Protein AF-A0A812IMT8-F1 (afdb_monomer)

Nearest PDB structures (foldseek):
  3b9n-assembly2_B  TM=9.627E-01  e=2.020E-33  Geobacillus thermodenitrificans
  6lr1-assembly1_B  TM=9.497E-01  e=1.538E-29  Nocardioides sp. PD653
  7cza-assembly1_B  TM=9.706E-01  e=2.622E-26  Nocardioides sp. PD653
  1egd-assembly1_C  TM=9.693E-01  e=4.358E-24  Homo sapiens
  3mdd-assembly1_A  TM=9.703E-01  e=4.937E-24  Sus scrofa

Structure (mmCIF, N/CA/C/O backbone):
data_AF-A0A812IMT8-F1
#
_entry.id   AF-A0A812IMT8-F1
#
loop_
_atom_site.group_PDB
_atom_site.id
_atom_site.type_symbol
_atom_site.label_atom_id
_atom_site.label_alt_id
_atom_site.label_comp_id
_atom_site.label_asym_id
_atom_site.label_entity_id
_atom_site.label_seq_id
_atom_site.pdbx_PDB_ins_code
_atom_site.Cartn_x
_atom_site.Cartn_y
_atom_site.Cartn_z
_atom_site.occupancy
_atom_site.B_iso_or_equiv
_atom_site.auth_seq_id
_atom_site.auth_comp_id
_atom_site.auth_asym_id
_atom_site.auth_atom_id
_atom_site.pdbx_PDB_model_num
ATOM 1 N N . MET A 1 1 ? -41.456 -22.047 -30.782 1.00 36.44 1 MET A N 1
ATOM 2 C CA . MET A 1 1 ? -41.572 -21.438 -32.128 1.00 36.44 1 MET A CA 1
ATOM 3 C C . MET A 1 1 ? -41.020 -20.029 -31.990 1.00 36.44 1 MET A C 1
ATOM 5 O O . MET A 1 1 ? -41.555 -19.305 -31.171 1.00 36.44 1 MET A O 1
ATOM 9 N N . TYR A 1 2 ? -39.900 -19.634 -32.585 1.00 27.95 2 TYR A N 1
ATOM 10 C CA . TYR A 1 2 ? -39.520 -19.795 -33.986 1.00 27.95 2 TYR A CA 1
ATOM 11 C C . TYR A 1 2 ? -38.011 -20.045 -34.152 1.00 27.95 2 TYR A C 1
ATOM 13 O O . TYR A 1 2 ? -37.196 -19.285 -33.645 1.00 27.95 2 TYR A O 1
ATOM 21 N N . ASN A 1 3 ? -37.685 -21.092 -34.913 1.00 33.97 3 ASN A N 1
ATOM 22 C CA . ASN A 1 3 ? -36.455 -21.201 -35.699 1.00 33.97 3 ASN A CA 1
ATOM 23 C C . ASN A 1 3 ? -36.583 -20.284 -36.917 1.00 33.97 3 ASN A C 1
ATOM 25 O O . ASN A 1 3 ? -37.639 -20.329 -37.546 1.00 33.97 3 ASN A O 1
ATOM 29 N N . LEU A 1 4 ? -35.506 -19.611 -37.329 1.00 29.36 4 LEU A N 1
ATOM 30 C CA . LEU A 1 4 ? -35.169 -19.466 -38.750 1.00 29.36 4 LEU A CA 1
ATOM 31 C C . LEU A 1 4 ? -33.634 -19.455 -38.946 1.00 29.36 4 LEU A C 1
ATOM 33 O O . LEU A 1 4 ? -32.921 -18.999 -38.052 1.00 29.36 4 LEU A O 1
ATOM 37 N N . PRO A 1 5 ? -33.132 -20.002 -40.073 1.00 39.78 5 PRO A N 1
ATOM 38 C CA . PRO A 1 5 ? -31.752 -20.443 -40.256 1.00 39.78 5 PRO A CA 1
ATOM 39 C C . PRO A 1 5 ? -30.909 -19.447 -41.067 1.00 39.78 5 PRO A C 1
ATOM 41 O O . PRO A 1 5 ? -31.418 -18.746 -41.941 1.00 39.78 5 PRO A O 1
ATOM 44 N N . CYS A 1 6 ? -29.599 -19.437 -40.823 1.00 27.34 6 CYS A N 1
ATOM 45 C CA . CYS A 1 6 ? -28.633 -18.700 -41.632 1.00 27.34 6 CYS A CA 1
ATOM 46 C C . CYS A 1 6 ? -28.093 -19.619 -42.740 1.00 27.34 6 CYS A C 1
ATOM 48 O O . CYS A 1 6 ? -27.526 -20.672 -42.445 1.00 27.34 6 CYS A O 1
ATOM 50 N N . SER A 1 7 ? -28.268 -19.235 -44.006 1.00 35.12 7 SER A N 1
ATOM 51 C CA . SER A 1 7 ? -27.632 -19.893 -45.149 1.00 35.12 7 SER A CA 1
ATOM 52 C C . SER A 1 7 ? -26.864 -18.888 -46.007 1.00 35.12 7 SER A C 1
ATOM 54 O O . SER A 1 7 ? -27.456 -17.982 -46.588 1.00 35.12 7 SER A O 1
ATOM 56 N N . SER A 1 8 ? -25.560 -19.156 -46.108 1.00 36.28 8 SER A N 1
ATOM 57 C CA . SER A 1 8 ? -24.659 -18.957 -47.252 1.00 36.28 8 SER A CA 1
ATOM 58 C C . SER A 1 8 ? -24.499 -17.556 -47.854 1.00 36.28 8 SER A C 1
ATOM 60 O O . SER A 1 8 ? -25.255 -17.167 -48.741 1.00 36.28 8 SER A O 1
ATOM 62 N N . LEU A 1 9 ? -23.367 -16.920 -47.541 1.00 32.78 9 LEU A N 1
ATOM 63 C CA . LEU A 1 9 ? -22.594 -16.143 -48.512 1.00 32.78 9 LEU A CA 1
ATOM 64 C C . LEU A 1 9 ? -21.116 -16.541 -48.392 1.00 32.78 9 LEU A C 1
ATOM 66 O O . LEU A 1 9 ? -20.481 -16.329 -47.364 1.00 32.78 9 LEU A O 1
ATOM 70 N N . ASN A 1 10 ? -20.604 -17.168 -49.452 1.00 37.94 10 ASN A N 1
ATOM 71 C CA . ASN A 1 10 ? -19.188 -17.463 -49.649 1.00 37.94 10 ASN A CA 1
ATOM 72 C C . ASN A 1 10 ? -18.393 -16.155 -49.754 1.00 37.94 10 ASN A C 1
ATOM 74 O O . ASN A 1 10 ? -18.642 -15.366 -50.666 1.00 37.94 10 ASN A O 1
ATOM 78 N N . ALA A 1 11 ? -17.384 -15.990 -48.902 1.00 35.28 11 ALA A N 1
ATOM 79 C CA . ALA A 1 11 ? -16.314 -15.017 -49.079 1.00 35.28 11 ALA A CA 1
ATOM 80 C C . ALA A 1 11 ? -14.973 -15.766 -49.087 1.00 35.28 11 ALA A C 1
ATOM 82 O O . ALA A 1 11 ? -14.474 -16.184 -48.049 1.00 35.28 11 ALA A O 1
ATOM 83 N N . ASN A 1 12 ? -14.406 -15.956 -50.280 1.00 37.44 12 ASN A N 1
ATOM 84 C CA . ASN A 1 12 ? -13.018 -16.380 -50.454 1.00 37.44 12 ASN A CA 1
ATOM 85 C C . ASN A 1 12 ? -12.154 -15.135 -50.682 1.00 37.44 12 ASN A C 1
ATOM 87 O O . ASN A 1 12 ? -12.100 -14.628 -51.801 1.00 37.44 12 ASN A O 1
ATOM 91 N N . SER A 1 13 ? -11.515 -14.661 -49.610 1.00 35.38 13 SER A N 1
ATOM 92 C CA . SER A 1 13 ? -10.218 -13.958 -49.580 1.00 35.38 13 SER A CA 1
ATOM 93 C C . SER A 1 13 ? -9.947 -13.502 -48.134 1.00 35.38 13 SER A C 1
ATOM 95 O O . SER A 1 13 ? -10.482 -12.462 -47.744 1.00 35.38 13 SER A O 1
ATOM 97 N N . PRO A 1 14 ? -9.156 -14.224 -47.317 1.00 41.25 14 PRO A N 1
ATOM 98 C CA . PRO A 1 14 ? -8.933 -13.836 -45.932 1.00 41.25 14 PRO A CA 1
ATOM 99 C C . PRO A 1 14 ? -7.810 -12.795 -45.854 1.00 41.25 14 PRO A C 1
ATOM 101 O O . PRO A 1 14 ? -6.632 -13.103 -46.020 1.00 41.25 14 PRO A O 1
ATOM 104 N N . LEU A 1 15 ? -8.181 -11.544 -45.598 1.00 37.66 15 LEU A N 1
ATOM 105 C CA . LEU A 1 15 ? -7.376 -10.707 -44.718 1.00 37.66 15 LEU A CA 1
ATOM 106 C C . LEU A 1 15 ? -7.751 -11.182 -43.313 1.00 37.66 15 LEU A C 1
ATOM 108 O O . LEU A 1 15 ? -8.879 -10.946 -42.890 1.00 37.66 15 LEU A O 1
ATOM 112 N N . GLU A 1 16 ? -6.880 -11.947 -42.655 1.00 42.19 16 GLU A N 1
ATOM 113 C CA . GLU A 1 16 ? -7.112 -12.405 -41.282 1.00 42.19 16 GLU A CA 1
ATOM 114 C C . GLU A 1 16 ? -7.235 -11.180 -40.366 1.00 42.19 16 GLU A C 1
ATOM 116 O O . GLU A 1 16 ? -6.250 -10.525 -40.023 1.00 42.19 16 GLU A O 1
ATOM 121 N N . GLU A 1 17 ? -8.473 -10.838 -40.010 1.00 43.91 17 GLU A N 1
ATOM 122 C CA . GLU A 1 17 ? -8.781 -10.011 -38.852 1.00 43.91 17 GLU A CA 1
ATOM 123 C C . GLU A 1 17 ? -8.170 -10.708 -37.635 1.00 43.91 17 GLU A C 1
ATOM 125 O O . GLU A 1 17 ? -8.665 -11.744 -37.197 1.00 43.91 17 GLU A O 1
ATOM 130 N N . THR A 1 18 ? -7.078 -10.175 -37.085 1.00 49.84 18 THR A N 1
ATOM 131 C CA . THR A 1 18 ? -6.546 -10.652 -35.805 1.00 49.84 18 THR A CA 1
ATOM 132 C C . THR A 1 18 ? -7.494 -10.212 -34.692 1.00 49.84 18 THR A C 1
ATOM 134 O O . THR A 1 18 ? -7.266 -9.200 -34.024 1.00 49.84 18 THR A O 1
ATOM 137 N N . SER A 1 19 ? -8.601 -10.933 -34.526 1.00 64.31 19 SER A N 1
ATOM 138 C CA . SER A 1 19 ? -9.409 -10.883 -33.313 1.00 64.31 19 SER A CA 1
ATOM 139 C C . SER A 1 19 ? -8.547 -11.329 -32.136 1.00 64.31 19 SER A C 1
ATOM 141 O O . SER A 1 19 ? -7.771 -12.274 -32.267 1.00 64.31 19 SER A O 1
ATOM 143 N N . MET A 1 20 ? -8.669 -10.663 -30.985 1.00 74.06 20 MET A N 1
ATOM 144 C CA . MET A 1 20 ? -8.061 -11.189 -29.764 1.00 74.06 20 MET A CA 1
ATOM 145 C C . MET A 1 20 ? -8.705 -12.531 -29.431 1.00 74.06 20 MET A C 1
ATOM 147 O O . MET A 1 20 ? -9.910 -12.587 -29.184 1.00 74.06 20 MET A O 1
ATOM 151 N N . ASP A 1 21 ? -7.885 -13.574 -29.430 1.00 81.00 21 ASP A N 1
ATOM 152 C CA . ASP A 1 21 ? -8.270 -14.928 -29.073 1.00 81.00 21 ASP A CA 1
ATOM 153 C C . ASP A 1 21 ? -7.652 -15.284 -27.716 1.00 81.00 21 ASP A C 1
ATOM 155 O O . ASP A 1 21 ? -6.443 -15.157 -27.513 1.00 81.00 21 ASP A O 1
ATOM 159 N N . PHE A 1 22 ? -8.510 -15.650 -26.768 1.00 83.94 22 PHE A N 1
ATOM 160 C CA . PHE A 1 22 ? -8.118 -16.059 -25.419 1.00 83.94 22 PHE A CA 1
ATOM 161 C C . PHE A 1 22 ? -8.092 -17.583 -25.272 1.00 83.94 22 PHE A C 1
ATOM 163 O O . PHE A 1 22 ? -7.782 -18.082 -24.188 1.00 83.94 22 PHE A O 1
ATOM 170 N N . GLU A 1 23 ? -8.450 -18.322 -26.324 1.00 87.75 23 GLU A N 1
ATOM 171 C CA . GLU A 1 23 ? -8.393 -19.773 -26.320 1.00 87.75 23 GLU A CA 1
ATOM 172 C C . GLU A 1 23 ? -6.939 -20.257 -26.329 1.00 87.75 23 GLU A C 1
ATOM 174 O O . GLU A 1 23 ? -6.032 -19.647 -26.900 1.00 87.75 23 GLU A O 1
ATOM 179 N N . LEU A 1 24 ? -6.706 -21.375 -25.642 1.00 90.69 24 LEU A N 1
ATOM 180 C CA . LEU A 1 24 ? -5.425 -22.062 -25.713 1.00 90.69 24 LEU A CA 1
ATOM 181 C C . LEU A 1 24 ? -5.267 -22.670 -27.106 1.00 90.69 24 LEU A C 1
ATOM 183 O O . LEU A 1 24 ? -6.208 -23.242 -27.653 1.00 90.69 24 LEU A O 1
ATOM 187 N N . THR A 1 25 ? -4.052 -22.613 -27.642 1.00 93.50 25 THR A N 1
ATOM 188 C CA . THR A 1 25 ? -3.737 -23.280 -28.912 1.00 93.50 25 THR A CA 1
ATOM 189 C C . THR A 1 25 ? -3.931 -24.798 -28.806 1.00 93.50 25 THR A C 1
ATOM 191 O O . THR A 1 25 ? -3.808 -25.370 -27.720 1.00 93.50 25 THR A O 1
ATOM 194 N N . ASP A 1 26 ? -4.138 -25.484 -29.935 1.00 93.81 26 ASP A N 1
ATOM 195 C CA . ASP A 1 26 ? -4.253 -26.954 -29.975 1.00 93.81 26 ASP A CA 1
ATOM 196 C C . ASP A 1 26 ? -3.082 -27.659 -29.271 1.00 93.81 26 ASP A C 1
ATOM 198 O O . ASP A 1 26 ? -3.262 -28.660 -28.574 1.00 93.81 26 ASP A O 1
ATOM 202 N N . GLN A 1 27 ? -1.871 -27.111 -29.407 1.00 93.56 27 GLN A N 1
ATOM 203 C CA . GLN A 1 27 ? -0.679 -27.627 -28.741 1.00 93.56 27 GLN A CA 1
ATOM 204 C C . GLN A 1 27 ? -0.751 -27.446 -27.219 1.00 93.56 27 GLN A C 1
ATOM 206 O O . GLN A 1 27 ? -0.468 -28.380 -26.470 1.00 93.56 27 GLN A O 1
ATOM 211 N N . GLN A 1 28 ? -1.150 -26.265 -26.748 1.00 95.38 28 GLN A N 1
ATOM 212 C CA . GLN A 1 28 ? -1.303 -25.975 -25.320 1.00 95.38 28 GLN A CA 1
ATOM 213 C C . GLN A 1 28 ? -2.419 -26.816 -24.685 1.00 95.38 28 GLN A C 1
ATOM 215 O O . GLN A 1 28 ? -2.239 -27.350 -23.588 1.00 95.38 28 GLN A O 1
ATOM 220 N N . LEU A 1 29 ? -3.532 -27.015 -25.397 1.00 95.44 29 LEU A N 1
ATOM 221 C CA . LEU A 1 29 ? -4.599 -27.935 -24.997 1.00 95.44 29 LEU A CA 1
ATOM 222 C C . LEU A 1 29 ? -4.087 -29.375 -24.895 1.00 95.44 29 LEU A C 1
ATOM 224 O O . LEU A 1 29 ? -4.380 -30.065 -23.918 1.00 95.44 29 LEU A O 1
ATOM 228 N N . LEU A 1 30 ? -3.287 -29.832 -25.863 1.00 96.12 30 LEU A N 1
ATOM 229 C CA . LEU A 1 30 ? -2.696 -31.169 -25.835 1.00 96.12 30 LEU A CA 1
ATOM 230 C C . LEU A 1 30 ? -1.732 -31.352 -24.651 1.00 96.12 30 LEU A C 1
ATOM 232 O O . LEU A 1 30 ? -1.744 -32.415 -24.022 1.00 96.12 30 LEU A O 1
ATOM 236 N N . ILE A 1 31 ? -0.935 -30.330 -24.316 1.00 95.69 31 ILE A N 1
ATOM 237 C CA . ILE A 1 31 ? -0.069 -30.326 -23.125 1.00 95.69 31 ILE A CA 1
ATOM 238 C C . ILE A 1 31 ? -0.924 -30.486 -21.865 1.00 95.69 31 ILE A C 1
ATOM 240 O O . ILE A 1 31 ? -0.700 -31.420 -21.093 1.00 95.69 31 ILE A O 1
ATOM 244 N N . GLN A 1 32 ? -1.949 -29.646 -21.691 1.00 96.12 32 GLN A N 1
ATOM 245 C CA . GLN A 1 32 ? -2.848 -29.709 -20.536 1.00 96.12 32 GLN A CA 1
ATOM 246 C C . GLN A 1 32 ? -3.518 -31.086 -20.410 1.00 96.12 32 GLN A C 1
ATOM 248 O O . GLN A 1 32 ? -3.533 -31.681 -19.333 1.00 96.12 32 GLN A O 1
ATOM 253 N N . GLN A 1 33 ? -4.034 -31.639 -21.510 1.00 96.94 33 GLN A N 1
ATOM 254 C CA . GLN A 1 33 ? -4.675 -32.957 -21.520 1.00 96.94 33 GLN A CA 1
ATOM 255 C C . GLN A 1 33 ? -3.699 -34.091 -21.183 1.00 96.94 33 GLN A C 1
ATOM 257 O O . GLN A 1 33 ? -4.064 -35.027 -20.469 1.00 96.94 33 GLN A O 1
ATOM 262 N N . SER A 1 34 ? -2.465 -34.019 -21.686 1.00 96.69 34 SER A N 1
ATOM 263 C CA . SER A 1 34 ? -1.443 -35.045 -21.456 1.00 96.69 34 SER A CA 1
ATOM 264 C C . SER A 1 34 ? -0.973 -35.047 -20.003 1.00 96.69 34 SER A C 1
ATOM 266 O O . SER A 1 34 ? -0.940 -36.105 -19.376 1.00 96.69 34 SER A O 1
ATOM 268 N N . VAL A 1 35 ? -0.702 -33.865 -19.440 1.00 97.56 35 VAL A N 1
ATOM 269 C CA . VAL A 1 35 ? -0.356 -33.708 -18.019 1.00 97.56 35 VAL A CA 1
ATOM 270 C C . VAL A 1 35 ? -1.527 -34.131 -17.135 1.00 97.56 35 VAL A C 1
ATOM 272 O O . VAL A 1 35 ? -1.337 -34.900 -16.199 1.00 97.56 35 VAL A O 1
ATOM 275 N N . SER A 1 36 ? -2.758 -33.722 -17.463 1.00 96.94 36 SER A N 1
ATOM 276 C CA . SER A 1 36 ? -3.945 -34.114 -16.695 1.00 96.94 36 SER A CA 1
ATOM 277 C C . SER A 1 36 ? -4.169 -35.626 -16.680 1.00 96.94 36 SER A C 1
ATOM 279 O O . SER A 1 36 ? -4.628 -36.145 -15.664 1.00 96.94 36 SER A O 1
ATOM 281 N N . ARG A 1 37 ? -3.875 -36.334 -17.780 1.00 96.81 37 ARG A N 1
ATOM 282 C CA . ARG A 1 37 ? -3.986 -37.798 -17.839 1.00 96.81 37 ARG A CA 1
ATOM 283 C C . ARG A 1 37 ? -2.967 -38.474 -16.929 1.00 96.81 37 ARG A C 1
ATOM 285 O O . ARG A 1 37 ? -3.332 -39.419 -16.249 1.00 96.81 37 ARG A O 1
ATOM 292 N N . LEU A 1 38 ? -1.734 -37.971 -16.896 1.00 96.81 38 LEU A N 1
ATOM 293 C CA . LEU A 1 38 ? -0.689 -38.480 -16.008 1.00 96.81 38 LEU A CA 1
ATOM 294 C C . LEU A 1 38 ? -1.036 -38.201 -14.538 1.00 96.81 38 LEU A C 1
ATOM 296 O O . LEU A 1 38 ? -0.975 -39.099 -13.707 1.00 96.81 38 LEU A O 1
ATOM 300 N N . CYS A 1 39 ? -1.488 -36.986 -14.212 1.00 97.62 39 CYS A N 1
ATOM 301 C CA . CYS A 1 39 ? -1.902 -36.641 -12.849 1.00 97.62 39 CYS A CA 1
ATOM 302 C C . CYS A 1 39 ? -3.093 -37.472 -12.339 1.00 97.62 39 CYS A C 1
ATOM 304 O O . CYS A 1 39 ? -3.252 -37.597 -11.128 1.00 97.62 39 CYS A O 1
ATOM 306 N N . ALA A 1 40 ? -3.924 -38.039 -13.221 1.00 96.25 40 ALA A N 1
ATOM 307 C CA . ALA A 1 40 ? -5.077 -38.849 -12.825 1.00 96.25 40 ALA A CA 1
ATOM 308 C C . ALA A 1 40 ? -4.692 -40.140 -12.076 1.00 96.25 40 ALA A C 1
ATOM 310 O O . ALA A 1 40 ? -5.502 -40.642 -11.298 1.00 96.25 40 ALA A O 1
ATOM 311 N N . ASP A 1 41 ? -3.464 -40.637 -12.261 1.00 96.81 41 ASP A N 1
ATOM 312 C CA . ASP A 1 41 ? -2.941 -41.809 -11.547 1.00 96.81 41 ASP A CA 1
ATOM 313 C C . ASP A 1 41 ? -2.550 -41.492 -10.086 1.00 96.81 41 ASP A C 1
ATOM 315 O O . ASP A 1 41 ? -2.316 -42.403 -9.291 1.00 96.81 41 ASP A O 1
ATOM 319 N N . TYR A 1 42 ? -2.529 -40.207 -9.704 1.00 97.75 42 TYR A N 1
ATOM 320 C CA . TYR A 1 42 ? -2.095 -39.715 -8.391 1.00 97.75 42 TYR A CA 1
ATOM 321 C C . TYR A 1 42 ? -3.209 -38.882 -7.730 1.00 97.75 42 TYR A C 1
ATOM 323 O O . TYR A 1 42 ? -3.187 -37.646 -7.795 1.00 97.75 42 TYR A O 1
ATOM 331 N N . PRO A 1 43 ? -4.210 -39.530 -7.106 1.00 95.81 43 PRO A N 1
ATOM 332 C CA . PRO A 1 43 ? -5.366 -38.850 -6.525 1.00 95.81 43 PRO A CA 1
ATOM 333 C C . PRO A 1 43 ? -5.014 -38.093 -5.232 1.00 95.81 43 PRO A C 1
ATOM 335 O O . PRO A 1 43 ? -3.906 -38.184 -4.704 1.00 95.81 43 PRO A O 1
ATOM 338 N N . ASP A 1 44 ? -5.960 -37.331 -4.682 1.00 93.81 44 ASP A N 1
ATOM 339 C CA . ASP A 1 44 ? -5.730 -36.531 -3.471 1.00 93.81 44 ASP A CA 1
ATOM 340 C C . ASP A 1 44 ? -5.282 -37.352 -2.254 1.00 93.81 44 ASP A C 1
ATOM 342 O O . ASP A 1 44 ? -4.497 -36.853 -1.448 1.00 93.81 44 ASP A O 1
ATOM 346 N N . GLU A 1 45 ? -5.720 -38.606 -2.128 1.00 95.38 45 GLU A N 1
ATOM 347 C CA . GLU A 1 45 ? -5.300 -39.512 -1.059 1.00 95.38 45 GLU A CA 1
ATOM 348 C C . GLU A 1 45 ? -3.799 -39.809 -1.134 1.00 95.38 45 GLU A C 1
ATOM 350 O O . GLU A 1 45 ? -3.123 -39.812 -0.104 1.00 95.38 45 GLU A O 1
ATOM 355 N N . TYR A 1 46 ? -3.262 -39.984 -2.346 1.00 97.69 46 TYR A N 1
ATOM 356 C CA . TYR A 1 46 ? -1.825 -40.143 -2.564 1.00 97.69 46 TYR A CA 1
ATOM 357 C C . TYR A 1 46 ? -1.071 -38.908 -2.057 1.00 97.69 46 TYR A C 1
ATOM 359 O O . TYR A 1 46 ? -0.150 -39.019 -1.246 1.00 97.69 46 TYR A O 1
ATOM 367 N N . TRP A 1 47 ? -1.513 -37.713 -2.453 1.00 97.12 47 TRP A N 1
ATOM 368 C CA . TRP A 1 47 ? -0.869 -36.463 -2.048 1.00 97.12 47 TRP A CA 1
ATOM 369 C C . TRP A 1 47 ? -1.003 -36.171 -0.559 1.00 97.12 47 TRP A C 1
ATOM 371 O O . TRP A 1 47 ? -0.063 -35.676 0.058 1.00 97.12 47 TRP A O 1
ATOM 381 N N . SER A 1 48 ? -2.151 -36.495 0.034 1.00 95.31 48 SER A N 1
ATOM 382 C CA . SER A 1 48 ? -2.371 -36.376 1.472 1.00 95.31 48 SER A CA 1
ATOM 383 C C . SER A 1 48 ? -1.457 -37.312 2.258 1.00 95.31 48 SER A C 1
ATOM 385 O O . SER A 1 48 ? -0.983 -36.930 3.327 1.00 95.31 48 SER A O 1
ATOM 387 N N . GLN A 1 49 ? -1.198 -38.518 1.744 1.00 96.50 49 GLN A N 1
ATOM 388 C CA . GLN A 1 49 ? -0.274 -39.460 2.367 1.00 96.50 49 GLN A CA 1
ATOM 389 C C . GLN A 1 49 ? 1.171 -38.955 2.270 1.00 96.50 49 GLN A C 1
ATOM 391 O O . GLN A 1 49 ? 1.853 -38.894 3.289 1.00 96.50 49 GLN A O 1
ATOM 396 N N . LYS A 1 50 ? 1.612 -38.494 1.089 1.00 97.44 50 LYS A N 1
ATOM 397 C CA . LYS A 1 50 ? 2.951 -37.902 0.908 1.00 97.44 50 LYS A CA 1
ATOM 398 C C . LYS A 1 50 ? 3.170 -36.655 1.775 1.00 97.44 50 LYS A C 1
ATOM 400 O O . LYS A 1 50 ? 4.241 -36.508 2.359 1.00 97.44 50 LYS A O 1
ATOM 405 N N . ASP A 1 51 ? 2.156 -35.789 1.912 1.00 94.81 51 ASP A N 1
ATOM 406 C CA . ASP A 1 51 ? 2.191 -34.624 2.816 1.00 94.81 51 ASP A CA 1
ATOM 407 C C . ASP A 1 51 ? 2.376 -35.058 4.273 1.00 94.81 51 ASP A C 1
ATOM 409 O O . ASP A 1 51 ? 3.224 -34.519 4.974 1.00 94.81 51 ASP A O 1
ATOM 413 N N . LYS A 1 52 ? 1.604 -36.052 4.724 1.00 95.12 52 LYS A N 1
ATOM 414 C CA . LYS A 1 52 ? 1.628 -36.544 6.105 1.00 95.12 52 LYS A CA 1
ATOM 415 C C . LYS A 1 52 ? 2.935 -37.249 6.462 1.00 95.12 52 LYS A C 1
ATOM 417 O O . LYS A 1 52 ? 3.439 -37.061 7.566 1.00 95.12 52 LYS A O 1
ATOM 422 N N . ASP A 1 53 ? 3.467 -38.047 5.545 1.00 96.62 53 ASP A N 1
ATOM 423 C CA . ASP A 1 53 ? 4.668 -38.854 5.779 1.00 96.62 53 ASP A CA 1
ATOM 424 C C . ASP A 1 53 ? 5.964 -38.085 5.496 1.00 96.62 53 ASP A C 1
ATOM 426 O O . ASP A 1 53 ? 7.055 -38.609 5.715 1.00 96.62 53 ASP A O 1
ATOM 430 N N . HIS A 1 54 ? 5.851 -36.838 5.024 1.00 95.75 54 HIS A N 1
ATOM 431 C CA . HIS A 1 54 ? 6.973 -35.989 4.625 1.00 95.75 54 HIS A CA 1
ATOM 432 C C . HIS A 1 54 ? 7.851 -36.665 3.553 1.00 95.75 54 HIS A C 1
ATOM 434 O O . HIS A 1 54 ? 9.081 -36.562 3.561 1.00 95.75 54 HIS A O 1
ATOM 440 N N . GLU A 1 55 ? 7.212 -37.394 2.635 1.00 96.62 55 GLU A N 1
ATOM 441 C CA . GLU A 1 55 ? 7.891 -38.249 1.666 1.00 96.62 55 GLU A CA 1
ATOM 442 C C . GLU A 1 55 ? 7.909 -37.609 0.273 1.00 96.62 55 GLU A C 1
ATOM 444 O O . GLU A 1 55 ? 6.874 -37.195 -0.254 1.00 96.62 55 GLU A O 1
ATOM 449 N N . PHE A 1 56 ? 9.091 -37.584 -0.352 1.00 96.81 56 PHE A N 1
ATOM 450 C CA . PHE A 1 56 ? 9.242 -37.093 -1.719 1.00 96.81 56 PHE A CA 1
ATOM 451 C C . PHE A 1 56 ? 8.502 -38.007 -2.716 1.00 96.81 56 PHE A C 1
ATOM 453 O O . PHE A 1 56 ? 8.671 -39.229 -2.658 1.00 96.81 56 PHE A O 1
ATOM 460 N N . PRO A 1 57 ? 7.704 -37.453 -3.647 1.00 97.06 57 PRO A N 1
ATOM 461 C CA . PRO A 1 57 ? 6.856 -38.234 -4.547 1.00 97.06 57 PRO A CA 1
ATOM 462 C C . PRO A 1 57 ? 7.648 -38.750 -5.763 1.00 97.06 57 PRO A C 1
ATOM 464 O O . PRO A 1 57 ? 7.463 -38.277 -6.883 1.00 97.06 57 PRO A O 1
ATOM 467 N N . TRP A 1 58 ? 8.579 -39.684 -5.540 1.00 96.44 58 TRP A N 1
ATOM 468 C CA . TRP A 1 58 ? 9.469 -40.224 -6.582 1.00 96.44 58 TRP A CA 1
ATOM 469 C C . TRP A 1 58 ? 8.721 -40.844 -7.756 1.00 96.44 58 TRP A C 1
ATOM 471 O O . TRP A 1 58 ? 9.034 -40.570 -8.902 1.00 96.44 58 TRP A O 1
ATOM 481 N N . ASP A 1 59 ? 7.676 -41.607 -7.474 1.00 97.31 59 ASP A N 1
ATOM 482 C CA . ASP A 1 59 ? 6.832 -42.242 -8.476 1.00 97.31 59 ASP A CA 1
ATOM 483 C C . ASP A 1 59 ? 6.142 -41.231 -9.403 1.00 97.31 59 ASP A C 1
ATOM 485 O O . ASP A 1 59 ? 6.072 -41.463 -10.608 1.00 97.31 59 ASP A O 1
ATOM 489 N N . PHE A 1 60 ? 5.679 -40.093 -8.878 1.00 97.69 60 PHE A N 1
ATOM 490 C CA . PHE A 1 60 ? 5.166 -38.999 -9.709 1.00 97.69 60 PHE A CA 1
ATOM 491 C C . PHE A 1 60 ? 6.291 -38.277 -10.460 1.00 97.69 60 PHE A C 1
ATOM 493 O O . PHE A 1 60 ? 6.155 -37.970 -11.644 1.00 97.69 60 PHE A O 1
ATOM 500 N N . TYR A 1 61 ? 7.407 -37.998 -9.780 1.00 96.44 61 TYR A N 1
ATOM 501 C CA . TYR A 1 61 ? 8.549 -37.305 -10.370 1.00 96.44 61 TYR A CA 1
ATOM 502 C C . TYR A 1 61 ? 9.123 -38.072 -11.569 1.00 96.44 61 TYR A C 1
ATOM 504 O O . TYR A 1 61 ? 9.279 -37.489 -12.640 1.00 96.44 61 TYR A O 1
ATOM 512 N N . ASP A 1 62 ? 9.353 -39.375 -11.413 1.00 96.25 62 ASP A N 1
ATOM 513 C CA . ASP A 1 62 ? 9.902 -40.259 -12.441 1.00 96.25 62 ASP A CA 1
ATOM 514 C C . ASP A 1 62 ? 8.950 -40.380 -13.636 1.00 96.25 62 ASP A C 1
ATOM 516 O O . ASP A 1 62 ? 9.389 -40.358 -14.786 1.00 96.25 62 ASP A O 1
ATOM 520 N N . ALA A 1 63 ? 7.634 -40.435 -13.394 1.00 97.00 63 ALA A N 1
ATOM 521 C CA . ALA A 1 63 ? 6.637 -40.425 -14.462 1.00 97.00 63 ALA A CA 1
ATOM 522 C C . ALA A 1 63 ? 6.671 -39.110 -15.261 1.00 97.00 63 ALA A C 1
ATOM 524 O O . ALA A 1 63 ? 6.646 -39.123 -16.494 1.00 97.00 63 ALA A O 1
ATOM 525 N N . MET A 1 64 ? 6.776 -37.970 -14.572 1.00 96.50 64 MET A N 1
ATOM 526 C CA . MET A 1 64 ? 6.884 -36.655 -15.211 1.00 96.50 64 MET A CA 1
ATOM 527 C C . MET A 1 64 ? 8.203 -36.483 -15.977 1.00 96.50 64 MET A C 1
ATOM 529 O O . MET A 1 64 ? 8.207 -35.892 -17.059 1.00 96.50 64 MET A O 1
ATOM 533 N N . ALA A 1 65 ? 9.302 -37.018 -15.441 1.00 94.50 65 ALA A N 1
ATOM 534 C CA . ALA A 1 65 ? 10.616 -37.043 -16.077 1.00 94.50 65 ALA A CA 1
ATOM 535 C C . ALA A 1 65 ? 10.611 -37.899 -17.351 1.00 94.50 65 ALA A C 1
ATOM 537 O O . ALA A 1 65 ? 10.996 -37.420 -18.415 1.00 94.50 65 ALA A O 1
ATOM 538 N N . ALA A 1 66 ? 10.086 -39.127 -17.274 1.00 94.88 66 ALA A N 1
ATOM 539 C CA . ALA A 1 66 ? 9.973 -40.042 -18.409 1.00 94.88 66 ALA A CA 1
ATOM 540 C C . ALA A 1 66 ? 9.085 -39.485 -19.534 1.00 94.88 66 ALA A C 1
ATOM 542 O O . ALA A 1 66 ? 9.320 -39.763 -20.710 1.00 94.88 66 ALA A O 1
ATOM 543 N N . ALA A 1 67 ? 8.083 -38.674 -19.183 1.00 94.31 67 ALA A N 1
ATOM 544 C CA . ALA A 1 67 ? 7.238 -37.963 -20.136 1.00 94.31 67 ALA A CA 1
ATOM 545 C C . ALA A 1 67 ? 7.862 -36.654 -20.675 1.00 94.31 67 ALA A C 1
ATOM 547 O O . ALA A 1 67 ? 7.266 -36.011 -21.536 1.00 94.31 67 ALA A O 1
ATOM 548 N N . GLY A 1 68 ? 9.050 -36.262 -20.200 1.00 92.56 68 GLY A N 1
ATOM 549 C CA . GLY A 1 68 ? 9.816 -35.111 -20.694 1.00 92.56 68 GLY A CA 1
ATOM 550 C C . GLY A 1 68 ? 9.411 -33.750 -20.117 1.00 92.56 68 GLY A C 1
ATOM 551 O O . GLY A 1 68 ? 9.925 -32.720 -20.553 1.00 92.56 68 GLY A O 1
ATOM 552 N N . TRP A 1 69 ? 8.523 -33.702 -19.120 1.00 94.88 69 TRP A N 1
ATOM 553 C CA . TRP A 1 69 ? 7.963 -32.439 -18.619 1.00 94.88 69 TRP A CA 1
ATOM 554 C C . TRP A 1 69 ? 8.947 -31.596 -17.798 1.00 94.88 69 TRP A C 1
ATOM 556 O O . TRP A 1 69 ? 8.769 -30.384 -17.685 1.00 94.88 69 TRP A O 1
ATOM 566 N N . LEU A 1 70 ? 10.009 -32.201 -17.255 1.00 92.62 70 LEU A N 1
ATOM 567 C CA . LEU A 1 70 ? 11.063 -31.479 -16.526 1.00 92.62 70 LEU A CA 1
ATOM 568 C C . LEU A 1 70 ? 11.876 -30.547 -17.434 1.00 92.62 70 LEU A C 1
ATOM 570 O O . LEU A 1 70 ? 12.328 -29.490 -16.997 1.00 92.62 70 LEU A O 1
ATOM 574 N N . GLY A 1 71 ? 12.039 -30.932 -18.702 1.00 91.94 71 GLY A N 1
ATOM 575 C CA . GLY A 1 71 ? 12.781 -30.191 -19.717 1.00 91.94 71 GLY A CA 1
ATOM 576 C C . GLY A 1 71 ? 11.933 -29.228 -20.548 1.00 91.94 71 GLY A C 1
ATOM 577 O O . GLY A 1 71 ? 12.421 -28.754 -21.572 1.00 91.94 71 GLY A O 1
ATOM 578 N N . ILE A 1 72 ? 10.689 -28.927 -20.144 1.00 94.25 72 ILE A N 1
ATOM 579 C CA . ILE A 1 72 ? 9.710 -28.211 -20.986 1.00 94.25 72 ILE A CA 1
ATOM 580 C C . ILE A 1 72 ? 10.235 -26.866 -21.533 1.00 94.25 72 ILE A C 1
ATOM 582 O O . ILE A 1 72 ? 10.052 -26.544 -22.709 1.00 94.25 72 ILE A O 1
ATOM 586 N N . ALA A 1 73 ? 10.952 -26.112 -20.691 1.00 92.31 73 ALA A N 1
ATOM 587 C CA . ALA A 1 73 ? 11.537 -24.808 -21.018 1.00 92.31 73 ALA A CA 1
ATOM 588 C C . ALA A 1 73 ? 13.055 -24.865 -21.293 1.00 92.31 73 ALA A C 1
ATOM 590 O O . ALA A 1 73 ? 13.685 -23.829 -21.513 1.00 92.31 73 ALA A O 1
ATOM 591 N N . ILE A 1 74 ? 13.665 -26.055 -21.253 1.00 93.88 74 ILE A N 1
ATOM 592 C CA . ILE A 1 74 ? 15.077 -26.241 -21.606 1.00 93.88 74 ILE A CA 1
ATOM 593 C C . ILE A 1 74 ? 15.175 -26.350 -23.138 1.00 93.88 74 ILE A C 1
ATOM 595 O O . ILE A 1 74 ? 14.357 -27.043 -23.745 1.00 93.88 74 ILE A O 1
ATOM 599 N N . PRO A 1 75 ? 16.150 -25.690 -23.795 1.00 94.31 75 PRO A N 1
ATOM 600 C CA . PRO A 1 75 ? 16.300 -25.783 -25.245 1.00 94.31 75 PRO A CA 1
ATOM 601 C C . PRO A 1 75 ? 16.533 -27.220 -25.733 1.00 94.31 75 PRO A C 1
ATOM 603 O O . PRO A 1 75 ? 17.236 -27.997 -25.085 1.00 94.31 75 PRO A O 1
ATOM 606 N N . GLU A 1 76 ? 16.027 -27.540 -26.927 1.00 95.12 76 GLU A N 1
ATOM 607 C CA . GLU A 1 76 ? 16.169 -28.870 -27.547 1.00 95.12 76 GLU A CA 1
ATOM 608 C C . GLU A 1 76 ? 17.630 -29.312 -27.701 1.00 95.12 76 GLU A C 1
ATOM 610 O O . GLU A 1 76 ? 17.957 -30.479 -27.497 1.00 95.12 76 GLU A O 1
ATOM 615 N N . ALA A 1 77 ? 18.535 -28.364 -27.971 1.00 94.69 77 ALA A N 1
ATOM 616 C CA . ALA A 1 77 ? 19.974 -28.616 -28.078 1.00 94.69 77 ALA A CA 1
ATOM 617 C C . ALA A 1 77 ? 20.596 -29.224 -26.805 1.00 94.69 77 ALA A C 1
ATOM 619 O O . ALA A 1 77 ? 21.686 -29.790 -26.872 1.00 94.69 77 ALA A O 1
ATOM 620 N N . TYR A 1 78 ? 19.911 -29.115 -25.664 1.00 94.88 78 TYR A N 1
ATOM 621 C CA . TYR A 1 78 ? 20.323 -29.693 -24.388 1.00 94.88 78 TYR A CA 1
ATOM 622 C C . TYR A 1 78 ? 19.309 -30.720 -23.858 1.00 94.88 78 TYR A C 1
ATOM 624 O O . TYR A 1 78 ? 19.263 -30.958 -22.657 1.00 94.88 78 TYR A O 1
ATOM 632 N N . GLY A 1 79 ? 18.493 -31.325 -24.729 1.00 91.00 79 GLY A N 1
ATOM 633 C CA . GLY A 1 79 ? 17.596 -32.433 -24.378 1.00 91.00 79 GLY A CA 1
ATOM 634 C C . GLY A 1 79 ? 16.238 -32.041 -23.786 1.00 91.00 79 GLY A C 1
ATOM 635 O O . GLY A 1 79 ? 15.528 -32.919 -23.305 1.00 91.00 79 GLY A O 1
ATOM 636 N N . GLY A 1 80 ? 15.870 -30.755 -23.803 1.00 92.88 80 GLY A N 1
ATOM 637 C CA . GLY A 1 80 ? 14.513 -30.306 -23.467 1.00 92.88 80 GLY A CA 1
ATOM 638 C C . GLY A 1 80 ? 13.588 -30.224 -24.687 1.00 92.88 80 GLY A C 1
ATOM 639 O O . GLY A 1 80 ? 13.945 -30.670 -25.774 1.00 92.88 80 GLY A O 1
ATOM 640 N N . SER A 1 81 ? 12.403 -29.629 -24.525 1.00 91.44 81 SER A N 1
ATOM 641 C CA . SER A 1 81 ? 11.432 -29.441 -25.623 1.00 91.44 81 SER A CA 1
ATOM 642 C C . SER A 1 81 ? 11.367 -28.014 -26.172 1.00 91.44 81 SER A C 1
ATOM 644 O O . SER A 1 81 ? 10.530 -27.735 -27.027 1.00 91.44 81 SER A O 1
ATOM 646 N N . GLY A 1 82 ? 12.179 -27.095 -25.636 1.00 90.25 82 GLY A N 1
ATOM 647 C CA . GLY A 1 82 ? 12.359 -25.742 -26.166 1.00 90.25 82 GLY A CA 1
ATOM 648 C C . GLY A 1 82 ? 11.094 -24.890 -26.282 1.00 90.25 82 GLY A C 1
ATOM 649 O O . GLY A 1 82 ? 11.050 -24.046 -27.169 1.00 90.25 82 GLY A O 1
ATOM 650 N N . GLN A 1 83 ? 10.082 -25.114 -25.433 1.00 89.56 83 GLN A N 1
ATOM 651 C CA . GLN A 1 83 ? 8.837 -24.340 -25.462 1.00 89.56 83 GLN A CA 1
ATOM 652 C C . GLN A 1 83 ? 9.069 -22.972 -24.796 1.00 89.56 83 GLN A C 1
ATOM 654 O O . GLN A 1 83 ? 9.748 -22.107 -25.346 1.00 89.56 83 GLN A O 1
ATOM 659 N N . GLY A 1 84 ? 8.598 -22.791 -23.566 1.00 92.12 84 GLY A N 1
ATOM 660 C CA . GLY A 1 84 ? 8.754 -21.551 -22.822 1.00 92.12 84 GLY A CA 1
ATOM 661 C C . GLY A 1 84 ? 8.133 -21.633 -21.435 1.00 92.12 84 GLY A C 1
ATOM 662 O O . GLY A 1 84 ? 7.708 -22.694 -20.966 1.00 92.12 84 GLY A O 1
ATOM 663 N N . ILE A 1 85 ? 8.089 -20.490 -20.762 1.00 94.62 85 ILE A N 1
ATOM 664 C CA . ILE A 1 85 ? 7.435 -20.302 -19.470 1.00 94.62 85 ILE A CA 1
ATOM 665 C C . ILE A 1 85 ? 5.910 -20.343 -19.615 1.00 94.62 85 ILE A C 1
ATOM 667 O O . ILE A 1 85 ? 5.239 -20.746 -18.669 1.00 94.62 85 ILE A O 1
ATOM 671 N N . THR A 1 86 ? 5.344 -20.000 -20.774 1.00 95.69 86 THR A N 1
ATOM 672 C CA . THR A 1 86 ? 3.904 -20.122 -21.053 1.00 95.69 86 THR A CA 1
ATOM 673 C C . THR A 1 86 ? 3.454 -21.572 -20.954 1.00 95.69 86 THR A C 1
ATOM 675 O O . THR A 1 86 ? 2.611 -21.888 -20.113 1.00 95.69 86 THR A O 1
ATOM 678 N N . GLU A 1 87 ? 4.070 -22.480 -21.704 1.00 96.44 87 GLU A N 1
ATOM 679 C CA . GLU A 1 87 ? 3.755 -23.909 -21.644 1.00 96.44 87 GLU A CA 1
ATOM 680 C C . GLU A 1 87 ? 4.117 -24.500 -20.277 1.00 96.44 87 GLU A C 1
ATOM 682 O O . GLU A 1 87 ? 3.338 -25.271 -19.718 1.00 96.44 87 GLU A O 1
ATOM 687 N N . ALA A 1 88 ? 5.242 -24.089 -19.679 1.00 96.31 88 ALA A N 1
ATOM 688 C CA . ALA A 1 88 ? 5.598 -24.512 -18.325 1.00 96.31 88 ALA A CA 1
ATOM 689 C C . ALA A 1 88 ? 4.554 -24.083 -17.277 1.00 96.31 88 ALA A C 1
ATOM 691 O O . ALA A 1 88 ? 4.251 -24.848 -16.359 1.00 96.31 88 ALA A O 1
ATOM 692 N N . SER A 1 89 ? 3.972 -22.886 -17.417 1.00 97.25 89 SER A N 1
ATOM 693 C CA . SER A 1 89 ? 2.920 -22.396 -16.522 1.00 97.25 89 SER A CA 1
ATOM 694 C C . SER A 1 89 ? 1.661 -23.254 -16.623 1.00 97.25 89 SER A C 1
ATOM 696 O O . SER A 1 89 ? 1.083 -23.592 -15.595 1.00 97.25 89 SER A O 1
ATOM 698 N N . LEU A 1 90 ? 1.293 -23.699 -17.831 1.00 97.69 90 LEU A N 1
ATOM 699 C CA . LEU A 1 90 ? 0.161 -24.602 -18.050 1.00 97.69 90 LEU A CA 1
ATOM 700 C C . LEU A 1 90 ? 0.409 -25.979 -17.434 1.00 97.69 90 LEU A C 1
ATOM 702 O O . LEU A 1 90 ? -0.497 -26.539 -16.816 1.00 97.69 90 LEU A O 1
ATOM 706 N N . VAL A 1 91 ? 1.627 -26.518 -17.554 1.00 97.94 91 VAL A N 1
ATOM 707 C CA . VAL A 1 91 ? 2.011 -27.784 -16.909 1.00 97.94 91 VAL A CA 1
ATOM 708 C C . VAL A 1 91 ? 1.820 -27.681 -15.393 1.00 97.94 91 VAL A C 1
ATOM 710 O O . VAL A 1 91 ? 1.108 -28.496 -14.808 1.00 97.94 91 VAL A O 1
ATOM 713 N N . LEU A 1 92 ? 2.398 -26.660 -14.753 1.00 98.00 92 LEU A N 1
ATOM 714 C CA . LEU A 1 92 ? 2.350 -26.510 -13.295 1.00 98.00 92 LEU A CA 1
ATOM 715 C C . LEU A 1 92 ? 0.952 -26.155 -12.776 1.00 98.00 92 LEU A C 1
ATOM 717 O O . LEU A 1 92 ? 0.530 -26.691 -11.751 1.00 98.00 92 LEU A O 1
ATOM 721 N N . GLU A 1 93 ? 0.198 -25.333 -13.506 1.00 98.19 93 GLU A N 1
ATOM 722 C CA . GLU A 1 93 ? -1.215 -25.074 -13.222 1.00 98.19 93 GLU A CA 1
ATOM 723 C C . GLU A 1 93 ? -2.033 -26.364 -13.256 1.00 98.19 93 GLU A C 1
ATOM 725 O O . GLU A 1 93 ? -2.824 -26.613 -12.349 1.00 98.19 93 GLU A O 1
ATOM 730 N N . THR A 1 94 ? -1.823 -27.205 -14.271 1.00 98.44 94 THR A N 1
ATOM 731 C CA . THR A 1 94 ? -2.557 -28.467 -14.440 1.00 98.44 94 THR A CA 1
ATOM 732 C C . THR A 1 94 ? -2.237 -29.448 -13.320 1.00 98.44 94 THR A C 1
ATOM 734 O O . THR A 1 94 ? -3.151 -30.046 -12.747 1.00 98.44 94 THR A O 1
ATOM 737 N N . ILE A 1 95 ? -0.957 -29.573 -12.954 1.00 98.38 95 ILE A N 1
ATOM 738 C CA . ILE A 1 95 ? -0.529 -30.392 -11.815 1.00 98.38 95 ILE A CA 1
ATOM 739 C C . ILE A 1 95 ? -1.201 -29.889 -10.542 1.00 98.38 95 ILE A C 1
ATOM 741 O O . ILE A 1 95 ? -1.856 -30.664 -9.848 1.00 98.38 95 ILE A O 1
ATOM 745 N N . ALA A 1 96 ? -1.114 -28.591 -10.252 1.00 98.06 96 ALA A N 1
ATOM 746 C CA . ALA A 1 96 ? -1.724 -28.023 -9.060 1.00 98.06 96 ALA A CA 1
ATOM 747 C C . ALA A 1 96 ? -3.254 -28.222 -9.045 1.00 98.06 96 ALA A C 1
ATOM 749 O O . ALA A 1 96 ? -3.815 -28.652 -8.033 1.00 98.06 96 ALA A O 1
ATOM 750 N N . ALA A 1 97 ? -3.918 -27.997 -10.183 1.00 98.00 97 ALA A N 1
ATOM 751 C CA . ALA A 1 97 ? -5.362 -28.132 -10.359 1.00 98.00 97 ALA A CA 1
ATOM 752 C C . ALA A 1 97 ? -5.875 -29.574 -10.280 1.00 98.00 97 ALA A C 1
ATOM 754 O O . ALA A 1 97 ? -7.069 -29.761 -10.019 1.00 98.00 97 ALA A O 1
ATOM 755 N N . SER A 1 98 ? -5.018 -30.582 -10.475 1.00 97.38 98 SER A N 1
ATOM 756 C CA . SER A 1 98 ? -5.384 -32.003 -10.355 1.00 97.38 98 SER A CA 1
ATOM 757 C C . SER A 1 98 ? -5.795 -32.402 -8.933 1.00 97.38 98 SER A C 1
ATOM 759 O O . SER A 1 98 ? -6.529 -33.367 -8.751 1.00 97.38 98 SER A O 1
ATOM 761 N N . GLY A 1 99 ? -5.378 -31.616 -7.938 1.00 94.69 99 GLY A N 1
ATOM 762 C CA . GLY A 1 99 ? -5.424 -31.968 -6.521 1.00 94.69 99 GLY A CA 1
ATOM 763 C C . GLY A 1 99 ? -4.020 -32.119 -5.941 1.00 94.69 99 GLY A C 1
ATOM 764 O O . GLY A 1 99 ? -3.837 -31.970 -4.741 1.00 94.69 99 GLY A O 1
ATOM 765 N N . ALA A 1 100 ? -2.985 -32.291 -6.765 1.00 96.88 100 ALA A N 1
ATOM 766 C CA . ALA A 1 100 ? -1.611 -32.367 -6.272 1.00 96.88 100 ALA A CA 1
ATOM 767 C C . ALA A 1 100 ? -1.151 -31.109 -5.524 1.00 96.88 100 ALA A C 1
ATOM 769 O O . ALA A 1 100 ? -0.370 -31.214 -4.573 1.00 96.88 100 ALA A O 1
ATOM 770 N N . ALA A 1 101 ? -1.674 -29.940 -5.917 1.00 96.44 101 ALA A N 1
ATOM 771 C CA . ALA A 1 101 ? -1.289 -28.641 -5.377 1.00 96.44 101 ALA A CA 1
ATOM 772 C C . ALA A 1 101 ? 0.250 -28.462 -5.407 1.00 96.44 101 ALA A C 1
ATOM 774 O O . ALA A 1 101 ? 0.919 -28.910 -6.344 1.00 96.44 101 ALA A O 1
ATOM 775 N N . MET A 1 102 ? 0.837 -27.819 -4.402 1.00 94.31 102 MET A N 1
ATOM 776 C CA . MET A 1 102 ? 2.283 -27.645 -4.288 1.00 94.31 102 MET A CA 1
ATOM 777 C C . MET A 1 102 ? 3.046 -28.933 -4.058 1.00 94.31 102 MET A C 1
ATOM 779 O O . MET A 1 102 ? 4.213 -28.991 -4.448 1.00 94.31 102 MET A O 1
ATOM 783 N N . ASN A 1 103 ? 2.438 -29.949 -3.447 1.00 95.25 103 ASN A N 1
ATOM 784 C CA . ASN A 1 103 ? 3.111 -31.233 -3.264 1.00 95.25 103 ASN A CA 1
ATOM 785 C C . ASN A 1 103 ? 3.480 -31.890 -4.603 1.00 95.25 103 ASN A C 1
ATOM 787 O O . ASN A 1 103 ? 4.536 -32.511 -4.681 1.00 95.25 103 ASN A O 1
ATOM 791 N N . GLY A 1 104 ? 2.683 -31.687 -5.660 1.00 95.75 104 GLY A N 1
ATOM 792 C CA . GLY A 1 104 ? 3.025 -32.140 -7.015 1.00 95.75 104 GLY A CA 1
ATOM 793 C C . GLY A 1 104 ? 3.789 -31.124 -7.859 1.00 95.75 104 GLY A C 1
ATOM 794 O O . GLY A 1 104 ? 4.654 -31.514 -8.638 1.00 95.75 104 GLY A O 1
ATOM 795 N N . ALA A 1 105 ? 3.522 -29.824 -7.712 1.00 95.62 105 ALA A N 1
ATOM 796 C CA . ALA A 1 105 ? 4.205 -28.812 -8.523 1.00 95.62 105 ALA A CA 1
ATOM 797 C C . ALA A 1 105 ? 5.671 -28.598 -8.096 1.00 95.62 105 ALA A C 1
ATOM 799 O O . ALA A 1 105 ? 6.574 -28.505 -8.932 1.00 95.62 105 ALA A O 1
ATOM 800 N N . THR A 1 106 ? 5.934 -28.607 -6.784 1.00 93.38 106 THR A N 1
ATOM 801 C CA . THR A 1 106 ? 7.262 -28.322 -6.217 1.00 93.38 106 THR A CA 1
ATOM 802 C C . THR A 1 106 ? 8.376 -29.273 -6.678 1.00 93.38 106 THR A C 1
ATOM 804 O O . THR A 1 106 ? 9.477 -28.799 -6.975 1.00 93.38 106 THR A O 1
ATOM 807 N N . PRO A 1 107 ? 8.161 -30.603 -6.742 1.00 93.38 107 PRO A N 1
ATOM 808 C CA . PRO A 1 107 ? 9.153 -31.533 -7.275 1.00 93.38 107 PRO A CA 1
ATOM 809 C C . PRO A 1 107 ? 9.686 -31.136 -8.658 1.00 93.38 107 PRO A C 1
ATOM 811 O O . PRO A 1 107 ? 10.861 -31.386 -8.937 1.00 93.38 107 PRO A O 1
ATOM 814 N N . ILE A 1 108 ? 8.846 -30.500 -9.482 1.00 92.88 108 ILE A N 1
ATOM 815 C CA . ILE A 1 108 ? 9.083 -30.213 -10.900 1.00 92.88 108 ILE A CA 1
ATOM 816 C C . ILE A 1 108 ? 9.628 -28.794 -11.117 1.00 92.88 108 ILE A C 1
ATOM 818 O O . ILE A 1 108 ? 10.623 -28.608 -11.816 1.00 92.88 108 ILE A O 1
ATOM 822 N N . HIS A 1 109 ? 9.018 -27.782 -10.494 1.00 91.56 109 HIS A N 1
ATOM 823 C CA . HIS A 1 109 ? 9.188 -26.383 -10.900 1.00 91.56 109 HIS A CA 1
ATOM 824 C C . HIS A 1 109 ? 10.611 -25.807 -10.748 1.00 91.56 109 HIS A C 1
ATOM 826 O O . HIS A 1 109 ? 11.009 -24.921 -11.505 1.00 91.56 109 HIS A O 1
ATOM 832 N N . LEU A 1 110 ? 11.419 -26.349 -9.829 1.00 85.56 110 LEU A N 1
ATOM 833 C CA . LEU A 1 110 ? 12.775 -25.875 -9.538 1.00 85.56 110 LEU A CA 1
ATOM 834 C C . LEU A 1 110 ? 13.741 -26.210 -10.674 1.00 85.56 110 LEU A C 1
ATOM 836 O O . LEU A 1 110 ? 14.639 -25.423 -10.963 1.00 85.56 110 LEU A O 1
ATOM 840 N N . SER A 1 111 ? 13.518 -27.336 -11.359 1.00 80.94 111 SER A N 1
ATOM 841 C CA . SER A 1 111 ? 14.259 -27.693 -12.572 1.00 80.94 111 SER A CA 1
ATOM 842 C C . SER A 1 111 ? 13.968 -26.723 -13.725 1.00 80.94 111 SER A C 1
ATOM 844 O O . SER A 1 111 ? 14.791 -26.583 -14.624 1.00 80.94 111 SER A O 1
ATOM 846 N N . ILE A 1 112 ? 12.835 -26.012 -13.668 1.00 86.44 112 ILE A N 1
ATOM 847 C CA . ILE A 1 112 ? 12.391 -25.061 -14.689 1.00 86.44 112 ILE A CA 1
ATOM 848 C C . ILE A 1 112 ? 12.922 -23.654 -14.373 1.00 86.44 112 ILE A C 1
ATOM 850 O O . ILE A 1 112 ? 13.824 -23.167 -15.057 1.00 86.44 112 ILE A O 1
ATOM 854 N N . PHE A 1 113 ? 12.417 -22.984 -13.326 1.00 84.75 113 PHE A N 1
ATOM 855 C CA . PHE A 1 113 ? 12.822 -21.596 -13.045 1.00 84.75 113 PHE A CA 1
ATOM 856 C C . PHE A 1 113 ? 14.206 -21.498 -12.395 1.00 84.75 113 PHE A C 1
ATOM 858 O O . PHE A 1 113 ? 14.940 -20.546 -12.663 1.00 84.75 113 PHE A O 1
ATOM 865 N N . GLY A 1 114 ? 14.592 -22.484 -11.578 1.00 84.19 114 GLY A N 1
ATOM 866 C CA . GLY A 1 114 ? 15.883 -22.492 -10.886 1.00 84.19 114 GLY A CA 1
ATOM 867 C C . GLY A 1 114 ? 17.061 -22.599 -11.854 1.00 84.19 114 GLY A C 1
ATOM 868 O O . GLY A 1 114 ? 18.124 -22.048 -11.589 1.00 84.19 114 GLY A O 1
ATOM 869 N N . MET A 1 115 ? 16.860 -23.223 -13.017 1.00 90.69 115 MET A N 1
ATOM 870 C CA . MET A 1 115 ? 17.875 -23.316 -14.071 1.00 90.69 115 MET A CA 1
ATOM 871 C C . MET A 1 115 ? 17.738 -22.247 -15.154 1.00 90.69 115 MET A C 1
ATOM 873 O O . MET A 1 115 ? 18.619 -22.129 -16.006 1.00 90.69 115 MET A O 1
ATOM 877 N N . HIS A 1 116 ? 16.703 -21.407 -15.108 1.00 89.56 116 HIS A N 1
ATOM 878 C CA . HIS A 1 116 ? 16.493 -20.360 -16.106 1.00 89.56 116 HIS A CA 1
ATOM 879 C C . HIS A 1 116 ? 17.676 -19.368 -16.214 1.00 89.56 116 HIS A C 1
ATOM 881 O O . HIS A 1 116 ? 18.086 -19.060 -17.339 1.00 89.56 116 HIS A O 1
ATOM 887 N N . PRO A 1 117 ? 18.329 -18.932 -15.111 1.00 92.69 117 PRO A N 1
ATOM 888 C CA . PRO A 1 117 ? 19.558 -18.142 -15.206 1.00 92.69 117 PRO A CA 1
ATOM 889 C C . PRO A 1 117 ? 20.716 -18.885 -15.887 1.00 92.69 117 PRO A C 1
ATOM 891 O O . PRO A 1 117 ? 21.499 -18.259 -16.592 1.00 92.69 117 PRO A O 1
ATOM 894 N N . VAL A 1 118 ? 20.821 -20.209 -15.729 1.00 94.38 118 VAL A N 1
ATOM 895 C CA . VAL A 1 118 ? 21.854 -21.026 -16.395 1.00 94.38 118 VAL A CA 1
ATOM 896 C C . VAL A 1 118 ? 21.561 -21.159 -17.890 1.00 94.38 118 VAL A C 1
ATOM 898 O O . VAL A 1 118 ? 22.468 -21.007 -18.705 1.00 94.38 118 VAL A O 1
ATOM 901 N N . VAL A 1 119 ? 20.296 -21.360 -18.269 1.00 92.38 119 VAL A N 1
ATOM 902 C CA . VAL A 1 119 ? 19.868 -21.388 -19.678 1.00 92.38 119 VAL A CA 1
ATOM 903 C C . VAL A 1 119 ? 20.223 -20.074 -20.384 1.00 92.38 119 VAL A C 1
ATOM 905 O O . VAL A 1 119 ? 20.748 -20.099 -21.498 1.00 92.38 119 VAL A O 1
ATOM 908 N N . LYS A 1 120 ? 19.993 -18.928 -19.730 1.00 90.88 120 LYS A N 1
ATOM 909 C CA . LYS A 1 120 ? 20.263 -17.600 -20.307 1.00 90.88 120 LYS A CA 1
ATOM 910 C C . LYS A 1 120 ? 21.730 -17.168 -20.235 1.00 90.88 120 LYS A C 1
ATOM 912 O O . LYS A 1 120 ? 22.232 -16.595 -21.199 1.00 90.88 120 LYS A O 1
ATOM 917 N N . TYR A 1 121 ? 22.406 -17.416 -19.114 1.00 95.06 121 TYR A N 1
ATOM 918 C CA . TYR A 1 121 ? 23.689 -16.779 -18.776 1.00 95.06 121 TYR A CA 1
ATOM 919 C C . TYR A 1 121 ? 24.817 -17.754 -18.426 1.00 95.06 121 TYR A C 1
ATOM 921 O O . TYR A 1 121 ? 25.939 -17.317 -18.164 1.00 95.06 121 TYR A O 1
ATOM 929 N N . GLY A 1 122 ? 24.548 -19.061 -18.399 1.00 95.06 122 GLY A N 1
ATOM 930 C CA . GLY A 1 122 ? 25.594 -20.071 -18.271 1.00 95.06 122 GLY A CA 1
ATOM 931 C C . GLY A 1 122 ? 26.527 -20.057 -19.483 1.00 95.06 122 GLY A C 1
ATOM 932 O O . GLY A 1 122 ? 26.120 -19.688 -20.588 1.00 95.06 122 GLY A O 1
ATOM 933 N N . THR A 1 123 ? 27.781 -20.467 -19.295 1.00 95.88 123 THR A N 1
ATOM 934 C CA . THR A 1 123 ? 28.678 -20.707 -20.434 1.00 95.88 123 THR A CA 1
ATOM 935 C C . THR A 1 123 ? 28.207 -21.923 -21.228 1.00 95.88 123 THR A C 1
ATOM 937 O O . THR A 1 123 ? 27.456 -22.759 -20.718 1.00 95.88 123 THR A O 1
ATOM 940 N N . GLU A 1 124 ? 28.651 -22.061 -22.476 1.00 96.06 124 GLU A N 1
ATOM 941 C CA . GLU A 1 124 ? 28.300 -23.241 -23.270 1.00 96.06 124 GLU A CA 1
ATOM 942 C C . GLU A 1 124 ? 28.810 -24.540 -22.633 1.00 96.06 124 GLU A C 1
ATOM 944 O O . GLU A 1 124 ? 28.086 -25.535 -22.647 1.00 96.06 124 GLU A O 1
ATOM 949 N N . GLU A 1 125 ? 29.982 -24.537 -21.978 1.00 95.06 125 GLU A N 1
ATOM 950 C CA . GLU A 1 125 ? 30.437 -25.720 -21.236 1.00 95.06 125 GLU A CA 1
ATOM 951 C C . GLU A 1 125 ? 29.494 -26.060 -20.073 1.00 95.06 125 GLU A C 1
ATOM 953 O O . GLU A 1 125 ? 29.151 -27.225 -19.878 1.00 95.06 125 GLU A O 1
ATOM 958 N N . MET A 1 126 ? 29.035 -25.053 -19.320 1.00 95.06 126 MET A N 1
ATOM 959 C CA . MET A 1 126 ? 28.085 -25.235 -18.220 1.00 95.06 126 MET A CA 1
ATOM 960 C C . MET A 1 126 ? 26.745 -25.790 -18.721 1.00 95.06 126 MET A C 1
ATOM 962 O O . MET A 1 126 ? 26.203 -26.725 -18.127 1.00 95.06 126 MET A O 1
ATOM 966 N N . LYS A 1 127 ? 26.216 -25.246 -19.823 1.00 96.38 127 LYS A N 1
ATOM 967 C CA . LYS A 1 127 ? 24.943 -25.692 -20.405 1.00 96.38 127 LYS A CA 1
ATOM 968 C C . LYS A 1 127 ? 25.014 -27.141 -20.877 1.00 96.38 127 LYS A C 1
ATOM 970 O O . LYS A 1 127 ? 24.163 -27.933 -20.486 1.00 96.38 127 LYS A O 1
ATOM 975 N N . GLN A 1 128 ? 26.054 -27.497 -21.635 1.00 96.06 128 GLN A N 1
ATOM 976 C CA . GLN A 1 128 ? 26.280 -28.868 -22.110 1.00 96.06 128 GLN A CA 1
ATOM 977 C C . GLN A 1 128 ? 26.472 -29.856 -20.955 1.00 96.06 128 GLN A C 1
ATOM 979 O O . GLN A 1 128 ? 26.030 -31.000 -21.033 1.00 96.06 128 GLN A O 1
ATOM 984 N N . LYS A 1 129 ? 27.112 -29.414 -19.868 1.00 95.19 129 LYS A N 1
ATOM 985 C CA . LYS A 1 129 ? 27.381 -30.259 -18.705 1.00 95.19 129 LYS A CA 1
ATOM 986 C C . LYS A 1 129 ? 26.135 -30.545 -17.864 1.00 95.19 129 LYS A C 1
ATOM 988 O O . LYS A 1 129 ? 25.981 -31.675 -17.413 1.00 95.19 129 LYS A O 1
ATOM 993 N N . TYR A 1 130 ? 25.284 -29.547 -17.607 1.00 95.75 130 TYR A N 1
ATOM 994 C CA . TYR A 1 130 ? 24.218 -29.679 -16.602 1.00 95.75 130 TYR A CA 1
ATOM 995 C C . TYR A 1 130 ? 22.804 -29.776 -17.178 1.00 95.75 130 TYR A C 1
ATOM 997 O O . TYR A 1 130 ? 22.005 -30.547 -16.652 1.00 95.75 130 TYR A O 1
ATOM 1005 N N . LEU A 1 131 ? 22.466 -29.028 -18.234 1.00 95.69 131 LEU A N 1
ATOM 1006 C CA . LEU A 1 131 ? 21.078 -28.953 -18.711 1.00 95.69 131 LEU A CA 1
ATOM 1007 C C . LEU A 1 131 ? 20.507 -30.302 -19.196 1.00 95.69 131 LEU A C 1
ATOM 1009 O O . LEU A 1 131 ? 19.362 -30.575 -18.837 1.00 95.69 131 LEU A O 1
ATOM 1013 N N . PRO A 1 132 ? 21.261 -31.183 -19.890 1.00 96.38 132 PRO A N 1
ATOM 1014 C CA . PRO A 1 132 ? 20.746 -32.501 -20.279 1.00 96.38 132 PRO A CA 1
ATOM 1015 C C . PRO A 1 132 ? 20.352 -33.388 -19.095 1.00 96.38 132 PRO A C 1
ATOM 1017 O O . PRO A 1 132 ? 19.325 -34.067 -19.133 1.00 96.38 132 PRO A O 1
ATOM 1020 N N . ALA A 1 133 ? 21.135 -33.352 -18.014 1.00 95.81 133 ALA A N 1
ATOM 1021 C CA . ALA A 1 133 ? 20.838 -34.109 -16.801 1.00 95.81 133 ALA A CA 1
ATOM 1022 C C . ALA A 1 133 ? 19.641 -33.516 -16.037 1.00 95.81 133 ALA A C 1
ATOM 1024 O O . ALA A 1 133 ? 18.866 -34.246 -15.432 1.00 95.81 133 ALA A O 1
ATOM 1025 N N . VAL A 1 134 ? 19.438 -32.194 -16.090 1.00 94.94 134 VAL A N 1
ATOM 1026 C CA . VAL A 1 134 ? 18.233 -31.570 -15.516 1.00 94.94 134 VAL A CA 1
ATOM 1027 C C . VAL A 1 134 ? 16.987 -31.923 -16.332 1.00 94.94 134 VAL A C 1
ATOM 1029 O O . VAL A 1 134 ? 15.950 -32.231 -15.7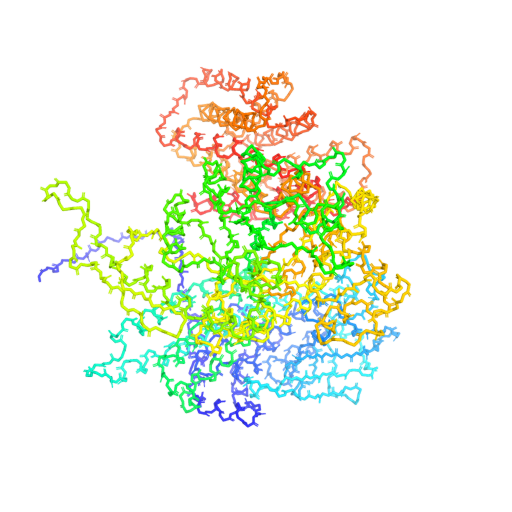48 1.00 94.94 134 VAL A O 1
ATOM 1032 N N . ALA A 1 135 ? 17.078 -31.896 -17.666 1.00 94.00 135 ALA A N 1
ATOM 1033 C CA . ALA A 1 135 ? 15.954 -32.179 -18.561 1.00 94.00 135 ALA A CA 1
ATOM 1034 C C . ALA A 1 135 ? 15.454 -33.629 -18.449 1.00 94.00 135 ALA A C 1
ATOM 1036 O O . ALA A 1 135 ? 14.249 -33.864 -18.501 1.00 94.00 135 ALA A O 1
ATOM 1037 N N . SER A 1 136 ? 16.373 -34.580 -18.258 1.00 93.75 136 SER A N 1
ATOM 1038 C CA . SER A 1 136 ? 16.070 -36.005 -18.046 1.00 93.75 136 SER A CA 1
ATOM 1039 C C . SER A 1 136 ? 15.622 -36.344 -16.620 1.00 93.75 136 SER A C 1
ATOM 1041 O O . SER A 1 136 ? 15.044 -37.405 -16.413 1.00 93.75 136 SER A O 1
ATOM 1043 N N . GLY A 1 137 ? 15.857 -35.453 -15.650 1.00 92.81 137 GLY A N 1
ATOM 1044 C CA . GLY A 1 137 ? 15.570 -35.686 -14.231 1.00 92.81 137 GLY A CA 1
ATOM 1045 C C . GLY A 1 137 ? 16.717 -36.312 -13.432 1.00 92.81 137 GLY A C 1
ATOM 1046 O O . GLY A 1 137 ? 16.601 -36.437 -12.219 1.00 92.81 137 GLY A O 1
ATOM 1047 N N . ASP A 1 138 ? 17.851 -36.626 -14.063 1.00 93.88 138 ASP A N 1
ATOM 1048 C CA . ASP A 1 138 ? 19.027 -37.210 -13.401 1.00 93.88 138 ASP A CA 1
ATOM 1049 C C . ASP A 1 138 ? 19.751 -36.227 -12.457 1.00 93.88 138 ASP A C 1
ATOM 1051 O O . ASP A 1 138 ? 20.473 -36.641 -11.547 1.00 93.88 138 ASP A O 1
ATOM 1055 N N . LEU A 1 139 ? 19.584 -34.913 -12.665 1.00 93.88 139 LEU A N 1
ATOM 1056 C CA . LEU A 1 139 ? 20.183 -33.862 -11.839 1.00 93.88 139 LEU A CA 1
ATOM 1057 C C . LEU A 1 139 ? 19.120 -32.964 -11.200 1.00 93.88 139 LEU A C 1
ATOM 1059 O O . LEU A 1 139 ? 18.421 -32.201 -11.867 1.00 93.88 139 LEU A O 1
ATOM 1063 N N . HIS A 1 140 ? 19.073 -32.987 -9.871 1.00 93.38 140 HIS A N 1
ATOM 1064 C CA . HIS A 1 140 ? 18.190 -32.158 -9.065 1.00 93.38 140 HIS A CA 1
ATOM 1065 C C . HIS A 1 140 ? 18.927 -30.912 -8.572 1.00 93.38 140 HIS A C 1
ATOM 1067 O O . HIS A 1 140 ? 20.066 -30.976 -8.091 1.00 93.38 140 HIS A O 1
ATOM 1073 N N . VAL A 1 141 ? 18.242 -29.772 -8.656 1.00 92.81 141 VAL A N 1
ATOM 1074 C CA . VAL A 1 141 ? 18.801 -28.469 -8.299 1.00 92.81 141 VAL A CA 1
ATOM 1075 C C . VAL A 1 141 ? 17.906 -27.757 -7.288 1.00 92.81 141 VAL A C 1
ATOM 1077 O O . VAL A 1 141 ? 16.686 -27.699 -7.448 1.00 92.81 141 VAL A O 1
ATOM 1080 N N . ALA A 1 142 ? 18.534 -27.198 -6.255 1.00 94.06 142 ALA A N 1
ATOM 1081 C CA . ALA A 1 142 ? 17.908 -26.318 -5.279 1.00 94.06 142 ALA A CA 1
ATOM 1082 C C . ALA A 1 142 ? 18.196 -24.843 -5.600 1.00 94.06 142 ALA A C 1
ATOM 1084 O O . ALA A 1 142 ? 19.117 -24.517 -6.351 1.00 94.06 142 ALA A O 1
ATOM 1085 N N . PHE A 1 143 ? 17.447 -23.934 -4.979 1.00 92.38 143 PHE A N 1
ATOM 1086 C CA . PHE A 1 143 ? 17.634 -22.494 -5.148 1.00 92.38 143 PHE A CA 1
ATOM 1087 C C . PHE A 1 143 ? 17.907 -21.823 -3.798 1.00 92.38 143 PHE A C 1
ATOM 1089 O O . PHE A 1 143 ? 17.077 -21.880 -2.891 1.00 92.38 143 PHE A O 1
ATOM 1096 N N . GLY A 1 144 ? 19.100 -21.242 -3.645 1.00 94.12 144 GLY A N 1
ATOM 1097 C CA . GLY A 1 144 ? 19.619 -20.741 -2.371 1.00 94.12 144 GLY A CA 1
ATOM 1098 C C . GLY A 1 144 ? 19.791 -19.226 -2.375 1.00 94.12 144 GLY A C 1
ATOM 1099 O O . GLY A 1 144 ? 20.856 -18.721 -2.732 1.00 94.12 144 GLY A O 1
ATOM 1100 N N . VAL A 1 145 ? 18.763 -18.489 -1.948 1.00 93.44 145 VAL A N 1
ATOM 1101 C CA . VAL A 1 145 ? 18.759 -17.012 -1.967 1.00 93.44 145 VAL A CA 1
ATOM 1102 C C . VAL A 1 145 ? 18.582 -16.432 -0.569 1.00 93.44 145 VAL A C 1
ATOM 1104 O O . VAL A 1 145 ? 19.467 -15.726 -0.083 1.00 93.44 145 VAL A O 1
ATOM 1107 N N . THR A 1 146 ? 17.468 -16.768 0.077 1.00 90.81 146 THR A N 1
ATOM 1108 C CA . THR A 1 146 ? 17.023 -16.214 1.360 1.00 90.81 146 THR A CA 1
ATOM 1109 C C . THR A 1 146 ? 17.915 -16.619 2.534 1.00 90.81 146 THR A C 1
ATOM 1111 O O . THR A 1 146 ? 18.383 -17.754 2.617 1.00 90.81 146 THR A O 1
ATOM 1114 N N . GLU A 1 147 ? 18.120 -15.691 3.467 1.00 94.38 147 GLU A N 1
ATOM 1115 C CA . GLU A 1 147 ? 18.837 -15.882 4.735 1.00 94.38 147 GLU A CA 1
ATOM 1116 C C . GLU A 1 147 ? 17.924 -15.545 5.923 1.00 94.38 147 GLU A C 1
ATOM 1118 O O . GLU A 1 147 ? 16.940 -14.829 5.725 1.00 94.38 147 GLU A O 1
ATOM 1123 N N . PRO A 1 148 ? 18.231 -16.020 7.147 1.00 81.06 148 PRO A N 1
ATOM 1124 C CA . PRO A 1 148 ? 17.427 -15.720 8.337 1.00 81.06 148 PRO A CA 1
ATOM 1125 C C . PRO A 1 148 ? 17.152 -14.223 8.534 1.00 81.06 148 PRO A C 1
ATOM 1127 O O . PRO A 1 148 ? 16.031 -13.844 8.857 1.00 81.06 148 PRO A O 1
ATOM 1130 N N . ASP A 1 149 ? 18.153 -13.389 8.242 1.00 79.44 149 ASP A N 1
ATOM 1131 C CA . ASP A 1 149 ? 18.102 -11.934 8.423 1.00 79.44 149 ASP A CA 1
ATOM 1132 C C . ASP A 1 149 ? 17.891 -11.170 7.096 1.00 79.44 149 ASP A C 1
ATOM 1134 O O . ASP A 1 149 ? 17.883 -9.940 7.074 1.00 79.44 149 ASP A O 1
ATOM 1138 N N . ALA A 1 150 ? 17.738 -11.877 5.965 1.00 78.38 150 ALA A N 1
ATOM 1139 C CA . ALA A 1 150 ? 17.602 -11.274 4.636 1.00 78.38 150 ALA A CA 1
ATOM 1140 C C . ALA A 1 150 ? 16.699 -12.109 3.706 1.00 78.38 150 ALA A C 1
ATOM 1142 O O . ALA A 1 150 ? 17.155 -12.999 2.981 1.00 78.38 150 ALA A O 1
ATOM 1143 N N . GLY A 1 151 ? 15.399 -11.790 3.714 1.00 75.31 151 GLY A N 1
ATOM 1144 C CA . GLY A 1 151 ? 14.389 -12.314 2.784 1.00 75.31 151 GLY A CA 1
ATOM 1145 C C . GLY A 1 151 ? 13.989 -11.284 1.731 1.00 75.31 151 GLY A C 1
ATOM 1146 O O . GLY A 1 151 ? 14.564 -11.252 0.642 1.00 75.31 151 GLY A O 1
ATOM 1147 N N . THR A 1 152 ? 13.025 -10.423 2.073 1.00 70.12 152 THR A N 1
ATOM 1148 C CA . THR A 1 152 ? 12.542 -9.335 1.205 1.00 70.12 152 THR A CA 1
ATOM 1149 C C . THR A 1 152 ? 13.671 -8.382 0.805 1.00 70.12 152 THR A C 1
ATOM 1151 O O . THR A 1 152 ? 13.785 -8.020 -0.363 1.00 70.12 152 THR A O 1
ATOM 1154 N N . ASP A 1 153 ? 14.572 -8.048 1.737 1.00 79.38 153 ASP A N 1
ATOM 1155 C CA . ASP A 1 153 ? 15.812 -7.330 1.424 1.00 79.38 153 ASP A CA 1
ATOM 1156 C C . ASP A 1 153 ? 16.926 -8.299 1.001 1.00 79.38 153 ASP A C 1
ATOM 1158 O O . ASP A 1 153 ? 17.948 -8.472 1.668 1.00 79.38 153 ASP A O 1
ATOM 1162 N N . THR A 1 154 ? 16.737 -8.938 -0.154 1.00 82.06 154 THR A N 1
ATOM 1163 C CA . THR A 1 154 ? 17.727 -9.854 -0.745 1.00 82.06 154 THR A CA 1
ATOM 1164 C C . THR A 1 154 ? 19.088 -9.177 -0.973 1.00 82.06 154 THR A C 1
ATOM 1166 O O . THR A 1 154 ? 20.122 -9.838 -1.030 1.00 82.06 154 THR A O 1
ATOM 1169 N N . THR A 1 155 ? 19.137 -7.845 -1.072 1.00 87.38 155 THR A N 1
ATOM 1170 C CA . THR A 1 155 ? 20.403 -7.119 -1.254 1.00 87.38 155 THR A CA 1
ATOM 1171 C C . THR A 1 155 ? 21.266 -7.077 0.004 1.00 87.38 155 THR A C 1
ATOM 1173 O O . THR A 1 155 ? 22.437 -6.708 -0.079 1.00 87.38 155 THR A O 1
ATOM 1176 N N . SER A 1 156 ? 20.727 -7.485 1.155 1.00 88.25 156 SER A N 1
ATOM 1177 C CA . SER A 1 156 ? 21.416 -7.520 2.448 1.00 88.25 156 SER A CA 1
ATOM 1178 C C . SER A 1 156 ? 21.985 -8.882 2.824 1.00 88.25 156 SER A C 1
ATOM 1180 O O . SER A 1 156 ? 22.517 -9.014 3.921 1.00 88.25 156 SER A O 1
ATOM 1182 N N . ILE A 1 157 ? 21.951 -9.870 1.923 1.00 94.62 157 ILE A N 1
ATOM 1183 C CA . ILE A 1 157 ? 22.531 -11.183 2.216 1.00 94.62 157 ILE A CA 1
ATOM 1184 C C . ILE A 1 157 ? 24.010 -11.084 2.627 1.00 94.62 157 ILE A C 1
ATOM 1186 O O . ILE A 1 157 ? 24.774 -10.247 2.119 1.00 94.62 157 ILE A O 1
ATOM 1190 N N . SER A 1 158 ? 24.387 -11.964 3.546 1.00 95.06 158 SER A N 1
ATOM 1191 C CA . SER A 1 158 ? 25.675 -12.024 4.230 1.00 95.06 158 SER A CA 1
ATOM 1192 C C . SER A 1 158 ? 26.525 -13.228 3.822 1.00 95.06 158 SER A C 1
ATOM 1194 O O . SER A 1 158 ? 27.739 -13.184 4.012 1.00 95.06 158 SER A O 1
ATOM 1196 N N . THR A 1 159 ? 25.932 -14.271 3.219 1.00 97.81 159 THR A N 1
ATOM 1197 C CA . THR A 1 159 ? 26.690 -15.414 2.683 1.00 97.81 159 THR A CA 1
ATOM 1198 C C . THR A 1 159 ? 27.737 -14.908 1.704 1.00 97.81 159 THR A C 1
ATOM 1200 O O . THR A 1 159 ? 27.398 -14.278 0.701 1.00 97.81 159 THR A O 1
ATOM 1203 N N . PHE A 1 160 ? 29.005 -15.184 1.995 1.00 97.94 160 PHE A N 1
ATOM 1204 C CA . PHE A 1 160 ? 30.140 -14.579 1.315 1.00 97.94 160 PHE A CA 1
ATOM 1205 C C . PHE A 1 160 ? 30.975 -15.633 0.590 1.00 97.94 160 PHE A C 1
ATOM 1207 O O . PHE A 1 160 ? 31.179 -16.734 1.098 1.00 97.94 160 PHE A O 1
ATOM 1214 N N . ALA A 1 161 ? 31.480 -15.284 -0.588 1.00 98.25 161 ALA A N 1
ATOM 1215 C CA . ALA A 1 161 ? 32.372 -16.105 -1.387 1.00 98.25 161 ALA A CA 1
ATOM 1216 C C . ALA A 1 161 ? 33.670 -15.340 -1.655 1.00 98.25 161 ALA A C 1
ATOM 1218 O O . ALA A 1 161 ? 33.673 -14.325 -2.351 1.00 98.25 161 ALA A O 1
ATOM 1219 N N . ARG A 1 162 ? 34.783 -15.836 -1.109 1.00 97.31 162 ARG A N 1
ATOM 1220 C CA . ARG A 1 162 ? 36.122 -15.286 -1.360 1.00 97.31 162 ARG A CA 1
ATOM 1221 C C . ARG A 1 162 ? 36.766 -16.040 -2.517 1.00 97.31 162 ARG A C 1
ATOM 1223 O O . ARG A 1 162 ? 36.869 -17.260 -2.443 1.00 97.31 162 ARG A O 1
ATOM 1230 N N . LEU A 1 163 ? 37.218 -15.332 -3.547 1.00 96.56 163 LEU A N 1
ATOM 1231 C CA . LEU A 1 163 ? 37.974 -15.933 -4.647 1.00 96.56 163 LEU A CA 1
ATOM 1232 C C . LEU A 1 163 ? 39.431 -16.197 -4.230 1.00 96.56 163 LEU A C 1
ATOM 1234 O O . LEU A 1 163 ? 40.083 -15.318 -3.664 1.00 96.56 163 LEU A O 1
ATOM 1238 N N . ASP A 1 164 ? 39.931 -17.396 -4.522 1.00 92.88 164 ASP A N 1
ATOM 1239 C CA . ASP A 1 164 ? 41.314 -17.824 -4.313 1.00 92.88 164 ASP A CA 1
ATOM 1240 C C . ASP A 1 164 ? 41.776 -18.648 -5.529 1.00 92.88 164 ASP A C 1
ATOM 1242 O O . ASP A 1 164 ? 41.348 -19.784 -5.733 1.00 92.88 164 ASP A O 1
ATOM 1246 N N . GLY A 1 165 ? 42.584 -18.041 -6.403 1.00 93.94 165 GLY A N 1
ATOM 1247 C CA . GLY A 1 165 ? 42.947 -18.643 -7.688 1.00 93.94 165 GLY A CA 1
ATOM 1248 C C . GLY A 1 165 ? 41.732 -18.846 -8.602 1.00 93.94 165 GLY A C 1
ATOM 1249 O O . GLY A 1 165 ? 41.111 -17.880 -9.040 1.00 93.94 165 GLY A O 1
ATOM 1250 N N . ASP A 1 166 ? 41.413 -20.103 -8.906 1.00 95.12 166 ASP A N 1
ATOM 1251 C CA . ASP A 1 166 ? 40.290 -20.534 -9.750 1.00 95.12 166 ASP A CA 1
ATOM 1252 C C . ASP A 1 166 ? 39.085 -21.060 -8.945 1.00 95.12 166 ASP A C 1
ATOM 1254 O O . ASP A 1 166 ? 38.142 -21.614 -9.519 1.00 95.12 166 ASP A O 1
ATOM 1258 N N . THR A 1 167 ? 39.102 -20.877 -7.620 1.00 97.25 167 THR A N 1
ATOM 1259 C CA . THR A 1 167 ? 38.122 -21.452 -6.697 1.00 97.25 167 THR A CA 1
ATOM 1260 C C . THR A 1 167 ? 37.574 -20.394 -5.733 1.00 97.25 167 THR A C 1
ATOM 1262 O O . THR A 1 167 ? 38.313 -19.665 -5.076 1.00 97.25 167 THR A O 1
ATOM 1265 N N . TYR A 1 168 ? 36.254 -20.317 -5.603 1.00 98.12 168 TYR A N 1
ATOM 1266 C CA . TYR A 1 168 ? 35.566 -19.580 -4.549 1.00 98.12 168 TYR A CA 1
ATOM 1267 C C . TYR A 1 168 ? 35.486 -20.422 -3.274 1.00 98.12 168 TYR A C 1
ATOM 1269 O O . TYR A 1 168 ? 35.122 -21.589 -3.322 1.00 98.12 168 TYR A O 1
ATOM 1277 N N . THR A 1 169 ? 35.756 -19.818 -2.121 1.00 98.06 169 THR A N 1
ATOM 1278 C CA . THR A 1 169 ? 35.465 -20.396 -0.802 1.00 98.06 169 THR A CA 1
ATOM 1279 C C . THR A 1 169 ? 34.212 -19.734 -0.238 1.00 98.06 169 THR A C 1
ATOM 1281 O O . THR A 1 169 ? 34.244 -18.545 0.094 1.00 98.06 169 THR A O 1
ATOM 1284 N N . VAL A 1 170 ? 33.110 -20.479 -0.151 1.00 98.44 170 VAL A N 1
ATOM 1285 C CA . VAL A 1 170 ? 31.802 -19.977 0.289 1.00 98.44 170 VAL A CA 1
ATOM 1286 C C . VAL A 1 170 ? 31.587 -20.242 1.776 1.00 98.44 170 VAL A C 1
ATOM 1288 O O . VAL A 1 170 ? 31.726 -21.372 2.239 1.00 98.44 170 VAL A O 1
ATOM 1291 N N . LYS A 1 171 ? 31.189 -19.209 2.523 1.00 98.25 171 LYS A N 1
ATOM 1292 C CA . LYS A 1 171 ? 30.812 -19.310 3.934 1.00 98.25 171 LYS A CA 1
ATOM 1293 C C . LYS A 1 171 ? 29.536 -18.525 4.217 1.00 98.25 171 LYS A C 1
ATOM 1295 O O . LYS A 1 171 ? 29.433 -17.349 3.869 1.00 98.25 171 LYS A O 1
ATOM 1300 N N . GLY A 1 172 ? 28.572 -19.159 4.874 1.00 97.00 172 GLY A N 1
ATOM 1301 C CA . GLY A 1 172 ? 27.311 -18.526 5.251 1.00 97.00 172 GLY A CA 1
ATOM 1302 C C . GLY A 1 172 ? 26.191 -19.536 5.432 1.00 97.00 172 GLY A C 1
ATOM 1303 O O . GLY A 1 172 ? 26.436 -20.723 5.639 1.00 97.00 172 GLY A O 1
ATOM 1304 N N . ARG A 1 173 ? 24.949 -19.069 5.354 1.00 96.44 173 ARG A N 1
ATOM 1305 C CA . ARG A 1 173 ? 23.771 -19.927 5.482 1.00 96.44 173 ARG A CA 1
ATOM 1306 C C . ARG A 1 173 ? 22.613 -19.394 4.666 1.00 96.44 173 ARG A C 1
ATOM 1308 O O . ARG A 1 173 ? 22.437 -18.186 4.547 1.00 96.44 173 ARG A O 1
ATOM 1315 N N . LYS A 1 174 ? 21.808 -20.313 4.152 1.00 97.31 174 LYS A N 1
ATOM 1316 C CA . LYS A 1 174 ? 20.523 -20.054 3.515 1.00 97.31 174 LYS A CA 1
ATOM 1317 C C . LYS A 1 174 ? 19.421 -20.715 4.321 1.00 97.31 174 LYS A C 1
ATOM 1319 O O . LYS A 1 174 ? 19.632 -21.737 4.966 1.00 97.31 174 LYS A O 1
ATOM 1324 N N . VAL A 1 175 ? 18.234 -20.139 4.260 1.00 94.44 175 VAL A N 1
ATOM 1325 C CA . VAL A 1 175 ? 17.026 -20.683 4.880 1.00 94.44 175 VAL A CA 1
ATOM 1326 C C . VAL A 1 175 ? 15.929 -20.751 3.829 1.00 94.44 175 VAL A C 1
ATOM 1328 O O . VAL A 1 175 ? 15.992 -20.073 2.805 1.00 94.44 175 VAL A O 1
ATOM 1331 N N . TRP A 1 176 ? 14.946 -21.613 4.055 1.00 93.44 176 TRP A N 1
ATOM 1332 C CA . TRP A 1 176 ? 13.863 -21.874 3.109 1.00 93.44 176 TRP A CA 1
ATOM 1333 C C . TRP A 1 176 ? 14.324 -22.474 1.766 1.00 93.44 176 TRP A C 1
ATOM 1335 O O . TRP A 1 176 ? 13.627 -22.366 0.756 1.00 93.44 176 TRP A O 1
ATOM 1345 N N . THR A 1 177 ? 15.472 -23.164 1.749 1.00 94.56 177 THR A N 1
ATOM 1346 C CA . THR A 1 177 ? 16.008 -23.809 0.540 1.00 94.56 177 THR A CA 1
ATOM 1347 C C . THR A 1 177 ? 15.208 -25.076 0.248 1.00 94.56 177 THR A C 1
ATOM 1349 O O . THR A 1 177 ? 15.353 -26.104 0.911 1.00 94.56 177 THR A O 1
ATOM 1352 N N . THR A 1 178 ? 14.304 -24.985 -0.722 1.00 93.88 178 THR A N 1
ATOM 1353 C CA . THR A 1 178 ? 13.411 -26.084 -1.110 1.00 93.88 178 THR A CA 1
ATOM 1354 C C . THR A 1 178 ? 14.195 -27.211 -1.789 1.00 93.88 178 THR A C 1
ATOM 1356 O O . THR A 1 178 ? 15.106 -26.935 -2.567 1.00 93.88 178 THR A O 1
ATOM 1359 N N . LYS A 1 179 ? 13.804 -28.474 -1.542 1.00 93.25 179 LYS A N 1
ATOM 1360 C CA . LYS A 1 179 ? 14.334 -29.678 -2.216 1.00 93.25 179 LYS A CA 1
ATOM 1361 C C . LYS A 1 179 ? 15.834 -29.903 -1.965 1.00 93.25 179 LYS A C 1
ATOM 1363 O O . LYS A 1 179 ? 16.483 -30.659 -2.683 1.00 93.25 179 LYS A O 1
ATOM 1368 N N . ALA A 1 180 ? 16.405 -29.276 -0.933 1.00 95.12 180 ALA A N 1
ATOM 1369 C CA . ALA A 1 180 ? 17.841 -29.345 -0.657 1.00 95.12 180 ALA A CA 1
ATOM 1370 C C . ALA A 1 180 ? 18.317 -30.786 -0.388 1.00 95.12 180 ALA A C 1
ATOM 1372 O O . ALA A 1 180 ? 19.362 -31.185 -0.887 1.00 95.12 180 ALA A O 1
ATOM 1373 N N . LEU A 1 181 ? 17.519 -31.598 0.318 1.00 94.12 181 LEU A N 1
ATOM 1374 C CA . LEU A 1 181 ? 17.855 -33.000 0.609 1.00 94.12 181 LEU A CA 1
ATOM 1375 C C . LEU A 1 181 ? 18.022 -33.859 -0.654 1.00 94.12 181 LEU A C 1
ATOM 1377 O O . LEU A 1 181 ? 18.862 -34.750 -0.675 1.00 94.12 181 LEU A O 1
ATOM 1381 N N . GLN A 1 182 ? 17.230 -33.598 -1.696 1.00 93.56 182 GLN A N 1
ATOM 1382 C CA . GLN A 1 182 ? 17.254 -34.367 -2.945 1.00 93.56 182 GLN A CA 1
ATOM 1383 C C . GLN A 1 182 ? 18.185 -33.765 -4.003 1.00 93.56 182 GLN A C 1
ATOM 1385 O O . GLN A 1 182 ? 18.400 -34.392 -5.035 1.00 93.56 182 GLN A O 1
ATOM 1390 N N . SER A 1 183 ? 18.693 -32.549 -3.798 1.00 95.06 183 SER A N 1
ATOM 1391 C CA . SER A 1 183 ? 19.430 -31.819 -4.832 1.00 95.06 183 SER A CA 1
ATOM 1392 C C . SER A 1 183 ? 20.925 -32.088 -4.754 1.00 95.06 183 SER A C 1
ATOM 1394 O O . SER A 1 183 ? 21.529 -31.980 -3.688 1.00 95.06 183 SER A O 1
ATOM 1396 N N . GLN A 1 184 ? 21.552 -32.405 -5.886 1.00 95.56 184 GLN A N 1
ATOM 1397 C CA . GLN A 1 184 ? 23.009 -32.540 -5.962 1.00 95.56 184 GLN A CA 1
ATOM 1398 C C . GLN A 1 184 ? 23.688 -31.171 -6.040 1.00 95.56 184 GLN A C 1
ATOM 1400 O O . GLN A 1 184 ? 24.826 -31.015 -5.589 1.00 95.56 184 GLN A O 1
ATOM 1405 N N . ARG A 1 185 ? 22.993 -30.171 -6.595 1.00 95.19 185 ARG A N 1
ATOM 1406 C CA . ARG A 1 185 ? 23.501 -28.806 -6.761 1.00 95.19 185 ARG A CA 1
ATOM 1407 C C . ARG A 1 185 ? 22.510 -27.755 -6.285 1.00 95.19 185 ARG A C 1
ATOM 1409 O O . ARG A 1 185 ? 21.314 -28.005 -6.167 1.00 95.19 185 ARG A O 1
ATOM 1416 N N . VAL A 1 186 ? 23.018 -26.559 -6.024 1.00 96.00 186 VAL A N 1
ATOM 1417 C CA . VAL A 1 186 ? 22.231 -25.385 -5.655 1.00 96.00 186 VAL A CA 1
ATOM 1418 C C . VAL A 1 186 ? 22.660 -24.202 -6.508 1.00 96.00 186 VAL A C 1
ATOM 1420 O O . VAL A 1 186 ? 23.849 -23.905 -6.613 1.00 96.00 186 VAL A O 1
ATOM 1423 N N . LEU A 1 187 ? 21.700 -23.504 -7.111 1.00 96.44 187 LEU A N 1
ATOM 1424 C CA . LEU A 1 187 ? 21.962 -22.178 -7.652 1.00 96.44 187 LEU A CA 1
ATOM 1425 C C . LEU A 1 187 ? 21.943 -21.188 -6.480 1.00 96.44 187 LEU A C 1
ATOM 1427 O O . LEU A 1 187 ? 20.892 -20.862 -5.925 1.00 96.44 187 LEU A O 1
ATOM 1431 N N . LEU A 1 188 ? 23.138 -20.783 -6.061 1.00 97.25 188 LEU A N 1
ATOM 1432 C CA . LEU A 1 188 ? 23.415 -20.072 -4.823 1.00 97.25 188 LEU A CA 1
ATOM 1433 C C . LEU A 1 188 ? 23.759 -18.609 -5.103 1.00 97.25 188 LEU A C 1
ATOM 1435 O O . LEU A 1 188 ? 24.707 -18.312 -5.833 1.00 97.25 188 LEU A O 1
ATOM 1439 N N . LEU A 1 189 ? 23.019 -17.692 -4.477 1.00 97.56 189 LEU A N 1
ATOM 1440 C CA . LEU A 1 189 ? 23.354 -16.272 -4.472 1.00 97.56 189 LEU A CA 1
ATOM 1441 C C . LEU A 1 189 ? 24.251 -15.953 -3.274 1.00 97.56 189 LEU A C 1
ATOM 1443 O O . LEU A 1 189 ? 23.855 -16.124 -2.116 1.00 97.56 189 LEU A O 1
ATOM 1447 N N . VAL A 1 190 ? 25.442 -15.441 -3.563 1.00 98.25 190 VAL A N 1
ATOM 1448 C CA . VAL A 1 190 ? 26.456 -15.063 -2.573 1.00 98.25 190 VAL A CA 1
ATOM 1449 C C . VAL A 1 190 ? 26.911 -13.629 -2.790 1.00 98.25 190 VAL A C 1
ATOM 1451 O O . VAL A 1 190 ? 26.725 -13.053 -3.860 1.00 98.25 190 VAL A O 1
ATOM 1454 N N . ARG A 1 191 ? 27.563 -13.058 -1.787 1.00 97.62 191 ARG A N 1
ATOM 1455 C CA . ARG A 1 191 ? 28.300 -11.807 -1.890 1.00 97.62 191 ARG A CA 1
ATOM 1456 C C . ARG A 1 191 ? 29.772 -12.094 -2.176 1.00 97.62 191 ARG A C 1
ATOM 1458 O O . ARG A 1 191 ? 30.385 -12.882 -1.471 1.00 97.62 191 ARG A O 1
ATOM 1465 N N . THR A 1 192 ? 30.346 -11.446 -3.179 1.00 97.88 192 THR A N 1
ATOM 1466 C CA . THR A 1 192 ? 31.794 -11.464 -3.465 1.00 97.88 192 THR A CA 1
ATOM 1467 C C . THR A 1 192 ? 32.461 -10.131 -3.130 1.00 97.88 192 THR A C 1
ATOM 1469 O O . THR A 1 192 ? 33.674 -10.075 -2.952 1.00 97.88 192 THR A O 1
ATOM 1472 N N . THR A 1 193 ? 31.677 -9.059 -2.971 1.00 96.44 193 THR A N 1
ATOM 1473 C CA . THR A 1 193 ? 32.156 -7.746 -2.514 1.00 96.44 193 THR A CA 1
ATOM 1474 C C . THR A 1 193 ? 31.317 -7.262 -1.330 1.00 96.44 193 THR A C 1
ATOM 1476 O O . THR A 1 193 ? 30.088 -7.230 -1.459 1.00 96.44 193 THR A O 1
ATOM 1479 N N . PRO A 1 194 ? 31.926 -6.899 -0.183 1.00 92.56 194 PRO A N 1
ATOM 1480 C CA . PRO A 1 194 ? 31.206 -6.405 0.992 1.00 92.56 194 PRO A CA 1
ATOM 1481 C C . PRO A 1 194 ? 30.222 -5.272 0.667 1.00 92.56 194 PRO A C 1
ATOM 1483 O O . PRO A 1 194 ? 30.470 -4.450 -0.214 1.00 92.56 194 PRO A O 1
ATOM 1486 N N . LYS A 1 195 ? 29.074 -5.248 1.357 1.00 87.62 195 LYS A N 1
ATOM 1487 C CA . LYS A 1 195 ? 27.954 -4.335 1.051 1.00 87.62 195 LYS A CA 1
ATOM 1488 C C . LYS A 1 195 ? 28.333 -2.855 1.209 1.00 87.62 195 LYS A C 1
ATOM 1490 O O . LYS A 1 195 ? 27.813 -2.012 0.492 1.00 87.62 195 LYS A O 1
ATOM 1495 N N . ASP A 1 196 ? 29.222 -2.553 2.142 1.00 88.69 196 ASP A N 1
ATOM 1496 C CA . ASP A 1 196 ? 29.785 -1.229 2.420 1.00 88.69 196 ASP A CA 1
ATOM 1497 C C . ASP A 1 196 ? 30.840 -0.782 1.393 1.00 88.69 196 ASP A C 1
ATOM 1499 O O . ASP A 1 196 ? 31.227 0.382 1.374 1.00 88.69 196 ASP A O 1
ATOM 1503 N N . GLN A 1 197 ? 31.282 -1.688 0.515 1.00 91.19 197 GLN A N 1
ATOM 1504 C CA . GLN A 1 197 ? 32.300 -1.437 -0.510 1.00 91.19 197 GLN A CA 1
ATOM 1505 C C . GLN A 1 197 ? 31.722 -1.372 -1.931 1.00 91.19 197 GLN A C 1
ATOM 1507 O O . GLN A 1 197 ? 32.473 -1.269 -2.901 1.00 91.19 197 GLN A O 1
ATOM 1512 N N . VAL A 1 198 ? 30.396 -1.444 -2.076 1.00 87.31 198 VAL A N 1
ATOM 1513 C CA . VAL A 1 198 ? 29.712 -1.356 -3.371 1.00 87.31 198 VAL A CA 1
ATOM 1514 C C . VAL A 1 198 ? 28.916 -0.063 -3.487 1.00 87.31 198 VAL A C 1
ATOM 1516 O O . VAL A 1 198 ? 28.280 0.388 -2.540 1.00 87.31 198 VAL A O 1
ATOM 1519 N N . GLU A 1 199 ? 28.915 0.525 -4.682 1.00 78.81 199 GLU A N 1
ATOM 1520 C CA . GLU A 1 199 ? 28.200 1.778 -4.961 1.00 78.81 199 GLU A CA 1
ATOM 1521 C C . GLU A 1 199 ? 26.673 1.590 -4.947 1.00 78.81 199 GLU A C 1
ATOM 1523 O O . GLU A 1 199 ? 25.925 2.448 -4.477 1.00 78.81 199 GLU A O 1
ATOM 1528 N N . ARG A 1 200 ? 26.188 0.443 -5.441 1.00 71.12 200 ARG A N 1
ATOM 1529 C CA . ARG A 1 200 ? 24.769 0.064 -5.402 1.00 71.12 200 ARG A CA 1
ATOM 1530 C C . ARG A 1 200 ? 24.619 -1.234 -4.633 1.00 71.12 200 ARG A C 1
ATOM 1532 O O . ARG A 1 200 ? 25.368 -2.177 -4.856 1.00 71.12 200 ARG A O 1
ATOM 1539 N N . ARG A 1 201 ? 23.579 -1.326 -3.799 1.00 84.12 201 ARG A N 1
ATOM 1540 C CA . ARG A 1 201 ? 23.302 -2.509 -2.957 1.00 84.12 201 ARG A CA 1
ATOM 1541 C C . ARG A 1 201 ? 23.148 -3.818 -3.750 1.00 84.12 201 ARG A C 1
ATOM 1543 O O . ARG A 1 201 ? 23.329 -4.893 -3.191 1.00 84.12 201 ARG A O 1
ATOM 1550 N N . THR A 1 202 ? 22.807 -3.726 -5.036 1.00 84.88 202 THR A N 1
ATOM 1551 C CA . THR A 1 202 ? 22.650 -4.863 -5.956 1.00 84.88 202 THR A CA 1
ATOM 1552 C C . THR A 1 202 ? 23.956 -5.320 -6.614 1.00 84.88 202 THR A C 1
ATOM 1554 O O . THR A 1 202 ? 23.982 -6.399 -7.205 1.00 84.88 202 THR A O 1
ATOM 1557 N N . ASP A 1 203 ? 25.027 -4.525 -6.535 1.00 89.00 203 ASP A N 1
ATOM 1558 C CA . ASP A 1 203 ? 26.362 -4.916 -6.990 1.00 89.00 203 ASP A CA 1
ATOM 1559 C C . ASP A 1 203 ? 27.065 -5.788 -5.925 1.00 89.00 203 ASP A C 1
ATOM 1561 O O . ASP A 1 203 ? 26.648 -5.867 -4.767 1.00 89.00 203 ASP A O 1
ATOM 1565 N N . GLY A 1 204 ? 28.134 -6.482 -6.324 1.00 94.19 204 GLY A N 1
ATOM 1566 C CA . GLY A 1 204 ? 28.925 -7.331 -5.421 1.00 94.19 204 GLY A CA 1
ATOM 1567 C C . GLY A 1 204 ? 28.268 -8.664 -5.060 1.00 94.19 204 GLY A C 1
ATOM 1568 O O . GLY A 1 204 ? 28.784 -9.385 -4.210 1.00 94.19 204 GLY A O 1
ATOM 1569 N N . LEU A 1 205 ? 27.143 -8.995 -5.696 1.00 97.69 205 LEU A N 1
ATOM 1570 C CA . LEU A 1 205 ? 26.450 -10.276 -5.581 1.00 97.69 205 LEU A CA 1
ATOM 1571 C C . LEU A 1 205 ? 26.814 -11.173 -6.770 1.00 97.69 205 LEU A C 1
ATOM 1573 O O . LEU A 1 205 ? 26.910 -10.682 -7.887 1.00 97.69 205 LEU A O 1
ATOM 1577 N N . THR A 1 206 ? 26.976 -12.475 -6.566 1.00 98.12 206 THR A N 1
ATOM 1578 C CA . THR A 1 206 ? 27.409 -13.446 -7.586 1.00 98.12 206 THR A CA 1
ATOM 1579 C C . THR A 1 206 ? 26.552 -14.706 -7.507 1.00 98.12 206 THR A C 1
ATOM 1581 O O . THR A 1 206 ? 26.174 -15.127 -6.415 1.00 98.12 206 THR A O 1
ATOM 1584 N N . LEU A 1 207 ? 26.227 -15.293 -8.662 1.00 97.38 207 LEU A N 1
ATOM 1585 C CA . LEU A 1 207 ? 25.528 -16.576 -8.749 1.00 97.38 207 LEU A CA 1
ATOM 1586 C C . LEU A 1 207 ? 26.521 -17.711 -8.984 1.00 97.38 207 LEU A C 1
ATOM 1588 O O . LEU A 1 207 ? 27.317 -17.657 -9.922 1.00 97.38 207 LEU A O 1
ATOM 1592 N N . LEU A 1 208 ? 26.427 -18.751 -8.163 1.00 97.81 208 LEU A N 1
ATOM 1593 C CA . LEU A 1 208 ? 27.249 -19.953 -8.247 1.00 97.81 208 LEU A CA 1
ATOM 1594 C C . LEU A 1 208 ? 26.348 -21.185 -8.337 1.00 97.81 208 LEU A C 1
ATOM 1596 O O . LEU A 1 208 ? 25.428 -21.322 -7.536 1.00 97.81 208 LEU A O 1
ATOM 1600 N N . LEU A 1 209 ? 26.616 -22.099 -9.268 1.00 96.88 209 LEU A N 1
ATOM 1601 C CA . LEU A 1 209 ? 25.964 -23.409 -9.310 1.00 96.88 209 LEU A CA 1
ATOM 1602 C C . LEU A 1 209 ? 26.775 -24.404 -8.466 1.00 96.88 209 LEU A C 1
ATOM 1604 O O . LEU A 1 209 ? 27.516 -25.235 -8.990 1.00 96.88 209 LEU A O 1
ATOM 1608 N N . ALA A 1 210 ? 26.670 -24.268 -7.146 1.00 96.69 210 ALA A N 1
ATOM 1609 C CA . ALA A 1 210 ? 27.509 -24.957 -6.174 1.00 96.69 210 ALA A CA 1
ATOM 1610 C C . ALA A 1 210 ? 27.056 -26.404 -5.910 1.00 96.69 210 ALA A C 1
ATOM 1612 O O . ALA A 1 210 ? 25.879 -26.742 -6.052 1.00 96.69 210 ALA A O 1
ATOM 1613 N N . GLU A 1 211 ? 27.992 -27.262 -5.500 1.00 95.62 211 GLU A N 1
ATOM 1614 C CA . GLU A 1 211 ? 27.693 -28.632 -5.071 1.00 95.62 211 GLU A CA 1
ATOM 1615 C C . GLU A 1 211 ? 27.101 -28.643 -3.665 1.00 95.62 211 GLU A C 1
ATOM 1617 O O . GLU A 1 211 ? 27.615 -27.993 -2.757 1.00 95.62 211 GLU A O 1
ATOM 1622 N N . LEU A 1 212 ? 26.011 -29.387 -3.493 1.00 94.25 212 LEU A N 1
ATOM 1623 C CA . LEU A 1 212 ? 25.248 -29.409 -2.249 1.00 94.25 212 LEU A CA 1
ATOM 1624 C C . LEU A 1 212 ? 25.531 -30.670 -1.414 1.00 94.25 212 LEU A C 1
ATOM 1626 O O . LEU A 1 212 ? 25.481 -30.624 -0.190 1.00 94.25 212 LEU A O 1
ATOM 1630 N N . GLN A 1 213 ? 25.883 -31.784 -2.064 1.00 92.50 213 GLN A N 1
ATOM 1631 C CA . GLN A 1 213 ? 26.157 -33.077 -1.418 1.00 92.50 213 GLN A CA 1
ATOM 1632 C C . GLN A 1 213 ? 27.645 -33.202 -1.065 1.00 92.50 213 GLN A C 1
ATOM 1634 O O . GLN A 1 213 ? 28.393 -33.983 -1.656 1.00 92.50 213 GLN A O 1
ATOM 1639 N N . ARG A 1 214 ? 28.085 -32.355 -0.133 1.00 94.31 214 ARG A N 1
ATOM 1640 C CA . ARG A 1 214 ? 29.488 -32.137 0.232 1.00 94.31 214 ARG A CA 1
ATOM 1641 C C . ARG A 1 214 ? 29.655 -32.116 1.757 1.00 94.31 214 ARG A C 1
ATOM 1643 O O . ARG A 1 214 ? 28.765 -31.605 2.430 1.00 94.31 214 ARG A O 1
ATOM 1650 N N . PRO A 1 215 ? 30.779 -32.603 2.321 1.00 95.81 215 PRO A N 1
ATOM 1651 C CA . PRO A 1 215 ? 31.038 -32.519 3.765 1.00 95.81 215 PRO A CA 1
ATOM 1652 C C . PRO A 1 215 ? 31.010 -31.089 4.329 1.00 95.81 215 PRO A C 1
ATOM 1654 O O . PRO A 1 215 ? 30.716 -30.900 5.504 1.00 95.81 215 PRO A O 1
ATOM 1657 N N . GLU A 1 216 ? 31.308 -30.090 3.494 1.00 97.62 216 GLU A N 1
ATOM 1658 C CA . GLU A 1 216 ? 31.308 -28.660 3.831 1.00 97.62 216 GLU A CA 1
ATOM 1659 C C . GLU A 1 216 ? 29.893 -28.044 3.911 1.00 97.62 216 GLU A C 1
ATOM 1661 O O . GLU A 1 216 ? 29.745 -26.859 4.226 1.00 97.62 216 GLU A O 1
ATOM 1666 N N . VAL A 1 217 ? 28.848 -28.825 3.611 1.00 98.12 217 VAL A N 1
ATOM 1667 C CA . VAL A 1 217 ? 27.449 -28.388 3.594 1.00 98.12 217 VAL A CA 1
ATOM 1668 C C . VAL A 1 217 ? 26.643 -29.182 4.615 1.00 98.12 217 VAL A C 1
ATOM 1670 O O . VAL A 1 217 ? 26.608 -30.409 4.592 1.00 98.12 217 VAL A O 1
ATOM 1673 N N . SER A 1 218 ? 25.944 -28.476 5.500 1.00 97.94 218 SER A N 1
ATOM 1674 C CA . SER A 1 218 ? 24.982 -29.072 6.433 1.00 97.94 218 SER A CA 1
ATOM 1675 C C . SER A 1 218 ? 23.564 -28.693 6.026 1.00 97.94 218 SER A C 1
ATOM 1677 O O . SER A 1 218 ? 23.272 -27.510 5.855 1.00 97.94 218 SER A O 1
ATOM 1679 N N . ILE A 1 219 ? 22.685 -29.685 5.877 1.00 97.88 219 ILE A N 1
ATOM 1680 C CA . ILE A 1 219 ? 21.294 -29.502 5.444 1.00 97.88 219 ILE A CA 1
ATOM 1681 C C . ILE A 1 219 ? 20.365 -29.996 6.550 1.00 97.88 219 ILE A C 1
ATOM 1683 O O . ILE A 1 219 ? 20.407 -31.170 6.914 1.00 97.88 219 ILE A O 1
ATOM 1687 N N . SER A 1 220 ? 19.494 -29.115 7.034 1.00 96.56 220 SER A N 1
ATOM 1688 C CA . SER A 1 220 ? 18.540 -29.411 8.106 1.00 96.56 220 SER A CA 1
ATOM 1689 C C . SER A 1 220 ? 17.114 -29.141 7.622 1.00 96.56 220 SER A C 1
ATOM 1691 O O . SER A 1 220 ? 16.813 -27.999 7.267 1.00 96.56 220 SER A O 1
ATOM 1693 N N . PRO A 1 221 ? 16.217 -30.144 7.557 1.00 96.06 221 PRO A N 1
ATOM 1694 C CA . PRO A 1 221 ? 14.826 -29.920 7.173 1.00 96.06 221 PRO A CA 1
ATOM 1695 C C . PRO A 1 221 ? 14.076 -29.083 8.217 1.00 96.06 221 PRO A C 1
ATOM 1697 O O . PRO A 1 221 ? 14.347 -29.166 9.411 1.00 96.06 221 PRO A O 1
ATOM 1700 N N . ILE A 1 222 ? 13.120 -28.287 7.741 1.00 93.94 222 ILE A N 1
ATOM 1701 C CA . ILE A 1 222 ? 12.240 -27.446 8.552 1.00 93.94 222 ILE A CA 1
ATOM 1702 C C . ILE A 1 222 ? 10.831 -28.048 8.533 1.00 93.94 222 ILE A C 1
ATOM 1704 O O . ILE A 1 222 ? 10.267 -28.295 7.455 1.00 93.94 222 ILE A O 1
ATOM 1708 N N . ASP A 1 223 ? 10.258 -28.226 9.724 1.00 92.44 223 ASP A N 1
ATOM 1709 C CA . ASP A 1 223 ? 8.858 -28.606 9.907 1.00 92.44 223 ASP A CA 1
ATOM 1710 C C . ASP A 1 223 ? 7.937 -27.443 9.523 1.00 92.44 223 ASP A C 1
ATOM 1712 O O . ASP A 1 223 ? 8.141 -26.296 9.929 1.00 92.44 223 ASP A O 1
ATOM 1716 N N . LYS A 1 224 ? 6.930 -27.726 8.689 1.00 92.62 224 LYS A N 1
ATOM 1717 C CA . LYS A 1 224 ? 6.060 -26.708 8.084 1.00 92.62 224 LYS A CA 1
ATOM 1718 C C . LYS A 1 224 ? 4.595 -27.077 8.230 1.00 92.62 224 LYS A C 1
ATOM 1720 O O . LYS A 1 224 ? 4.230 -28.245 8.325 1.00 92.62 224 LYS A O 1
ATOM 1725 N N . LEU A 1 225 ? 3.752 -26.050 8.145 1.00 90.44 225 LEU A N 1
ATOM 1726 C CA . LEU A 1 225 ? 2.297 -26.188 8.153 1.00 90.44 225 LEU A CA 1
ATOM 1727 C C . LEU A 1 225 ? 1.780 -27.084 7.010 1.00 90.44 225 LEU A C 1
ATOM 1729 O O . LEU A 1 225 ? 0.871 -27.879 7.215 1.00 90.44 225 LEU A O 1
ATOM 1733 N N . GLY A 1 226 ? 2.332 -26.966 5.804 1.00 91.31 226 GLY A N 1
ATOM 1734 C CA . GLY A 1 226 ? 1.931 -27.767 4.647 1.00 91.31 226 GLY A CA 1
ATOM 1735 C C . GLY A 1 226 ? 2.975 -27.734 3.544 1.00 91.31 226 GLY A C 1
ATOM 1736 O O . GLY A 1 226 ? 4.044 -27.142 3.737 1.00 91.31 226 GLY A O 1
ATOM 1737 N N . ARG A 1 227 ? 2.660 -28.364 2.403 1.00 91.94 227 ARG A N 1
ATOM 1738 C CA . ARG A 1 227 ? 3.636 -28.665 1.343 1.00 91.94 227 ARG A CA 1
ATOM 1739 C C . ARG A 1 227 ? 4.779 -29.513 1.920 1.00 91.94 227 ARG A C 1
ATOM 1741 O O . ARG A 1 227 ? 5.951 -29.141 1.873 1.00 91.94 227 ARG A O 1
ATOM 1748 N N . ASN A 1 228 ? 4.422 -30.604 2.586 1.00 94.50 228 ASN A N 1
ATOM 1749 C CA . ASN A 1 228 ? 5.361 -31.421 3.346 1.00 94.50 228 ASN A CA 1
ATOM 1750 C C . ASN A 1 228 ? 5.930 -32.596 2.547 1.00 94.50 228 ASN A C 1
ATOM 1752 O O . ASN A 1 228 ? 6.981 -33.101 2.929 1.00 94.50 228 ASN A O 1
ATOM 1756 N N . ALA A 1 229 ? 5.352 -32.943 1.390 1.00 95.06 229 ALA A N 1
ATOM 1757 C CA . ALA A 1 229 ? 5.937 -33.945 0.493 1.00 95.06 229 ALA A CA 1
ATOM 1758 C C . ALA A 1 229 ? 7.317 -33.514 -0.043 1.00 95.06 229 ALA A C 1
ATOM 1760 O O . ALA A 1 229 ? 8.151 -34.344 -0.387 1.00 95.06 229 ALA A O 1
ATOM 1761 N N . VAL A 1 230 ? 7.600 -32.206 -0.097 1.00 94.75 230 VAL A N 1
ATOM 1762 C CA . VAL A 1 230 ? 8.937 -31.698 -0.427 1.00 94.75 230 VAL A CA 1
ATOM 1763 C C . VAL A 1 230 ? 9.525 -30.953 0.760 1.00 94.75 230 VAL A C 1
ATOM 1765 O O . VAL A 1 230 ? 9.013 -29.923 1.204 1.00 94.75 230 VAL A O 1
ATOM 1768 N N . ALA A 1 231 ? 10.650 -31.460 1.258 1.00 93.94 231 ALA A N 1
ATOM 1769 C CA . ALA A 1 231 ? 11.375 -30.823 2.342 1.00 93.94 231 ALA A CA 1
ATOM 1770 C C . ALA A 1 231 ? 11.894 -29.436 1.932 1.00 93.94 231 ALA A C 1
ATOM 1772 O O . ALA A 1 231 ? 12.388 -29.216 0.822 1.00 93.94 231 ALA A O 1
ATOM 1773 N N . THR A 1 232 ? 11.836 -28.513 2.884 1.00 94.44 232 THR A N 1
ATOM 1774 C CA . THR A 1 232 ? 12.465 -27.198 2.791 1.00 94.44 232 THR A CA 1
ATOM 1775 C C . THR A 1 232 ? 13.441 -27.085 3.942 1.00 94.44 232 THR A C 1
ATOM 1777 O O . THR A 1 232 ? 13.084 -27.438 5.063 1.00 94.44 232 THR A O 1
ATOM 1780 N N . CYS A 1 233 ? 14.651 -26.612 3.673 1.00 96.38 233 CYS A N 1
ATOM 1781 C CA . CYS A 1 233 ? 15.763 -26.757 4.600 1.00 96.38 233 CYS A CA 1
ATOM 1782 C C . CYS A 1 233 ? 16.424 -25.422 4.951 1.00 96.38 233 CYS A C 1
ATOM 1784 O O . CYS A 1 233 ? 16.433 -24.476 4.156 1.00 96.38 233 CYS A O 1
ATOM 1786 N N . GLU A 1 234 ? 17.030 -25.381 6.133 1.00 97.00 234 GLU A N 1
ATOM 1787 C CA . GLU A 1 234 ? 18.196 -24.541 6.384 1.00 97.00 234 GLU A CA 1
ATOM 1788 C C . GLU A 1 234 ? 19.428 -25.242 5.799 1.00 97.00 234 GLU A C 1
ATOM 1790 O O . GLU A 1 234 ? 19.563 -26.465 5.887 1.00 97.00 234 GLU A O 1
ATOM 1795 N N . VAL A 1 235 ? 20.305 -24.471 5.162 1.00 98.00 235 VAL A N 1
ATOM 1796 C CA . VAL A 1 235 ? 21.543 -24.964 4.561 1.00 98.00 235 VAL A CA 1
ATOM 1797 C C . VAL A 1 235 ? 22.692 -24.083 5.019 1.00 98.00 235 VAL A C 1
ATOM 1799 O O . VAL A 1 235 ? 22.707 -22.885 4.736 1.00 98.00 235 VAL A O 1
ATOM 1802 N N . VAL A 1 236 ? 23.666 -24.671 5.702 1.00 98.12 236 VAL A N 1
ATOM 1803 C CA . VAL A 1 236 ? 24.875 -23.988 6.172 1.00 98.12 236 VAL A CA 1
ATOM 1804 C C . VAL A 1 236 ? 26.053 -24.408 5.304 1.00 98.12 236 VAL A C 1
ATOM 1806 O O . VAL A 1 236 ? 26.256 -25.596 5.067 1.00 98.12 236 VAL A O 1
ATOM 1809 N N . TYR A 1 237 ? 26.829 -23.425 4.854 1.00 98.19 237 TYR A N 1
ATOM 1810 C CA . TYR A 1 237 ? 28.037 -23.597 4.053 1.00 98.19 237 TYR A CA 1
ATOM 1811 C C . TYR A 1 237 ? 29.242 -23.192 4.903 1.00 98.19 237 TYR A C 1
ATOM 1813 O O . TYR A 1 237 ? 29.352 -22.024 5.292 1.00 98.19 237 TYR A O 1
ATOM 1821 N N . ASP A 1 238 ? 30.150 -24.127 5.175 1.00 97.69 238 ASP A N 1
ATOM 1822 C CA . ASP A 1 238 ? 31.387 -23.853 5.909 1.00 97.69 238 ASP A CA 1
ATOM 1823 C C . ASP A 1 238 ? 32.613 -24.066 5.021 1.00 97.69 238 ASP A C 1
ATOM 1825 O O . ASP A 1 238 ? 33.155 -25.160 4.904 1.00 97.69 238 ASP A O 1
ATOM 1829 N N . ASN A 1 239 ? 33.055 -22.975 4.393 1.00 97.38 239 ASN A N 1
ATOM 1830 C CA . ASN A 1 239 ? 34.206 -22.933 3.489 1.00 97.38 239 ASN A CA 1
ATOM 1831 C C . ASN A 1 239 ? 34.082 -23.901 2.301 1.00 97.38 239 ASN A C 1
ATOM 1833 O O . ASN A 1 239 ? 35.067 -24.511 1.889 1.00 97.38 239 ASN A O 1
ATOM 1837 N N . LEU A 1 240 ? 32.880 -24.009 1.728 1.00 98.06 240 LEU A N 1
ATOM 1838 C CA . LEU A 1 240 ? 32.611 -24.831 0.549 1.00 98.06 240 LEU A CA 1
ATOM 1839 C C . LEU A 1 240 ? 33.435 -24.325 -0.654 1.00 98.06 240 LEU A C 1
ATOM 1841 O O . LEU A 1 240 ? 33.243 -23.172 -1.059 1.00 98.06 240 LEU A O 1
ATOM 1845 N N . PRO A 1 241 ? 34.313 -25.152 -1.255 1.00 97.69 241 PRO A N 1
ATOM 1846 C CA . PRO A 1 241 ? 34.998 -24.798 -2.494 1.00 97.69 241 PRO A CA 1
ATOM 1847 C C . PRO A 1 241 ? 34.053 -24.892 -3.703 1.00 97.69 241 PRO A C 1
ATOM 1849 O O . PRO A 1 241 ? 33.374 -25.899 -3.894 1.00 97.69 241 PRO A O 1
ATOM 1852 N N . VAL A 1 242 ? 34.036 -23.862 -4.552 1.00 97.69 242 VAL A N 1
ATOM 1853 C CA . VAL A 1 242 ? 33.252 -23.814 -5.799 1.00 97.69 242 VAL A CA 1
ATOM 1854 C C . VAL A 1 242 ? 34.118 -23.268 -6.931 1.00 97.69 242 VAL A C 1
ATOM 1856 O O . VAL A 1 242 ? 34.666 -22.178 -6.815 1.00 97.69 242 VAL A O 1
ATOM 1859 N N . LEU A 1 243 ? 34.243 -23.995 -8.041 1.00 97.00 243 LEU A N 1
ATOM 1860 C CA . LEU A 1 243 ? 35.084 -23.575 -9.168 1.00 97.00 243 LEU A CA 1
ATOM 1861 C C . LEU A 1 243 ? 34.521 -22.332 -9.872 1.00 97.00 243 LEU A C 1
ATOM 1863 O O . LEU A 1 243 ? 33.308 -22.177 -10.011 1.00 97.00 243 LEU A O 1
ATOM 1867 N N . VAL A 1 244 ? 35.398 -21.478 -10.408 1.00 96.50 244 VAL A N 1
ATOM 1868 C CA . VAL A 1 244 ? 34.996 -20.310 -11.219 1.00 96.50 244 VAL A CA 1
ATOM 1869 C C . VAL A 1 244 ? 34.216 -20.722 -12.473 1.00 96.50 244 VAL A C 1
ATOM 1871 O O . VAL A 1 244 ? 33.342 -19.981 -12.918 1.00 96.50 244 VAL A O 1
ATOM 1874 N N . THR A 1 245 ? 34.468 -21.918 -13.012 1.00 95.81 245 THR A N 1
ATOM 1875 C CA . THR A 1 245 ? 33.712 -22.494 -14.140 1.00 95.81 245 THR A CA 1
ATOM 1876 C C . THR A 1 245 ? 32.250 -22.797 -13.804 1.00 95.81 245 THR A C 1
ATOM 1878 O O . THR A 1 245 ? 31.438 -22.917 -14.716 1.00 95.81 245 THR A O 1
ATOM 1881 N N . ASP A 1 246 ? 31.898 -22.865 -12.516 1.00 95.94 246 ASP A N 1
ATOM 1882 C CA . ASP A 1 246 ? 30.526 -23.035 -12.034 1.00 95.94 246 ASP A CA 1
ATOM 1883 C C . ASP A 1 246 ? 29.848 -21.689 -11.678 1.00 95.94 246 ASP A C 1
ATOM 1885 O O . ASP A 1 246 ? 28.744 -21.664 -11.126 1.00 95.94 246 ASP A O 1
ATOM 1889 N N . ARG A 1 247 ? 30.464 -20.546 -12.021 1.00 97.31 247 ARG A N 1
ATOM 1890 C CA . ARG A 1 247 ? 29.855 -19.212 -11.892 1.00 97.31 247 ARG A CA 1
ATOM 1891 C C . ARG A 1 247 ? 28.903 -18.921 -13.050 1.00 97.31 247 ARG A C 1
ATOM 1893 O O . ARG A 1 247 ? 29.271 -19.039 -14.216 1.00 97.31 247 ARG A O 1
ATOM 1900 N N . VAL A 1 248 ? 27.697 -18.459 -12.728 1.00 96.94 248 VAL A N 1
ATOM 1901 C CA . VAL A 1 248 ? 26.704 -18.042 -13.727 1.00 96.94 248 VAL A CA 1
ATOM 1902 C C . VAL A 1 248 ? 26.880 -16.552 -14.020 1.00 96.94 248 VAL A C 1
ATOM 1904 O O . VAL A 1 248 ? 26.631 -15.706 -13.158 1.00 96.94 248 VAL A O 1
ATOM 1907 N N . GLY A 1 249 ? 27.312 -16.242 -15.243 1.00 95.56 249 GLY A N 1
ATOM 1908 C CA . GLY A 1 249 ? 27.597 -14.883 -15.697 1.00 95.56 249 GLY A CA 1
ATOM 1909 C C . GLY A 1 249 ? 28.823 -14.230 -15.036 1.00 95.56 249 GLY A C 1
ATOM 1910 O O . GLY A 1 249 ? 29.770 -14.887 -14.594 1.00 95.56 249 GLY A O 1
ATOM 1911 N N . GLU A 1 250 ? 28.835 -12.900 -15.017 1.00 96.00 250 GLU A N 1
ATOM 1912 C CA . GLU A 1 250 ? 29.895 -12.069 -14.445 1.00 96.00 250 GLU A CA 1
ATOM 1913 C C . GLU A 1 250 ? 29.841 -11.998 -12.905 1.00 96.00 250 GLU A C 1
ATOM 1915 O O . GLU A 1 250 ? 28.775 -11.919 -12.287 1.00 96.00 250 GLU A O 1
ATOM 1920 N N . GLU A 1 251 ? 31.019 -11.956 -12.274 1.00 96.44 251 GLU A N 1
ATOM 1921 C CA . GLU A 1 251 ? 31.144 -11.720 -10.830 1.00 96.44 251 GLU A CA 1
ATOM 1922 C C . GLU A 1 251 ? 30.604 -10.340 -10.440 1.00 96.44 251 GLU A C 1
ATOM 1924 O O . GLU A 1 251 ? 30.771 -9.352 -11.158 1.00 96.44 251 GLU A O 1
ATOM 1929 N N . GLY A 1 252 ? 29.932 -10.263 -9.292 1.00 95.69 252 GLY A N 1
ATOM 1930 C CA . GLY A 1 252 ? 29.355 -9.028 -8.771 1.00 95.69 252 GLY A CA 1
ATOM 1931 C C . GLY A 1 252 ? 28.085 -8.570 -9.500 1.00 95.69 252 GLY A C 1
ATOM 1932 O O . GLY A 1 252 ? 27.536 -7.526 -9.141 1.00 95.69 252 GLY A O 1
ATOM 1933 N N . LYS A 1 253 ? 27.610 -9.328 -10.503 1.00 95.38 253 LYS A N 1
ATOM 1934 C CA . LYS A 1 253 ? 26.383 -9.064 -11.280 1.00 95.38 253 LYS A CA 1
ATOM 1935 C C . LYS A 1 253 ? 25.292 -10.125 -11.100 1.00 95.38 253 LYS A C 1
ATOM 1937 O O . LYS A 1 253 ? 24.267 -10.070 -11.774 1.00 95.38 253 LYS A O 1
ATOM 1942 N N . GLY A 1 254 ? 25.444 -11.026 -10.134 1.00 93.88 254 GLY A N 1
ATOM 1943 C CA . GLY A 1 254 ? 24.507 -12.103 -9.808 1.00 93.88 254 GLY A CA 1
ATOM 1944 C C . GLY A 1 254 ? 23.069 -11.641 -9.566 1.00 93.88 254 GLY A C 1
ATOM 1945 O O . GLY A 1 254 ? 22.141 -12.297 -10.032 1.00 93.88 254 GLY A O 1
ATOM 1946 N N . PHE A 1 255 ? 22.857 -10.478 -8.934 1.00 91.19 255 PHE A N 1
ATOM 1947 C CA . PHE A 1 255 ? 21.503 -9.936 -8.744 1.00 91.19 255 PHE A CA 1
ATOM 1948 C C . PHE A 1 255 ? 20.808 -9.600 -10.068 1.00 91.19 255 PHE A C 1
ATOM 1950 O O . PHE A 1 255 ? 19.596 -9.714 -10.177 1.00 91.19 255 PHE A O 1
ATOM 1957 N N . ARG A 1 256 ? 21.552 -9.206 -11.106 1.00 90.25 256 ARG A N 1
ATOM 1958 C CA . ARG A 1 256 ? 20.962 -8.952 -12.423 1.00 90.25 256 ARG A CA 1
ATOM 1959 C C . ARG A 1 256 ? 20.456 -10.248 -13.050 1.00 90.25 256 ARG A C 1
ATOM 1961 O O . ARG A 1 256 ? 19.341 -10.269 -13.553 1.00 90.25 256 ARG A O 1
ATOM 1968 N N . TYR A 1 257 ? 21.265 -11.302 -13.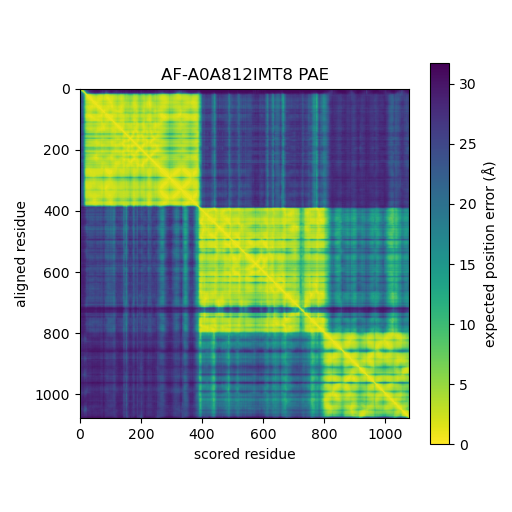022 1.00 92.25 257 TYR A N 1
ATOM 1969 C CA . TYR A 1 257 ? 20.921 -12.573 -13.664 1.00 92.25 257 TYR A CA 1
ATOM 1970 C C . TYR A 1 257 ? 19.827 -13.326 -12.926 1.00 92.25 257 TYR A C 1
ATOM 1972 O O . TYR A 1 257 ? 18.992 -13.974 -13.552 1.00 92.25 257 TYR A O 1
ATOM 1980 N N . ILE A 1 258 ? 19.810 -13.230 -11.593 1.00 91.31 258 ILE A N 1
ATOM 1981 C CA . ILE A 1 258 ? 18.811 -13.935 -10.796 1.00 91.31 258 ILE A CA 1
ATOM 1982 C C . ILE A 1 258 ? 17.401 -13.390 -11.047 1.00 91.31 258 ILE A C 1
ATOM 1984 O O . ILE A 1 258 ? 16.448 -14.148 -10.927 1.00 91.31 258 ILE A O 1
ATOM 1988 N N . LEU A 1 259 ? 17.248 -12.123 -11.458 1.00 86.50 259 LEU A N 1
ATOM 1989 C CA . LEU A 1 259 ? 15.937 -11.529 -11.750 1.00 86.50 259 LEU A CA 1
ATOM 1990 C C . LEU A 1 259 ? 15.179 -12.255 -12.866 1.00 86.50 259 LEU A C 1
ATOM 1992 O O . LEU A 1 259 ? 13.958 -12.344 -12.785 1.00 86.50 259 LEU A O 1
ATOM 1996 N N . ASP A 1 260 ? 15.867 -12.800 -13.872 1.00 83.38 260 ASP A N 1
ATOM 1997 C CA . ASP A 1 260 ? 15.215 -13.634 -14.888 1.00 83.38 260 ASP A CA 1
ATOM 1998 C C . ASP A 1 260 ? 14.639 -14.913 -14.275 1.00 83.38 260 ASP A C 1
ATOM 2000 O O . ASP A 1 260 ? 13.515 -15.297 -14.594 1.00 83.38 260 ASP A O 1
ATOM 2004 N N . GLY A 1 261 ? 15.382 -15.534 -13.354 1.00 85.94 261 GLY A N 1
ATOM 2005 C CA . GLY A 1 261 ? 14.904 -16.676 -12.575 1.00 85.94 261 GLY A CA 1
ATOM 2006 C C . GLY A 1 261 ? 13.727 -16.305 -11.671 1.00 85.94 261 GLY A C 1
ATOM 2007 O O . GLY A 1 261 ? 12.717 -16.997 -11.683 1.00 85.94 261 GLY A O 1
ATOM 2008 N N . LEU A 1 262 ? 13.808 -15.177 -10.957 1.00 89.00 262 LEU A N 1
ATOM 2009 C CA . LEU A 1 262 ? 12.754 -14.706 -10.049 1.00 89.00 262 LEU A CA 1
ATOM 2010 C C . LEU A 1 262 ? 11.468 -14.300 -10.786 1.00 89.00 262 LEU A C 1
ATOM 2012 O O . LEU A 1 262 ? 10.372 -14.479 -10.262 1.00 89.00 262 LEU A O 1
ATOM 2016 N N . ASN A 1 263 ? 11.562 -13.735 -11.993 1.00 89.62 263 ASN A N 1
ATOM 2017 C CA . ASN A 1 263 ? 10.377 -13.412 -12.791 1.00 89.62 263 ASN A CA 1
ATOM 2018 C C . ASN A 1 263 ? 9.690 -14.682 -13.302 1.00 89.62 263 ASN A C 1
ATOM 2020 O O . ASN A 1 263 ? 8.470 -14.786 -13.187 1.00 89.62 263 ASN A O 1
ATOM 2024 N N . ALA A 1 264 ? 10.462 -15.657 -13.795 1.00 91.50 264 ALA A N 1
ATOM 2025 C CA . ALA A 1 264 ? 9.930 -16.968 -14.154 1.00 91.50 264 ALA A CA 1
ATOM 2026 C C . ALA A 1 264 ? 9.292 -17.658 -12.936 1.00 91.50 264 ALA A C 1
ATOM 2028 O O . ALA A 1 264 ? 8.150 -18.098 -13.018 1.00 91.50 264 ALA A O 1
ATOM 2029 N N . GLU A 1 265 ? 9.973 -17.664 -11.785 1.00 92.56 265 GLU A N 1
ATOM 2030 C CA . GLU A 1 265 ? 9.457 -18.192 -10.516 1.00 92.56 265 GLU A CA 1
ATOM 2031 C C . GLU A 1 265 ? 8.091 -17.587 -10.171 1.00 92.56 265 GLU A C 1
ATOM 2033 O O . GLU A 1 265 ? 7.136 -18.320 -9.936 1.00 92.56 265 GLU A O 1
ATOM 2038 N N . ARG A 1 266 ? 7.960 -16.254 -10.191 1.00 93.44 266 ARG A N 1
ATOM 2039 C CA . ARG A 1 266 ? 6.696 -15.566 -9.877 1.00 93.44 266 ARG A CA 1
ATOM 2040 C C . ARG A 1 266 ? 5.550 -16.000 -10.785 1.00 93.44 266 ARG A C 1
ATOM 2042 O O . ARG A 1 266 ? 4.449 -16.205 -10.285 1.00 93.44 266 ARG A O 1
ATOM 2049 N N . ILE A 1 267 ? 5.800 -16.135 -12.087 1.00 95.75 267 ILE A N 1
ATOM 2050 C CA . ILE A 1 267 ? 4.787 -16.545 -13.070 1.00 95.75 267 ILE A CA 1
ATOM 2051 C C . ILE A 1 267 ? 4.363 -17.996 -12.828 1.00 95.75 267 ILE A C 1
ATOM 2053 O O . ILE A 1 267 ? 3.170 -18.290 -12.784 1.00 95.75 267 ILE A O 1
ATOM 2057 N N . LEU A 1 268 ? 5.328 -18.894 -12.630 1.00 95.88 268 LEU A N 1
ATOM 2058 C CA . LEU A 1 268 ? 5.056 -20.314 -12.412 1.00 95.88 268 LEU A CA 1
ATOM 2059 C C . LEU A 1 268 ? 4.335 -20.555 -11.079 1.00 95.88 268 LEU A C 1
ATOM 2061 O O . LEU A 1 268 ? 3.318 -21.242 -11.052 1.00 95.88 268 LEU A O 1
ATOM 2065 N N . ILE A 1 269 ? 4.768 -19.903 -9.999 1.00 95.06 269 ILE A N 1
ATOM 2066 C CA . ILE A 1 269 ? 4.087 -19.965 -8.697 1.00 95.06 269 ILE A CA 1
ATOM 2067 C C . ILE A 1 269 ? 2.680 -19.347 -8.774 1.00 95.06 269 ILE A C 1
ATOM 2069 O O . ILE A 1 269 ? 1.754 -19.831 -8.121 1.00 95.06 269 ILE A O 1
ATOM 2073 N N . ALA A 1 270 ? 2.472 -18.298 -9.578 1.00 97.25 270 ALA A N 1
ATOM 2074 C CA . ALA A 1 270 ? 1.136 -17.755 -9.820 1.00 97.25 270 ALA A CA 1
ATOM 2075 C C . ALA A 1 270 ? 0.221 -18.785 -10.506 1.00 97.25 270 ALA A C 1
ATOM 2077 O O . ALA A 1 270 ? -0.933 -18.941 -10.109 1.00 97.25 270 ALA A O 1
ATOM 2078 N N . ALA A 1 271 ? 0.743 -19.523 -11.487 1.00 98.12 271 ALA A N 1
ATOM 2079 C CA . ALA A 1 271 ? 0.022 -20.592 -12.174 1.00 98.12 271 ALA A CA 1
ATOM 2080 C C . ALA A 1 271 ? -0.323 -21.760 -11.228 1.00 98.12 271 ALA A C 1
ATOM 2082 O O . ALA A 1 271 ? -1.447 -22.260 -11.229 1.00 98.12 271 ALA A O 1
ATOM 2083 N N . GLU A 1 272 ? 0.598 -22.131 -10.336 1.00 97.88 272 GLU A N 1
ATOM 2084 C CA . GLU A 1 272 ? 0.346 -23.108 -9.268 1.00 97.88 272 GLU A CA 1
ATOM 2085 C C . GLU A 1 272 ? -0.760 -22.629 -8.319 1.00 97.88 272 GLU A C 1
ATOM 2087 O O . GLU A 1 272 ? -1.688 -23.379 -8.013 1.00 97.88 272 GLU A O 1
AT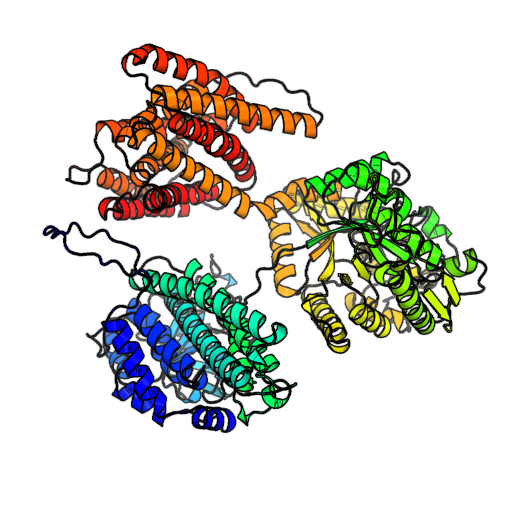OM 2092 N N . ALA A 1 273 ? -0.716 -21.363 -7.890 1.00 97.94 273 ALA A N 1
ATOM 2093 C CA . ALA A 1 273 ? -1.748 -20.773 -7.043 1.00 97.94 273 ALA A CA 1
ATOM 2094 C C . ALA A 1 273 ? -3.123 -20.787 -7.734 1.00 97.94 273 ALA A C 1
ATOM 2096 O O . ALA A 1 273 ? -4.111 -21.197 -7.117 1.00 97.94 273 ALA A O 1
ATOM 2097 N N . LEU A 1 274 ? -3.188 -20.411 -9.016 1.00 98.62 274 LEU A N 1
ATOM 2098 C CA . LEU A 1 274 ? -4.401 -20.510 -9.830 1.00 98.62 274 LEU A CA 1
ATOM 2099 C C . LEU A 1 274 ? -4.951 -21.946 -9.827 1.00 98.62 274 LEU A C 1
ATOM 2101 O O . LEU A 1 274 ? -6.137 -22.147 -9.548 1.00 98.62 274 LEU A O 1
ATOM 2105 N N . GLY A 1 275 ? -4.086 -22.940 -10.047 1.00 98.50 275 GLY A N 1
ATOM 2106 C CA . GLY A 1 275 ? -4.454 -24.354 -10.015 1.00 98.50 275 GLY A CA 1
ATOM 2107 C C . GLY A 1 275 ? -5.008 -24.804 -8.658 1.00 98.50 275 GLY A C 1
ATOM 2108 O O . GLY A 1 275 ? -6.077 -25.413 -8.605 1.00 98.50 275 GLY A O 1
ATOM 2109 N N . ILE A 1 276 ? -4.360 -24.430 -7.549 1.00 98.44 276 ILE A N 1
ATOM 2110 C CA . ILE A 1 276 ? -4.845 -24.720 -6.184 1.00 98.44 276 ILE A CA 1
ATOM 2111 C C . ILE A 1 276 ? -6.234 -24.116 -5.958 1.00 98.44 276 ILE A C 1
ATOM 2113 O O . ILE A 1 276 ? -7.139 -24.795 -5.468 1.00 98.44 276 ILE A O 1
ATOM 2117 N N . GLY A 1 277 ? -6.434 -22.861 -6.368 1.00 98.50 277 GLY A N 1
ATOM 2118 C CA . GLY A 1 277 ? -7.725 -22.187 -6.255 1.00 98.50 277 GLY A CA 1
ATOM 2119 C C . GLY A 1 277 ? -8.815 -22.890 -7.065 1.00 98.50 277 GLY A C 1
ATOM 2120 O O . GLY A 1 277 ? -9.928 -23.078 -6.572 1.00 98.50 277 GLY A O 1
ATOM 2121 N N . ARG A 1 278 ? -8.492 -23.357 -8.280 1.00 98.50 278 ARG A N 1
ATOM 2122 C CA . ARG A 1 278 ? -9.405 -24.146 -9.125 1.00 98.50 278 ARG A CA 1
ATOM 2123 C C . ARG A 1 278 ? -9.739 -25.505 -8.499 1.00 98.50 278 ARG A C 1
ATOM 2125 O O . ARG A 1 278 ? -10.903 -25.906 -8.541 1.00 98.50 278 ARG A O 1
ATOM 2132 N N . ALA A 1 279 ? -8.768 -26.194 -7.895 1.00 98.19 279 ALA A N 1
ATOM 2133 C CA . ALA A 1 279 ? -8.992 -27.460 -7.193 1.00 98.19 279 ALA A CA 1
ATOM 2134 C C . ALA A 1 279 ? -9.907 -27.280 -5.971 1.00 98.19 279 ALA A C 1
ATOM 2136 O O . ALA A 1 279 ? -10.894 -28.008 -5.818 1.00 98.19 279 ALA A O 1
ATOM 2137 N N . ALA A 1 280 ? -9.641 -26.260 -5.152 1.00 98.38 280 ALA A N 1
ATOM 2138 C CA . ALA A 1 280 ? -10.450 -25.943 -3.982 1.00 98.38 280 ALA A CA 1
ATOM 2139 C C . ALA A 1 280 ? -11.880 -25.537 -4.357 1.00 98.38 280 ALA A C 1
ATOM 2141 O O . ALA A 1 280 ? -12.841 -26.073 -3.800 1.00 98.38 280 ALA A O 1
ATOM 2142 N N . LEU A 1 281 ? -12.032 -24.657 -5.353 1.00 98.50 281 LEU A N 1
ATOM 2143 C CA . LEU A 1 281 ? -13.337 -24.242 -5.864 1.00 98.50 281 LEU A CA 1
ATOM 2144 C C . LEU A 1 281 ? -14.130 -25.437 -6.407 1.00 98.50 281 LEU A C 1
ATOM 2146 O O . LEU A 1 281 ? -15.310 -25.576 -6.094 1.00 98.50 281 LEU A O 1
ATOM 2150 N N . ARG A 1 282 ? -13.490 -26.331 -7.173 1.00 98.12 282 ARG A N 1
ATOM 2151 C CA . ARG A 1 282 ? -14.134 -27.540 -7.704 1.00 98.12 282 ARG A CA 1
ATOM 2152 C C . ARG A 1 282 ? -14.664 -28.434 -6.581 1.00 98.12 282 ARG A C 1
ATOM 2154 O O . ARG A 1 282 ? -15.818 -28.852 -6.647 1.00 98.12 282 ARG A O 1
ATOM 2161 N N . ARG A 1 283 ? -13.872 -28.684 -5.529 1.00 96.69 283 ARG A N 1
ATOM 2162 C CA . ARG A 1 283 ? -14.336 -29.462 -4.363 1.00 96.69 283 ARG A CA 1
ATOM 2163 C C . ARG A 1 283 ? -15.484 -28.769 -3.633 1.00 96.69 283 ARG A C 1
ATOM 2165 O O . ARG A 1 283 ? -16.482 -29.416 -3.332 1.00 96.69 283 ARG A O 1
ATOM 2172 N N . ALA A 1 284 ? -15.384 -27.459 -3.409 1.00 98.00 284 ALA A N 1
ATOM 2173 C CA . ALA A 1 284 ? -16.437 -26.678 -2.763 1.00 98.00 284 ALA A CA 1
ATOM 2174 C C . ALA A 1 284 ? -17.760 -26.723 -3.535 1.00 98.00 284 ALA A C 1
ATOM 2176 O O . ALA A 1 284 ? -18.809 -26.946 -2.938 1.00 98.00 284 ALA A O 1
ATOM 2177 N N . VAL A 1 285 ? -17.715 -26.559 -4.860 1.00 98.31 285 VAL A N 1
ATOM 2178 C CA . VAL A 1 285 ? -18.899 -26.614 -5.726 1.00 98.31 285 VAL A CA 1
ATOM 2179 C C . VAL A 1 285 ? -19.520 -28.011 -5.727 1.00 98.31 285 VAL A C 1
ATOM 2181 O O . VAL A 1 285 ? -20.737 -28.124 -5.583 1.00 98.31 285 VAL A O 1
ATOM 2184 N N . ASN A 1 286 ? -18.712 -29.070 -5.834 1.00 97.69 286 ASN A N 1
ATOM 2185 C CA . ASN A 1 286 ? -19.210 -30.448 -5.776 1.00 97.69 286 ASN A CA 1
ATOM 2186 C C . ASN A 1 286 ? -19.907 -30.721 -4.437 1.00 97.69 286 ASN A C 1
ATOM 2188 O O . ASN A 1 286 ? -21.078 -31.101 -4.417 1.00 97.69 286 ASN A O 1
ATOM 2192 N N . TYR A 1 287 ? -19.242 -30.404 -3.323 1.00 97.62 287 TYR A N 1
ATOM 2193 C CA . TYR A 1 287 ? -19.824 -30.556 -1.992 1.00 97.62 287 TYR A CA 1
ATOM 2194 C C . TYR A 1 287 ? -21.094 -29.717 -1.821 1.00 97.62 287 TYR A C 1
ATOM 2196 O O . TYR A 1 287 ? -22.084 -30.192 -1.270 1.00 97.62 287 TYR A O 1
ATOM 2204 N N . ALA A 1 288 ? -21.118 -28.487 -2.340 1.00 97.31 288 ALA A N 1
ATOM 2205 C CA . ALA A 1 288 ? -22.287 -27.622 -2.256 1.00 97.31 288 ALA A CA 1
ATOM 2206 C C . ALA A 1 288 ? -23.500 -28.161 -3.035 1.00 97.31 288 ALA A C 1
ATOM 2208 O O . ALA A 1 288 ? -24.646 -27.945 -2.624 1.00 97.31 288 ALA A O 1
ATOM 2209 N N . ASN A 1 289 ? -23.263 -28.865 -4.143 1.00 97.62 289 ASN A N 1
ATOM 2210 C CA . ASN A 1 289 ? -24.308 -29.490 -4.952 1.00 97.62 289 ASN A CA 1
ATOM 2211 C C . ASN A 1 289 ? -24.837 -30.795 -4.340 1.00 97.62 289 ASN A C 1
ATOM 2213 O O . ASN A 1 289 ? -26.012 -31.117 -4.520 1.00 97.62 289 ASN A O 1
ATOM 2217 N N . GLU A 1 290 ? -24.001 -31.527 -3.606 1.00 96.81 290 GLU A N 1
ATOM 2218 C CA . GLU A 1 290 ? -24.360 -32.813 -3.000 1.00 96.81 290 GLU A CA 1
ATOM 2219 C C . GLU A 1 290 ? -24.924 -32.666 -1.582 1.00 96.81 290 GLU A C 1
ATOM 2221 O O . GLU A 1 290 ? -25.872 -33.356 -1.197 1.00 96.81 290 GLU A O 1
ATOM 2226 N N . ARG A 1 291 ? -24.374 -31.747 -0.781 1.00 95.88 291 ARG A N 1
ATOM 2227 C CA . ARG A 1 291 ? -24.753 -31.579 0.621 1.00 95.88 291 ARG A CA 1
ATOM 2228 C C . ARG A 1 291 ? -26.138 -30.955 0.732 1.00 95.88 291 ARG A C 1
ATOM 2230 O O . ARG A 1 291 ? -26.345 -29.799 0.371 1.00 95.88 291 ARG A O 1
ATOM 2237 N N . VAL A 1 292 ? -27.072 -31.694 1.327 1.00 94.12 292 VAL A N 1
ATOM 2238 C CA . VAL A 1 292 ? -28.443 -31.233 1.579 1.00 94.12 292 VAL A CA 1
ATOM 2239 C C . VAL A 1 292 ? -28.615 -30.831 3.040 1.00 94.12 292 VAL A C 1
ATOM 2241 O O . VAL A 1 292 ? -28.442 -31.643 3.948 1.00 94.12 292 VAL A O 1
ATOM 2244 N N . VAL A 1 293 ? -29.001 -29.576 3.267 1.00 88.25 293 VAL A N 1
ATOM 2245 C CA . VAL A 1 293 ? -29.422 -29.057 4.577 1.00 88.25 293 VAL A CA 1
ATOM 2246 C C . VAL A 1 293 ? -30.699 -28.250 4.362 1.00 88.25 293 VAL A C 1
ATOM 2248 O O . VAL A 1 293 ? -30.841 -27.572 3.346 1.00 88.25 293 VAL A O 1
ATOM 2251 N N . PHE A 1 294 ? -31.662 -28.360 5.280 1.00 87.12 294 PHE A N 1
ATOM 2252 C CA . PHE A 1 294 ? -32.986 -27.733 5.141 1.00 87.12 294 PHE A CA 1
ATOM 2253 C C . PHE A 1 294 ? -33.723 -28.129 3.842 1.00 87.12 294 PHE A C 1
ATOM 2255 O O . PHE A 1 294 ? -34.433 -27.328 3.240 1.00 87.12 294 PHE A O 1
ATOM 2262 N N . GLY A 1 295 ? -33.549 -29.379 3.394 1.00 91.62 295 GLY A N 1
ATOM 2263 C CA . GLY A 1 295 ? -34.316 -29.966 2.287 1.00 91.62 295 GLY A CA 1
ATOM 2264 C C . GLY A 1 295 ? -33.860 -29.601 0.868 1.00 91.62 295 GLY A C 1
ATOM 2265 O O . GLY A 1 295 ? -34.538 -29.976 -0.085 1.00 91.62 295 GLY A O 1
ATOM 2266 N N . ARG A 1 296 ? -32.728 -28.905 0.684 1.00 93.81 296 ARG A N 1
ATOM 2267 C CA . ARG A 1 296 ? -32.135 -28.652 -0.646 1.00 93.81 296 ARG A CA 1
ATOM 2268 C C . ARG A 1 296 ? -30.598 -28.620 -0.617 1.00 93.81 296 ARG A C 1
ATOM 2270 O O . ARG A 1 296 ? -30.037 -28.415 0.460 1.00 93.81 296 ARG A O 1
ATOM 2277 N N . PRO A 1 297 ? -29.918 -28.781 -1.769 1.00 97.50 297 PRO A N 1
ATOM 2278 C CA . PRO A 1 297 ? -28.475 -28.574 -1.865 1.00 97.50 297 PRO A CA 1
ATOM 2279 C C . PRO A 1 297 ? -28.052 -27.201 -1.338 1.00 97.50 297 PRO A C 1
ATOM 2281 O O . PRO A 1 297 ? -28.683 -26.191 -1.677 1.00 97.50 297 PRO A O 1
ATOM 2284 N N . ILE A 1 298 ? -26.987 -27.146 -0.535 1.00 96.56 298 ILE A N 1
ATOM 2285 C CA . ILE A 1 298 ? -26.516 -25.894 0.078 1.00 96.56 298 ILE A CA 1
ATOM 2286 C C . ILE A 1 298 ? -26.021 -24.881 -0.961 1.00 96.56 298 ILE A C 1
ATOM 2288 O O . ILE A 1 298 ? -26.096 -23.682 -0.710 1.00 96.56 298 ILE A O 1
ATOM 2292 N N . GLY A 1 299 ? -25.622 -25.333 -2.154 1.00 94.12 299 GLY A N 1
ATOM 2293 C CA . GLY A 1 299 ? -25.262 -24.481 -3.290 1.00 94.12 299 GLY A CA 1
ATOM 2294 C C . GLY A 1 299 ? -26.413 -23.616 -3.813 1.00 94.12 299 GLY A C 1
ATOM 2295 O O . GLY A 1 299 ? -26.175 -22.648 -4.524 1.00 94.12 299 GLY A O 1
ATOM 2296 N N . LYS A 1 300 ? -27.668 -23.896 -3.427 1.00 92.75 300 LYS A N 1
ATOM 2297 C CA . LYS A 1 300 ? -28.816 -23.011 -3.705 1.00 92.75 300 LYS A CA 1
ATOM 2298 C C . LYS A 1 300 ? -28.935 -21.840 -2.724 1.00 92.75 300 LYS A C 1
ATOM 2300 O O . LYS A 1 300 ? -29.803 -20.987 -2.904 1.00 92.75 300 LYS A O 1
ATOM 2305 N N . ASN A 1 301 ? -28.121 -21.803 -1.669 1.00 88.38 301 ASN A N 1
ATOM 2306 C CA . ASN A 1 301 ? -28.110 -20.714 -0.698 1.00 88.38 301 ASN A CA 1
ATOM 2307 C C . ASN A 1 301 ? -27.095 -19.652 -1.135 1.00 88.38 301 ASN A C 1
ATOM 2309 O O . ASN A 1 301 ? -25.927 -19.961 -1.356 1.00 88.38 301 ASN A O 1
ATOM 2313 N N . GLN A 1 302 ? -27.522 -18.391 -1.215 1.00 86.56 302 GLN A N 1
ATOM 2314 C CA . GLN A 1 302 ? -26.677 -17.285 -1.688 1.00 86.56 302 GLN A CA 1
ATOM 2315 C C . GLN A 1 302 ? -25.416 -17.087 -0.836 1.00 86.56 302 GLN A C 1
ATOM 2317 O O . GLN A 1 302 ? -24.360 -16.801 -1.389 1.00 86.56 302 GLN A O 1
ATOM 2322 N N . GLY A 1 303 ? -25.491 -17.351 0.475 1.00 80.56 303 GLY A N 1
ATOM 2323 C CA . GLY A 1 303 ? -24.329 -17.320 1.374 1.00 80.56 303 GLY A CA 1
ATOM 2324 C C . GLY A 1 303 ? -23.235 -18.351 1.053 1.00 80.56 303 GLY A C 1
ATOM 2325 O O . GLY A 1 303 ? -22.132 -18.231 1.569 1.00 80.56 303 GLY A O 1
ATOM 2326 N N . ILE A 1 304 ? -23.520 -19.338 0.195 1.00 91.25 304 ILE A N 1
ATOM 2327 C CA . ILE A 1 304 ? -22.532 -20.274 -0.366 1.00 91.25 304 ILE A CA 1
ATOM 2328 C C . ILE A 1 304 ? -22.259 -19.936 -1.836 1.00 91.25 304 ILE A C 1
ATOM 2330 O O . ILE A 1 304 ? -21.109 -19.830 -2.248 1.00 91.25 304 ILE A O 1
ATOM 2334 N N . ALA A 1 305 ? -23.308 -19.722 -2.634 1.00 87.31 305 ALA A N 1
ATOM 2335 C CA . ALA A 1 305 ? -23.179 -19.512 -4.074 1.00 87.31 305 ALA A CA 1
ATOM 2336 C C . ALA A 1 305 ? -22.405 -18.234 -4.442 1.00 87.31 305 ALA A C 1
ATOM 2338 O O . ALA A 1 305 ? -21.566 -18.276 -5.339 1.00 87.31 305 ALA A O 1
ATOM 2339 N N . PHE A 1 306 ? -22.665 -17.107 -3.767 1.00 92.75 306 PHE A N 1
ATOM 2340 C CA . PHE A 1 306 ? -22.032 -15.828 -4.109 1.00 92.75 306 PHE A CA 1
ATOM 2341 C C . PHE A 1 306 ? -20.531 -15.818 -3.805 1.00 92.75 306 PHE A C 1
ATOM 2343 O O . PHE A 1 306 ? -19.773 -15.483 -4.713 1.00 92.75 306 PHE A O 1
ATOM 2350 N N . PRO A 1 307 ? -20.059 -16.267 -2.624 1.00 76.94 307 PRO A N 1
ATOM 2351 C CA . PRO A 1 307 ? -18.621 -16.338 -2.381 1.00 76.94 307 PRO A CA 1
ATOM 2352 C C . PRO A 1 307 ? -17.880 -17.296 -3.328 1.00 76.94 307 PRO A C 1
ATOM 2354 O O . PRO A 1 307 ? -16.748 -17.019 -3.715 1.00 76.94 307 PRO A O 1
ATOM 2357 N N . LEU A 1 308 ? -18.502 -18.407 -3.749 1.00 93.81 308 LEU A N 1
ATOM 2358 C CA . LEU A 1 308 ? -17.899 -19.311 -4.741 1.00 93.81 308 LEU A CA 1
ATOM 2359 C C . LEU A 1 308 ? -17.865 -18.692 -6.150 1.00 93.81 308 LEU A C 1
ATOM 2361 O O . LEU A 1 308 ? -16.895 -18.888 -6.883 1.00 93.81 308 LEU A O 1
ATOM 2365 N N . ALA A 1 309 ? -18.883 -17.912 -6.526 1.00 92.94 309 ALA A N 1
ATOM 2366 C CA . ALA A 1 309 ? -18.877 -17.145 -7.772 1.00 92.94 309 ALA A CA 1
ATOM 2367 C C . ALA A 1 309 ? -17.808 -16.038 -7.753 1.00 92.94 309 ALA A C 1
ATOM 2369 O O . ALA A 1 309 ? -17.100 -15.847 -8.739 1.00 92.94 309 ALA A O 1
ATOM 2370 N N . GLU A 1 310 ? -17.632 -15.355 -6.622 1.00 92.81 310 GLU A N 1
ATOM 2371 C CA . GLU A 1 310 ? -16.555 -14.383 -6.434 1.00 92.81 310 GLU A CA 1
ATOM 2372 C C . GLU A 1 310 ? -15.176 -15.035 -6.557 1.00 92.81 310 GLU A C 1
ATOM 2374 O O . GLU A 1 310 ? -14.320 -14.533 -7.286 1.00 92.81 310 GLU A O 1
ATOM 2379 N N . ALA A 1 311 ? -14.981 -16.196 -5.925 1.00 91.25 311 ALA A N 1
ATOM 2380 C CA . ALA A 1 311 ? -13.747 -16.963 -6.055 1.00 91.25 311 ALA A CA 1
ATOM 2381 C C . ALA A 1 311 ? -13.451 -17.293 -7.525 1.00 91.25 311 ALA A C 1
ATOM 2383 O O . ALA A 1 311 ? -12.319 -17.128 -7.978 1.00 91.25 311 ALA A O 1
ATOM 2384 N N . ARG A 1 312 ? -14.473 -17.688 -8.297 1.00 97.94 312 ARG A N 1
ATOM 2385 C CA . ARG A 1 312 ? -14.334 -17.929 -9.737 1.00 97.94 312 ARG A CA 1
ATOM 2386 C C . ARG A 1 312 ? -13.884 -16.678 -10.493 1.00 97.94 312 ARG A C 1
ATOM 2388 O O . ARG A 1 312 ? -12.924 -16.764 -11.253 1.00 97.94 312 ARG A O 1
ATOM 2395 N N . MET A 1 313 ? -14.544 -15.539 -10.278 1.00 96.94 313 MET A N 1
ATOM 2396 C CA . MET A 1 313 ? -14.205 -14.281 -10.959 1.00 96.94 313 MET A CA 1
ATOM 2397 C C . MET A 1 313 ? -12.772 -13.832 -10.653 1.00 96.94 313 MET A C 1
ATOM 2399 O O . MET A 1 313 ? -12.040 -13.445 -11.561 1.00 96.94 313 MET A O 1
ATOM 2403 N N . ARG A 1 314 ? -12.346 -13.932 -9.386 1.00 96.69 314 ARG A N 1
ATOM 2404 C CA . ARG A 1 314 ? -10.978 -13.587 -8.970 1.00 96.69 314 ARG A CA 1
ATOM 2405 C C . ARG A 1 314 ? -9.931 -14.486 -9.638 1.00 96.69 314 ARG A C 1
ATOM 2407 O O . ARG A 1 314 ? -8.906 -13.984 -10.092 1.00 96.69 314 ARG A O 1
ATOM 2414 N N . LEU A 1 315 ? -10.190 -15.794 -9.724 1.00 98.06 315 LEU A N 1
ATOM 2415 C CA . LEU A 1 315 ? -9.288 -16.747 -10.385 1.00 98.06 315 LEU A CA 1
ATOM 2416 C C . LEU A 1 315 ? -9.179 -16.479 -11.892 1.00 98.06 315 LEU A C 1
ATOM 2418 O O . LEU A 1 315 ? -8.073 -16.474 -12.421 1.00 98.06 315 LEU A O 1
ATOM 2422 N N . ASP A 1 316 ? -10.295 -16.196 -12.566 1.00 97.56 316 ASP A N 1
ATOM 2423 C CA . ASP A 1 316 ? -10.299 -15.886 -14.003 1.00 97.56 316 ASP A CA 1
ATOM 2424 C C . ASP A 1 316 ? -9.539 -14.578 -14.298 1.00 97.56 316 ASP A C 1
ATOM 2426 O O . ASP A 1 316 ? -8.774 -14.500 -15.257 1.00 97.56 316 ASP A O 1
ATOM 2430 N N . ALA A 1 317 ? -9.667 -13.564 -13.434 1.00 92.00 317 ALA A N 1
ATOM 2431 C CA . ALA A 1 317 ? -8.888 -12.331 -13.550 1.00 92.00 317 ALA A CA 1
ATOM 2432 C C . ALA A 1 317 ? -7.378 -12.565 -13.350 1.00 92.00 317 ALA A C 1
ATOM 2434 O O . ALA A 1 317 ? -6.556 -11.994 -14.071 1.00 92.00 317 ALA A O 1
ATOM 2435 N N . ALA A 1 318 ? -7.004 -13.417 -12.389 1.00 95.44 318 ALA A N 1
ATOM 2436 C CA . ALA A 1 318 ? -5.611 -13.785 -12.160 1.00 95.44 318 ALA A CA 1
ATOM 2437 C C . ALA A 1 318 ? -5.014 -14.543 -13.356 1.00 95.44 318 ALA A C 1
ATOM 2439 O O . ALA A 1 318 ? -3.878 -14.266 -13.743 1.00 95.44 318 ALA A O 1
ATOM 2440 N N . GLU A 1 319 ? -5.784 -15.443 -13.973 1.00 98.00 319 GLU A N 1
ATOM 2441 C CA . GLU A 1 319 ? -5.366 -16.198 -15.156 1.00 98.00 319 GLU A CA 1
ATOM 2442 C C . GLU A 1 319 ? -4.949 -15.279 -16.306 1.00 98.00 319 GLU A C 1
ATOM 2444 O O . GLU A 1 319 ? -3.856 -15.440 -16.846 1.00 98.00 319 GLU A O 1
ATOM 2449 N N . LEU A 1 320 ? -5.749 -14.256 -16.622 1.00 96.69 320 LEU A N 1
ATOM 2450 C CA . LEU A 1 320 ? -5.418 -13.300 -17.685 1.00 96.69 320 LEU A CA 1
ATOM 2451 C C . LEU A 1 320 ? -4.054 -12.633 -17.459 1.00 96.69 320 LEU A C 1
ATOM 2453 O O . LEU A 1 320 ? -3.264 -12.480 -18.393 1.00 96.69 320 LEU A O 1
ATOM 2457 N N . MET A 1 321 ? -3.751 -12.263 -16.211 1.00 96.81 321 MET A N 1
ATOM 2458 C CA . MET A 1 321 ? -2.469 -11.644 -15.876 1.00 96.81 321 MET A CA 1
ATOM 2459 C C . MET A 1 321 ? -1.309 -12.645 -15.941 1.00 96.81 321 MET A C 1
ATOM 2461 O O . MET A 1 321 ? -0.225 -12.280 -16.393 1.00 96.81 321 MET A O 1
ATOM 2465 N N . ILE A 1 322 ? -1.532 -13.905 -15.547 1.00 97.50 322 ILE A N 1
ATOM 2466 C CA . ILE A 1 322 ? -0.544 -14.986 -15.685 1.00 97.50 322 ILE A CA 1
ATOM 2467 C C . ILE A 1 322 ? -0.197 -15.198 -17.159 1.00 97.50 322 ILE A C 1
ATOM 2469 O O . ILE A 1 322 ? 0.984 -15.165 -17.497 1.00 97.50 322 ILE A O 1
ATOM 2473 N N . ARG A 1 323 ? -1.201 -15.343 -18.037 1.00 96.44 323 ARG A N 1
ATOM 2474 C CA . ARG A 1 323 ? -0.985 -15.541 -19.483 1.00 96.44 323 ARG A CA 1
ATOM 2475 C C . ARG A 1 323 ? -0.253 -14.365 -20.114 1.00 96.44 323 ARG A C 1
ATOM 2477 O O . ARG A 1 323 ? 0.669 -14.561 -20.900 1.00 96.44 323 ARG A O 1
ATOM 2484 N N . LYS A 1 324 ? -0.609 -13.134 -19.728 1.00 94.62 324 LYS A N 1
ATOM 2485 C CA . LYS A 1 324 ? 0.113 -11.936 -20.173 1.00 94.62 324 LYS A CA 1
ATOM 2486 C C . LYS A 1 324 ? 1.581 -11.986 -19.740 1.00 94.62 324 LYS A C 1
ATOM 2488 O O . LYS A 1 324 ? 2.466 -11.771 -20.563 1.00 94.62 324 LYS A O 1
ATOM 2493 N N . ALA A 1 325 ? 1.846 -12.258 -18.463 1.00 93.50 325 ALA A N 1
ATOM 2494 C CA . ALA A 1 325 ? 3.202 -12.275 -17.925 1.00 93.50 325 ALA A CA 1
ATOM 2495 C C . ALA A 1 325 ? 4.058 -13.391 -18.549 1.00 93.50 325 ALA A C 1
ATOM 2497 O O . ALA A 1 325 ? 5.212 -13.138 -18.904 1.00 93.50 325 ALA A O 1
ATOM 2498 N N . SER A 1 326 ? 3.491 -14.591 -18.724 1.00 95.75 326 SER A N 1
ATOM 2499 C CA . SER A 1 326 ? 4.167 -15.738 -19.341 1.00 95.75 326 SER A CA 1
ATOM 2500 C C . SER A 1 326 ? 4.475 -15.492 -20.820 1.00 95.75 326 SER A C 1
ATOM 2502 O O . SER A 1 326 ? 5.594 -15.727 -21.269 1.00 95.75 326 SER A O 1
ATOM 2504 N N . TRP A 1 327 ? 3.529 -14.912 -21.562 1.00 94.88 327 TRP A N 1
ATOM 2505 C CA . TRP A 1 327 ? 3.764 -14.531 -22.949 1.00 94.88 327 TRP A CA 1
ATOM 2506 C C . TRP A 1 327 ? 4.889 -13.495 -23.050 1.00 94.88 327 TRP A C 1
ATOM 2508 O O . TRP A 1 327 ? 5.816 -13.656 -23.840 1.00 94.88 327 TRP A O 1
ATOM 2518 N N . MET A 1 328 ? 4.871 -12.458 -22.204 1.00 93.31 328 MET A N 1
ATOM 2519 C CA . MET A 1 328 ? 5.899 -11.413 -22.226 1.00 93.31 328 MET A CA 1
ATOM 2520 C C . MET A 1 328 ? 7.305 -11.960 -21.954 1.00 93.31 328 MET A C 1
ATOM 2522 O O . MET A 1 328 ? 8.243 -11.558 -22.644 1.00 93.31 328 MET A O 1
ATOM 2526 N N . ILE A 1 329 ? 7.470 -12.860 -20.977 1.00 91.00 329 ILE A N 1
ATOM 2527 C CA . ILE A 1 329 ? 8.794 -13.425 -20.672 1.00 91.00 329 ILE A CA 1
ATOM 2528 C C . ILE A 1 329 ? 9.328 -14.289 -21.822 1.00 91.00 329 ILE A C 1
ATOM 2530 O O . ILE A 1 329 ? 10.519 -14.195 -22.126 1.00 91.00 329 ILE A O 1
ATOM 2534 N N . ASP A 1 330 ? 8.467 -15.045 -22.509 1.00 92.44 330 ASP A N 1
ATOM 2535 C CA . ASP A 1 330 ? 8.858 -15.881 -23.653 1.00 92.44 330 ASP A CA 1
ATOM 2536 C C . ASP A 1 330 ? 9.212 -15.050 -24.887 1.00 92.44 330 ASP A C 1
ATOM 2538 O O . ASP A 1 330 ? 10.129 -15.391 -25.631 1.00 92.44 330 ASP A O 1
ATOM 2542 N N . GLN A 1 331 ? 8.562 -13.896 -25.061 1.00 91.50 331 GLN A N 1
ATOM 2543 C CA . GLN A 1 331 ? 8.929 -12.918 -26.089 1.00 91.50 331 GLN A CA 1
ATOM 2544 C C . GLN A 1 331 ? 10.184 -12.098 -25.731 1.00 91.50 331 GLN A C 1
ATOM 2546 O O . GLN A 1 331 ? 10.572 -11.195 -26.475 1.00 91.50 331 GLN A O 1
ATOM 2551 N N . GLY A 1 332 ? 10.820 -12.361 -24.583 1.00 86.50 332 GLY A N 1
ATOM 2552 C CA . GLY A 1 332 ? 11.980 -11.603 -24.109 1.00 86.50 332 GLY A CA 1
ATOM 2553 C C . GLY A 1 332 ? 11.659 -10.150 -23.733 1.00 86.50 332 GLY A C 1
ATOM 2554 O O . GLY A 1 332 ? 12.561 -9.311 -23.683 1.00 86.50 332 GLY A O 1
ATOM 2555 N N . LEU A 1 333 ? 10.387 -9.834 -23.479 1.00 86.50 333 LEU A N 1
ATOM 2556 C CA . LEU A 1 333 ? 9.937 -8.508 -23.068 1.00 86.50 333 LEU A CA 1
ATOM 2557 C C . LEU A 1 333 ? 10.124 -8.313 -21.551 1.00 86.50 333 LEU A C 1
ATOM 2559 O O . LEU A 1 333 ? 10.027 -9.273 -20.779 1.00 86.50 333 LEU A O 1
ATOM 2563 N N . PRO A 1 334 ? 10.353 -7.072 -21.075 1.00 77.94 334 PRO A N 1
ATOM 2564 C CA . PRO A 1 334 ? 10.366 -6.785 -19.644 1.00 77.94 334 PRO A CA 1
ATOM 2565 C C . PRO A 1 334 ? 9.011 -7.123 -19.014 1.00 77.94 334 PRO A C 1
ATOM 2567 O O . PRO A 1 334 ? 8.018 -6.481 -19.325 1.00 77.94 334 PRO A O 1
ATOM 2570 N N . CYS A 1 335 ? 8.979 -8.104 -18.116 1.00 83.25 335 CYS A N 1
ATOM 2571 C CA . CYS A 1 335 ? 7.748 -8.619 -17.501 1.00 83.25 335 CYS A CA 1
ATOM 2572 C C . CYS A 1 335 ? 7.733 -8.480 -15.973 1.00 83.25 335 CYS A C 1
ATOM 2574 O O . CYS A 1 335 ? 6.907 -9.087 -15.302 1.00 83.25 335 CYS A O 1
ATOM 2576 N N . GLY A 1 336 ? 8.672 -7.725 -15.392 1.00 80.94 336 GLY A N 1
ATOM 2577 C CA . GLY A 1 336 ? 8.826 -7.647 -13.938 1.00 80.94 336 GLY A CA 1
ATOM 2578 C C . GLY A 1 336 ? 7.555 -7.167 -13.233 1.00 80.94 336 GLY A C 1
ATOM 2579 O O . GLY A 1 336 ? 7.157 -7.758 -12.234 1.00 80.94 336 GLY A O 1
ATOM 2580 N N . ALA A 1 337 ? 6.888 -6.133 -13.752 1.00 77.50 337 ALA A N 1
ATOM 2581 C CA . ALA A 1 337 ? 5.643 -5.633 -13.170 1.00 77.50 337 ALA A CA 1
ATOM 2582 C C . ALA A 1 337 ? 4.507 -6.658 -13.317 1.00 77.50 337 ALA A C 1
ATOM 2584 O O . ALA A 1 337 ? 3.834 -6.979 -12.340 1.00 77.50 337 ALA A O 1
ATOM 2585 N N . GLU A 1 338 ? 4.338 -7.226 -14.510 1.00 88.50 338 GLU A N 1
ATOM 2586 C CA . GLU A 1 338 ? 3.311 -8.219 -14.824 1.00 88.50 338 GLU A CA 1
ATOM 2587 C C . GLU A 1 338 ? 3.471 -9.506 -14.022 1.00 88.50 338 GLU A C 1
ATOM 2589 O O . GLU A 1 338 ? 2.491 -9.998 -13.475 1.00 88.50 338 GLU A O 1
ATOM 2594 N N . ALA A 1 339 ? 4.694 -10.015 -13.874 1.00 85.25 339 ALA A N 1
ATOM 2595 C CA . ALA A 1 339 ? 4.986 -11.183 -13.051 1.00 85.25 339 ALA A CA 1
ATOM 2596 C C . ALA A 1 339 ? 4.621 -10.937 -11.577 1.00 85.25 339 ALA A C 1
ATOM 2598 O O . ALA A 1 339 ? 4.052 -11.810 -10.924 1.00 85.25 339 ALA A O 1
ATOM 2599 N N . ASN A 1 340 ? 4.894 -9.735 -11.052 1.00 83.94 340 ASN A N 1
ATOM 2600 C CA . ASN A 1 340 ? 4.495 -9.354 -9.695 1.00 83.94 340 ASN A CA 1
ATOM 2601 C C . ASN A 1 340 ? 2.971 -9.223 -9.551 1.00 83.94 340 ASN A C 1
ATOM 2603 O O . ASN A 1 340 ? 2.414 -9.749 -8.587 1.00 83.94 340 ASN A O 1
ATOM 2607 N N . MET A 1 341 ? 2.291 -8.581 -10.508 1.00 84.06 341 MET A N 1
ATOM 2608 C CA . MET A 1 341 ? 0.826 -8.472 -10.521 1.00 84.06 341 MET A CA 1
ATOM 2609 C C . MET A 1 341 ? 0.162 -9.849 -10.610 1.00 84.06 341 MET A C 1
ATOM 2611 O O . MET A 1 341 ? -0.726 -10.142 -9.814 1.00 84.06 341 MET A O 1
ATOM 2615 N N . ALA A 1 342 ? 0.623 -10.709 -11.525 1.00 92.12 342 ALA A N 1
ATOM 2616 C CA . ALA A 1 342 ? 0.142 -12.079 -11.685 1.00 92.12 342 ALA A CA 1
ATOM 2617 C C . ALA A 1 342 ? 0.271 -12.854 -10.371 1.00 92.12 342 ALA A C 1
ATOM 2619 O O . ALA A 1 342 ? -0.704 -13.417 -9.877 1.00 92.12 342 ALA A O 1
ATOM 2620 N N . LYS A 1 343 ? 1.458 -12.811 -9.757 1.00 93.00 343 LYS A N 1
ATOM 2621 C CA . LYS A 1 343 ? 1.736 -13.488 -8.490 1.00 93.00 343 LYS A CA 1
ATOM 2622 C C . LYS A 1 343 ? 0.887 -12.960 -7.337 1.00 93.00 343 LYS A C 1
ATOM 2624 O O . LYS A 1 343 ? 0.429 -13.750 -6.513 1.00 93.00 343 LYS A O 1
ATOM 2629 N N . TRP A 1 344 ? 0.671 -11.648 -7.263 1.00 87.69 344 TRP A N 1
ATOM 2630 C CA . TRP A 1 344 ? -0.170 -11.027 -6.238 1.00 87.69 344 TRP A CA 1
ATOM 2631 C C . TRP A 1 344 ? -1.635 -11.451 -6.390 1.00 87.69 344 TRP A C 1
ATOM 2633 O O . TRP A 1 344 ? -2.218 -11.981 -5.441 1.00 87.69 344 TRP A O 1
ATOM 2643 N N . LEU A 1 345 ? -2.194 -11.285 -7.595 1.00 88.00 345 LEU A N 1
ATOM 2644 C CA . LEU A 1 345 ? -3.593 -11.588 -7.910 1.00 88.00 345 LEU A CA 1
ATOM 2645 C C . LEU A 1 345 ? -3.896 -13.072 -7.718 1.00 88.00 345 LEU A C 1
ATOM 2647 O O . LEU A 1 345 ? -4.874 -13.420 -7.062 1.00 88.00 345 LEU A O 1
ATOM 2651 N N . ALA A 1 346 ? -3.037 -13.949 -8.241 1.00 96.88 346 ALA A N 1
ATOM 2652 C CA . ALA A 1 346 ? -3.235 -15.389 -8.153 1.00 96.88 346 ALA A CA 1
ATOM 2653 C C . ALA A 1 346 ? -3.133 -15.902 -6.715 1.00 96.88 346 ALA A C 1
ATOM 2655 O O . ALA A 1 346 ? -3.957 -16.714 -6.300 1.00 96.88 346 ALA A O 1
ATOM 2656 N N . ALA A 1 347 ? -2.172 -15.406 -5.927 1.00 94.25 347 ALA A N 1
ATOM 2657 C CA . ALA A 1 347 ? -2.051 -15.783 -4.522 1.00 94.25 347 ALA A CA 1
ATOM 2658 C C . ALA A 1 347 ? -3.268 -15.340 -3.694 1.00 94.25 347 ALA A C 1
ATOM 2660 O O . ALA A 1 347 ? -3.726 -16.094 -2.835 1.00 94.25 347 ALA A O 1
ATOM 2661 N N . ASP A 1 348 ? -3.799 -14.137 -3.941 1.00 92.25 348 ASP A N 1
ATOM 2662 C CA . ASP A 1 348 ? -5.010 -13.655 -3.270 1.00 92.25 348 ASP A CA 1
ATOM 2663 C C . ASP A 1 348 ? -6.252 -14.457 -3.671 1.00 92.25 348 ASP A C 1
ATOM 2665 O O . ASP A 1 348 ? -6.951 -14.988 -2.808 1.00 92.25 348 ASP A O 1
ATOM 2669 N N . ALA A 1 349 ? -6.472 -14.622 -4.977 1.00 95.88 349 ALA A N 1
ATOM 2670 C CA . ALA A 1 349 ? -7.599 -15.372 -5.519 1.00 95.88 349 ALA A CA 1
ATOM 2671 C C . ALA A 1 349 ? -7.597 -16.837 -5.057 1.00 95.88 349 ALA A C 1
ATOM 2673 O O . ALA A 1 349 ? -8.639 -17.368 -4.674 1.00 95.88 349 ALA A O 1
ATOM 2674 N N . SER A 1 350 ? -6.426 -17.479 -5.059 1.00 97.94 350 SER A N 1
ATOM 2675 C CA . SER A 1 350 ? -6.243 -18.862 -4.615 1.00 97.94 350 SER A CA 1
ATOM 2676 C C . SER A 1 350 ? -6.580 -19.042 -3.142 1.00 97.94 350 SER A C 1
ATOM 2678 O O . SER A 1 350 ? -7.371 -19.919 -2.791 1.00 97.94 350 SER A O 1
ATOM 2680 N N . PHE A 1 351 ? -6.035 -18.179 -2.278 1.00 96.50 351 PHE A N 1
ATOM 2681 C CA . PHE A 1 351 ? -6.300 -18.254 -0.846 1.00 96.50 351 PHE A CA 1
ATOM 2682 C C . PHE A 1 351 ? -7.770 -17.967 -0.535 1.00 96.50 351 PHE A C 1
ATOM 2684 O O . PHE A 1 351 ? -8.377 -18.713 0.227 1.00 96.50 351 PHE A O 1
ATOM 2691 N N . PHE A 1 352 ? -8.369 -16.961 -1.181 1.00 95.94 352 PHE A N 1
ATOM 2692 C CA . PHE A 1 352 ? -9.800 -16.694 -1.060 1.00 95.94 352 PHE A CA 1
ATOM 2693 C C . PHE A 1 352 ? -10.630 -17.918 -1.471 1.00 95.94 352 PHE A C 1
ATOM 2695 O O . PHE A 1 352 ? -11.500 -18.349 -0.720 1.00 95.94 352 PHE A O 1
ATOM 2702 N N . ALA A 1 353 ? -10.337 -18.537 -2.618 1.00 97.75 353 ALA A N 1
ATOM 2703 C CA . ALA A 1 353 ? -11.041 -19.732 -3.079 1.00 97.75 353 ALA A CA 1
ATOM 2704 C C . ALA A 1 353 ? -10.900 -20.913 -2.103 1.00 97.75 353 ALA A C 1
ATOM 2706 O O . ALA A 1 353 ? -11.892 -21.577 -1.798 1.00 97.75 353 ALA A O 1
ATOM 2707 N N . ALA A 1 354 ? -9.694 -21.153 -1.582 1.00 97.69 354 ALA A N 1
ATOM 2708 C CA . ALA A 1 354 ? -9.440 -22.204 -0.602 1.00 97.69 354 ALA A CA 1
ATOM 2709 C C . ALA A 1 354 ? -10.157 -21.943 0.730 1.00 97.69 354 ALA A C 1
ATOM 2711 O O . ALA A 1 354 ? -10.756 -22.850 1.302 1.00 97.69 354 ALA A O 1
ATOM 2712 N N . ASP A 1 355 ? -10.179 -20.697 1.193 1.00 96.38 355 ASP A N 1
ATOM 2713 C CA . ASP A 1 355 ? -10.882 -20.295 2.408 1.00 96.38 355 ASP A CA 1
ATOM 2714 C C . ASP A 1 355 ? -12.408 -20.402 2.263 1.00 96.38 355 ASP A C 1
ATOM 2716 O O . ASP A 1 355 ? -13.098 -20.952 3.124 1.00 96.38 355 ASP A O 1
ATOM 2720 N N . ARG A 1 356 ? -12.960 -19.997 1.113 1.00 97.12 356 ARG A N 1
ATOM 2721 C CA . ARG A 1 356 ? -14.375 -20.241 0.799 1.00 97.12 356 ARG A CA 1
ATOM 2722 C C . ARG A 1 356 ? -14.688 -21.733 0.679 1.00 97.12 356 ARG A C 1
ATOM 2724 O O . ARG A 1 356 ? -15.789 -22.144 1.053 1.00 97.12 356 ARG A O 1
ATOM 2731 N N . ALA A 1 357 ? -13.745 -22.556 0.219 1.00 97.06 357 ALA A N 1
ATOM 2732 C CA . ALA A 1 357 ? -13.902 -24.007 0.209 1.00 97.06 357 ALA A CA 1
ATOM 2733 C C . ALA A 1 357 ? -13.971 -24.583 1.629 1.00 97.06 357 ALA A C 1
ATOM 2735 O O . ALA A 1 357 ? -14.884 -25.367 1.902 1.00 97.06 357 ALA A O 1
ATOM 2736 N N . MET A 1 358 ? -13.096 -24.140 2.540 1.00 96.75 358 MET A N 1
ATOM 2737 C CA . MET A 1 358 ? -13.160 -24.482 3.968 1.00 96.75 358 MET A CA 1
ATOM 2738 C C . MET A 1 358 ? -14.532 -24.133 4.551 1.00 96.75 358 MET A C 1
ATOM 2740 O O . MET A 1 358 ? -15.225 -25.001 5.085 1.00 96.75 358 MET A O 1
ATOM 2744 N N . GLN A 1 359 ? -14.973 -22.886 4.361 1.00 95.81 359 GLN A N 1
ATOM 2745 C CA . GLN A 1 359 ? -16.246 -22.398 4.892 1.00 95.81 359 GLN A CA 1
ATOM 2746 C C . GLN A 1 359 ? -17.455 -23.152 4.314 1.00 95.81 359 GLN A C 1
ATOM 2748 O O . GLN A 1 359 ? -18.408 -23.444 5.036 1.00 95.81 359 GLN A O 1
ATOM 2753 N N . THR A 1 360 ? -17.411 -23.516 3.029 1.00 94.88 360 THR A N 1
ATOM 2754 C CA . THR A 1 360 ? -18.480 -24.272 2.352 1.00 94.88 360 THR A CA 1
ATOM 2755 C C . THR A 1 360 ? -18.641 -25.683 2.919 1.00 94.88 360 THR A C 1
ATOM 2757 O O . THR A 1 360 ? -19.763 -26.178 3.037 1.00 94.88 360 THR A O 1
ATOM 2760 N N . HIS A 1 361 ? -17.539 -26.325 3.316 1.00 97.00 361 HIS A N 1
ATOM 2761 C CA . HIS A 1 361 ? -17.574 -27.639 3.961 1.00 97.00 361 HIS A CA 1
ATOM 2762 C C . HIS A 1 361 ? -17.956 -27.560 5.452 1.00 97.00 361 HIS A C 1
ATOM 2764 O O . HIS A 1 361 ? -18.320 -28.573 6.057 1.00 97.00 361 HIS A O 1
ATOM 2770 N N . GLY A 1 362 ? -17.935 -26.364 6.051 1.00 92.06 362 GLY A N 1
ATOM 2771 C CA . GLY A 1 362 ? -18.232 -26.152 7.466 1.00 92.06 362 GLY A CA 1
ATOM 2772 C C . GLY A 1 362 ? -17.256 -26.926 8.352 1.00 92.06 362 GLY A C 1
ATOM 2773 O O . GLY A 1 362 ? -16.055 -26.929 8.102 1.00 92.06 362 GLY A O 1
ATOM 2774 N N . GLY A 1 363 ? -17.764 -27.641 9.361 1.00 88.38 363 GLY A N 1
ATOM 2775 C CA . GLY A 1 363 ? -16.919 -28.464 10.239 1.00 88.38 363 GLY A CA 1
ATOM 2776 C C . GLY A 1 363 ? -16.089 -29.519 9.494 1.00 88.38 363 GLY A C 1
ATOM 2777 O O . GLY A 1 363 ? -14.957 -29.786 9.885 1.00 88.38 363 GLY A O 1
ATOM 2778 N N . PHE A 1 364 ? -16.599 -30.059 8.381 1.00 93.31 364 PHE A N 1
ATOM 2779 C CA . PHE A 1 364 ? -15.864 -31.018 7.549 1.00 93.31 364 PHE A CA 1
ATOM 2780 C C . PHE A 1 364 ? -14.719 -30.383 6.762 1.00 93.31 364 PHE A C 1
ATOM 2782 O O . PHE A 1 364 ? -13.794 -31.086 6.376 1.00 93.31 364 PHE A O 1
ATOM 2789 N N . GLY A 1 365 ? -14.729 -29.059 6.583 1.00 93.75 365 GLY A N 1
ATOM 2790 C CA . GLY A 1 365 ? -13.596 -28.351 5.995 1.00 93.75 365 GLY A CA 1
ATOM 2791 C C . GLY A 1 365 ? -12.334 -28.507 6.837 1.00 93.75 365 GLY A C 1
ATOM 2792 O O . GLY A 1 365 ? -11.244 -28.543 6.292 1.00 93.75 365 GLY A O 1
ATOM 2793 N N . TYR A 1 366 ? -12.479 -28.678 8.154 1.00 90.56 366 TYR A N 1
ATOM 2794 C CA . TYR A 1 366 ? -11.362 -28.878 9.078 1.00 90.56 366 TYR A CA 1
ATOM 2795 C C . TYR A 1 366 ? -10.895 -30.341 9.181 1.00 90.56 366 TYR A C 1
ATOM 2797 O O . TYR A 1 366 ? -9.893 -30.629 9.833 1.00 90.56 366 TYR A O 1
ATOM 2805 N N . ALA A 1 367 ? -11.619 -31.279 8.564 1.00 91.00 367 ALA A N 1
ATOM 2806 C CA . ALA A 1 367 ? -11.247 -32.686 8.539 1.00 91.00 367 ALA A CA 1
ATOM 2807 C C . ALA A 1 367 ? -10.336 -32.977 7.336 1.00 91.00 367 ALA A C 1
ATOM 2809 O O . ALA A 1 367 ? -10.628 -32.599 6.201 1.00 91.00 367 ALA A O 1
ATOM 2810 N N . THR A 1 368 ? -9.244 -33.703 7.577 1.00 90.88 368 THR A N 1
ATOM 2811 C CA . THR A 1 368 ? -8.229 -34.005 6.554 1.00 90.88 368 THR A CA 1
ATOM 2812 C C . THR A 1 368 ? -8.748 -34.899 5.423 1.00 90.88 368 THR A C 1
ATOM 2814 O O . THR A 1 368 ? -8.223 -34.837 4.315 1.00 90.88 368 THR A O 1
ATOM 2817 N N . GLU A 1 369 ? -9.818 -35.670 5.657 1.00 90.81 369 GLU A N 1
ATOM 2818 C CA . GLU A 1 369 ? -10.445 -36.554 4.658 1.00 90.81 369 GLU A CA 1
ATOM 2819 C C . GLU A 1 369 ? -11.077 -35.804 3.468 1.00 90.81 369 GLU A C 1
ATOM 2821 O O . GLU A 1 369 ? -11.267 -36.385 2.406 1.00 90.81 369 GLU A O 1
ATOM 2826 N N . TYR A 1 370 ? -11.390 -34.509 3.615 1.00 92.38 370 TYR A N 1
ATOM 2827 C CA . TYR A 1 370 ? -11.964 -33.697 2.531 1.00 92.38 370 TYR A CA 1
ATOM 2828 C C . TYR A 1 370 ? -10.903 -32.958 1.707 1.00 92.38 370 TYR A C 1
ATOM 2830 O O . TYR A 1 370 ? -11.239 -32.338 0.694 1.00 92.38 370 TYR A O 1
ATOM 2838 N N . HIS A 1 371 ? -9.634 -33.005 2.132 1.00 94.69 371 HIS A N 1
ATOM 2839 C CA . HIS A 1 371 ? -8.450 -32.410 1.494 1.00 94.69 371 HIS A CA 1
ATOM 2840 C C . HIS A 1 371 ? -8.456 -30.883 1.294 1.00 94.69 371 HIS A C 1
ATOM 2842 O O . HIS A 1 371 ? -7.407 -30.302 1.024 1.00 94.69 371 HIS A O 1
ATOM 2848 N N . VAL A 1 372 ? -9.589 -30.197 1.467 1.00 95.62 372 VAL A N 1
ATOM 2849 C CA . VAL A 1 372 ? -9.687 -28.734 1.325 1.00 95.62 372 VAL A CA 1
ATOM 2850 C C . VAL A 1 372 ? -8.799 -27.983 2.317 1.00 95.62 372 VAL A C 1
ATOM 2852 O O . VAL A 1 372 ? -8.251 -26.939 1.968 1.00 95.62 372 VAL A O 1
ATOM 2855 N N . GLU A 1 373 ? -8.571 -28.552 3.504 1.00 95.88 373 GLU A N 1
ATOM 2856 C CA . GLU A 1 373 ? -7.634 -28.010 4.493 1.00 95.88 373 GLU A CA 1
ATOM 2857 C C . GLU A 1 373 ? -6.197 -27.972 3.966 1.00 95.88 373 GLU A C 1
ATOM 2859 O O . GLU A 1 373 ? -5.488 -26.987 4.168 1.00 95.88 373 GLU A O 1
ATOM 2864 N N . ARG A 1 374 ? -5.796 -28.982 3.185 1.00 96.06 374 ARG A N 1
ATOM 2865 C CA . ARG A 1 374 ? -4.478 -29.038 2.556 1.00 96.06 374 ARG A CA 1
ATOM 2866 C C . ARG A 1 374 ? -4.322 -27.933 1.521 1.00 96.06 374 ARG A C 1
ATOM 2868 O O . ARG A 1 374 ? -3.334 -27.204 1.556 1.00 96.06 374 ARG A O 1
ATOM 2875 N N . TYR A 1 375 ? -5.323 -27.734 0.663 1.00 97.56 375 TYR A N 1
ATOM 2876 C CA . TYR A 1 375 ? -5.307 -26.628 -0.300 1.00 97.56 375 TYR A CA 1
ATOM 2877 C C . TYR A 1 375 ? -5.246 -25.268 0.393 1.00 97.56 375 TYR A C 1
ATOM 2879 O O . TYR A 1 375 ? -4.520 -24.390 -0.061 1.00 97.56 375 TYR A O 1
ATOM 2887 N N . TRP A 1 376 ? -5.956 -25.093 1.510 1.00 96.94 376 TRP A N 1
ATOM 2888 C CA . TRP A 1 376 ? -5.903 -23.868 2.305 1.00 96.94 376 TRP A CA 1
ATOM 2889 C C . TRP A 1 376 ? -4.512 -23.627 2.907 1.00 96.94 376 TRP A C 1
ATOM 2891 O O . TRP A 1 376 ? -3.960 -22.532 2.755 1.00 96.94 376 TRP A O 1
ATOM 2901 N N . ARG A 1 377 ? -3.903 -24.655 3.519 1.00 95.38 377 ARG A N 1
ATOM 2902 C CA . ARG A 1 377 ? -2.536 -24.586 4.069 1.00 95.38 377 ARG A CA 1
ATOM 2903 C C . ARG A 1 377 ? -1.515 -24.230 2.989 1.00 95.38 377 ARG A C 1
ATOM 2905 O O . ARG A 1 377 ? -0.663 -23.370 3.206 1.00 95.38 377 ARG A O 1
ATOM 2912 N N . GLU A 1 378 ? -1.614 -24.863 1.824 1.00 95.50 378 GLU A N 1
ATOM 2913 C CA . GLU A 1 378 ? -0.700 -24.644 0.703 1.00 95.50 378 GLU A CA 1
ATOM 2914 C C . GLU A 1 378 ? -0.923 -23.274 0.027 1.00 95.50 378 GLU A C 1
ATOM 2916 O O . GLU A 1 378 ? 0.043 -22.550 -0.223 1.00 95.50 378 GLU A O 1
ATOM 2921 N N . ALA A 1 379 ? -2.173 -22.841 -0.178 1.00 95.00 379 ALA A N 1
ATOM 2922 C CA . ALA A 1 379 ? -2.493 -21.514 -0.716 1.00 95.00 379 ALA A CA 1
ATOM 2923 C C . ALA A 1 379 ? -2.027 -20.379 0.212 1.00 95.00 379 ALA A C 1
ATOM 2925 O O . ALA A 1 379 ? -1.617 -19.313 -0.255 1.00 95.00 379 ALA A O 1
ATOM 2926 N N . ARG A 1 380 ? -2.020 -20.596 1.536 1.00 91.56 380 ARG A N 1
ATOM 2927 C CA . ARG A 1 380 ? -1.563 -19.587 2.503 1.00 91.56 380 ARG A CA 1
ATOM 2928 C C . ARG A 1 380 ? -0.092 -19.216 2.322 1.00 91.56 380 ARG A C 1
ATOM 2930 O O . ARG A 1 380 ? 0.256 -18.043 2.510 1.00 91.56 380 ARG A O 1
ATOM 2937 N N . LEU A 1 381 ? 0.755 -20.180 1.951 1.00 89.75 381 LEU A N 1
ATOM 2938 C CA . LEU A 1 381 ? 2.173 -19.950 1.655 1.00 89.75 381 LEU A CA 1
ATOM 2939 C C . LEU A 1 381 ? 2.348 -18.984 0.476 1.00 89.75 381 LEU A C 1
ATOM 2941 O O . LEU A 1 381 ? 3.245 -18.140 0.500 1.00 89.75 381 LEU A O 1
ATOM 2945 N N . MET A 1 382 ? 1.456 -19.036 -0.517 1.00 89.19 382 MET A N 1
ATOM 2946 C CA . MET A 1 382 ? 1.539 -18.207 -1.726 1.00 89.19 382 MET A CA 1
ATOM 2947 C C . MET A 1 382 ? 1.377 -16.718 -1.455 1.00 89.19 382 MET A C 1
ATOM 2949 O O . MET A 1 382 ? 1.918 -15.885 -2.181 1.00 89.19 382 MET A O 1
ATOM 2953 N N . LYS A 1 383 ? 0.712 -16.349 -0.361 1.00 83.19 383 LYS A N 1
ATOM 2954 C CA . LYS A 1 383 ? 0.632 -14.952 0.092 1.00 83.19 383 LYS A CA 1
ATOM 2955 C C . LYS A 1 383 ? 1.973 -14.420 0.631 1.00 83.19 383 LYS A C 1
ATOM 2957 O O . LYS A 1 383 ? 2.112 -13.209 0.786 1.00 83.19 383 LYS A O 1
ATOM 2962 N N . ILE A 1 384 ? 2.939 -15.302 0.909 1.00 81.62 384 ILE A N 1
ATOM 2963 C CA . ILE A 1 384 ? 4.241 -14.990 1.525 1.00 81.62 384 ILE A CA 1
ATOM 2964 C C . ILE A 1 384 ? 5.388 -15.159 0.518 1.00 81.62 384 ILE A C 1
ATOM 2966 O O . ILE A 1 384 ? 6.203 -14.255 0.360 1.00 81.62 384 ILE A O 1
ATOM 2970 N N . ALA A 1 385 ? 5.457 -16.298 -0.176 1.00 75.06 385 ALA A N 1
ATOM 2971 C CA . ALA A 1 385 ? 6.587 -16.651 -1.040 1.00 75.06 385 ALA A CA 1
ATOM 2972 C C . ALA A 1 385 ? 6.720 -15.724 -2.270 1.00 75.06 385 ALA A C 1
ATOM 2974 O O . ALA A 1 385 ? 5.721 -15.335 -2.868 1.00 75.06 385 ALA A O 1
ATOM 2975 N N . GLY A 1 386 ? 7.941 -15.356 -2.672 1.00 58.72 386 GLY A N 1
ATOM 2976 C CA . GLY A 1 386 ? 8.239 -14.652 -3.935 1.00 58.72 386 GLY A CA 1
ATOM 2977 C C . GLY A 1 386 ? 7.965 -13.135 -3.989 1.00 58.72 386 GLY A C 1
ATOM 2978 O O . GLY A 1 386 ? 8.704 -12.433 -4.676 1.00 58.72 386 GLY A O 1
ATOM 2979 N N . VAL A 1 387 ? 6.946 -12.633 -3.270 1.00 59.47 387 VAL A N 1
ATOM 2980 C CA . VAL A 1 387 ? 6.627 -11.212 -2.964 1.00 59.47 387 VAL A CA 1
ATOM 2981 C C . VAL A 1 387 ? 5.581 -11.175 -1.848 1.00 59.47 387 VAL A C 1
ATOM 2983 O O . VAL A 1 387 ? 4.572 -11.878 -1.938 1.00 59.47 387 VAL A O 1
ATOM 2986 N N . GLN A 1 388 ? 5.760 -10.327 -0.835 1.00 49.81 388 GLN A N 1
ATOM 2987 C CA . GLN A 1 388 ? 4.736 -10.122 0.188 1.00 49.81 388 GLN A CA 1
ATOM 2988 C C . GLN A 1 388 ? 3.546 -9.352 -0.409 1.00 49.81 388 GLN A C 1
ATOM 2990 O O . GLN A 1 388 ? 3.683 -8.235 -0.902 1.00 49.81 388 GLN A O 1
ATOM 2995 N N . VAL A 1 389 ? 2.368 -9.974 -0.405 1.00 43.38 389 VAL A N 1
ATOM 2996 C CA . VAL A 1 389 ? 1.129 -9.440 -0.994 1.00 43.38 389 VAL A CA 1
ATOM 2997 C C . VAL A 1 389 ? 0.521 -8.418 -0.024 1.00 43.38 389 VAL A C 1
ATOM 2999 O O . VAL A 1 389 ? -0.402 -8.750 0.709 1.00 43.38 389 VAL A O 1
ATOM 3002 N N . MET A 1 390 ? 1.085 -7.205 0.038 1.00 44.22 390 MET A N 1
ATOM 3003 C CA . MET A 1 390 ? 0.617 -6.105 0.898 1.00 44.22 390 MET A CA 1
ATOM 3004 C C . MET A 1 390 ? 0.940 -4.732 0.259 1.00 44.22 390 MET A C 1
ATOM 3006 O O . MET A 1 390 ? 1.902 -4.088 0.660 1.00 44.22 390 MET A O 1
ATOM 3010 N N . ALA A 1 391 ? 0.165 -4.263 -0.725 1.00 43.59 391 ALA A N 1
ATOM 3011 C CA . ALA A 1 391 ? 0.085 -2.821 -0.987 1.00 43.59 391 ALA A CA 1
ATOM 3012 C C . ALA A 1 391 ? -1.157 -2.329 -0.242 1.00 43.59 391 ALA A C 1
ATOM 3014 O O . ALA A 1 391 ? -2.277 -2.678 -0.612 1.00 43.59 391 ALA A O 1
ATOM 3015 N N . ARG A 1 392 ? -0.946 -1.641 0.878 1.00 59.03 392 ARG A N 1
ATOM 3016 C CA . ARG A 1 392 ? -2.004 -1.019 1.677 1.00 59.03 392 ARG A CA 1
ATOM 3017 C C . ARG A 1 392 ? -1.909 0.486 1.498 1.00 59.03 392 ARG A C 1
ATOM 3019 O O . ARG A 1 392 ? -0.801 1.013 1.494 1.00 59.03 392 ARG A O 1
ATOM 3026 N N . GLU A 1 393 ? -3.049 1.149 1.373 1.00 70.62 393 GLU A N 1
ATOM 3027 C CA . GLU A 1 393 ? -3.112 2.603 1.517 1.00 70.62 393 GLU A CA 1
ATOM 3028 C 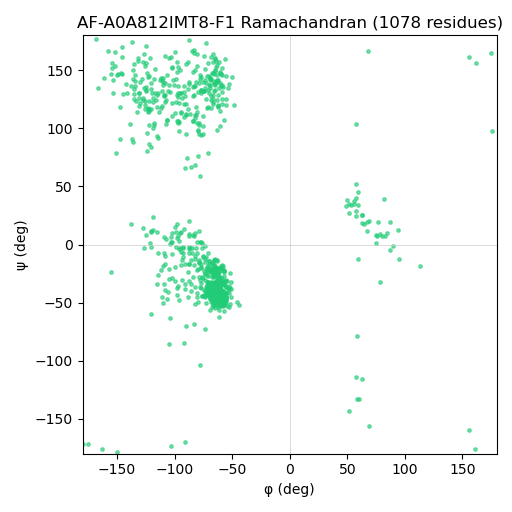C . GLU A 1 393 ? -2.764 2.975 2.966 1.00 70.62 393 GLU A C 1
ATOM 3030 O O . GLU A 1 393 ? -3.157 2.271 3.901 1.00 70.62 393 GLU A O 1
ATOM 3035 N N . MET A 1 394 ? -1.965 4.029 3.135 1.00 85.88 394 MET A N 1
ATOM 3036 C CA . MET A 1 394 ? -1.545 4.541 4.438 1.00 85.88 394 MET A CA 1
ATOM 3037 C C . MET A 1 394 ? -2.540 5.609 4.879 1.00 85.88 394 MET A C 1
ATOM 3039 O O . MET A 1 394 ? -2.563 6.689 4.297 1.00 85.88 394 MET A O 1
ATOM 3043 N N . LEU A 1 395 ? -3.341 5.305 5.900 1.00 93.06 395 LEU A N 1
ATOM 3044 C CA . LEU A 1 395 ? -4.299 6.261 6.449 1.00 93.06 395 LEU A CA 1
ATOM 3045 C C . LEU A 1 395 ? -3.573 7.320 7.297 1.00 93.06 395 LEU A C 1
ATOM 3047 O O . LEU A 1 395 ? -2.661 6.997 8.064 1.00 93.06 395 LEU A O 1
ATOM 3051 N N . LEU A 1 396 ? -3.980 8.581 7.194 1.00 95.31 396 LEU A N 1
ATOM 3052 C CA . LEU A 1 396 ? -3.387 9.711 7.903 1.00 95.31 396 LEU A CA 1
ATOM 3053 C C . LEU A 1 396 ? -4.438 10.439 8.739 1.00 95.31 396 LEU A C 1
ATOM 3055 O O . LEU A 1 396 ? -5.368 11.057 8.219 1.00 95.31 396 LEU A O 1
ATOM 3059 N N . CYS A 1 397 ? -4.240 10.420 10.054 1.00 96.00 397 CYS A N 1
ATOM 3060 C CA . CYS A 1 397 ? -4.986 11.245 10.993 1.00 96.00 397 CYS A CA 1
ATOM 3061 C C . CYS A 1 397 ? -4.086 12.330 11.583 1.00 96.00 397 CYS A C 1
ATOM 3063 O O . CYS A 1 397 ? -2.930 12.067 11.903 1.00 96.00 397 CYS A O 1
ATOM 3065 N N . ALA A 1 398 ? -4.603 13.544 11.752 1.00 96.69 398 ALA A N 1
ATOM 3066 C CA . ALA A 1 398 ? -3.942 14.559 12.570 1.00 96.69 398 ALA A CA 1
ATOM 3067 C C . ALA A 1 398 ? -4.314 14.355 14.039 1.00 96.69 398 ALA A C 1
ATOM 3069 O O . ALA A 1 398 ? -5.487 14.144 14.339 1.00 96.69 398 ALA A O 1
ATOM 3070 N N . PHE A 1 399 ? -3.346 14.434 14.948 1.00 95.56 399 PHE A N 1
ATOM 3071 C CA . PHE A 1 399 ? -3.562 14.225 16.374 1.00 95.56 399 PHE A CA 1
ATOM 3072 C C . PHE A 1 399 ? -3.513 15.547 17.137 1.00 95.56 399 PHE A C 1
ATOM 3074 O O . PHE A 1 399 ? -2.443 16.121 17.352 1.00 95.56 399 PHE A O 1
ATOM 3081 N N . ASP A 1 400 ? -4.679 16.015 17.574 1.00 95.12 400 ASP A N 1
ATOM 3082 C CA . ASP A 1 400 ? -4.844 17.317 18.216 1.00 95.12 400 ASP A CA 1
ATOM 3083 C C . ASP A 1 400 ? -5.764 17.221 19.445 1.00 95.12 400 ASP A C 1
ATOM 3085 O O . ASP A 1 400 ? -6.323 16.167 19.750 1.00 95.12 400 ASP A O 1
ATOM 3089 N N . MET A 1 401 ? -5.900 18.312 20.186 1.00 96.25 401 MET A N 1
ATOM 3090 C CA . MET A 1 401 ? -6.715 18.425 21.387 1.00 96.25 401 MET A CA 1
ATOM 3091 C C . MET A 1 401 ? -7.220 19.858 21.520 1.00 96.25 401 MET A C 1
ATOM 3093 O O . MET A 1 401 ? -6.511 20.801 21.186 1.00 96.25 401 MET A O 1
ATOM 3097 N N . ASN A 1 402 ? -8.433 20.049 22.044 1.00 97.00 402 ASN A N 1
ATOM 3098 C CA . ASN A 1 402 ? -9.018 21.384 22.204 1.00 97.00 402 ASN A CA 1
ATOM 3099 C C . ASN A 1 402 ? -8.440 22.136 23.423 1.00 97.00 402 ASN A C 1
ATOM 3101 O O . ASN A 1 402 ? -9.159 22.490 24.359 1.00 97.00 402 ASN A O 1
ATOM 3105 N N . CYS A 1 403 ? -7.121 22.327 23.420 1.00 96.19 403 CYS A N 1
ATOM 3106 C CA . CYS A 1 403 ? -6.301 22.933 24.466 1.00 96.19 403 CYS A CA 1
ATOM 3107 C C . CYS A 1 403 ? -5.075 23.634 23.849 1.00 96.19 403 CYS A C 1
ATOM 3109 O O . CYS A 1 403 ? -4.896 23.614 22.636 1.00 96.19 403 CYS A O 1
ATOM 3111 N N . VAL A 1 404 ? -4.207 24.212 24.685 1.00 95.25 404 VAL A N 1
ATOM 3112 C CA . VAL A 1 404 ? -2.953 24.846 24.236 1.00 95.25 404 VAL A CA 1
ATOM 3113 C C . VAL A 1 404 ? -1.825 23.812 24.060 1.00 95.25 404 VAL A C 1
ATOM 3115 O O . VAL A 1 404 ? -1.388 23.538 22.945 1.00 95.25 404 VAL A O 1
ATOM 3118 N N . GLY A 1 405 ? -1.338 23.215 25.156 1.00 91.88 405 GLY A N 1
ATOM 3119 C CA . GLY A 1 405 ? -0.254 22.228 25.131 1.00 91.88 405 GLY A CA 1
ATOM 3120 C C . GLY A 1 405 ? -0.770 20.790 25.147 1.00 91.88 405 GLY A C 1
ATOM 3121 O O . GLY A 1 405 ? -1.188 20.305 26.199 1.00 91.88 405 GLY A O 1
ATOM 3122 N N . HIS A 1 406 ? -0.697 20.093 24.008 1.00 93.00 406 HIS A N 1
ATOM 3123 C CA . HIS A 1 406 ? -1.138 18.699 23.880 1.00 93.00 406 HIS A CA 1
ATOM 3124 C C . HIS A 1 406 ? -0.009 17.683 24.146 1.00 93.00 406 HIS A C 1
ATOM 3126 O O . HIS A 1 406 ? 0.105 17.180 25.266 1.00 93.00 406 HIS A O 1
ATOM 3132 N N . GLN A 1 407 ? 0.804 17.364 23.128 1.00 90.62 407 GLN A N 1
ATOM 3133 C CA . GLN A 1 407 ? 1.880 16.359 23.207 1.00 90.62 407 GLN A CA 1
ATOM 3134 C C . GLN A 1 407 ? 3.254 16.982 23.466 1.00 90.62 407 GLN A C 1
ATOM 3136 O O . GLN A 1 407 ? 4.033 16.428 24.233 1.00 90.62 407 GLN A O 1
ATOM 3141 N N . SER A 1 408 ? 3.532 18.147 22.880 1.00 92.12 408 SER A N 1
ATOM 3142 C CA . SER A 1 408 ? 4.805 18.856 23.047 1.00 92.12 408 SER A CA 1
ATOM 3143 C C . SER A 1 408 ? 4.666 19.961 24.098 1.00 92.12 408 SER A C 1
ATOM 3145 O O . SER A 1 408 ? 3.805 20.834 23.982 1.00 92.12 408 SER A O 1
ATOM 3147 N N . GLN A 1 409 ? 5.492 19.923 25.144 1.00 93.69 409 GLN A N 1
ATOM 3148 C CA . GLN A 1 409 ? 5.345 20.786 26.319 1.00 93.69 409 GLN A CA 1
ATOM 3149 C C . GLN A 1 409 ? 6.235 22.027 26.226 1.00 93.69 409 GLN A C 1
ATOM 3151 O O . GLN A 1 409 ? 7.456 21.928 26.137 1.00 93.69 409 GLN A O 1
ATOM 3156 N N . GLY A 1 410 ? 5.614 23.209 26.292 1.00 92.88 410 GLY A N 1
ATOM 3157 C CA . GLY A 1 410 ? 6.290 24.513 26.255 1.00 92.88 410 GLY A CA 1
ATOM 3158 C C . GLY A 1 410 ? 6.381 25.183 24.883 1.00 92.88 410 GLY A C 1
ATOM 3159 O O . GLY A 1 410 ? 6.647 26.385 24.825 1.00 92.88 410 GLY A O 1
ATOM 3160 N N . LEU A 1 411 ? 6.083 24.461 23.797 1.00 94.94 411 LEU A N 1
ATOM 3161 C CA . LEU A 1 411 ? 6.199 24.981 22.428 1.00 94.94 411 LEU A CA 1
ATOM 3162 C C . LEU A 1 411 ? 5.197 26.085 22.076 1.00 94.94 411 LEU A C 1
ATOM 3164 O O . LEU A 1 411 ? 5.467 26.850 21.159 1.00 94.94 411 LEU A O 1
ATOM 3168 N N . TRP A 1 412 ? 4.129 26.277 22.854 1.00 94.75 412 TRP A N 1
ATOM 3169 C CA . TRP A 1 412 ? 3.227 27.430 22.702 1.00 94.75 412 TRP A CA 1
ATOM 3170 C C . TRP A 1 412 ? 3.937 28.790 22.849 1.00 94.75 412 TRP A C 1
ATOM 3172 O O . TRP A 1 412 ? 3.419 29.825 22.441 1.00 94.75 412 TRP A O 1
ATOM 3182 N N . ARG A 1 413 ? 5.139 28.803 23.444 1.00 95.75 413 ARG A N 1
ATOM 3183 C CA . ARG A 1 413 ? 6.007 29.987 23.565 1.00 95.75 413 ARG A CA 1
ATOM 3184 C C . ARG A 1 413 ? 6.779 30.297 22.284 1.00 95.75 413 ARG A C 1
ATOM 3186 O O . ARG A 1 413 ? 7.380 31.369 22.190 1.00 95.75 413 ARG A O 1
ATOM 3193 N N . HIS A 1 414 ? 6.845 29.350 21.355 1.00 97.69 414 HIS A N 1
ATOM 3194 C CA . HIS A 1 414 ? 7.575 29.508 20.112 1.00 97.69 414 HIS A CA 1
ATOM 3195 C C . HIS A 1 414 ? 6.908 30.621 19.269 1.00 97.69 414 HIS A C 1
ATOM 3197 O O . HIS A 1 414 ? 5.693 30.597 19.102 1.00 97.69 414 HIS A O 1
ATOM 3203 N N . PRO A 1 415 ? 7.645 31.591 18.686 1.00 96.31 415 PRO A N 1
ATOM 3204 C CA . PRO A 1 415 ? 7.046 32.749 17.998 1.00 96.31 415 PRO A CA 1
ATOM 3205 C C . PRO A 1 415 ? 6.150 32.433 16.791 1.00 96.31 415 PRO A C 1
ATOM 3207 O O . PRO A 1 415 ? 5.384 33.288 16.355 1.00 96.31 415 PRO A O 1
ATOM 3210 N N . ARG A 1 416 ? 6.308 31.237 16.217 1.00 96.00 416 ARG A N 1
ATOM 3211 C CA . ARG A 1 416 ? 5.503 30.710 15.100 1.00 96.00 416 ARG A CA 1
ATOM 3212 C C . ARG A 1 416 ? 4.297 29.879 15.553 1.00 96.00 416 ARG A C 1
ATOM 3214 O O . ARG A 1 416 ? 3.567 29.387 14.702 1.00 96.00 416 ARG A O 1
ATOM 3221 N N . ASP A 1 417 ? 4.130 29.674 16.858 1.00 97.06 417 ASP A N 1
ATOM 3222 C CA . ASP A 1 417 ? 3.031 28.887 17.403 1.00 97.06 417 ASP A CA 1
ATOM 3223 C C . ASP A 1 417 ? 1.778 29.742 17.631 1.00 97.06 417 ASP A C 1
ATOM 3225 O O . ASP A 1 417 ? 1.842 30.868 18.124 1.00 97.06 417 ASP A O 1
ATOM 3229 N N . HIS A 1 418 ? 0.632 29.169 17.284 1.00 96.19 418 HIS A N 1
ATOM 3230 C CA . HIS A 1 418 ? -0.697 29.755 17.394 1.00 96.19 418 HIS A CA 1
ATOM 3231 C C . HIS A 1 418 ? -1.677 28.839 18.145 1.00 96.19 418 HIS A C 1
ATOM 3233 O O . HIS A 1 418 ? -2.883 29.071 18.114 1.00 96.19 418 HIS A O 1
ATOM 3239 N N . SER A 1 419 ? -1.200 27.807 18.850 1.00 94.88 419 SER A N 1
ATOM 3240 C CA . SER A 1 419 ? -2.058 26.900 19.636 1.00 94.88 419 SER A CA 1
ATOM 3241 C C . SER A 1 419 ? -2.841 27.627 20.739 1.00 94.88 419 SER A C 1
ATOM 3243 O O . SER A 1 419 ? -3.915 27.189 21.143 1.00 94.88 419 SER A O 1
ATOM 3245 N N . ALA A 1 420 ? -2.373 28.796 21.187 1.00 95.38 420 ALA A N 1
ATOM 3246 C CA . ALA A 1 420 ? -3.106 29.654 22.120 1.00 95.38 420 ALA A CA 1
ATOM 3247 C C . ALA A 1 420 ? -4.457 30.160 21.564 1.00 95.38 420 ALA A C 1
ATOM 3249 O O 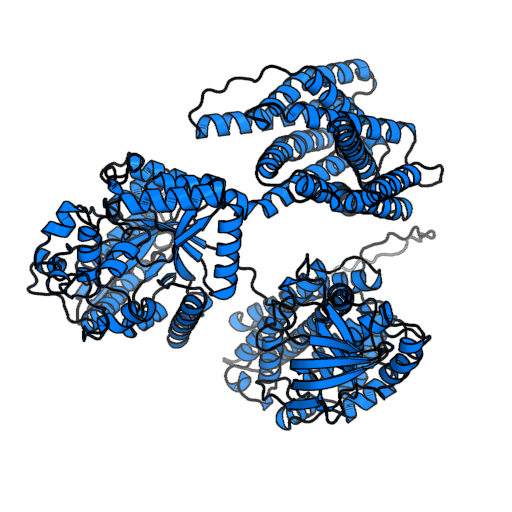. ALA A 1 420 ? -5.340 30.513 22.348 1.00 95.38 420 ALA A O 1
ATOM 3250 N N . ASP A 1 421 ? -4.648 30.140 20.239 1.00 97.00 421 ASP A N 1
ATOM 3251 C CA . ASP A 1 421 ? -5.885 30.545 19.561 1.00 97.00 421 ASP A CA 1
ATOM 3252 C C . ASP A 1 421 ? -6.942 29.417 19.494 1.00 97.00 421 ASP A C 1
ATOM 3254 O O . ASP A 1 421 ? -7.990 29.595 18.858 1.00 97.00 421 ASP A O 1
ATOM 3258 N N . PHE A 1 422 ? -6.715 28.277 20.173 1.00 96.44 422 PHE A N 1
ATOM 3259 C CA . PHE A 1 422 ? -7.625 27.115 20.233 1.00 96.44 422 PHE A CA 1
ATOM 3260 C C . PHE A 1 422 ? -9.068 27.474 20.631 1.00 96.44 422 PHE A C 1
ATOM 3262 O O . PHE A 1 422 ? -10.022 26.772 20.303 1.00 96.44 422 PHE A O 1
ATOM 3269 N N . ASN A 1 423 ? -9.266 28.584 21.340 1.00 96.12 423 ASN A N 1
ATOM 3270 C CA . ASN A 1 423 ? -10.578 29.060 21.770 1.00 96.12 423 ASN A CA 1
ATOM 3271 C C . ASN A 1 423 ? -11.333 29.863 20.689 1.00 96.12 423 ASN A C 1
ATOM 3273 O O . ASN A 1 423 ? -12.397 30.421 20.972 1.00 96.12 423 ASN A O 1
ATOM 3277 N N . THR A 1 424 ? -10.816 29.931 19.459 1.00 97.38 424 THR A N 1
ATOM 3278 C CA . THR A 1 424 ? -11.437 30.645 18.338 1.00 97.38 424 THR A CA 1
ATOM 3279 C C . THR A 1 424 ? -11.938 29.688 17.256 1.00 97.38 424 THR A C 1
ATOM 3281 O O . THR A 1 424 ? -11.299 28.697 16.917 1.00 97.38 424 THR A O 1
ATOM 3284 N N . MET A 1 425 ? -13.079 30.008 16.633 1.00 97.44 425 MET A N 1
ATOM 3285 C CA . MET A 1 425 ? -13.583 29.220 15.495 1.00 97.44 425 MET A CA 1
ATOM 3286 C C . MET A 1 425 ? -12.633 29.264 14.295 1.00 97.44 425 MET A C 1
ATOM 3288 O O . MET A 1 425 ? -12.509 28.280 13.571 1.00 97.44 425 MET A O 1
ATOM 3292 N N . LYS A 1 426 ? -11.978 30.413 14.075 1.00 96.88 426 LYS A N 1
ATOM 3293 C CA . LYS A 1 426 ? -11.091 30.627 12.928 1.00 96.88 426 LYS A CA 1
ATOM 3294 C C . LYS A 1 426 ? -9.918 29.645 12.936 1.00 96.88 426 LYS A C 1
ATOM 3296 O O . LYS A 1 426 ? -9.667 29.051 11.896 1.00 96.88 426 LYS A O 1
ATOM 3301 N N . TYR A 1 427 ? -9.286 29.430 14.092 1.00 97.44 427 TYR A N 1
ATOM 3302 C CA . TYR A 1 427 ? -8.206 28.453 14.258 1.00 97.44 427 TYR A CA 1
ATOM 3303 C C . TYR A 1 427 ? -8.616 27.061 13.748 1.00 97.44 427 TYR A C 1
ATOM 3305 O O . TYR A 1 427 ? -7.994 26.519 12.836 1.00 97.44 427 TYR A O 1
ATOM 3313 N N . TRP A 1 428 ? -9.740 26.530 14.241 1.00 98.12 428 TRP A N 1
ATOM 3314 C CA . TRP A 1 428 ? -10.220 25.199 13.854 1.00 98.12 428 TRP A CA 1
ATOM 3315 C C . TRP A 1 428 ? -10.670 25.117 12.394 1.00 98.12 428 TRP A C 1
ATOM 3317 O O . TRP A 1 428 ? -10.440 24.105 11.738 1.00 98.12 428 TRP A O 1
ATOM 3327 N N . GLN A 1 429 ? -11.293 26.171 11.856 1.00 98.25 429 GLN A N 1
ATOM 3328 C CA . GLN A 1 429 ? -11.662 26.213 10.438 1.00 98.25 429 GLN A CA 1
ATOM 3329 C C . GLN A 1 429 ? -10.438 26.215 9.521 1.00 98.25 429 GLN A C 1
ATOM 3331 O O . GLN A 1 429 ? -10.462 25.576 8.472 1.00 98.25 429 GLN A O 1
ATOM 3336 N N . ASP A 1 430 ? -9.388 26.950 9.879 1.00 97.56 430 ASP A N 1
ATOM 3337 C CA . ASP A 1 430 ? -8.164 27.008 9.083 1.00 97.56 430 ASP A CA 1
ATOM 3338 C C . ASP A 1 430 ? -7.421 25.671 9.132 1.00 97.56 430 ASP A C 1
ATOM 3340 O O . ASP A 1 430 ? -7.078 25.140 8.076 1.00 97.56 430 ASP A O 1
ATOM 3344 N N . LEU A 1 431 ? -7.295 25.068 10.319 1.00 97.75 431 LEU A N 1
ATOM 3345 C CA . LEU A 1 431 ? -6.735 23.725 10.475 1.00 97.75 431 LEU A CA 1
ATOM 3346 C C . LEU A 1 431 ? -7.511 22.691 9.647 1.00 97.75 431 LEU A C 1
ATOM 3348 O O . LEU A 1 431 ? -6.907 21.935 8.889 1.00 97.75 431 LEU A O 1
ATOM 3352 N N . ALA A 1 432 ? -8.846 22.697 9.717 1.00 97.81 432 ALA A N 1
ATOM 3353 C CA . ALA A 1 432 ? -9.691 21.781 8.949 1.00 97.81 432 ALA A CA 1
ATOM 3354 C C . ALA A 1 432 ? -9.454 21.896 7.432 1.00 97.81 432 ALA A C 1
ATOM 3356 O O . ALA A 1 432 ? -9.322 20.882 6.747 1.00 97.81 432 ALA A O 1
ATOM 3357 N N . ARG A 1 433 ? -9.338 23.125 6.905 1.00 97.75 433 ARG A N 1
ATOM 3358 C CA . ARG A 1 433 ? -9.033 23.358 5.483 1.00 97.75 433 ARG A CA 1
ATOM 3359 C C . ARG A 1 433 ? -7.635 22.883 5.107 1.00 97.75 433 ARG A C 1
ATOM 3361 O O . ARG A 1 433 ? -7.457 22.363 4.007 1.00 97.75 433 ARG A O 1
ATOM 3368 N N . THR A 1 434 ? -6.650 23.066 5.984 1.00 97.00 434 THR A N 1
ATOM 3369 C CA . THR A 1 434 ? -5.285 22.581 5.747 1.00 97.00 434 THR A CA 1
ATOM 3370 C C . THR A 1 434 ? -5.249 21.057 5.694 1.00 97.00 434 THR A C 1
ATOM 3372 O O . THR A 1 434 ? -4.676 20.507 4.757 1.00 97.00 434 THR A O 1
ATOM 3375 N N . LEU A 1 435 ? -5.919 20.377 6.627 1.00 97.25 435 LEU A N 1
ATOM 3376 C CA . LEU A 1 435 ? -5.996 18.916 6.653 1.00 97.25 435 LEU A CA 1
ATOM 3377 C C . LEU A 1 435 ? -6.716 18.347 5.429 1.00 97.25 435 LEU A C 1
ATOM 3379 O O . LEU A 1 435 ? -6.206 17.421 4.802 1.00 97.25 435 LEU A O 1
ATOM 3383 N N . GLU A 1 436 ? -7.846 18.933 5.024 1.00 94.50 436 GLU A N 1
ATOM 3384 C CA . GLU A 1 436 ? -8.547 18.479 3.819 1.00 94.50 436 GLU A CA 1
ATOM 3385 C C . GLU A 1 436 ? -7.742 18.742 2.542 1.00 94.50 436 GLU A C 1
ATOM 3387 O O . GLU A 1 436 ? -7.685 17.894 1.654 1.00 94.50 436 GLU A O 1
ATOM 3392 N N . ARG A 1 437 ? -7.035 19.873 2.464 1.00 93.69 437 ARG A N 1
ATOM 3393 C CA . ARG A 1 437 ? -6.085 20.139 1.375 1.00 93.69 437 ARG A CA 1
ATOM 3394 C C . ARG A 1 437 ? -4.944 19.117 1.345 1.00 93.69 437 ARG A C 1
ATOM 3396 O O . ARG A 1 437 ? -4.450 18.802 0.266 1.00 93.69 437 ARG A O 1
ATOM 3403 N N . GLY A 1 438 ? -4.541 18.620 2.511 1.00 90.56 438 GLY A N 1
ATOM 3404 C CA . GLY A 1 438 ? -3.551 17.562 2.684 1.00 90.56 438 GLY A CA 1
ATOM 3405 C C . GLY A 1 438 ? -4.067 16.145 2.480 1.00 90.56 438 GLY A C 1
ATOM 3406 O O . GLY A 1 438 ? -3.285 15.218 2.654 1.00 90.56 438 GLY A O 1
ATOM 3407 N N . LEU A 1 439 ? -5.345 15.973 2.121 1.00 92.31 439 LEU A N 1
ATOM 3408 C CA . LEU A 1 439 ? -6.004 14.671 1.978 1.00 92.31 439 LEU A CA 1
ATOM 3409 C C . LEU A 1 439 ? -5.877 13.783 3.227 1.00 92.31 439 LEU A C 1
ATOM 3411 O O . LEU A 1 439 ? -5.767 12.567 3.111 1.00 92.31 439 LEU A O 1
ATOM 3415 N N . PHE A 1 440 ? -5.878 14.384 4.418 1.00 96.00 440 PHE A N 1
ATOM 3416 C CA . PHE A 1 440 ? -5.970 13.615 5.656 1.00 96.00 440 PHE A CA 1
ATOM 3417 C C . PHE A 1 440 ? -7.330 12.915 5.729 1.00 96.00 440 PHE A C 1
ATOM 3419 O O . PHE A 1 440 ? -8.363 13.537 5.469 1.00 96.00 440 PHE A O 1
ATOM 3426 N N . ASP A 1 441 ? -7.336 11.649 6.145 1.00 95.88 441 ASP A N 1
ATOM 3427 C CA . ASP A 1 441 ? -8.565 10.879 6.357 1.00 95.88 441 ASP A CA 1
ATOM 3428 C C . ASP A 1 441 ? -9.398 11.478 7.491 1.00 95.88 441 ASP A C 1
ATOM 3430 O O . ASP A 1 441 ? -10.628 11.515 7.440 1.00 95.88 441 ASP A O 1
ATOM 3434 N N . GLY A 1 442 ? -8.730 11.999 8.522 1.00 95.69 442 GLY A N 1
ATOM 3435 C CA . GLY A 1 442 ? -9.419 12.663 9.614 1.00 95.69 442 GLY A CA 1
ATOM 3436 C C . GLY A 1 442 ? -8.528 13.435 10.570 1.00 95.69 442 GLY A C 1
ATOM 3437 O O . GLY A 1 442 ? -7.302 13.427 10.491 1.00 95.69 442 GLY A O 1
ATOM 3438 N N . ILE A 1 443 ? -9.178 14.093 11.518 1.00 97.38 443 ILE A N 1
ATOM 3439 C CA . ILE A 1 443 ? -8.559 14.629 12.724 1.00 97.38 443 ILE A CA 1
ATOM 3440 C C . ILE A 1 443 ? -9.044 13.824 13.924 1.00 97.38 443 ILE A C 1
ATOM 3442 O O . ILE A 1 443 ? -10.239 13.574 14.088 1.00 97.38 443 ILE A O 1
ATOM 3446 N N . PHE A 1 444 ? -8.105 13.421 14.765 1.00 96.31 444 PHE A N 1
ATOM 3447 C CA . PHE A 1 444 ? -8.355 12.804 16.048 1.00 96.31 444 PHE A CA 1
ATOM 3448 C C . PHE A 1 444 ? -8.197 13.858 17.145 1.00 96.31 444 PHE A C 1
ATOM 3450 O O . PHE A 1 444 ? -7.095 14.340 17.400 1.00 96.31 444 PHE A O 1
ATOM 3457 N N . LEU A 1 445 ? -9.304 14.186 17.804 1.00 96.94 445 LEU A N 1
ATOM 3458 C CA . LEU A 1 445 ? -9.395 15.135 18.904 1.00 96.94 445 LEU A CA 1
ATOM 3459 C C . LEU A 1 445 ? -9.357 14.380 20.239 1.00 96.94 445 LEU A C 1
ATOM 3461 O O . LEU A 1 445 ? -10.338 13.744 20.650 1.00 96.94 445 LEU A O 1
ATOM 3465 N N . ALA A 1 446 ? -8.209 14.434 20.912 1.00 94.50 446 ALA A N 1
ATOM 3466 C CA . ALA A 1 446 ? -8.054 13.986 22.290 1.00 94.50 446 ALA A CA 1
ATOM 3467 C C . ALA A 1 446 ? -8.879 14.854 23.254 1.00 94.50 446 ALA A C 1
ATOM 3469 O O . ALA A 1 446 ? -9.261 15.979 22.928 1.00 94.50 446 ALA A O 1
ATOM 3470 N N . ASP A 1 447 ? -9.148 14.318 24.446 1.00 94.00 447 ASP A N 1
ATOM 3471 C CA . ASP A 1 447 ? -9.818 15.056 25.515 1.00 94.00 447 ASP A CA 1
ATOM 3472 C C . ASP A 1 447 ? -9.473 14.512 26.902 1.00 94.00 447 ASP A C 1
ATOM 3474 O O . ASP A 1 447 ? -9.229 13.312 27.078 1.00 94.00 447 ASP A O 1
ATOM 3478 N N . VAL A 1 448 ? -9.528 15.398 27.896 1.00 90.50 448 VAL A N 1
ATOM 3479 C CA . VAL A 1 448 ? -9.488 15.065 29.320 1.00 90.50 448 VAL A CA 1
ATOM 3480 C C . VAL A 1 448 ? -10.503 15.920 30.074 1.00 90.50 448 VAL A C 1
ATOM 3482 O O . VAL A 1 448 ? -10.590 17.129 29.903 1.00 90.50 448 VAL A O 1
ATOM 3485 N N . THR A 1 449 ? -11.248 15.295 30.984 1.00 87.12 449 THR A N 1
ATOM 3486 C CA . THR A 1 449 ? -12.231 15.990 31.841 1.00 87.12 449 THR A CA 1
ATOM 3487 C C . THR A 1 449 ? -11.637 16.421 33.193 1.00 87.12 449 THR A C 1
ATOM 3489 O O . THR A 1 449 ? -12.327 16.988 34.033 1.00 87.12 449 THR A O 1
ATOM 3492 N N . GLY A 1 450 ? -10.365 16.100 33.444 1.00 88.75 450 GLY A N 1
ATOM 3493 C CA . GLY A 1 450 ? -9.647 16.414 34.681 1.00 88.75 450 GLY A CA 1
ATOM 3494 C C . GLY A 1 450 ? -8.367 17.190 34.398 1.00 88.75 450 GLY A C 1
ATOM 3495 O O . GLY A 1 450 ? -7.947 17.304 33.254 1.00 88.75 450 GLY A O 1
ATOM 3496 N N . VAL A 1 451 ? -7.734 17.696 35.451 1.00 92.69 451 VAL A N 1
ATOM 3497 C CA . VAL A 1 451 ? -6.439 18.385 35.386 1.00 92.69 451 VAL A CA 1
ATOM 3498 C C . VAL A 1 451 ? -5.311 17.467 35.862 1.00 92.69 451 VAL A C 1
ATOM 3500 O O . VAL A 1 451 ? -5.543 16.577 36.683 1.00 92.69 451 VAL A O 1
ATOM 3503 N N . TYR A 1 452 ? -4.101 17.691 35.348 1.00 93.00 452 TYR A N 1
ATOM 3504 C CA . TYR A 1 452 ? -2.873 17.042 35.806 1.00 93.00 452 TYR A CA 1
ATOM 3505 C C . TYR A 1 452 ? -2.400 17.685 37.116 1.00 93.00 452 TYR A C 1
ATOM 3507 O O . TYR A 1 452 ? -1.712 18.700 37.100 1.00 93.00 452 TYR A O 1
ATOM 3515 N N . ASP A 1 453 ? -2.799 17.101 38.246 1.00 92.88 453 ASP A N 1
ATOM 3516 C CA . ASP A 1 453 ? -2.564 17.606 39.609 1.00 92.88 453 ASP A CA 1
ATOM 3517 C C . ASP A 1 453 ? -1.727 16.661 40.491 1.00 92.88 453 ASP A C 1
ATOM 3519 O O . ASP A 1 453 ? -1.648 16.843 41.704 1.00 92.88 453 ASP A O 1
ATOM 3523 N N . VAL A 1 454 ? -1.098 15.647 39.888 1.00 91.81 454 VAL A N 1
ATOM 3524 C CA . VAL A 1 454 ? -0.263 14.672 40.609 1.00 91.81 454 VAL A CA 1
ATOM 3525 C C . VAL A 1 454 ? 1.100 15.263 40.971 1.00 91.81 454 VAL A C 1
ATOM 3527 O O . VAL A 1 454 ? 1.555 15.087 42.094 1.00 91.81 454 VAL A O 1
ATOM 3530 N N . PHE A 1 455 ? 1.744 15.972 40.039 1.00 92.75 455 PHE A N 1
ATOM 3531 C CA . PHE A 1 455 ? 3.084 16.527 40.243 1.00 92.75 455 PHE A CA 1
ATOM 3532 C C . PHE A 1 455 ? 3.065 17.659 41.278 1.00 92.75 455 PHE A C 1
ATOM 3534 O O . PHE A 1 455 ? 2.410 18.683 41.075 1.00 92.75 455 PHE A O 1
ATOM 3541 N N . GLY A 1 456 ? 3.772 17.470 42.391 1.00 92.56 456 GLY A N 1
ATOM 3542 C CA . GLY A 1 456 ? 3.767 18.385 43.532 1.00 92.56 456 GLY A CA 1
ATOM 3543 C C . GLY A 1 456 ? 2.407 18.488 44.231 1.00 92.56 456 GLY A C 1
ATOM 3544 O O . GLY A 1 456 ? 2.154 19.478 44.921 1.00 92.56 456 GLY A O 1
ATOM 3545 N N . GLY A 1 457 ? 1.507 17.521 44.008 1.00 93.06 457 GLY A N 1
ATOM 3546 C CA . GLY A 1 457 ? 0.148 17.501 44.558 1.00 93.06 457 GLY A CA 1
ATOM 3547 C C . GLY A 1 457 ? -0.720 18.719 44.203 1.00 93.06 457 GLY A C 1
ATOM 3548 O O . GLY A 1 457 ? -1.625 19.064 44.969 1.00 93.06 457 GLY A O 1
ATOM 3549 N N . SER A 1 458 ? -0.427 19.411 43.096 1.00 94.12 458 SER A N 1
ATOM 3550 C CA . SER A 1 458 ? -1.099 20.647 42.679 1.00 94.12 458 SER A CA 1
ATOM 3551 C C . SER A 1 458 ? -1.190 20.751 41.149 1.00 94.12 458 SER A C 1
ATOM 3553 O O . SER A 1 458 ? -0.266 20.333 40.452 1.00 94.12 458 SER A O 1
ATOM 3555 N N . PRO A 1 459 ? -2.248 21.368 40.583 1.00 94.88 459 PRO A N 1
ATOM 3556 C CA . PRO A 1 459 ? -2.326 21.647 39.147 1.00 94.88 459 PRO A CA 1
ATOM 3557 C C . PRO A 1 459 ? -1.408 22.793 38.681 1.00 94.88 459 PRO A C 1
ATOM 3559 O O . PRO A 1 459 ? -1.405 23.121 37.495 1.00 94.88 459 PRO A O 1
ATOM 3562 N N . ASP A 1 460 ? -0.651 23.438 39.576 1.00 96.62 460 ASP A N 1
ATOM 3563 C CA . ASP A 1 460 ? 0.118 24.653 39.268 1.00 96.62 460 ASP A CA 1
ATOM 3564 C C . ASP A 1 460 ? 1.107 24.481 38.109 1.00 96.62 460 ASP A C 1
ATOM 3566 O O . ASP A 1 460 ? 1.223 25.371 37.266 1.00 96.62 460 ASP A O 1
ATOM 3570 N N . ALA A 1 461 ? 1.805 23.343 38.050 1.00 95.12 461 ALA A N 1
ATOM 3571 C CA . ALA A 1 461 ? 2.749 23.039 36.976 1.00 95.12 461 ALA A CA 1
ATOM 3572 C C . ALA A 1 461 ? 2.037 22.945 35.617 1.00 95.12 461 ALA A C 1
ATOM 3574 O O . ALA A 1 461 ? 2.456 23.577 34.645 1.00 95.12 461 ALA A O 1
ATOM 3575 N N . ALA A 1 462 ? 0.907 22.233 35.572 1.00 95.31 462 ALA A N 1
ATOM 3576 C CA . ALA A 1 462 ? 0.090 22.109 34.371 1.00 95.31 462 ALA A CA 1
ATOM 3577 C C . ALA A 1 462 ? -0.492 23.464 33.934 1.00 95.31 462 ALA A C 1
ATOM 3579 O O . ALA A 1 462 ? -0.461 23.791 32.751 1.00 95.31 462 ALA A O 1
ATOM 3580 N N . LEU A 1 463 ? -0.952 24.288 34.884 1.00 96.56 463 LEU A N 1
ATOM 3581 C CA . LEU A 1 463 ? -1.476 25.632 34.619 1.00 96.56 463 LEU A CA 1
ATOM 3582 C C . LEU A 1 463 ? -0.404 26.586 34.078 1.00 96.56 463 LEU A C 1
ATOM 3584 O O . LEU A 1 463 ? -0.674 27.334 33.141 1.00 96.56 463 LEU A O 1
ATOM 3588 N N . ARG A 1 464 ? 0.813 26.568 34.641 1.00 95.69 464 ARG A N 1
ATOM 3589 C CA . ARG A 1 464 ? 1.930 27.407 34.171 1.00 95.69 464 ARG A CA 1
ATOM 3590 C C . ARG A 1 464 ? 2.409 27.010 32.777 1.00 95.69 464 ARG A C 1
ATOM 3592 O O . ARG A 1 464 ? 2.718 27.887 31.971 1.00 95.69 464 ARG A O 1
ATOM 3599 N N . ALA A 1 465 ? 2.486 25.709 32.504 1.00 94.69 465 ALA A N 1
ATOM 3600 C CA . ALA A 1 465 ? 2.980 25.180 31.236 1.00 94.69 465 ALA A CA 1
ATOM 3601 C C . ALA A 1 465 ? 1.896 25.053 30.150 1.00 94.69 465 ALA A C 1
ATOM 3603 O O . ALA A 1 465 ? 2.236 24.793 28.996 1.00 94.69 465 ALA A O 1
ATOM 3604 N N . ALA A 1 466 ? 0.628 25.276 30.508 1.00 95.69 466 ALA A N 1
ATOM 3605 C CA . ALA A 1 466 ? -0.555 25.048 29.681 1.00 95.69 466 ALA A CA 1
ATOM 3606 C C . ALA A 1 466 ? -0.726 23.582 29.217 1.00 95.69 466 ALA A C 1
ATOM 3608 O O . ALA A 1 466 ? -1.205 23.310 28.115 1.00 95.69 466 ALA A O 1
ATOM 3609 N N . THR A 1 467 ? -0.317 22.632 30.063 1.00 94.31 467 THR A N 1
ATOM 3610 C CA . THR A 1 467 ? -0.338 21.185 29.797 1.00 94.31 467 THR A CA 1
ATOM 3611 C C . THR A 1 467 ? -1.761 20.649 29.903 1.00 94.31 467 THR A C 1
ATOM 3613 O O . THR A 1 467 ? -2.241 20.348 30.996 1.00 94.31 467 THR A O 1
ATOM 3616 N N . GLN A 1 468 ? -2.450 20.553 28.763 1.00 94.69 468 GLN A N 1
ATOM 3617 C CA . GLN A 1 468 ? -3.847 20.109 28.648 1.00 94.69 468 GLN A CA 1
ATOM 3618 C C . GLN A 1 468 ? -4.813 20.856 29.590 1.00 94.69 468 GLN A C 1
ATOM 3620 O O . GLN A 1 468 ? -5.850 20.330 30.000 1.00 94.69 468 GLN A O 1
ATOM 3625 N N . VAL A 1 469 ? -4.470 22.096 29.950 1.00 95.25 469 VAL A N 1
ATOM 3626 C CA . VAL A 1 469 ? -5.317 23.036 30.687 1.00 95.25 469 VAL A CA 1
ATOM 3627 C C . VAL A 1 469 ? -4.883 24.468 30.327 1.00 95.25 469 VAL A C 1
ATOM 3629 O O . VAL A 1 469 ? -3.689 24.756 30.386 1.00 95.25 469 VAL A O 1
ATOM 3632 N N . PRO A 1 470 ? -5.795 25.387 29.953 1.00 95.75 470 PRO A N 1
ATOM 3633 C CA . PRO A 1 470 ? -7.237 25.191 29.772 1.00 95.75 470 PRO A CA 1
ATOM 3634 C C . PRO A 1 470 ? -7.571 24.223 28.624 1.00 95.75 470 PRO A C 1
ATOM 3636 O O . PRO A 1 470 ? -6.833 24.141 27.646 1.00 95.75 470 PRO A O 1
ATOM 3639 N N . THR A 1 471 ? -8.704 23.527 28.757 1.00 94.81 471 THR A N 1
ATOM 3640 C CA . THR A 1 471 ? -9.243 22.585 27.761 1.00 94.81 471 THR A CA 1
ATOM 3641 C C . THR A 1 471 ? -10.742 22.822 27.594 1.00 94.81 471 THR A C 1
ATOM 3643 O O . THR A 1 471 ? -11.462 22.967 28.584 1.00 94.81 471 THR A O 1
ATOM 3646 N N . ASN A 1 472 ? -11.200 22.880 26.345 1.00 96.50 472 ASN A N 1
ATOM 3647 C CA . ASN A 1 472 ? -12.601 23.056 25.963 1.00 96.50 472 ASN A CA 1
ATOM 3648 C C . ASN A 1 472 ? -13.203 21.733 25.456 1.00 96.50 472 ASN A C 1
ATOM 3650 O O . ASN A 1 472 ? -12.483 20.849 25.008 1.00 96.50 472 ASN A O 1
ATOM 3654 N N . ASP A 1 473 ? -14.537 21.622 25.442 1.00 94.75 473 ASP A N 1
ATOM 3655 C CA . ASP A 1 473 ? -15.235 20.438 24.911 1.00 94.75 473 ASP A CA 1
ATOM 3656 C C . ASP A 1 473 ? -14.945 20.252 23.402 1.00 94.75 473 ASP A C 1
ATOM 3658 O O . ASP A 1 473 ? -15.293 21.132 22.598 1.00 94.75 473 ASP A O 1
ATOM 3662 N N . PRO A 1 474 ? -14.341 19.127 22.976 1.00 96.12 474 PRO A N 1
ATOM 3663 C CA . PRO A 1 474 ? -13.988 18.891 21.577 1.00 96.12 474 PRO A CA 1
ATOM 3664 C C . PRO A 1 474 ? -15.204 18.636 20.671 1.00 96.12 474 PRO A C 1
ATOM 3666 O O . PRO A 1 474 ? -15.126 18.862 19.465 1.00 96.12 474 PRO A O 1
ATOM 3669 N N . PHE A 1 475 ? -16.364 18.226 21.198 1.00 96.31 475 PHE A N 1
ATOM 3670 C CA . PHE A 1 475 ? -17.557 18.018 20.366 1.00 96.31 475 PHE A CA 1
ATOM 3671 C C . PHE A 1 475 ? -18.100 19.334 19.797 1.00 96.31 475 PHE A C 1
ATOM 3673 O O . PHE A 1 475 ? -18.764 19.339 18.759 1.00 96.31 475 PHE A O 1
ATOM 3680 N N . THR A 1 476 ? -17.812 20.463 20.452 1.00 95.81 476 THR A N 1
ATOM 3681 C CA . THR A 1 476 ? -18.316 21.784 20.047 1.00 95.81 476 THR A CA 1
ATOM 3682 C C . THR A 1 476 ? -17.633 22.341 18.798 1.00 95.81 476 THR A C 1
ATOM 3684 O O . THR A 1 476 ? -18.246 23.119 18.065 1.00 95.81 476 THR A O 1
ATOM 3687 N N . ILE A 1 477 ? -16.396 21.920 18.517 1.00 96.94 477 ILE A N 1
ATOM 3688 C CA . ILE A 1 477 ? -15.625 22.372 17.351 1.00 96.94 477 ILE A CA 1
ATOM 3689 C C . ILE A 1 477 ? -15.892 21.526 16.101 1.00 96.94 477 ILE A C 1
ATOM 3691 O O . ILE A 1 477 ? -15.657 21.996 14.990 1.00 96.94 477 ILE A O 1
ATOM 3695 N N . VAL A 1 478 ? -16.475 20.329 16.239 1.00 98.25 478 VAL A N 1
ATOM 3696 C CA . VAL A 1 478 ? -16.792 19.464 15.091 1.00 98.25 478 VAL A CA 1
ATOM 3697 C C . VAL A 1 478 ? -17.693 20.159 14.067 1.00 98.25 478 VAL A C 1
ATOM 3699 O O . VAL A 1 478 ? -17.302 20.206 12.903 1.00 98.25 478 VAL A O 1
ATOM 3702 N N . PRO A 1 479 ? -18.855 20.754 14.421 1.00 97.88 479 PRO A N 1
ATOM 3703 C CA . PRO A 1 479 ? -19.688 21.431 13.425 1.00 97.88 479 PRO A CA 1
ATOM 3704 C C . PRO A 1 479 ? -18.977 22.622 12.774 1.00 97.88 479 PRO A C 1
ATOM 3706 O O . PRO A 1 479 ? -19.227 22.935 11.612 1.00 97.88 479 PRO A O 1
ATOM 3709 N N . VAL A 1 480 ? -18.072 23.279 13.509 1.00 98.06 480 VAL A N 1
ATOM 3710 C CA . VAL A 1 480 ? -17.274 24.403 13.005 1.00 98.06 480 VAL A CA 1
ATOM 3711 C C . VAL A 1 480 ? -16.321 23.924 11.909 1.00 98.06 480 VAL A C 1
ATOM 3713 O O . VAL A 1 480 ? -16.297 24.518 10.831 1.00 98.06 480 VAL A O 1
ATOM 3716 N N . MET A 1 481 ? -15.596 22.829 12.139 1.00 98.38 481 MET A N 1
ATOM 3717 C CA . MET A 1 481 ? -14.691 22.233 11.152 1.00 98.38 481 MET A CA 1
ATOM 3718 C C . MET A 1 481 ? -15.448 21.586 9.983 1.00 98.38 481 MET A C 1
ATOM 3720 O O . MET A 1 481 ? -15.098 21.787 8.820 1.00 98.38 481 MET A O 1
ATOM 3724 N N . ALA A 1 482 ? -16.535 20.865 10.267 1.00 97.62 482 ALA A N 1
ATOM 3725 C CA . ALA A 1 482 ? -17.379 20.230 9.257 1.00 97.62 482 ALA A CA 1
ATOM 3726 C C . ALA A 1 482 ? -18.029 21.246 8.306 1.00 97.62 482 ALA A C 1
ATOM 3728 O O . ALA A 1 482 ? -18.233 20.942 7.138 1.00 97.62 482 ALA A O 1
ATOM 3729 N N . SER A 1 483 ? -18.307 22.471 8.774 1.00 97.56 483 SER A N 1
ATOM 3730 C CA . SER A 1 483 ? -18.903 23.533 7.946 1.00 97.56 483 SER A CA 1
ATOM 3731 C C . SER A 1 483 ? -18.000 24.041 6.816 1.00 97.56 483 SER A C 1
ATOM 3733 O O . SER A 1 483 ? -18.476 24.723 5.909 1.00 97.56 483 SER A O 1
ATOM 3735 N N . VAL A 1 484 ? -16.700 23.741 6.882 1.00 97.69 484 VAL A N 1
ATOM 3736 C CA . VAL A 1 484 ? -15.693 24.175 5.903 1.00 97.69 484 VAL A CA 1
ATOM 3737 C C . VAL A 1 484 ? -14.981 22.999 5.242 1.00 97.69 484 VAL A C 1
ATOM 3739 O O . VAL A 1 484 ? -13.977 23.227 4.569 1.00 97.69 484 VAL A O 1
ATOM 3742 N N . THR A 1 485 ? -15.491 21.778 5.443 1.00 95.31 485 THR A N 1
ATOM 3743 C CA . THR A 1 485 ? -14.904 20.552 4.903 1.00 95.31 485 THR A CA 1
ATOM 3744 C C . THR A 1 485 ? -15.933 19.595 4.320 1.00 95.31 485 THR A C 1
ATOM 3746 O O . THR A 1 485 ? -17.067 19.535 4.799 1.00 95.31 485 THR A O 1
ATOM 3749 N N . GLU A 1 486 ? -15.537 18.807 3.322 1.00 88.62 486 GLU A N 1
ATOM 3750 C CA . GLU A 1 486 ? -16.412 17.838 2.650 1.00 88.62 486 GLU A CA 1
ATOM 3751 C C . GLU A 1 486 ? -16.093 16.392 3.048 1.00 88.62 486 GLU A C 1
ATOM 3753 O O . GLU A 1 486 ? -17.015 15.621 3.304 1.00 88.62 486 GLU A O 1
ATOM 3758 N N . ASN A 1 487 ? -14.808 16.038 3.157 1.00 88.94 487 ASN A N 1
ATOM 3759 C CA . ASN A 1 487 ? -14.352 14.648 3.291 1.00 88.94 487 ASN A CA 1
ATOM 3760 C C . ASN A 1 487 ? -13.685 14.341 4.636 1.00 88.94 487 ASN A C 1
ATOM 3762 O O . ASN A 1 487 ? -13.722 13.200 5.087 1.00 88.94 487 ASN A O 1
ATOM 3766 N N . LEU A 1 488 ? -13.103 15.349 5.296 1.00 95.75 488 LEU A N 1
ATOM 3767 C CA . LEU A 1 488 ? -12.348 15.160 6.538 1.00 95.75 488 LEU A CA 1
ATOM 3768 C C . LEU A 1 488 ? -13.224 14.525 7.633 1.00 95.75 488 LEU A C 1
ATOM 3770 O O . LEU A 1 488 ? -14.284 15.067 7.955 1.00 95.75 488 LEU A O 1
ATOM 3774 N N . CYS A 1 489 ? -12.783 13.408 8.216 1.00 97.38 489 CYS A N 1
ATOM 3775 C CA . CYS A 1 489 ? -13.473 12.754 9.330 1.00 97.38 489 CYS A CA 1
ATOM 3776 C C . CYS A 1 489 ? -13.030 13.297 10.697 1.00 97.38 489 CYS A C 1
ATOM 3778 O O . CYS A 1 489 ? -11.930 13.826 10.851 1.00 97.38 489 CYS A O 1
ATOM 3780 N N . PHE A 1 490 ? -13.878 13.150 11.715 1.00 98.00 490 PHE A N 1
ATOM 3781 C CA . PHE A 1 490 ? -13.659 13.709 13.053 1.00 98.00 490 PHE A CA 1
ATOM 3782 C C . PHE A 1 490 ? -13.714 12.610 14.113 1.00 98.00 490 PHE A C 1
ATOM 3784 O O . PHE A 1 490 ? -14.792 12.262 14.578 1.00 98.00 490 PHE A O 1
ATOM 3791 N N . GLY A 1 491 ? -12.573 12.060 14.523 1.00 97.06 491 GLY A N 1
ATOM 3792 C CA . GLY A 1 491 ? -12.500 11.135 15.654 1.00 97.06 491 GLY A CA 1
ATOM 3793 C C . GLY A 1 491 ? -12.460 11.909 16.967 1.00 97.06 491 GLY A C 1
ATOM 3794 O O . GLY A 1 491 ? -11.452 12.536 17.265 1.00 97.06 491 GLY A O 1
ATOM 3795 N N . VAL A 1 492 ? -13.530 11.888 17.763 1.00 97.44 492 VAL A N 1
ATOM 3796 C CA . VAL A 1 492 ? -13.633 12.731 18.966 1.00 97.44 492 VAL A CA 1
ATOM 3797 C C . VAL A 1 492 ? -13.652 11.904 20.235 1.00 97.44 492 VAL A C 1
ATOM 3799 O O . VAL A 1 492 ? -14.424 10.956 20.368 1.00 97.44 492 VAL A O 1
ATOM 3802 N N . THR A 1 493 ? -12.815 12.278 21.194 1.00 95.50 493 THR A N 1
ATOM 3803 C CA . THR A 1 493 ? -12.759 11.615 22.495 1.00 95.50 493 THR A CA 1
ATOM 3804 C C . THR A 1 493 ? -13.976 11.958 23.346 1.00 95.50 493 THR A C 1
ATOM 3806 O O . THR A 1 493 ? -14.273 13.122 23.587 1.00 95.50 493 THR A O 1
ATOM 3809 N N . GLY A 1 494 ? -14.678 10.922 23.813 1.00 90.75 494 GLY A N 1
ATOM 3810 C CA . GLY A 1 494 ? -15.811 11.042 24.729 1.00 90.75 494 GLY A CA 1
ATOM 3811 C C . GLY A 1 494 ? -15.646 10.099 25.916 1.00 90.75 494 GLY A C 1
ATOM 3812 O O . GLY A 1 494 ? -15.527 8.884 25.733 1.00 90.75 494 GLY A O 1
ATOM 3813 N N . SER A 1 495 ? -15.632 10.658 27.128 1.00 83.75 495 SER A N 1
ATOM 3814 C CA . SER A 1 495 ? -15.405 9.904 28.365 1.00 83.75 495 SER A CA 1
ATOM 3815 C C . SER A 1 495 ? -16.699 9.317 28.927 1.00 83.75 495 SER A C 1
ATOM 3817 O O . SER A 1 495 ? -17.565 10.039 29.422 1.00 83.75 495 SER A O 1
ATOM 3819 N N . ILE A 1 496 ? -16.803 7.985 28.898 1.00 82.06 496 ILE A N 1
ATOM 3820 C CA . ILE A 1 496 ? -17.998 7.233 29.311 1.00 82.06 496 ILE A CA 1
ATOM 3821 C C . ILE A 1 496 ? -18.466 7.533 30.749 1.00 82.06 496 ILE A C 1
ATOM 3823 O O . ILE A 1 496 ? -19.670 7.700 30.945 1.00 82.06 496 ILE A O 1
ATOM 3827 N N . PRO A 1 497 ? -17.593 7.583 31.779 1.00 75.75 497 PRO A N 1
ATOM 3828 C CA . PRO A 1 497 ? -18.061 7.641 33.167 1.00 75.75 497 PRO A CA 1
ATOM 3829 C C . PRO A 1 497 ? -18.813 8.921 33.548 1.00 75.75 497 PRO A C 1
ATOM 3831 O O . PRO A 1 497 ? -19.419 8.962 34.617 1.00 75.75 497 PRO A O 1
ATOM 3834 N N . TYR A 1 498 ? -18.750 9.967 32.720 1.00 78.56 498 TYR A N 1
ATOM 3835 C CA . TYR A 1 498 ? -19.168 11.318 33.099 1.00 78.56 498 TYR A CA 1
ATOM 3836 C C . TYR A 1 498 ? -20.387 11.835 32.323 1.00 78.56 498 TYR A C 1
ATOM 3838 O O . TYR A 1 498 ? -20.929 12.878 32.681 1.00 78.56 498 TYR A O 1
ATOM 3846 N N . GLU A 1 499 ? -20.869 11.111 31.305 1.00 87.25 499 GLU A N 1
ATOM 3847 C CA . GLU A 1 499 ? -22.028 11.522 30.505 1.00 87.25 499 GLU A CA 1
ATOM 3848 C C . GLU A 1 499 ? -23.057 10.386 30.361 1.00 87.25 499 GLU A C 1
ATOM 3850 O O . GLU A 1 499 ? -22.706 9.307 29.885 1.00 87.25 499 GLU A O 1
ATOM 3855 N N . PRO A 1 500 ? -24.345 10.590 30.708 1.00 92.38 500 PRO A N 1
ATOM 3856 C CA . PRO A 1 500 ? -25.371 9.557 30.557 1.00 92.38 500 PRO A CA 1
ATOM 3857 C C . PRO A 1 500 ? -25.541 9.068 29.102 1.00 92.38 500 PRO A C 1
ATOM 3859 O O . PRO A 1 500 ? -25.649 9.902 28.195 1.00 92.38 500 PRO A O 1
ATOM 3862 N N . PRO A 1 501 ? -25.689 7.745 28.861 1.00 95.31 501 PRO A N 1
ATOM 3863 C CA . PRO A 1 501 ? -25.675 7.160 27.513 1.00 95.31 501 PRO A CA 1
ATOM 3864 C C . PRO A 1 501 ? -26.789 7.669 26.601 1.00 95.31 501 PRO A C 1
ATOM 3866 O O . PRO A 1 501 ? -26.581 7.833 25.405 1.00 95.31 501 PRO A O 1
ATOM 3869 N N . TYR A 1 502 ? -27.964 7.977 27.150 1.00 96.62 502 TYR A N 1
ATOM 3870 C CA . TYR A 1 502 ? -29.082 8.492 26.360 1.00 96.62 502 TYR A CA 1
ATOM 3871 C C . TYR A 1 502 ? -28.810 9.892 25.783 1.00 96.62 502 TYR A C 1
ATOM 3873 O O . TYR A 1 502 ? -29.084 10.155 24.611 1.00 96.62 502 TYR A O 1
ATOM 3881 N N . SER A 1 503 ? -28.233 10.790 26.589 1.00 95.31 503 SER A N 1
ATOM 3882 C CA . SER A 1 503 ? -27.865 12.141 26.147 1.00 95.31 503 SER A CA 1
ATOM 3883 C C . SER A 1 503 ? -26.707 12.102 25.153 1.00 95.31 503 SER A C 1
ATOM 3885 O O . SER A 1 503 ? -26.756 12.795 24.134 1.00 95.31 503 SER A O 1
ATOM 3887 N N . PHE A 1 504 ? -25.717 11.248 25.418 1.00 96.62 504 PHE A N 1
ATOM 3888 C CA . PHE A 1 504 ? -24.573 11.050 24.538 1.00 96.62 504 PHE A CA 1
ATOM 3889 C C . PHE A 1 504 ? -24.987 10.466 23.182 1.00 96.62 504 PHE A C 1
ATOM 3891 O O . PHE A 1 504 ? -24.620 11.009 22.143 1.00 96.62 504 PHE A O 1
ATOM 3898 N N . ALA A 1 505 ? -25.851 9.443 23.169 1.00 97.94 505 ALA A N 1
ATOM 3899 C CA . ALA A 1 505 ? -26.374 8.854 21.937 1.00 97.94 505 ALA A CA 1
ATOM 3900 C C . ALA A 1 505 ? -27.035 9.903 21.035 1.00 97.94 505 ALA A C 1
ATOM 3902 O O . ALA A 1 505 ? -26.808 9.920 19.825 1.00 97.94 505 ALA A O 1
ATOM 3903 N N . ARG A 1 506 ? -27.811 10.825 21.623 1.00 98.19 506 ARG A N 1
ATOM 3904 C CA . ARG A 1 506 ? -28.421 11.946 20.895 1.00 98.19 506 ARG A CA 1
ATOM 3905 C C . ARG A 1 506 ? -27.374 12.924 20.363 1.00 98.19 506 ARG A C 1
ATOM 3907 O O . ARG A 1 506 ? -27.511 13.376 19.227 1.00 98.19 506 ARG A O 1
ATOM 3914 N N . LYS A 1 507 ? -26.353 13.259 21.161 1.00 97.56 507 LYS A N 1
ATOM 3915 C CA . LYS A 1 507 ? -25.255 14.161 20.766 1.00 97.56 507 LYS A CA 1
ATOM 3916 C C . LYS A 1 507 ? -24.540 13.612 19.531 1.00 97.56 507 LYS A C 1
ATOM 3918 O O . LYS A 1 507 ? -24.416 14.320 18.536 1.00 97.56 507 LYS A O 1
ATOM 3923 N N . ILE A 1 508 ? -24.163 12.339 19.572 1.00 98.12 508 ILE A N 1
ATOM 3924 C CA . ILE A 1 508 ? -23.479 11.658 18.474 1.00 98.12 508 ILE A CA 1
ATOM 3925 C C . ILE A 1 508 ? -24.355 11.566 17.225 1.00 98.12 508 ILE A C 1
ATOM 3927 O O . ILE A 1 508 ? -23.906 11.999 16.172 1.00 98.12 508 ILE A O 1
ATOM 3931 N N . SER A 1 509 ? -25.611 11.106 17.316 1.00 98.62 509 SER A N 1
ATOM 3932 C CA . SER A 1 509 ? -26.486 11.051 16.130 1.00 98.62 509 SER A CA 1
ATOM 3933 C C . SER A 1 509 ? -26.703 12.434 15.511 1.00 98.62 509 SER A C 1
ATOM 3935 O O . SER A 1 509 ? -26.769 12.566 14.293 1.00 98.62 509 SER A O 1
ATOM 3937 N N . SER A 1 510 ? -26.775 13.487 16.334 1.00 98.69 510 SER A N 1
ATOM 3938 C CA . SER A 1 510 ? -26.853 14.870 15.838 1.00 98.69 510 SER A CA 1
ATOM 3939 C C . SER A 1 510 ? -25.610 15.257 15.037 1.00 98.69 510 SER A C 1
ATOM 3941 O O . SER A 1 510 ? -25.734 15.833 13.959 1.00 98.69 510 SER A O 1
ATOM 3943 N N . LEU A 1 511 ? -24.419 14.929 15.541 1.00 98.31 511 LEU A N 1
ATOM 3944 C CA . LEU A 1 511 ? -23.165 15.193 14.839 1.00 98.31 511 LEU A CA 1
ATOM 3945 C C . LEU A 1 511 ? -23.015 14.328 13.588 1.00 98.31 511 LEU A C 1
ATOM 3947 O O . LEU A 1 511 ? -22.546 14.826 12.572 1.00 98.31 511 LEU A O 1
ATOM 3951 N N . ASP A 1 512 ? -23.463 13.077 13.613 1.00 98.56 512 ASP A N 1
ATOM 3952 C CA . ASP A 1 512 ? -23.425 12.198 12.445 1.00 98.56 512 ASP A CA 1
ATOM 3953 C C . ASP A 1 512 ? -24.293 12.752 11.304 1.00 98.56 512 ASP A C 1
ATOM 3955 O O . ASP A 1 512 ? -23.842 12.858 10.165 1.00 98.56 512 ASP A O 1
ATOM 3959 N N . HIS A 1 513 ? -25.495 13.247 11.621 1.00 98.25 513 HIS A N 1
ATOM 3960 C CA . HIS A 1 513 ? -26.334 13.976 10.661 1.00 98.25 513 HIS A CA 1
ATOM 3961 C C . HIS A 1 513 ? -25.660 15.259 10.151 1.00 98.25 513 HIS A C 1
ATOM 3963 O O . HIS A 1 513 ? -25.594 15.479 8.944 1.00 98.25 513 HIS A O 1
ATOM 3969 N N . LEU A 1 514 ? -25.146 16.111 11.048 1.00 97.56 514 LEU A N 1
ATOM 3970 C CA . LEU A 1 514 ? -24.558 17.409 10.676 1.00 97.56 514 LEU A CA 1
ATOM 3971 C C . LEU A 1 514 ? -23.266 17.277 9.866 1.00 97.56 514 LEU A C 1
ATOM 3973 O O . LEU A 1 514 ? -22.991 18.109 9.004 1.00 97.56 514 LEU A O 1
ATOM 3977 N N . THR A 1 515 ? -22.478 16.243 10.139 1.00 96.31 515 THR A N 1
ATOM 3978 C CA . THR A 1 515 ? -21.233 15.961 9.419 1.00 96.31 515 THR A CA 1
ATOM 3979 C C . THR A 1 515 ? -21.456 15.112 8.169 1.00 96.31 515 THR A C 1
ATOM 3981 O O . THR A 1 515 ? -20.519 14.931 7.397 1.00 96.31 515 THR A O 1
ATOM 3984 N N . SER A 1 516 ? -22.691 14.659 7.919 1.00 94.94 516 SER A N 1
ATOM 3985 C CA . SER A 1 516 ? -23.051 13.751 6.821 1.00 94.94 516 SER A CA 1
ATOM 3986 C C . SER A 1 516 ? -22.303 12.418 6.876 1.00 94.94 516 SER A C 1
ATOM 3988 O O . SER A 1 516 ? -21.804 11.940 5.863 1.00 94.94 516 SER A O 1
ATOM 3990 N N . GLY A 1 517 ? -22.231 11.809 8.059 1.00 94.94 517 GLY A N 1
ATOM 3991 C CA . GLY A 1 517 ? -21.588 10.512 8.219 1.00 94.94 517 GLY A CA 1
ATOM 3992 C C . GLY A 1 517 ? -20.071 10.589 8.341 1.00 94.94 517 GLY A C 1
ATOM 3993 O O . GLY A 1 517 ? -19.394 9.756 7.745 1.00 94.94 517 GLY A O 1
ATOM 3994 N N . ARG A 1 518 ? -19.518 11.587 9.044 1.00 97.75 518 ARG A N 1
ATOM 3995 C CA . ARG A 1 518 ? -18.057 11.764 9.203 1.00 97.75 518 ARG A CA 1
ATOM 3996 C C . ARG A 1 518 ? -17.590 11.830 10.659 1.00 97.75 518 ARG A C 1
ATOM 3998 O O . ARG A 1 518 ? -16.434 12.163 10.919 1.00 97.75 518 ARG A O 1
ATOM 4005 N N . ILE A 1 519 ? -18.468 11.555 11.622 1.00 98.00 519 ILE A N 1
ATOM 4006 C CA . ILE A 1 519 ? -18.113 11.553 13.044 1.00 98.00 519 ILE A CA 1
ATOM 4007 C C . ILE A 1 519 ? -17.580 10.178 13.457 1.00 98.00 519 ILE A C 1
ATOM 4009 O O . ILE A 1 519 ? -18.100 9.139 13.066 1.00 98.00 519 ILE A O 1
ATOM 4013 N N . GLY A 1 520 ? -16.549 10.182 14.287 1.00 97.69 520 GLY A N 1
ATOM 4014 C CA . GLY A 1 520 ? -16.052 9.029 15.013 1.00 97.69 520 GLY A CA 1
ATOM 4015 C C . GLY A 1 520 ? -16.012 9.329 16.506 1.00 97.69 520 GLY A C 1
ATOM 4016 O O . GLY A 1 520 ? -15.922 10.483 16.930 1.00 97.69 520 GLY A O 1
ATOM 4017 N N . TRP A 1 521 ? -16.061 8.283 17.319 1.00 97.75 521 TRP A N 1
ATOM 4018 C CA . TRP A 1 521 ? -16.003 8.377 18.770 1.00 97.75 521 TRP A CA 1
ATOM 4019 C C . TRP A 1 521 ? -14.834 7.564 19.314 1.00 97.75 521 TRP A C 1
ATOM 4021 O O . TRP A 1 521 ? -14.829 6.340 19.236 1.00 97.75 521 TRP A O 1
ATOM 4031 N N . ASN A 1 522 ? -13.863 8.247 19.918 1.00 96.31 522 ASN A N 1
ATOM 4032 C CA . ASN A 1 522 ? -12.837 7.616 20.734 1.00 96.31 522 ASN A CA 1
ATOM 4033 C C . ASN A 1 522 ? -13.350 7.347 22.149 1.00 96.31 522 ASN A C 1
ATOM 4035 O O . ASN A 1 522 ? -13.588 8.261 22.946 1.00 96.31 522 ASN A O 1
ATOM 4039 N N . ILE A 1 523 ? -13.510 6.059 22.440 1.00 95.06 523 ILE A N 1
ATOM 4040 C CA . ILE A 1 523 ? -14.096 5.547 23.666 1.00 95.06 523 ILE A CA 1
ATOM 4041 C C . ILE A 1 523 ? -13.037 5.527 24.768 1.00 95.06 523 ILE A C 1
ATOM 4043 O O . ILE A 1 523 ? -12.121 4.699 24.751 1.00 95.06 523 ILE A O 1
ATOM 4047 N N . VAL A 1 524 ? -13.197 6.388 25.777 1.00 91.06 524 VAL A N 1
ATOM 4048 C CA . VAL A 1 524 ? -12.287 6.436 26.931 1.00 91.06 524 VAL A CA 1
ATOM 4049 C C . VAL A 1 524 ? -13.017 6.226 28.253 1.00 91.06 524 VAL A C 1
ATOM 4051 O O . VAL A 1 524 ? -14.154 6.648 28.457 1.00 91.06 524 VAL A O 1
ATOM 4054 N N . THR A 1 525 ? -12.335 5.562 29.185 1.00 87.44 525 THR A N 1
ATOM 4055 C CA . THR A 1 525 ? -12.861 5.230 30.519 1.00 87.44 525 THR A CA 1
ATOM 4056 C C . THR A 1 525 ? -12.414 6.212 31.610 1.00 87.44 525 THR A C 1
ATOM 4058 O O . THR A 1 525 ? -12.640 5.952 32.790 1.00 87.44 525 THR A O 1
ATOM 4061 N N . GLY A 1 526 ? -11.722 7.298 31.244 1.00 80.69 526 GLY A N 1
ATOM 4062 C CA . GLY A 1 526 ? -11.076 8.239 32.170 1.00 80.69 526 GLY A CA 1
ATOM 4063 C C . GLY A 1 526 ? -9.882 7.639 32.932 1.00 80.69 526 GLY A C 1
ATOM 4064 O O . GLY A 1 526 ? -9.685 6.425 32.931 1.00 80.69 526 GLY A O 1
ATOM 4065 N N . TYR A 1 527 ? -9.065 8.471 33.591 1.00 79.62 527 TYR A N 1
ATOM 4066 C CA . TYR A 1 527 ? -7.975 8.032 34.497 1.00 79.62 527 TYR A CA 1
ATOM 4067 C C . TYR A 1 527 ? -7.562 9.059 35.567 1.00 79.62 527 TYR A C 1
ATOM 4069 O O 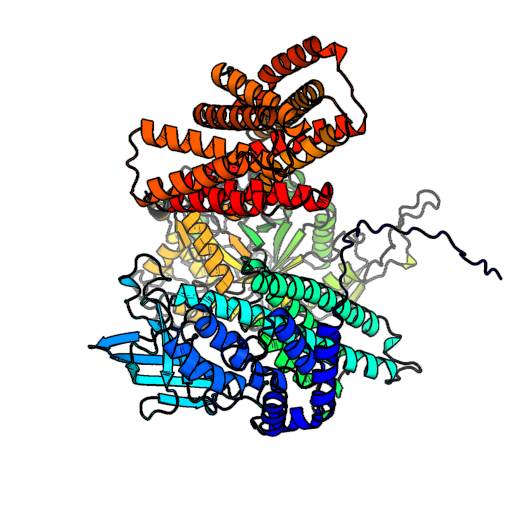. TYR A 1 527 ? -7.070 8.653 36.624 1.00 79.62 527 TYR A O 1
ATOM 4077 N N . LEU A 1 528 ? -7.813 10.351 35.341 1.00 82.38 528 LEU A N 1
ATOM 4078 C CA . LEU A 1 528 ? -7.548 11.421 36.307 1.00 82.38 528 LEU A CA 1
ATOM 4079 C C . LEU A 1 528 ? -8.600 11.447 37.429 1.00 82.38 528 LEU A C 1
ATOM 4081 O O . LEU A 1 528 ? -9.802 11.418 37.160 1.00 82.38 528 LEU A O 1
ATOM 4085 N N . ASP A 1 529 ? -8.149 11.530 38.685 1.00 83.06 529 ASP A N 1
ATOM 4086 C CA . ASP A 1 529 ? -9.023 11.585 39.872 1.00 83.06 529 ASP A CA 1
ATOM 4087 C C . ASP A 1 529 ? -9.812 12.893 39.960 1.00 83.06 529 ASP A C 1
ATOM 4089 O O . ASP A 1 529 ? -10.956 12.906 40.419 1.00 83.06 529 ASP A O 1
ATOM 4093 N N . SER A 1 530 ? -9.208 13.990 39.502 1.00 85.56 530 SER A N 1
ATOM 4094 C CA . SER A 1 530 ? -9.808 15.324 39.489 1.00 85.56 530 SER A CA 1
ATOM 4095 C C . SER A 1 530 ? -11.118 15.373 38.695 1.00 85.56 530 SER A C 1
ATOM 4097 O O . SER A 1 530 ? -12.049 16.059 39.110 1.00 85.56 530 SER A O 1
ATOM 4099 N N . ALA A 1 531 ? -11.245 14.581 37.626 1.00 85.19 531 ALA A N 1
ATOM 4100 C CA . ALA A 1 531 ? -12.477 14.482 36.843 1.00 85.19 531 ALA A CA 1
ATOM 4101 C C . ALA A 1 531 ? -13.646 13.895 37.658 1.00 85.19 531 ALA A C 1
ATOM 4103 O O . ALA A 1 531 ? -14.743 14.449 37.656 1.00 85.19 531 ALA A O 1
ATOM 4104 N N . ALA A 1 532 ? -13.402 12.810 38.405 1.00 84.88 532 ALA A N 1
ATOM 4105 C CA . ALA A 1 532 ? -14.413 12.190 39.264 1.00 84.88 532 ALA A CA 1
ATOM 4106 C C . ALA A 1 532 ? -14.861 13.156 40.376 1.00 84.88 532 ALA A C 1
ATOM 4108 O O . ALA A 1 532 ? -16.057 13.350 40.597 1.00 84.88 532 ALA A O 1
ATOM 4109 N N . LYS A 1 533 ? -13.901 13.845 41.006 1.00 86.56 533 LYS A N 1
ATOM 4110 C CA . LYS A 1 533 ? -14.178 14.884 42.012 1.00 86.56 533 LYS A CA 1
ATOM 4111 C C . LYS A 1 533 ? -14.992 16.042 41.437 1.00 86.56 533 LYS A C 1
ATOM 4113 O O . LYS A 1 533 ? -15.933 16.504 42.079 1.00 86.56 533 LYS A O 1
ATOM 4118 N N . GLY A 1 534 ? -14.680 16.471 40.213 1.00 85.25 534 GLY A N 1
ATOM 4119 C CA . GLY A 1 534 ? -15.372 17.562 39.523 1.00 85.25 534 GLY A CA 1
ATOM 4120 C C . GLY A 1 534 ? -16.864 17.310 39.286 1.00 85.25 534 GLY A C 1
ATOM 4121 O O . GLY A 1 534 ? -17.645 18.259 39.289 1.00 85.25 534 GLY A O 1
ATOM 4122 N N . ILE A 1 535 ? -17.279 16.047 39.150 1.00 83.69 535 ILE A N 1
ATOM 4123 C CA . ILE A 1 535 ? -18.691 15.663 38.983 1.00 83.69 535 ILE A CA 1
ATOM 4124 C C . ILE A 1 535 ? -19.363 15.198 40.288 1.00 83.69 535 ILE A C 1
ATOM 4126 O O . ILE A 1 535 ? -20.476 14.672 40.256 1.00 83.69 535 ILE A O 1
ATOM 4130 N N . GLY A 1 536 ? -18.704 15.387 41.436 1.00 82.44 536 GLY A N 1
ATOM 4131 C CA . GLY A 1 536 ? -19.255 15.082 42.759 1.00 82.44 536 GLY A CA 1
ATOM 4132 C C . GLY A 1 536 ? -19.058 13.642 43.243 1.00 82.44 536 GLY A C 1
ATOM 4133 O O . GLY A 1 536 ? -19.782 13.212 44.138 1.00 82.44 536 GLY A O 1
ATOM 4134 N N . GLN A 1 537 ? -18.109 12.891 42.675 1.00 85.75 537 GLN A N 1
ATOM 4135 C CA . GLN A 1 537 ? -17.685 11.582 43.191 1.00 85.75 537 GLN A CA 1
ATOM 4136 C C . GLN A 1 537 ? -16.441 11.729 44.086 1.00 85.75 537 GLN A C 1
ATOM 4138 O O . GLN A 1 537 ? -15.606 12.594 43.848 1.00 85.75 537 GLN A O 1
ATOM 4143 N N . ASP A 1 538 ? -16.265 10.864 45.089 1.00 80.12 538 ASP A N 1
ATOM 4144 C CA . ASP A 1 538 ? -15.118 10.965 46.014 1.00 80.12 538 ASP A CA 1
ATOM 4145 C C . ASP A 1 538 ? -13.771 10.654 45.335 1.00 80.12 538 ASP A C 1
ATOM 4147 O O . ASP A 1 538 ? -12.745 11.282 45.608 1.00 80.12 538 ASP A O 1
ATOM 4151 N N . LYS A 1 539 ? -13.772 9.649 44.456 1.00 82.62 539 LYS A N 1
ATOM 4152 C CA . LYS A 1 539 ? -12.614 9.180 43.689 1.00 82.62 539 LYS A CA 1
ATOM 4153 C C . LYS A 1 539 ? -13.079 8.440 42.443 1.00 82.62 539 LYS A C 1
ATOM 4155 O O . LYS A 1 539 ? -14.238 8.038 42.356 1.00 82.62 539 LYS A O 1
ATOM 4160 N N . LYS A 1 540 ? -12.159 8.204 41.507 1.00 80.62 540 LYS A N 1
ATOM 4161 C CA . LYS A 1 540 ? -12.448 7.370 40.339 1.00 80.62 540 LYS A CA 1
ATOM 4162 C C . LYS A 1 540 ? -12.739 5.922 40.741 1.00 80.62 540 LYS A C 1
ATOM 4164 O O . LYS A 1 540 ? -12.166 5.388 41.695 1.00 80.62 540 LYS A O 1
ATOM 4169 N N . GLU A 1 541 ? -13.577 5.273 39.945 1.00 85.56 541 GLU A N 1
ATOM 4170 C CA . GLU A 1 541 ? -13.804 3.833 40.035 1.00 85.56 541 GLU A CA 1
ATOM 4171 C C . GLU A 1 541 ? -12.533 3.030 39.722 1.00 85.56 541 GLU A C 1
ATOM 4173 O O . GLU A 1 541 ? -11.649 3.473 38.980 1.00 85.56 541 GLU A O 1
ATOM 4178 N N . ALA A 1 542 ? -12.457 1.813 40.268 1.00 85.12 542 ALA A N 1
ATOM 4179 C CA . ALA A 1 542 ? -11.337 0.907 40.023 1.00 85.12 542 ALA A CA 1
ATOM 4180 C C . ALA A 1 542 ? -11.182 0.595 38.523 1.00 85.12 542 ALA A C 1
ATOM 4182 O O . ALA A 1 542 ? -12.177 0.475 37.806 1.00 85.12 542 ALA A O 1
ATOM 4183 N N . HIS A 1 543 ? -9.934 0.421 38.062 1.00 84.38 543 HIS A N 1
ATOM 4184 C CA . HIS A 1 543 ? -9.587 0.258 36.642 1.00 84.38 543 HIS A CA 1
ATOM 4185 C C . HIS A 1 543 ? -10.532 -0.695 35.896 1.00 84.38 543 HIS A C 1
ATOM 4187 O O . HIS A 1 543 ? -11.111 -0.312 34.878 1.00 84.38 543 HIS A O 1
ATOM 4193 N N . ASP A 1 544 ? -10.725 -1.898 36.436 1.00 85.00 544 ASP A N 1
ATOM 4194 C CA . ASP A 1 544 ? -11.513 -2.949 35.802 1.00 85.00 544 ASP A CA 1
ATOM 4195 C C . ASP A 1 544 ? -13.011 -2.658 35.802 1.00 85.00 544 ASP A C 1
ATOM 4197 O O . ASP A 1 544 ? -13.668 -2.894 34.787 1.00 85.00 544 ASP A O 1
ATOM 4201 N N . THR A 1 545 ? -13.541 -2.100 36.891 1.00 89.50 545 THR A N 1
ATOM 4202 C CA . THR A 1 545 ? -14.955 -1.717 36.998 1.00 89.50 545 THR A CA 1
ATOM 4203 C C . THR A 1 545 ? -15.333 -0.710 35.915 1.00 89.50 545 THR A C 1
ATOM 4205 O O . THR A 1 545 ? -16.429 -0.779 35.365 1.00 89.50 545 THR A O 1
ATOM 4208 N N . ARG A 1 546 ? -14.419 0.194 35.539 1.00 89.88 546 ARG A N 1
ATOM 4209 C CA . ARG A 1 546 ? -14.677 1.181 34.478 1.00 89.88 546 ARG A CA 1
ATOM 4210 C C . ARG A 1 546 ? -14.912 0.536 33.112 1.00 89.88 546 ARG A C 1
ATOM 4212 O O . ARG A 1 546 ? -15.751 1.017 32.359 1.00 89.88 546 ARG A O 1
ATOM 4219 N N . TYR A 1 547 ? -14.225 -0.564 32.802 1.00 92.06 547 TYR A N 1
ATOM 4220 C CA . TYR A 1 547 ? -14.470 -1.319 31.569 1.00 92.06 547 TYR A CA 1
ATOM 4221 C C . TYR A 1 547 ? -15.776 -2.122 31.618 1.00 92.06 547 TYR A C 1
ATOM 4223 O O . TYR A 1 547 ? -16.422 -2.286 30.585 1.00 92.06 547 TYR A O 1
ATOM 4231 N N . ASP A 1 548 ? -16.202 -2.577 32.802 1.00 92.69 548 ASP A N 1
ATOM 4232 C CA . ASP A 1 548 ? -17.512 -3.223 32.966 1.00 92.69 548 ASP A CA 1
ATOM 4233 C C . ASP A 1 548 ? -18.648 -2.215 32.738 1.00 92.69 548 ASP A C 1
ATOM 4235 O O . ASP A 1 548 ? -19.594 -2.504 32.003 1.00 92.69 548 ASP A O 1
ATOM 4239 N N . ILE A 1 549 ? -18.504 -1.002 33.287 1.00 93.38 549 ILE A N 1
ATOM 4240 C CA . ILE A 1 549 ? -19.400 0.131 33.013 1.00 93.38 549 ILE A CA 1
ATOM 4241 C C . ILE A 1 549 ? -19.407 0.441 31.514 1.00 93.38 549 ILE A C 1
ATOM 4243 O O . ILE A 1 549 ? -20.477 0.563 30.923 1.00 93.38 549 ILE A O 1
ATOM 4247 N N . ALA A 1 550 ? -18.233 0.519 30.878 1.00 94.25 550 ALA A N 1
ATOM 4248 C CA . ALA A 1 550 ? -18.127 0.797 29.450 1.00 94.25 550 ALA A CA 1
ATOM 4249 C C . ALA A 1 550 ? -18.822 -0.265 28.591 1.00 94.25 550 ALA A C 1
ATOM 4251 O O . ALA A 1 550 ? -19.501 0.076 27.629 1.00 94.25 550 ALA A O 1
ATOM 4252 N N . HIS A 1 551 ? -18.713 -1.549 28.938 1.00 95.00 551 HIS A N 1
ATOM 4253 C CA . HIS A 1 551 ? -19.417 -2.606 28.215 1.00 95.00 551 HIS A CA 1
ATOM 4254 C C . HIS A 1 551 ? -20.936 -2.451 28.274 1.00 95.00 551 HIS A C 1
ATOM 4256 O O . HIS A 1 551 ? -21.590 -2.603 27.241 1.00 95.00 551 HIS A O 1
ATOM 4262 N N . GLU A 1 552 ? -21.494 -2.141 29.445 1.00 96.38 552 GLU A N 1
ATOM 4263 C CA . GLU A 1 552 ? -22.932 -1.893 29.566 1.00 96.38 552 GLU A CA 1
ATOM 4264 C C . GLU A 1 552 ? -23.339 -0.597 28.849 1.00 96.38 552 GLU A C 1
ATOM 4266 O O . GLU A 1 552 ? -24.367 -0.561 28.179 1.00 96.38 552 GLU A O 1
ATOM 4271 N N . TYR A 1 553 ? -22.495 0.437 28.893 1.00 97.31 553 TYR A N 1
ATOM 4272 C CA . TYR A 1 553 ? -22.711 1.679 28.153 1.00 97.31 553 TYR A CA 1
ATOM 4273 C C . TYR A 1 553 ? -22.847 1.430 26.648 1.00 97.31 553 TYR A C 1
ATOM 4275 O O . TYR A 1 553 ? -23.817 1.886 26.042 1.00 97.31 553 TYR A O 1
ATOM 4283 N N . MET A 1 554 ? -21.926 0.651 26.061 1.00 97.38 554 MET A N 1
ATOM 4284 C CA . MET A 1 554 ? -21.973 0.284 24.641 1.00 97.38 554 MET A CA 1
ATOM 4285 C C . MET A 1 554 ? -23.274 -0.446 24.290 1.00 97.38 554 MET A C 1
ATOM 4287 O O . MET A 1 554 ? -23.895 -0.142 23.278 1.00 97.38 554 MET A O 1
ATOM 4291 N N . GLN A 1 555 ? -23.738 -1.366 25.144 1.00 97.06 555 GLN A N 1
ATOM 4292 C CA . GLN A 1 555 ? -25.008 -2.069 24.919 1.00 97.06 555 GLN A CA 1
ATOM 4293 C C . GLN A 1 555 ? -26.193 -1.104 24.830 1.00 97.06 555 GLN A C 1
ATOM 4295 O O . GLN A 1 555 ? -27.049 -1.271 23.959 1.00 97.06 555 GLN A O 1
ATOM 4300 N N . VAL A 1 556 ? -26.232 -0.097 25.708 1.00 97.88 556 VAL A N 1
ATOM 4301 C CA . VAL A 1 556 ? -27.297 0.909 25.729 1.00 97.88 556 VAL A CA 1
ATOM 4302 C C . VAL A 1 556 ? -27.261 1.770 24.467 1.00 97.88 556 VAL A C 1
ATOM 4304 O O . VAL A 1 556 ? -28.293 1.930 23.816 1.00 97.88 556 VAL A O 1
ATOM 4307 N N . VAL A 1 557 ? -26.096 2.301 24.087 1.00 97.88 557 VAL A N 1
ATOM 4308 C CA . VAL A 1 557 ? -26.003 3.186 22.913 1.00 97.88 557 VAL A CA 1
ATOM 4309 C C . VAL A 1 557 ? -26.219 2.434 21.598 1.00 97.88 557 VAL A C 1
ATOM 4311 O O . VAL A 1 557 ? -26.967 2.924 20.759 1.00 97.88 557 VAL A O 1
ATOM 4314 N N . TYR A 1 558 ? -25.722 1.199 21.453 1.00 98.44 558 TYR A N 1
ATOM 4315 C CA . TYR A 1 558 ? -26.041 0.357 20.292 1.00 98.44 558 TYR A CA 1
ATOM 4316 C C . TYR A 1 558 ? -27.534 0.055 20.199 1.00 98.44 558 TYR A C 1
ATOM 4318 O O . TYR A 1 558 ? -28.108 0.043 19.115 1.00 98.44 558 TYR A O 1
ATOM 4326 N N . ALA A 1 559 ? -28.203 -0.181 21.331 1.00 98.12 559 ALA A N 1
ATOM 4327 C CA . ALA A 1 559 ? -29.645 -0.383 21.326 1.00 98.12 559 ALA A CA 1
ATOM 4328 C C . ALA A 1 559 ? -30.390 0.851 20.797 1.00 98.12 559 ALA A C 1
ATOM 4330 O O . ALA A 1 559 ? -31.317 0.709 20.000 1.00 98.12 559 ALA A O 1
ATOM 4331 N N . LEU A 1 560 ? -29.967 2.045 21.212 1.00 98.50 560 LEU A N 1
ATOM 4332 C CA . LEU A 1 560 ? -30.550 3.304 20.761 1.00 98.50 560 LEU A CA 1
ATOM 4333 C C .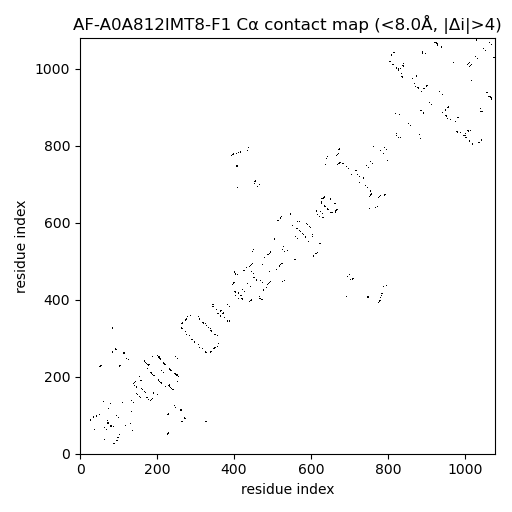 LEU A 1 560 ? -30.289 3.563 19.270 1.00 98.50 560 LEU A C 1
ATOM 4335 O O . LEU A 1 560 ? -31.244 3.841 18.547 1.00 98.50 560 LEU A O 1
ATOM 4339 N N . TRP A 1 561 ? -29.043 3.439 18.808 1.00 98.50 561 TRP A N 1
ATOM 4340 C CA . TRP A 1 561 ? -28.657 3.733 17.421 1.00 98.50 561 TRP A CA 1
ATOM 4341 C C . TRP A 1 561 ? -29.160 2.691 16.412 1.00 98.50 561 TRP A C 1
ATOM 4343 O O . TRP A 1 561 ? -29.656 3.053 15.344 1.00 98.50 561 TRP A O 1
ATOM 4353 N N . GLU A 1 562 ? -29.093 1.404 16.757 1.00 98.19 562 GLU A N 1
ATOM 4354 C CA . GLU A 1 562 ? -29.332 0.323 15.792 1.00 98.19 562 GLU A CA 1
ATOM 4355 C C . GLU A 1 562 ? -30.735 -0.277 15.867 1.00 98.19 562 GLU A C 1
ATOM 4357 O O . GLU A 1 562 ? -31.269 -0.731 14.859 1.00 98.19 562 GLU A O 1
ATOM 4362 N N . ARG A 1 563 ? -31.355 -0.306 17.054 1.00 97.75 563 ARG A N 1
ATOM 4363 C CA . ARG A 1 563 ? -32.600 -1.071 17.272 1.00 97.75 563 ARG A CA 1
ATOM 4364 C C . ARG A 1 563 ? -33.829 -0.217 17.530 1.00 97.75 563 ARG A C 1
ATOM 4366 O O . ARG A 1 563 ? -34.940 -0.700 17.338 1.00 97.75 563 ARG A O 1
ATOM 4373 N N . SER A 1 564 ? -33.662 1.025 17.980 1.00 98.38 564 SER A N 1
ATOM 4374 C CA . SER A 1 564 ? -34.815 1.862 18.318 1.00 98.38 564 SER A CA 1
ATOM 4375 C C . SER A 1 564 ? -35.587 2.332 17.082 1.00 98.38 564 SER A C 1
ATOM 4377 O O . SER A 1 564 ? -36.779 2.581 17.184 1.00 98.38 564 SER A O 1
ATOM 4379 N N . TRP A 1 565 ? -34.944 2.433 15.918 1.00 98.62 565 TRP A N 1
ATOM 4380 C CA . TRP A 1 565 ? -35.581 2.836 14.661 1.00 98.62 565 TRP A CA 1
ATOM 4381 C C . TRP A 1 565 ? -35.160 1.885 13.537 1.00 98.62 565 TRP A C 1
ATOM 4383 O O . TRP A 1 565 ? -33.964 1.746 13.267 1.00 98.62 565 TRP A O 1
ATOM 4393 N N . GLU A 1 566 ? -36.118 1.253 12.859 1.00 98.12 566 GLU A N 1
ATOM 4394 C CA . GLU A 1 566 ? -35.833 0.404 11.693 1.00 98.12 566 GLU A CA 1
ATOM 4395 C C . GLU A 1 566 ? -35.477 1.224 10.444 1.00 98.12 566 GLU A C 1
ATOM 4397 O O . GLU A 1 566 ? -35.785 2.416 10.330 1.00 98.12 566 GLU A O 1
ATOM 4402 N N . ASP A 1 567 ? -34.863 0.568 9.459 1.00 95.19 567 ASP A N 1
ATOM 4403 C CA . ASP A 1 567 ? -34.686 1.157 8.134 1.00 95.19 567 ASP A CA 1
ATOM 4404 C C . ASP A 1 567 ? -36.042 1.453 7.472 1.00 95.19 567 ASP A C 1
ATOM 4406 O O . ASP A 1 567 ? -36.993 0.660 7.483 1.00 95.19 567 ASP A O 1
ATOM 4410 N N . GLY A 1 568 ? -36.141 2.646 6.885 1.00 94.00 568 GLY A N 1
ATOM 4411 C CA . GLY A 1 568 ? -37.386 3.137 6.300 1.00 94.00 568 GLY A CA 1
ATOM 4412 C C . GLY A 1 568 ? -38.477 3.458 7.326 1.00 94.00 568 GLY A C 1
ATOM 4413 O O . GLY A 1 568 ? -39.644 3.499 6.944 1.00 94.00 568 GLY A O 1
ATOM 4414 N N . ALA A 1 569 ? -38.135 3.667 8.606 1.00 97.56 569 ALA A N 1
ATOM 4415 C CA . ALA A 1 569 ? -39.052 4.255 9.586 1.00 97.56 569 ALA A CA 1
ATOM 4416 C C . ALA A 1 569 ? -39.416 5.701 9.213 1.00 97.56 569 ALA A C 1
ATOM 4418 O O . ALA A 1 569 ? -40.561 6.114 9.353 1.00 97.56 569 ALA A O 1
ATOM 4419 N N . VAL A 1 570 ? -38.460 6.476 8.698 1.00 97.62 570 VAL A N 1
ATOM 4420 C CA . VAL A 1 570 ? -38.688 7.859 8.259 1.00 97.62 570 VAL A CA 1
ATOM 4421 C C . VAL A 1 570 ? -39.099 7.881 6.790 1.00 97.62 570 VAL A C 1
ATOM 4423 O O . VAL A 1 570 ? -38.303 7.578 5.907 1.00 97.62 570 VAL A O 1
ATOM 4426 N N . LEU A 1 571 ? -40.355 8.246 6.534 1.00 97.00 571 LEU A N 1
ATOM 4427 C CA . LEU A 1 571 ? -40.970 8.255 5.203 1.00 97.00 571 LEU A CA 1
ATOM 4428 C C . LEU A 1 571 ? -40.945 9.643 4.558 1.00 97.00 571 LEU A C 1
ATOM 4430 O O . LEU A 1 571 ? -40.790 9.763 3.344 1.00 97.00 571 LEU A O 1
ATOM 4434 N N . ARG A 1 572 ? -41.115 10.698 5.370 1.00 97.12 572 ARG A N 1
ATOM 4435 C CA . ARG A 1 572 ? -41.252 12.101 4.925 1.00 97.12 572 ARG A CA 1
ATOM 4436 C C . ARG A 1 572 ? -42.285 12.270 3.799 1.00 97.12 572 ARG A C 1
ATOM 4438 O O . ARG A 1 572 ? -42.133 13.138 2.934 1.00 97.12 572 ARG A O 1
ATOM 4445 N N . ASP A 1 573 ? -43.344 11.462 3.806 1.00 96.81 573 ASP A N 1
ATOM 4446 C CA . ASP A 1 573 ? -44.332 11.431 2.734 1.00 96.81 573 ASP A CA 1
ATOM 4447 C C . ASP A 1 573 ? -45.336 12.579 2.888 1.00 96.81 573 ASP A C 1
ATOM 4449 O O . ASP A 1 573 ? -46.251 12.566 3.713 1.00 96.81 573 ASP A O 1
ATOM 4453 N N . ARG A 1 574 ? -45.168 13.592 2.036 1.00 96.38 574 ARG A N 1
ATOM 4454 C CA . ARG A 1 574 ? -46.044 14.770 1.987 1.00 96.38 574 ARG A CA 1
ATOM 4455 C C . ARG A 1 574 ? -47.457 14.450 1.502 1.00 96.38 574 ARG A C 1
ATOM 4457 O O . ARG A 1 574 ? -48.360 15.232 1.776 1.00 96.38 574 ARG A O 1
ATOM 4464 N N . THR A 1 575 ? -47.641 13.355 0.766 1.00 96.31 575 THR A N 1
ATOM 4465 C CA . THR A 1 575 ? -48.932 12.978 0.179 1.00 96.31 575 THR A CA 1
ATOM 4466 C C . THR A 1 575 ? -49.819 12.314 1.221 1.00 96.31 575 THR A C 1
ATOM 4468 O O . THR A 1 575 ? -50.967 12.718 1.385 1.00 96.31 575 THR A O 1
ATOM 4471 N N . SER A 1 576 ? -49.289 11.326 1.950 1.00 95.56 576 SER A N 1
ATOM 4472 C CA . SER A 1 576 ? -50.013 10.691 3.061 1.00 95.56 576 SER A CA 1
ATOM 4473 C C . SER A 1 576 ? -50.024 11.538 4.338 1.00 95.56 576 SER A C 1
ATOM 4475 O O . SER A 1 576 ? -50.869 11.319 5.203 1.00 95.56 576 SER A O 1
ATOM 4477 N N . GLY A 1 577 ? -49.109 12.507 4.466 1.00 95.75 577 GLY A N 1
ATOM 4478 C CA . GLY A 1 577 ? -48.929 13.310 5.679 1.00 95.75 577 GLY A CA 1
ATOM 4479 C C . GLY A 1 577 ? -48.159 12.581 6.785 1.00 95.75 577 GLY A C 1
ATOM 4480 O O . GLY A 1 577 ? -48.088 13.083 7.907 1.00 95.75 577 GLY A O 1
ATOM 4481 N N . VAL A 1 578 ? -47.580 11.414 6.488 1.00 97.12 578 VAL A N 1
ATOM 4482 C CA . VAL A 1 578 ? -46.824 10.600 7.445 1.00 97.12 578 VAL A CA 1
ATOM 4483 C C . VAL A 1 578 ? -45.336 10.923 7.333 1.00 97.12 578 VAL A C 1
ATOM 4485 O O . VAL A 1 578 ? -44.686 10.642 6.326 1.00 97.12 578 VAL A O 1
ATOM 4488 N N . PHE A 1 579 ? -44.772 11.510 8.391 1.00 97.69 579 PHE A N 1
ATOM 4489 C CA . PHE A 1 579 ? -43.331 11.766 8.455 1.00 97.69 579 PHE A CA 1
ATOM 4490 C C . PHE A 1 579 ? -42.545 10.510 8.853 1.00 97.69 579 PHE A C 1
ATOM 4492 O O . PHE A 1 579 ? -41.552 10.187 8.204 1.00 97.69 579 PHE A O 1
ATOM 4499 N N . THR A 1 580 ? -43.025 9.786 9.865 1.00 98.38 580 THR A N 1
ATOM 4500 C CA . THR A 1 580 ? -42.420 8.557 10.394 1.00 98.38 580 THR A CA 1
ATOM 4501 C C . THR A 1 580 ? -43.503 7.503 10.588 1.00 98.38 580 THR A C 1
ATOM 4503 O O . THR A 1 580 ? -44.571 7.822 11.110 1.00 98.38 580 THR A O 1
ATOM 4506 N N . ASP A 1 581 ? -43.215 6.267 10.192 1.00 97.88 581 ASP A N 1
ATOM 4507 C CA . ASP A 1 581 ? -44.015 5.083 10.490 1.00 97.88 581 ASP A CA 1
ATOM 4508 C C . ASP A 1 581 ? -43.805 4.661 11.960 1.00 97.88 581 ASP A C 1
ATOM 4510 O O . ASP A 1 581 ? -42.703 4.230 12.318 1.00 97.88 581 ASP A O 1
ATOM 4514 N N . PRO A 1 582 ? -44.814 4.804 12.839 1.00 97.44 582 PRO A N 1
ATOM 4515 C CA . PRO A 1 582 ? -44.665 4.493 14.256 1.00 97.44 582 PRO A CA 1
ATOM 4516 C C . PRO A 1 582 ? -44.476 2.997 14.532 1.00 97.44 582 PRO A C 1
ATOM 4518 O O . PRO A 1 582 ? -43.884 2.665 15.556 1.00 97.44 582 PRO A O 1
ATOM 4521 N N . ASP A 1 583 ? -44.914 2.103 13.637 1.00 97.88 583 ASP A N 1
ATOM 4522 C CA . ASP A 1 583 ? -44.774 0.649 13.825 1.00 97.88 583 ASP A CA 1
ATOM 4523 C C . ASP A 1 583 ? -43.310 0.189 13.702 1.00 97.88 583 ASP A C 1
ATOM 4525 O O . ASP A 1 583 ? -42.955 -0.913 14.120 1.00 97.88 583 ASP A O 1
ATOM 4529 N N . LYS A 1 584 ? -42.450 1.063 13.170 1.00 98.31 584 LYS A N 1
ATOM 4530 C CA . LYS A 1 584 ? -41.010 0.861 12.982 1.00 98.31 584 LYS A CA 1
ATOM 4531 C C . LYS A 1 584 ? -40.138 1.595 14.005 1.00 98.31 584 LYS A C 1
ATOM 4533 O O . LYS A 1 584 ? -38.912 1.623 13.858 1.00 98.31 584 LYS A O 1
ATOM 4538 N N . VAL A 1 585 ? -40.750 2.222 15.013 1.00 98.44 585 VAL A N 1
ATOM 4539 C CA . VAL A 1 585 ? -40.043 2.914 16.098 1.00 98.44 585 VAL A CA 1
ATOM 4540 C C . VAL A 1 585 ? -40.288 2.190 17.413 1.00 98.44 585 VAL A C 1
ATOM 4542 O O . VAL A 1 585 ? -41.388 2.173 17.964 1.00 98.44 585 VAL A O 1
ATOM 4545 N N . HIS A 1 586 ? -39.215 1.628 17.952 1.00 98.06 586 HIS A N 1
ATOM 4546 C CA . HIS A 1 586 ? -39.224 0.722 19.085 1.00 98.06 586 HIS A CA 1
ATOM 4547 C C . HIS A 1 586 ? -38.614 1.364 20.319 1.00 98.06 586 HIS A C 1
ATOM 4549 O O . HIS A 1 586 ? -37.568 2.018 20.285 1.00 98.06 586 HIS A O 1
ATOM 4555 N N . ARG A 1 587 ? -39.268 1.132 21.453 1.00 97.81 587 ARG A N 1
ATOM 4556 C CA . ARG A 1 587 ? -38.762 1.512 22.768 1.00 97.81 587 ARG A CA 1
ATOM 4557 C C . ARG A 1 587 ? -37.680 0.530 23.199 1.00 97.81 587 ARG A C 1
ATOM 4559 O O . ARG A 1 587 ? -37.892 -0.678 23.186 1.00 97.81 587 ARG A O 1
ATOM 4566 N N . ILE A 1 588 ? -36.546 1.064 23.627 1.00 97.88 588 ILE A N 1
ATOM 4567 C CA . ILE A 1 588 ? -35.471 0.303 24.245 1.00 97.88 588 ILE A CA 1
ATOM 4568 C C . ILE A 1 588 ? -35.740 0.238 25.742 1.00 97.88 588 ILE A C 1
ATOM 4570 O O . ILE A 1 588 ? -35.763 1.268 26.417 1.00 97.88 588 ILE A O 1
ATOM 4574 N N . ASP A 1 589 ? -35.960 -0.979 26.230 1.00 97.12 589 ASP A N 1
ATOM 4575 C CA . ASP A 1 589 ? -36.083 -1.296 27.648 1.00 97.12 589 ASP A CA 1
ATOM 4576 C C . ASP A 1 589 ? -34.815 -2.030 28.096 1.00 97.12 589 ASP A C 1
ATOM 4578 O O . ASP A 1 589 ? -34.559 -3.166 27.694 1.00 97.12 589 ASP A O 1
ATOM 4582 N N . HIS A 1 590 ? -33.976 -1.339 28.863 1.00 97.00 590 HIS A N 1
ATOM 4583 C CA . HIS A 1 590 ? -32.700 -1.831 29.373 1.00 97.00 590 HIS A CA 1
ATOM 4584 C C . HIS A 1 590 ? -32.678 -1.678 30.891 1.00 97.00 590 HIS A C 1
ATOM 4586 O O . HIS A 1 590 ? -32.701 -0.561 31.410 1.00 97.00 590 HIS A O 1
ATOM 4592 N N . ASP A 1 591 ? -32.601 -2.801 31.600 1.00 96.81 591 ASP A N 1
ATOM 4593 C CA . ASP A 1 591 ? -32.462 -2.860 33.057 1.00 96.81 591 ASP A CA 1
ATOM 4594 C C . ASP A 1 591 ? -31.165 -3.599 33.407 1.00 96.81 591 ASP A C 1
ATOM 4596 O O . ASP A 1 591 ? -31.147 -4.818 33.590 1.00 96.81 591 ASP A O 1
ATOM 4600 N N . GLY A 1 592 ? -30.054 -2.861 33.393 1.00 95.62 592 GLY A N 1
ATOM 4601 C CA . GLY A 1 592 ? -28.722 -3.384 33.669 1.00 95.62 592 GLY A CA 1
ATOM 4602 C C . GLY A 1 592 ? -28.210 -3.033 35.067 1.00 95.62 592 GLY A C 1
ATOM 4603 O O . GLY A 1 592 ? -28.927 -2.497 35.917 1.00 95.62 592 GLY A O 1
ATOM 4604 N N . LYS A 1 593 ? -26.944 -3.372 35.334 1.00 96.00 593 LYS A N 1
ATOM 4605 C CA . LYS A 1 593 ? -26.311 -3.149 36.641 1.00 96.00 593 LYS A CA 1
ATOM 4606 C C . LYS A 1 593 ? -25.972 -1.675 36.846 1.00 96.00 593 LYS A C 1
ATOM 4608 O O . LYS A 1 593 ? -26.090 -1.180 37.966 1.00 96.00 593 LYS A O 1
ATOM 4613 N N . TYR A 1 594 ? -25.517 -1.007 35.789 1.00 93.50 594 TYR A N 1
ATOM 4614 C CA . TYR A 1 594 ? -25.018 0.366 35.840 1.00 93.50 594 TYR A CA 1
ATOM 4615 C C . TYR A 1 594 ? -26.014 1.376 35.263 1.00 93.50 594 TYR A C 1
ATOM 4617 O O . TYR A 1 594 ? -26.058 2.516 35.724 1.00 93.50 594 TYR A O 1
ATOM 4625 N N . PHE A 1 595 ? -26.843 0.970 34.300 1.00 95.00 595 PHE A N 1
ATOM 4626 C CA . PHE A 1 595 ? -27.796 1.838 33.620 1.00 95.00 595 PHE A CA 1
ATOM 4627 C C . PHE A 1 595 ? -29.199 1.233 33.601 1.00 95.00 595 PHE A C 1
ATOM 4629 O O . PHE A 1 595 ? -29.394 0.045 33.351 1.00 95.00 595 PHE A O 1
ATOM 4636 N N . LYS A 1 596 ? -30.196 2.095 33.808 1.00 95.88 596 LYS A N 1
ATOM 4637 C CA . LYS A 1 596 ? -31.612 1.788 33.597 1.00 95.88 596 LYS A CA 1
ATOM 4638 C C . LYS A 1 596 ? -32.177 2.778 32.595 1.00 95.88 596 LYS A C 1
ATOM 4640 O O . LYS A 1 596 ? -32.080 3.987 32.807 1.00 95.88 596 LYS A O 1
ATOM 4645 N N . LEU A 1 597 ? -32.745 2.277 31.506 1.00 95.81 597 LEU A N 1
ATOM 4646 C CA . LEU A 1 597 ? -33.264 3.089 30.415 1.00 95.81 597 LEU A CA 1
ATOM 4647 C C . LEU A 1 597 ? -34.557 2.485 29.877 1.00 95.81 597 LEU A C 1
ATOM 4649 O O . LEU A 1 597 ? -34.602 1.314 29.532 1.00 95.81 597 LEU A O 1
ATOM 4653 N N . ASN A 1 598 ? -35.584 3.319 29.746 1.00 96.88 598 ASN A N 1
ATOM 4654 C CA . ASN A 1 598 ? -36.828 2.964 29.079 1.00 96.88 598 ASN A CA 1
ATOM 4655 C C . ASN A 1 598 ? -37.244 4.126 28.166 1.00 96.88 598 ASN A C 1
ATOM 4657 O O . ASN A 1 598 ? -37.929 5.061 28.589 1.00 96.88 598 ASN A O 1
ATOM 4661 N N . ALA A 1 599 ? -36.762 4.118 26.923 1.00 96.69 599 ALA A N 1
ATOM 4662 C CA . ALA A 1 599 ? -36.928 5.241 26.000 1.00 96.69 599 ALA A CA 1
ATOM 4663 C C . ALA A 1 599 ? -36.881 4.804 24.531 1.00 96.69 599 ALA A C 1
ATOM 4665 O O . ALA A 1 599 ? -36.297 3.779 24.199 1.00 96.69 599 ALA A O 1
ATOM 4666 N N . ILE A 1 600 ? -37.482 5.603 23.650 1.00 97.88 600 ILE A N 1
ATOM 4667 C CA . ILE A 1 600 ? -37.149 5.581 22.218 1.00 97.88 600 ILE A CA 1
ATOM 4668 C C . ILE A 1 600 ? -35.928 6.478 22.001 1.00 97.88 600 ILE A C 1
ATOM 4670 O O . ILE A 1 600 ? -35.775 7.474 22.711 1.00 97.88 600 ILE A O 1
ATOM 4674 N N . HIS A 1 601 ? -35.076 6.169 21.027 1.00 98.44 601 HIS A N 1
ATOM 4675 C CA . HIS A 1 601 ? -34.049 7.112 20.594 1.00 98.44 601 HIS A CA 1
ATOM 4676 C C . HIS A 1 601 ? -34.711 8.354 19.997 1.00 98.44 601 HIS A C 1
ATOM 4678 O O . HIS A 1 601 ? -35.728 8.253 19.311 1.00 98.44 601 HIS A O 1
ATOM 4684 N N . LEU A 1 602 ? -34.164 9.536 20.282 1.00 97.75 602 LEU A N 1
ATOM 4685 C CA . LEU A 1 602 ? -34.775 10.805 19.865 1.00 97.75 602 LEU A CA 1
ATOM 4686 C C . LEU A 1 602 ? -34.433 11.198 18.428 1.00 97.75 602 LEU A C 1
ATOM 4688 O O . LEU A 1 602 ? -35.097 12.068 17.869 1.00 97.75 602 LEU A O 1
ATOM 4692 N N . CYS A 1 603 ? -33.386 10.607 17.860 1.00 98.25 603 CYS A N 1
ATOM 4693 C CA . CYS A 1 603 ? -32.929 10.905 16.512 1.00 98.25 603 CYS A CA 1
ATOM 4694 C C . CYS A 1 603 ? -33.400 9.817 15.547 1.00 98.25 603 CYS A C 1
ATOM 4696 O O . CYS A 1 603 ? -33.360 8.634 15.880 1.00 98.25 603 CYS A O 1
ATOM 4698 N N . GLU A 1 604 ? -33.782 10.223 14.336 1.00 98.06 604 GLU A N 1
ATOM 4699 C CA . GLU A 1 604 ? -33.909 9.284 13.221 1.00 98.06 604 GLU A CA 1
ATOM 4700 C C . GLU A 1 604 ? -32.544 8.671 12.856 1.00 98.06 604 GLU A C 1
ATOM 4702 O O . GLU A 1 604 ? -31.516 9.299 13.155 1.00 98.06 604 GLU A O 1
ATOM 4707 N N . PRO A 1 605 ? -32.516 7.495 12.193 1.00 98.44 605 PRO A N 1
ATOM 4708 C CA . PRO A 1 605 ? -31.277 6.880 11.726 1.00 98.44 605 PRO A CA 1
ATOM 4709 C C . PRO A 1 605 ? -30.396 7.880 10.971 1.00 98.44 605 PRO A C 1
ATOM 4711 O O . PRO A 1 605 ? -30.820 8.478 9.981 1.00 98.44 605 PRO A O 1
ATOM 4714 N N . SER A 1 606 ? -29.189 8.102 11.484 1.00 98.06 606 SER A N 1
ATOM 4715 C CA . SER A 1 606 ? -28.162 8.920 10.840 1.00 98.06 606 SER A CA 1
ATOM 4716 C C . SER A 1 606 ? -27.382 8.098 9.806 1.00 98.06 606 SER A C 1
ATOM 4718 O O . SER A 1 606 ? -27.541 6.876 9.788 1.00 98.06 606 SER A O 1
ATOM 4720 N N . PRO A 1 607 ? -26.576 8.721 8.920 1.00 96.50 607 PRO A N 1
ATOM 4721 C CA . PRO A 1 607 ? -25.905 8.008 7.831 1.00 96.50 607 PRO A CA 1
ATOM 4722 C C . PRO A 1 607 ? -25.091 6.783 8.267 1.00 96.50 607 PRO A C 1
ATOM 4724 O O . PRO A 1 607 ? -25.127 5.773 7.568 1.00 96.50 607 PRO A O 1
ATOM 4727 N N . GLN A 1 608 ? -24.399 6.851 9.410 1.00 97.12 608 GLN A N 1
ATOM 4728 C CA . GLN A 1 608 ? -23.661 5.712 9.968 1.00 97.12 608 GLN A CA 1
ATOM 4729 C C . GLN A 1 608 ? -24.470 4.919 11.008 1.00 97.12 608 GLN A C 1
ATOM 4731 O O . GLN A 1 608 ? -24.130 3.779 11.308 1.00 97.12 608 GLN A O 1
ATOM 4736 N N . ARG A 1 609 ? -25.542 5.510 11.561 1.00 98.00 609 ARG A N 1
ATOM 4737 C CA . ARG A 1 609 ? -26.204 5.121 12.823 1.00 98.00 609 ARG A CA 1
ATOM 4738 C C . ARG A 1 609 ? -25.242 5.169 14.014 1.00 98.00 609 ARG A C 1
ATOM 4740 O O . ARG A 1 609 ? -25.273 6.136 14.778 1.00 98.00 609 ARG A O 1
ATOM 4747 N N . THR A 1 610 ? -24.403 4.150 14.166 1.00 98.44 610 THR A N 1
ATOM 4748 C CA . THR A 1 610 ? -23.300 4.116 15.132 1.00 98.44 610 THR A CA 1
ATOM 4749 C C . THR A 1 610 ? -22.091 4.832 14.523 1.00 98.44 610 THR A C 1
ATOM 4751 O O . THR A 1 610 ? -21.729 4.517 13.394 1.00 98.44 610 THR A O 1
ATOM 4754 N N . PRO A 1 611 ? -21.465 5.794 15.227 1.00 98.00 611 PRO A N 1
ATOM 4755 C CA . PRO A 1 611 ? -20.276 6.471 14.714 1.00 98.00 611 PRO A CA 1
ATOM 4756 C C . PRO A 1 611 ? -19.108 5.487 14.585 1.00 98.00 611 PRO A C 1
ATOM 4758 O O . PRO A 1 611 ? -19.062 4.511 15.334 1.00 98.00 611 PRO A O 1
ATOM 4761 N N . VAL A 1 612 ? -18.102 5.803 13.768 1.00 98.00 612 VAL A N 1
ATOM 4762 C CA . VAL A 1 612 ? -16.854 5.015 13.741 1.00 98.00 612 VAL A CA 1
ATOM 4763 C C . VAL A 1 612 ? -16.236 4.943 15.140 1.00 98.00 612 VAL A C 1
ATOM 4765 O O . VAL A 1 612 ? -15.979 5.972 15.771 1.00 98.00 612 VAL A O 1
ATOM 4768 N N . LEU A 1 613 ? -15.972 3.737 15.635 1.00 97.94 613 LEU A N 1
ATOM 4769 C CA . LEU A 1 613 ? -15.529 3.521 17.012 1.00 97.94 613 LEU A CA 1
ATOM 4770 C C . LEU A 1 613 ? -14.006 3.443 17.119 1.00 97.94 613 LEU A C 1
ATOM 4772 O O . LEU A 1 613 ? -13.372 2.481 16.685 1.00 97.94 613 LEU A O 1
ATOM 4776 N N . PHE A 1 614 ? -13.421 4.440 17.774 1.00 96.25 614 PHE A N 1
ATOM 4777 C CA . PHE A 1 614 ? -12.008 4.491 18.128 1.00 96.25 614 PHE A CA 1
ATOM 4778 C C . PHE A 1 614 ? -11.778 4.028 19.573 1.00 96.25 614 PHE A C 1
ATOM 4780 O O . PHE A 1 614 ? -12.643 4.171 20.442 1.00 96.25 614 PHE A O 1
ATOM 4787 N N . GLN A 1 615 ? -10.586 3.500 19.856 1.00 93.62 615 GLN A N 1
ATOM 4788 C CA . GLN A 1 615 ? -10.166 3.135 21.210 1.00 93.62 615 GLN A CA 1
ATOM 4789 C C . GLN A 1 615 ? -8.633 3.226 21.366 1.00 93.62 615 GLN A C 1
ATOM 4791 O O . GLN A 1 615 ? -7.903 3.096 20.386 1.00 93.62 615 GLN A O 1
ATOM 4796 N N . ALA A 1 616 ? -8.130 3.464 22.585 1.00 84.56 616 ALA A N 1
ATOM 4797 C CA . ALA A 1 616 ? -6.689 3.643 22.853 1.00 84.56 616 ALA A CA 1
ATOM 4798 C C . ALA A 1 616 ? -6.162 2.932 24.127 1.00 84.56 616 ALA A C 1
ATOM 4800 O O . ALA A 1 616 ? -5.123 3.284 24.680 1.00 84.56 616 ALA A O 1
ATOM 4801 N N . GLY A 1 617 ? -6.894 1.955 24.660 1.00 76.06 617 GLY A N 1
ATOM 4802 C CA . GLY A 1 617 ? -6.555 1.255 25.898 1.00 76.06 617 GLY A CA 1
ATOM 4803 C C . GLY A 1 617 ? -5.525 0.151 25.678 1.00 76.06 617 GLY A C 1
ATOM 4804 O O . GLY A 1 617 ? -5.794 -0.843 25.011 1.00 76.06 617 GLY A O 1
ATOM 4805 N N . THR A 1 618 ? -4.365 0.292 26.315 1.00 74.75 618 THR A N 1
ATOM 4806 C CA . THR A 1 618 ? -3.224 -0.627 26.171 1.00 74.75 618 THR A CA 1
ATOM 4807 C C . THR A 1 618 ? -3.215 -1.781 27.177 1.00 74.75 618 THR A C 1
ATOM 4809 O O . THR A 1 618 ? -2.527 -2.777 26.947 1.00 74.75 618 THR A O 1
ATOM 4812 N N . SER A 1 619 ? -3.984 -1.692 28.271 1.00 83.12 619 SER A N 1
ATOM 4813 C CA . SER A 1 619 ? -4.089 -2.756 29.282 1.00 83.12 619 SER A CA 1
ATOM 4814 C C . SER A 1 619 ? -4.773 -4.010 28.718 1.00 83.12 619 SER A C 1
ATOM 4816 O O . SER A 1 619 ? -5.553 -3.890 27.776 1.00 83.12 619 SER A O 1
ATOM 4818 N N . PRO A 1 620 ? -4.572 -5.217 29.286 1.00 85.75 620 PRO A N 1
ATOM 4819 C CA . PRO A 1 620 ? -5.210 -6.437 28.778 1.00 85.75 620 PRO A CA 1
ATOM 4820 C C . PRO A 1 620 ? -6.737 -6.326 28.640 1.00 85.75 620 PRO A C 1
ATOM 4822 O O . PRO A 1 620 ? -7.301 -6.723 27.623 1.00 85.75 620 PRO A O 1
ATOM 4825 N N . LYS A 1 621 ? -7.407 -5.711 29.626 1.00 88.44 621 LYS A N 1
ATOM 4826 C CA . LYS A 1 621 ? -8.857 -5.457 29.576 1.00 88.44 621 LYS A CA 1
ATOM 4827 C C . LYS A 1 621 ? -9.220 -4.393 28.533 1.00 88.44 621 LYS A C 1
ATOM 4829 O O . LYS A 1 621 ? -10.243 -4.525 27.867 1.00 88.44 621 LYS A O 1
ATOM 4834 N N . GLY A 1 622 ? -8.360 -3.388 28.346 1.00 89.81 622 GLY A N 1
ATOM 4835 C CA . GLY A 1 622 ? -8.479 -2.394 27.279 1.00 89.81 622 GLY A CA 1
ATOM 4836 C C . GLY A 1 622 ? -8.358 -2.993 25.881 1.00 89.81 622 GLY A C 1
ATOM 4837 O O . GLY A 1 622 ? -9.221 -2.739 25.048 1.00 89.81 622 GLY A O 1
ATOM 4838 N N . GLN A 1 623 ? -7.365 -3.851 25.647 1.00 90.81 623 GLN A N 1
ATOM 4839 C CA . GLN A 1 623 ? -7.181 -4.542 24.371 1.00 90.81 623 GLN A CA 1
ATOM 4840 C C . GLN A 1 623 ? -8.332 -5.511 24.077 1.00 90.81 623 GLN A C 1
ATOM 4842 O O . GLN A 1 623 ? -8.786 -5.579 22.940 1.00 90.81 623 GLN A O 1
ATOM 4847 N N . ALA A 1 624 ? -8.848 -6.222 25.086 1.00 93.06 624 ALA A N 1
ATOM 4848 C CA . ALA A 1 624 ? -10.035 -7.064 24.925 1.00 93.06 624 ALA A CA 1
ATOM 4849 C C . ALA A 1 624 ? -11.281 -6.226 24.582 1.00 93.06 624 ALA A C 1
ATOM 4851 O O . ALA A 1 624 ? -12.037 -6.555 23.667 1.00 93.06 624 ALA A O 1
ATOM 4852 N N . PHE A 1 625 ? -11.472 -5.090 25.263 1.00 95.12 625 PHE A N 1
ATOM 4853 C CA . PHE A 1 625 ? -12.546 -4.149 24.942 1.00 95.12 625 PHE A CA 1
ATOM 4854 C C . PHE A 1 625 ? -12.426 -3.623 23.504 1.00 95.12 625 PHE A C 1
ATOM 4856 O O . PHE A 1 625 ? -13.422 -3.609 22.779 1.00 95.12 625 PHE A O 1
ATOM 4863 N N . ALA A 1 626 ? -11.217 -3.246 23.078 1.00 94.44 626 ALA A N 1
ATOM 4864 C CA . ALA A 1 626 ? -10.925 -2.798 21.720 1.00 94.44 626 ALA A CA 1
ATOM 4865 C C . ALA A 1 626 ? -11.203 -3.896 20.689 1.00 94.44 626 ALA A C 1
ATOM 4867 O O . ALA A 1 626 ? -11.934 -3.669 19.732 1.00 94.44 626 ALA A O 1
ATOM 4868 N N . GLY A 1 627 ? -10.706 -5.114 20.924 1.00 93.62 627 GLY A N 1
ATOM 4869 C CA . GLY A 1 627 ? -10.961 -6.263 20.058 1.00 93.62 627 GLY A CA 1
ATOM 4870 C C . GLY A 1 627 ? -12.455 -6.515 19.862 1.00 93.62 627 GLY A C 1
ATOM 4871 O O . GLY A 1 627 ? -12.889 -6.826 18.756 1.00 93.62 627 GLY A O 1
ATOM 4872 N N . LYS A 1 628 ? -13.266 -6.297 20.902 1.00 95.75 628 LYS A N 1
ATOM 4873 C CA . LYS A 1 628 ? -14.720 -6.446 20.820 1.00 95.75 628 LYS A CA 1
ATOM 4874 C C . LYS A 1 628 ? -15.429 -5.311 20.074 1.00 95.75 628 LYS A C 1
ATOM 4876 O O . LYS A 1 628 ? -16.348 -5.608 19.318 1.00 95.75 628 LYS A O 1
ATOM 4881 N N . HIS A 1 629 ? -15.061 -4.052 20.320 1.00 96.31 629 HIS A N 1
ATOM 4882 C CA . HIS A 1 629 ? -15.862 -2.887 19.900 1.00 96.31 629 HIS A CA 1
ATOM 4883 C C . HIS A 1 629 ? -15.198 -1.976 18.874 1.00 96.31 629 HIS A C 1
ATOM 4885 O O . HIS A 1 629 ? -15.898 -1.395 18.061 1.00 96.31 629 HIS A O 1
ATOM 4891 N N . ALA A 1 630 ? -13.880 -1.805 18.925 1.00 96.56 630 ALA A N 1
ATOM 4892 C CA . ALA A 1 630 ? -13.207 -0.780 18.140 1.00 96.56 630 ALA A CA 1
ATOM 4893 C C . ALA A 1 630 ? -13.155 -1.153 16.655 1.00 96.56 630 ALA A C 1
ATOM 4895 O O . ALA A 1 630 ? -12.874 -2.296 16.302 1.00 96.56 630 ALA A O 1
ATOM 4896 N N . GLU A 1 631 ? -13.374 -0.182 15.786 1.00 97.06 631 GLU A N 1
ATOM 4897 C CA . GLU A 1 631 ? -13.050 -0.245 14.358 1.00 97.06 631 GLU A CA 1
ATOM 4898 C C . GLU A 1 631 ? -11.663 0.350 14.113 1.00 97.06 631 GLU A C 1
ATOM 4900 O O . GLU A 1 631 ? -10.916 -0.129 13.264 1.00 97.06 631 GLU A O 1
ATOM 4905 N N . CYS A 1 632 ? -11.274 1.326 14.934 1.00 96.38 632 CYS A N 1
ATOM 4906 C CA . CYS A 1 632 ? -9.970 1.967 14.898 1.00 96.38 632 CYS A CA 1
ATOM 4907 C C . CYS A 1 632 ? -9.288 1.891 16.271 1.00 96.38 632 CYS A C 1
ATOM 4909 O O . CYS A 1 632 ? -9.904 2.172 17.299 1.00 96.38 632 CYS A O 1
ATOM 4911 N N . VAL A 1 633 ? -8.000 1.553 16.316 1.00 94.50 633 VAL A N 1
ATOM 4912 C CA . VAL A 1 633 ? -7.211 1.558 17.556 1.00 94.50 633 VAL A CA 1
ATOM 4913 C C . VAL A 1 633 ? -5.982 2.422 17.401 1.00 94.50 633 VAL A C 1
ATOM 4915 O O . VAL A 1 633 ? -5.238 2.300 16.430 1.00 94.50 633 VAL A O 1
ATOM 4918 N N . PHE A 1 634 ? -5.753 3.269 18.395 1.00 89.50 634 PHE A N 1
ATOM 4919 C CA . PHE A 1 634 ? -4.550 4.069 18.490 1.00 89.50 634 PHE A CA 1
ATOM 4920 C C . PHE A 1 634 ? -3.533 3.403 19.413 1.00 89.50 634 PHE A C 1
ATOM 4922 O O . PHE A 1 634 ? -3.861 3.015 20.537 1.00 89.50 634 PHE A O 1
ATOM 4929 N N . ILE A 1 635 ? -2.295 3.282 18.939 1.00 88.81 635 ILE A N 1
ATOM 4930 C CA . ILE A 1 635 ? -1.182 2.752 19.721 1.00 88.81 635 ILE A CA 1
ATOM 4931 C C . ILE A 1 635 ? 0.016 3.700 19.693 1.00 88.81 635 ILE A C 1
ATOM 4933 O O . ILE A 1 635 ? 0.338 4.307 18.673 1.00 88.81 635 ILE A O 1
ATOM 4937 N N . GLY A 1 636 ? 0.697 3.794 20.833 1.00 83.06 636 GLY A N 1
ATOM 4938 C CA . GLY A 1 636 ? 2.046 4.347 20.908 1.00 83.06 636 GLY A CA 1
ATOM 4939 C C . GLY A 1 636 ? 3.115 3.278 20.666 1.00 83.06 636 GLY A C 1
ATOM 4940 O O . GLY A 1 636 ? 2.825 2.079 20.568 1.00 83.06 636 GLY A O 1
ATOM 4941 N N . GLY A 1 637 ? 4.369 3.718 20.636 1.00 74.75 637 GLY A N 1
ATOM 4942 C CA . GLY A 1 637 ? 5.543 2.868 20.458 1.00 74.75 637 GLY A CA 1
ATOM 4943 C C . GLY A 1 637 ? 6.716 3.662 19.894 1.00 74.75 637 GLY A C 1
ATOM 4944 O O . GLY A 1 637 ? 6.531 4.735 19.337 1.00 74.75 637 GLY A O 1
ATOM 4945 N N . HIS A 1 638 ? 7.932 3.136 20.041 1.00 77.19 638 HIS A N 1
ATOM 4946 C CA . HIS A 1 638 ? 9.154 3.877 19.690 1.00 77.19 638 HIS A CA 1
ATOM 4947 C C . HIS A 1 638 ? 9.855 3.345 18.430 1.00 77.19 638 HIS A C 1
ATOM 4949 O O . HIS A 1 638 ? 10.788 3.968 17.933 1.00 77.19 638 HIS A O 1
ATOM 4955 N N . ASN A 1 639 ? 9.432 2.187 17.912 1.00 81.31 639 ASN A N 1
ATOM 4956 C CA . ASN A 1 639 ? 9.957 1.583 16.684 1.00 81.31 639 ASN A CA 1
ATOM 4957 C C . ASN A 1 639 ? 8.906 0.704 15.984 1.00 81.31 639 ASN A C 1
ATOM 4959 O O . ASN A 1 639 ? 7.867 0.351 16.558 1.00 81.31 639 ASN A O 1
ATOM 4963 N N . ALA A 1 640 ? 9.182 0.354 14.727 1.00 81.50 640 ALA A N 1
ATOM 4964 C CA . ALA A 1 640 ? 8.265 -0.400 13.881 1.00 81.50 640 ALA A CA 1
ATOM 4965 C C . ALA A 1 640 ? 8.011 -1.826 14.399 1.00 81.50 640 ALA A C 1
ATOM 4967 O O . ALA A 1 640 ? 6.889 -2.319 14.308 1.00 81.50 640 ALA A O 1
ATOM 4968 N N . GLU A 1 641 ? 9.007 -2.472 15.005 1.00 81.50 641 GLU A N 1
ATOM 4969 C CA . GLU A 1 641 ? 8.915 -3.833 15.541 1.00 81.50 641 GLU A CA 1
ATOM 4970 C C . GLU A 1 641 ? 8.026 -3.901 16.792 1.00 81.50 641 GLU A C 1
ATOM 4972 O O . GLU A 1 641 ? 7.303 -4.878 17.014 1.00 81.50 641 GLU A O 1
ATOM 4977 N N . GLN A 1 642 ? 8.051 -2.862 17.630 1.00 81.00 642 GLN A N 1
ATOM 4978 C CA . GLN A 1 642 ? 7.130 -2.726 18.754 1.00 81.00 642 GLN A CA 1
ATOM 4979 C C . GLN A 1 642 ? 5.695 -2.551 18.256 1.00 81.00 642 GLN A C 1
ATOM 4981 O O . GLN A 1 642 ? 4.809 -3.264 18.732 1.00 81.00 642 GLN A O 1
ATOM 4986 N N . HIS A 1 643 ? 5.471 -1.680 17.266 1.00 88.06 643 HIS A N 1
ATOM 4987 C CA . HIS A 1 643 ? 4.158 -1.553 16.633 1.00 88.06 643 HIS A CA 1
ATOM 4988 C C . HIS A 1 643 ? 3.691 -2.885 16.028 1.00 88.06 643 HIS A C 1
ATOM 4990 O O . HIS A 1 643 ? 2.558 -3.278 16.286 1.00 88.06 643 HIS A O 1
ATOM 4996 N N . ALA A 1 644 ? 4.559 -3.640 15.342 1.00 84.12 644 ALA A N 1
ATOM 4997 C CA . ALA A 1 644 ? 4.214 -4.949 14.776 1.00 84.12 644 ALA A CA 1
ATOM 4998 C C . ALA A 1 644 ? 3.693 -5.941 15.827 1.00 84.12 644 ALA A C 1
ATOM 5000 O O . ALA A 1 644 ? 2.694 -6.631 15.600 1.00 84.12 644 ALA A O 1
ATOM 5001 N N . ARG A 1 645 ? 4.325 -5.987 17.007 1.00 85.88 645 ARG A N 1
ATOM 5002 C CA . ARG A 1 645 ? 3.870 -6.833 18.124 1.00 85.88 645 ARG A CA 1
ATOM 5003 C C . ARG A 1 645 ? 2.511 -6.387 18.665 1.00 85.88 645 ARG A C 1
ATOM 5005 O O . ARG A 1 645 ? 1.633 -7.228 18.860 1.00 85.88 645 ARG A O 1
ATOM 5012 N N . SER A 1 646 ? 2.319 -5.085 18.869 1.00 88.00 646 SER A N 1
ATOM 5013 C CA . SER A 1 646 ? 1.044 -4.525 19.338 1.00 88.00 646 SER A CA 1
ATOM 5014 C C . SER A 1 646 ? -0.090 -4.756 18.334 1.00 88.00 646 SER A C 1
ATOM 5016 O O . SER A 1 646 ? -1.176 -5.182 18.725 1.00 88.00 646 SER A O 1
ATOM 5018 N N . VAL A 1 647 ? 0.176 -4.560 17.038 1.00 91.25 647 VAL A N 1
ATOM 5019 C CA . VAL A 1 647 ? -0.756 -4.841 15.934 1.00 91.25 647 VAL A CA 1
ATOM 5020 C C . VAL A 1 647 ? -1.190 -6.304 15.951 1.00 91.25 647 VAL A C 1
ATOM 5022 O O . VAL A 1 647 ? -2.387 -6.592 15.901 1.00 91.25 647 VAL A O 1
ATOM 5025 N N . ALA A 1 648 ? -0.239 -7.235 16.066 1.00 86.94 648 ALA A N 1
ATOM 5026 C CA . ALA A 1 648 ? -0.543 -8.662 16.126 1.00 86.94 648 ALA A CA 1
ATOM 5027 C C . ALA A 1 648 ? -1.418 -9.015 17.343 1.00 86.94 648 ALA A C 1
ATOM 5029 O O . ALA A 1 648 ? -2.392 -9.754 17.199 1.00 86.94 648 ALA A O 1
ATOM 5030 N N . SER A 1 649 ? -1.114 -8.449 18.518 1.00 88.56 649 SER A N 1
ATOM 5031 C CA . SER A 1 649 ? -1.899 -8.654 19.745 1.00 88.56 649 SER A CA 1
ATOM 5032 C C . SER A 1 649 ? -3.342 -8.167 19.594 1.00 88.56 649 SER A C 1
ATOM 5034 O O . SER A 1 649 ? -4.286 -8.911 19.855 1.00 88.56 649 SER A O 1
ATOM 5036 N N . LEU A 1 650 ? -3.535 -6.937 19.112 1.00 91.31 650 LEU A N 1
ATOM 5037 C CA . LEU A 1 650 ? -4.861 -6.338 18.940 1.00 91.31 650 LEU A CA 1
ATOM 5038 C C . LEU A 1 650 ? -5.720 -7.103 17.926 1.00 91.31 650 LEU A C 1
ATOM 5040 O O . LEU A 1 650 ? -6.889 -7.391 18.188 1.00 91.31 650 LEU A O 1
ATOM 5044 N N . ARG A 1 651 ? -5.134 -7.514 16.798 1.00 91.62 651 ARG A N 1
ATOM 5045 C CA . ARG A 1 651 ? -5.832 -8.340 15.801 1.00 91.62 651 ARG A CA 1
ATOM 5046 C C . ARG A 1 651 ? -6.205 -9.725 16.343 1.00 91.62 651 ARG A C 1
ATOM 5048 O O . ARG A 1 651 ? -7.267 -10.253 16.004 1.00 91.62 651 ARG A O 1
ATOM 5055 N N . ALA A 1 652 ? -5.389 -10.296 17.231 1.00 88.62 652 ALA A N 1
ATOM 5056 C CA . ALA A 1 652 ? -5.738 -11.531 17.931 1.00 88.62 652 ALA A CA 1
ATOM 5057 C C . ALA A 1 652 ? -6.934 -11.338 18.884 1.00 88.62 652 ALA A C 1
ATOM 5059 O O . ALA A 1 652 ? -7.796 -12.213 18.946 1.00 88.62 652 ALA A O 1
ATOM 5060 N N . GLN A 1 653 ? -7.045 -10.188 19.564 1.00 92.81 653 GLN A N 1
ATOM 5061 C CA . GLN A 1 653 ? -8.221 -9.868 20.391 1.00 92.81 653 GLN A CA 1
ATOM 5062 C C . GLN A 1 653 ? -9.500 -9.740 19.554 1.00 92.81 653 GLN A C 1
ATOM 5064 O O . GLN A 1 653 ? -10.541 -10.258 19.952 1.00 92.81 653 GLN A O 1
ATOM 5069 N N . ALA A 1 654 ? -9.432 -9.114 18.373 1.00 90.62 654 ALA A N 1
ATOM 5070 C CA . ALA A 1 654 ? -10.570 -9.065 17.448 1.00 90.62 654 ALA A CA 1
ATOM 5071 C C . ALA A 1 654 ? -11.022 -10.477 17.031 1.00 90.62 654 ALA A C 1
ATOM 5073 O O . ALA A 1 654 ? -12.204 -10.813 17.124 1.00 90.62 654 ALA A O 1
ATOM 5074 N N . THR A 1 655 ? -10.062 -11.343 16.693 1.00 88.88 655 THR A N 1
ATOM 5075 C CA . THR A 1 655 ? -10.326 -12.750 16.348 1.00 88.88 655 THR A CA 1
ATOM 5076 C C . THR A 1 655 ? -10.970 -13.509 17.515 1.00 88.88 655 THR A C 1
ATOM 5078 O O . THR A 1 655 ? -11.931 -14.251 17.318 1.00 88.88 655 THR A O 1
ATOM 5081 N N . ALA A 1 656 ? -10.495 -13.296 18.748 1.00 90.19 656 ALA A N 1
ATOM 5082 C CA . ALA A 1 656 ? -11.055 -13.920 19.951 1.00 90.19 656 ALA A CA 1
ATOM 5083 C C . ALA A 1 656 ? -12.520 -13.521 20.214 1.00 90.19 656 ALA A C 1
ATOM 5085 O O . ALA A 1 656 ? -13.268 -14.276 20.835 1.00 90.19 656 ALA A O 1
ATOM 5086 N N . HIS A 1 657 ? -12.943 -12.363 19.704 1.00 90.44 657 HIS A N 1
ATOM 5087 C CA . HIS A 1 657 ? -14.326 -11.893 19.740 1.00 90.44 657 HIS A CA 1
ATOM 5088 C C . HIS A 1 657 ? -15.132 -12.227 18.472 1.00 90.44 657 HIS A C 1
ATOM 5090 O O . HIS A 1 657 ? -16.260 -11.757 18.333 1.00 90.44 657 HIS A O 1
ATOM 5096 N N . GLY A 1 658 ? -14.599 -13.070 17.580 1.00 88.69 658 GLY A N 1
ATOM 5097 C CA . GLY A 1 658 ? -15.289 -13.544 16.378 1.00 88.69 658 GLY A CA 1
ATOM 5098 C C . GLY A 1 658 ? -15.357 -12.527 15.236 1.00 88.69 658 GLY A C 1
ATOM 5099 O O . GLY A 1 658 ? -16.207 -12.675 14.362 1.00 88.69 658 GLY A O 1
ATOM 5100 N N . ARG A 1 659 ? -14.498 -11.500 15.248 1.00 91.50 659 ARG A N 1
ATOM 5101 C CA . ARG A 1 659 ? -14.397 -10.483 14.189 1.00 91.50 659 ARG A CA 1
ATOM 5102 C C . ARG A 1 659 ? -13.264 -10.796 13.219 1.00 91.50 659 ARG A C 1
ATOM 5104 O O . ARG A 1 659 ? -12.305 -11.480 13.587 1.00 91.50 659 ARG A O 1
ATOM 5111 N N . ASP A 1 660 ? -13.352 -10.262 12.002 1.00 80.12 660 ASP A N 1
ATOM 5112 C CA . ASP A 1 660 ? -12.223 -10.298 11.080 1.00 80.12 660 ASP A CA 1
ATOM 5113 C C . ASP A 1 660 ? -11.116 -9.373 11.627 1.00 80.12 660 ASP A C 1
ATOM 5115 O O . ASP A 1 660 ? -11.379 -8.212 11.949 1.00 80.12 660 ASP A O 1
ATOM 5119 N N . PRO A 1 661 ? -9.863 -9.843 11.768 1.00 79.94 661 PRO A N 1
ATOM 5120 C CA . PRO A 1 661 ? -8.767 -9.005 12.252 1.00 79.94 661 PRO A CA 1
ATOM 5121 C C . PRO A 1 661 ? -8.497 -7.770 11.375 1.00 79.94 661 PRO A C 1
ATOM 5123 O O . PRO A 1 661 ? -7.851 -6.831 11.840 1.00 79.94 661 PRO A O 1
ATOM 5126 N N . SER A 1 662 ? -8.942 -7.762 10.117 1.00 81.62 662 SER A N 1
ATOM 5127 C CA . SER A 1 662 ? -8.809 -6.629 9.197 1.00 81.62 662 SER A CA 1
ATOM 5128 C C . SER A 1 662 ? -9.886 -5.547 9.367 1.00 81.62 662 SER A C 1
ATOM 5130 O O . SER A 1 662 ? -9.682 -4.434 8.864 1.00 81.62 662 SER A O 1
ATOM 5132 N N . ASP A 1 663 ? -10.955 -5.830 10.124 1.00 86.38 663 ASP A N 1
ATOM 5133 C CA . ASP A 1 663 ? -11.966 -4.844 10.549 1.00 86.38 663 ASP A CA 1
ATOM 5134 C C . ASP A 1 663 ? -11.393 -3.839 11.559 1.00 86.38 663 ASP A C 1
ATOM 5136 O O . ASP A 1 663 ? -11.984 -2.791 11.799 1.00 86.38 663 ASP A O 1
ATOM 5140 N N . LEU A 1 664 ? -10.244 -4.160 12.165 1.00 91.88 664 LEU A N 1
ATOM 5141 C CA . LEU A 1 664 ? -9.539 -3.305 13.110 1.00 91.88 664 LEU A CA 1
ATOM 5142 C C . LEU A 1 664 ? -8.413 -2.545 12.397 1.00 91.88 664 LEU A C 1
ATOM 5144 O O . LEU A 1 664 ? -7.367 -3.122 12.082 1.00 91.88 664 LEU A O 1
ATOM 5148 N N . LYS A 1 665 ? -8.610 -1.246 12.164 1.00 94.44 665 LYS A N 1
ATOM 5149 C CA . LYS A 1 665 ? -7.580 -0.340 11.642 1.00 94.44 665 LYS A CA 1
ATOM 5150 C C . LYS A 1 665 ? -6.719 0.173 12.783 1.00 94.44 665 LYS A C 1
ATOM 5152 O O . LYS A 1 665 ? -7.236 0.668 13.778 1.00 94.44 665 LYS A O 1
ATOM 5157 N N . ILE A 1 666 ? -5.402 0.043 12.670 1.00 95.00 666 ILE A N 1
ATOM 5158 C CA . ILE A 1 666 ? -4.487 0.393 13.759 1.00 95.00 666 ILE A CA 1
ATOM 5159 C C . ILE A 1 666 ? -3.580 1.544 13.334 1.00 95.00 666 ILE A C 1
ATOM 5161 O O . ILE A 1 666 ? -2.869 1.444 12.333 1.00 95.00 666 ILE A O 1
ATOM 5165 N N . PHE A 1 667 ? -3.593 2.615 14.123 1.00 94.88 667 PHE A N 1
ATOM 5166 C CA . PHE A 1 667 ? -2.846 3.845 13.888 1.00 94.88 667 PHE A CA 1
ATOM 5167 C C . PHE A 1 667 ? -1.704 3.972 14.893 1.00 94.88 667 PHE A C 1
ATOM 5169 O O . PHE A 1 667 ? -1.923 3.858 16.101 1.00 94.88 667 PHE A O 1
ATOM 5176 N N . GLY A 1 668 ? -0.490 4.215 14.399 1.00 93.06 668 GLY A N 1
ATOM 5177 C CA . GLY A 1 668 ? 0.680 4.485 15.237 1.00 93.06 668 GLY A CA 1
ATOM 5178 C C . GLY A 1 668 ? 0.868 5.980 15.482 1.00 93.06 668 GLY A C 1
ATOM 5179 O O . GLY A 1 668 ? 0.751 6.769 14.545 1.00 93.06 668 GLY A O 1
ATOM 5180 N N . ALA A 1 669 ? 1.181 6.373 16.717 1.00 90.69 669 ALA A N 1
ATOM 5181 C CA . ALA A 1 669 ? 1.576 7.749 17.029 1.00 90.69 669 ALA A CA 1
ATOM 5182 C C . ALA A 1 669 ? 2.865 8.110 16.292 1.00 90.69 669 ALA A C 1
ATOM 5184 O O . ALA A 1 669 ? 3.773 7.279 16.226 1.00 90.69 669 ALA A O 1
ATOM 5185 N N . ILE A 1 670 ? 2.957 9.330 15.761 1.00 93.00 670 ILE A N 1
ATOM 5186 C CA . ILE A 1 670 ? 4.184 9.827 15.139 1.00 93.00 670 ILE A CA 1
ATOM 5187 C C . ILE A 1 670 ? 4.251 11.350 15.154 1.00 93.00 670 ILE A C 1
ATOM 5189 O O . ILE A 1 670 ? 3.231 12.017 15.012 1.00 93.00 670 ILE A O 1
ATOM 5193 N N . THR A 1 671 ? 5.457 11.892 15.275 1.00 94.81 671 THR A N 1
ATOM 5194 C CA . THR A 1 671 ? 5.727 13.326 15.138 1.00 94.81 671 THR A CA 1
ATOM 5195 C C . THR A 1 671 ? 6.709 13.524 13.993 1.00 94.81 671 THR A C 1
ATOM 5197 O O . THR A 1 671 ? 7.737 12.850 13.941 1.00 94.81 671 THR A O 1
ATOM 5200 N N . VAL A 1 672 ? 6.414 14.438 13.070 1.00 95.69 672 VAL A N 1
ATOM 5201 C CA . VAL A 1 672 ? 7.275 14.715 11.912 1.00 95.69 672 VAL A CA 1
ATOM 5202 C C . VAL A 1 672 ? 7.780 16.146 11.965 1.00 95.69 672 VAL A C 1
ATOM 5204 O O . VAL A 1 672 ? 6.998 17.079 12.113 1.00 95.69 672 VAL A O 1
ATOM 5207 N N . ILE A 1 673 ? 9.089 16.310 11.793 1.00 96.69 673 ILE A N 1
ATOM 5208 C CA . ILE A 1 673 ? 9.743 17.607 11.641 1.00 96.69 673 ILE A CA 1
ATOM 5209 C C . ILE A 1 673 ? 10.393 17.622 10.265 1.00 96.69 673 ILE A C 1
ATOM 5211 O O . ILE A 1 673 ? 11.414 16.975 10.025 1.00 96.69 673 ILE A O 1
ATOM 5215 N N . VAL A 1 674 ? 9.768 18.352 9.347 1.00 96.38 674 VAL A N 1
ATOM 5216 C CA . VAL A 1 674 ? 10.204 18.438 7.956 1.00 96.38 674 VAL A CA 1
ATOM 5217 C C . VAL A 1 674 ? 10.772 19.819 7.654 1.00 96.38 674 VAL A C 1
ATOM 5219 O O . VAL A 1 674 ? 10.307 20.839 8.157 1.00 96.38 674 VAL A O 1
ATOM 5222 N N . ALA A 1 675 ? 11.804 19.871 6.825 1.00 93.56 675 ALA A N 1
ATOM 5223 C CA . ALA A 1 675 ? 12.302 21.099 6.213 1.00 93.56 675 ALA A CA 1
ATOM 5224 C C . ALA A 1 675 ? 12.813 20.774 4.800 1.00 93.56 675 ALA A C 1
ATOM 5226 O O . ALA A 1 675 ? 12.953 19.599 4.479 1.00 93.56 675 ALA A O 1
ATOM 5227 N N . PRO A 1 676 ? 13.135 21.755 3.938 1.00 86.38 676 PRO A N 1
ATOM 5228 C CA . PRO A 1 676 ? 13.614 21.466 2.582 1.00 86.38 676 PRO A CA 1
ATOM 5229 C C . PRO A 1 676 ? 14.872 20.583 2.516 1.00 86.38 676 PRO A C 1
ATOM 5231 O O . PRO A 1 676 ? 15.101 19.915 1.511 1.00 86.38 676 PRO A O 1
ATOM 5234 N N . THR A 1 677 ? 15.687 20.558 3.575 1.00 85.56 677 THR A N 1
ATOM 5235 C CA . THR A 1 677 ? 16.880 19.705 3.687 1.00 85.56 677 THR A CA 1
ATOM 5236 C C . THR A 1 677 ? 16.953 19.038 5.057 1.00 85.56 677 THR A C 1
ATOM 5238 O O . THR A 1 677 ? 16.452 19.586 6.039 1.00 85.56 677 THR A O 1
ATOM 5241 N N . ASP A 1 678 ? 17.636 17.891 5.141 1.00 84.88 678 ASP A N 1
ATOM 5242 C CA . ASP A 1 678 ? 17.837 17.179 6.412 1.00 84.88 678 ASP A CA 1
ATOM 5243 C C . ASP A 1 678 ? 18.505 18.082 7.466 1.00 84.88 678 ASP A C 1
ATOM 5245 O O . ASP A 1 678 ? 18.067 18.128 8.609 1.00 84.88 678 ASP A O 1
ATOM 5249 N N . ALA A 1 679 ? 19.513 18.868 7.072 1.00 91.62 679 ALA A N 1
ATOM 5250 C CA . ALA A 1 679 ? 20.224 19.767 7.983 1.00 91.62 679 ALA A CA 1
ATOM 5251 C C . ALA A 1 679 ? 19.316 20.859 8.576 1.00 91.62 679 ALA A C 1
ATOM 5253 O O . ALA A 1 679 ? 19.393 21.143 9.768 1.00 91.62 679 ALA A O 1
ATOM 5254 N N . GLN A 1 680 ? 18.430 21.443 7.762 1.00 93.19 680 GLN A N 1
ATOM 5255 C CA . GLN A 1 680 ? 17.454 22.427 8.241 1.00 93.19 680 GLN A CA 1
ATOM 5256 C C . GLN A 1 680 ? 16.403 21.794 9.156 1.00 93.19 680 GLN A C 1
ATOM 5258 O O . GLN A 1 680 ? 15.912 22.450 10.070 1.00 93.19 680 GLN A O 1
ATOM 5263 N N . ALA A 1 681 ? 16.044 20.531 8.917 1.00 95.12 681 ALA A N 1
ATOM 5264 C CA . ALA A 1 681 ? 15.100 19.816 9.765 1.00 95.12 681 ALA A CA 1
ATOM 5265 C C . ALA A 1 681 ? 15.711 19.536 11.149 1.00 95.12 681 ALA A C 1
ATOM 5267 O O . ALA A 1 681 ? 15.038 19.715 12.161 1.00 95.12 681 ALA A O 1
ATOM 5268 N N . GLU A 1 682 ? 16.999 19.183 11.208 1.00 96.06 682 GLU A N 1
ATOM 5269 C CA . GLU A 1 682 ? 17.732 19.017 12.472 1.00 96.06 682 GLU A CA 1
ATOM 5270 C C . GLU A 1 682 ? 17.913 20.343 13.227 1.00 96.06 682 GLU A C 1
ATOM 5272 O O . GLU A 1 682 ? 17.715 20.397 14.440 1.00 96.06 682 GLU A O 1
ATOM 5277 N N . GLU A 1 683 ? 18.225 21.437 12.523 1.00 96.38 683 GLU A N 1
ATOM 5278 C CA . GLU A 1 683 ? 18.279 22.779 13.123 1.00 96.38 683 GLU A CA 1
ATOM 5279 C C . GLU A 1 683 ? 16.923 23.173 13.722 1.00 96.38 683 GLU A C 1
ATOM 5281 O O . GLU A 1 683 ? 16.853 23.660 14.848 1.00 96.38 683 GLU A O 1
ATOM 5286 N N . LYS A 1 684 ? 15.836 22.888 13.001 1.00 96.31 684 LYS A N 1
ATOM 5287 C CA . LYS A 1 684 ? 14.466 23.121 13.462 1.00 96.31 684 LYS A CA 1
ATOM 5288 C C . LYS A 1 684 ? 14.112 22.272 14.687 1.00 96.31 684 LYS A C 1
ATOM 5290 O O . LYS A 1 684 ? 13.508 22.787 15.622 1.00 96.31 684 LYS A O 1
ATOM 5295 N N . LEU A 1 685 ? 14.513 21.000 14.729 1.00 95.31 685 LEU A N 1
ATOM 5296 C CA . LEU A 1 685 ? 14.338 20.169 15.923 1.00 95.31 685 LEU A CA 1
ATOM 5297 C C . LEU A 1 685 ? 15.088 20.761 17.129 1.00 95.31 685 LEU A C 1
ATOM 5299 O O . LEU A 1 685 ? 14.535 20.809 18.228 1.00 95.31 685 LEU A O 1
ATOM 5303 N N . ALA A 1 686 ? 16.325 21.227 16.938 1.00 95.19 686 ALA A N 1
ATOM 5304 C CA . ALA A 1 686 ? 17.098 21.866 18.001 1.00 95.19 686 ALA A CA 1
ATOM 5305 C C . ALA A 1 686 ? 16.449 23.177 18.486 1.00 95.19 686 ALA A C 1
ATOM 5307 O O . ALA A 1 686 ? 16.386 23.418 19.693 1.00 95.19 686 ALA A O 1
ATOM 5308 N N . ASP A 1 687 ? 15.921 23.984 17.562 1.00 96.69 687 ASP A N 1
ATOM 5309 C CA . ASP A 1 687 ? 15.147 25.191 17.863 1.00 96.69 687 ASP A CA 1
ATOM 5310 C C . ASP A 1 687 ? 13.918 24.852 18.716 1.00 96.69 687 ASP A C 1
ATOM 5312 O O . ASP A 1 687 ? 13.776 25.387 19.814 1.00 96.69 687 ASP A O 1
ATOM 5316 N N . TYR A 1 688 ? 13.099 23.876 18.310 1.00 95.38 688 TYR A N 1
ATOM 5317 C CA . TYR A 1 688 ? 11.937 23.432 19.089 1.00 95.38 688 TYR A CA 1
ATOM 5318 C C . TYR A 1 688 ? 12.324 22.952 20.491 1.00 95.38 688 TYR A C 1
ATOM 5320 O O . TYR A 1 688 ? 11.740 23.407 21.477 1.00 95.38 688 TYR A O 1
ATOM 5328 N N . LYS A 1 689 ? 13.357 22.110 20.615 1.00 93.62 689 LYS A N 1
ATOM 5329 C CA . LYS A 1 689 ? 13.846 21.642 21.923 1.00 93.62 689 LYS A CA 1
ATOM 5330 C C . LYS A 1 689 ? 14.233 22.794 22.859 1.00 93.62 689 LYS A C 1
ATOM 5332 O O . LYS A 1 689 ? 14.040 22.677 24.065 1.00 93.62 689 LYS A O 1
ATOM 5337 N N . SER A 1 690 ? 14.705 23.929 22.336 1.00 95.06 690 SER A N 1
ATOM 5338 C CA . SER A 1 690 ? 15.072 25.095 23.157 1.00 95.06 690 SER A CA 1
ATOM 5339 C C . SER A 1 690 ? 13.887 25.778 23.863 1.00 95.06 690 SER A C 1
ATOM 5341 O O . SER A 1 690 ? 14.082 26.461 24.872 1.00 95.06 690 SER A O 1
ATOM 5343 N N . TYR A 1 691 ? 12.655 25.569 23.380 1.00 95.31 691 TYR A N 1
ATOM 5344 C CA . TYR A 1 691 ? 11.425 26.082 24.000 1.00 95.31 691 TYR A CA 1
ATOM 5345 C C . TYR A 1 691 ? 10.757 25.078 24.947 1.00 95.31 691 TYR A C 1
ATOM 5347 O O . TYR A 1 691 ? 9.804 25.452 25.642 1.00 95.31 691 TYR A O 1
ATOM 5355 N N . GLY A 1 692 ? 11.263 23.841 25.000 1.00 92.94 692 GLY A N 1
ATOM 5356 C CA . GLY A 1 692 ? 10.749 22.773 25.848 1.00 92.94 692 GLY A CA 1
ATOM 5357 C C . GLY A 1 692 ? 10.633 23.183 27.319 1.00 92.94 692 GLY A C 1
ATOM 5358 O O . GLY A 1 692 ? 11.501 23.865 27.867 1.00 92.94 692 GLY A O 1
ATOM 5359 N N . LEU A 1 693 ? 9.536 22.786 27.968 1.00 93.19 693 LEU A N 1
ATOM 5360 C CA . LEU A 1 693 ? 9.293 23.035 29.390 1.00 93.19 693 LEU A CA 1
ATOM 5361 C C . LEU A 1 693 ? 9.185 21.722 30.168 1.00 93.19 693 LEU A C 1
ATOM 5363 O O . LEU A 1 693 ? 8.128 21.089 30.195 1.00 93.19 693 LEU A O 1
ATOM 5367 N N . ASN A 1 694 ? 10.259 21.374 30.882 1.00 92.00 694 ASN A N 1
ATOM 5368 C CA . ASN A 1 694 ? 10.321 20.165 31.711 1.00 92.00 694 ASN A CA 1
ATOM 5369 C C . ASN A 1 694 ? 9.232 20.133 32.793 1.00 92.00 694 ASN A C 1
ATOM 5371 O O . ASN A 1 694 ? 8.719 19.067 33.099 1.00 92.00 694 ASN A O 1
ATOM 5375 N N . GLU A 1 695 ? 8.841 21.283 33.352 1.00 91.38 695 GLU A N 1
ATOM 5376 C CA . GLU A 1 695 ? 7.764 21.354 34.352 1.00 91.38 695 GLU A CA 1
ATOM 5377 C C . GLU A 1 695 ? 6.432 20.812 33.798 1.00 91.38 695 GLU A C 1
ATOM 5379 O O . GLU A 1 695 ? 5.757 20.031 34.467 1.00 91.38 695 GLU A O 1
ATOM 5384 N N . GLY A 1 696 ? 6.088 21.158 32.551 1.00 91.94 696 GLY A N 1
ATOM 5385 C CA . GLY A 1 696 ? 4.901 20.623 31.877 1.00 91.94 696 GLY A CA 1
ATOM 5386 C C . GLY A 1 696 ? 5.045 19.142 31.528 1.00 91.94 696 GLY A C 1
ATOM 5387 O O . GLY A 1 696 ? 4.112 18.364 31.725 1.00 91.94 696 GLY A O 1
ATOM 5388 N N . ALA A 1 697 ? 6.232 18.725 31.075 1.00 91.31 697 ALA A N 1
ATOM 5389 C CA . ALA A 1 697 ? 6.528 17.318 30.805 1.00 91.31 697 ALA A CA 1
ATOM 5390 C C . ALA A 1 697 ? 6.381 16.444 32.061 1.00 91.31 697 ALA A C 1
ATOM 5392 O O . ALA A 1 697 ? 5.726 15.405 32.019 1.00 91.31 697 ALA A O 1
ATOM 5393 N N . LEU A 1 698 ? 6.911 16.894 33.200 1.00 91.62 698 LEU A N 1
ATOM 5394 C CA . LEU A 1 698 ? 6.806 16.195 34.480 1.00 91.62 698 LEU A CA 1
ATOM 5395 C C . LEU A 1 698 ? 5.365 16.141 34.993 1.00 91.62 698 LEU A C 1
ATOM 5397 O O . LEU A 1 698 ? 4.957 15.102 35.514 1.00 91.62 698 LEU A O 1
ATOM 5401 N N . ALA A 1 699 ? 4.574 17.204 34.812 1.00 92.81 699 ALA A N 1
ATOM 5402 C CA . ALA A 1 699 ? 3.147 17.184 35.133 1.00 92.81 699 ALA A CA 1
ATOM 5403 C C . ALA A 1 699 ? 2.399 16.119 34.311 1.00 92.81 699 ALA A C 1
ATOM 5405 O O . ALA A 1 699 ? 1.630 15.331 34.871 1.00 92.81 699 ALA A O 1
ATOM 5406 N N . LEU A 1 700 ? 2.681 16.044 33.005 1.00 89.19 700 LEU A N 1
ATOM 5407 C CA . LEU A 1 700 ? 2.087 15.067 32.092 1.00 89.19 700 LEU A CA 1
ATOM 5408 C C . LEU A 1 700 ? 2.474 13.626 32.468 1.00 89.19 700 LEU A C 1
ATOM 5410 O O . LEU A 1 700 ? 1.599 12.778 32.657 1.00 89.19 700 LEU A O 1
ATOM 5414 N N . LEU A 1 701 ? 3.773 13.372 32.667 1.00 86.31 701 LEU A N 1
ATOM 5415 C CA . LEU A 1 701 ? 4.307 12.070 33.082 1.00 86.31 701 LEU A CA 1
ATOM 5416 C C . LEU A 1 701 ? 3.742 11.624 34.431 1.00 86.31 701 LEU A C 1
ATOM 5418 O O . LEU A 1 701 ? 3.337 10.469 34.577 1.00 86.31 701 LEU A O 1
ATOM 5422 N N . SER A 1 702 ? 3.658 12.536 35.400 1.00 87.94 702 SER A N 1
ATOM 5423 C CA . SER A 1 702 ? 3.101 12.243 36.723 1.00 87.94 702 SER A CA 1
ATOM 5424 C C . SER A 1 702 ? 1.624 11.853 36.631 1.00 87.94 702 SER A C 1
ATOM 5426 O O . SER A 1 702 ? 1.189 10.895 37.265 1.00 87.94 702 SER A O 1
ATOM 5428 N N . GLY A 1 703 ? 0.841 12.521 35.775 1.00 85.50 703 GLY A N 1
ATOM 5429 C CA . GLY A 1 703 ? -0.559 12.148 35.544 1.00 85.50 703 GLY A CA 1
ATOM 5430 C C . GLY A 1 703 ? -0.744 10.832 34.782 1.00 85.50 703 GLY A C 1
ATOM 5431 O O . GLY A 1 703 ? -1.687 10.096 35.074 1.00 85.50 703 GLY A O 1
ATOM 5432 N N . TRP A 1 704 ? 0.136 10.505 33.831 1.00 80.38 704 TRP A N 1
ATOM 5433 C CA . TRP A 1 704 ? 0.082 9.234 33.094 1.00 80.38 704 TRP A CA 1
ATOM 5434 C C . TRP A 1 704 ? 0.489 8.034 33.948 1.00 80.38 704 TRP A C 1
ATOM 5436 O O . TRP A 1 704 ? -0.097 6.959 33.830 1.00 80.38 704 TRP A O 1
ATOM 5446 N N . THR A 1 705 ? 1.485 8.219 34.811 1.00 76.50 705 THR A N 1
ATOM 5447 C CA . THR A 1 705 ? 2.034 7.160 35.670 1.00 76.50 705 THR A CA 1
ATOM 5448 C C . THR A 1 705 ? 1.292 7.042 37.001 1.00 76.50 705 THR A C 1
ATOM 5450 O O . THR A 1 705 ? 1.310 5.981 37.623 1.00 76.50 705 THR A O 1
ATOM 5453 N N . GLY A 1 706 ? 0.631 8.118 37.438 1.00 79.06 706 GLY A N 1
ATOM 5454 C CA . GLY A 1 706 ? 0.048 8.250 38.771 1.00 79.06 706 GLY A CA 1
ATOM 5455 C C . GLY A 1 706 ? 1.079 8.496 39.877 1.00 79.06 706 GLY A C 1
ATOM 5456 O O . GLY A 1 706 ? 0.714 8.448 41.049 1.00 79.06 706 GLY A O 1
ATOM 5457 N N . MET A 1 707 ? 2.345 8.731 39.523 1.00 81.06 707 MET A N 1
ATOM 5458 C CA . MET A 1 707 ? 3.443 8.984 40.451 1.00 81.06 707 MET A CA 1
ATOM 5459 C C . MET A 1 707 ? 3.745 10.471 40.551 1.00 81.06 707 MET A C 1
ATOM 5461 O O . MET A 1 707 ? 3.840 11.138 39.528 1.00 81.06 707 MET A O 1
ATOM 5465 N N . ASP A 1 708 ? 3.977 10.978 41.759 1.00 87.50 708 ASP A N 1
ATOM 5466 C CA . ASP A 1 708 ? 4.489 12.335 41.929 1.00 87.50 708 ASP A CA 1
ATOM 5467 C C . ASP A 1 708 ? 6.008 12.365 41.695 1.00 87.50 708 ASP A C 1
ATOM 5469 O O . ASP A 1 708 ? 6.803 12.029 42.571 1.00 87.50 708 ASP A O 1
ATOM 5473 N N . LEU A 1 709 ? 6.422 12.767 40.490 1.00 87.38 709 LEU A N 1
ATOM 5474 C CA . LEU A 1 709 ? 7.841 12.856 40.133 1.00 87.38 709 LEU A CA 1
ATOM 5475 C C . LEU A 1 709 ? 8.577 14.011 40.834 1.00 87.38 709 LEU A C 1
ATOM 5477 O O . LEU A 1 709 ? 9.798 14.088 40.723 1.00 87.38 709 LEU A O 1
ATOM 5481 N N . SER A 1 710 ? 7.883 14.901 41.556 1.00 89.00 710 SER A N 1
ATOM 5482 C CA . SER A 1 710 ? 8.532 15.984 42.312 1.00 89.00 710 SER A CA 1
ATOM 5483 C C . SER A 1 710 ? 9.290 15.477 43.544 1.00 89.00 710 SER A C 1
ATOM 5485 O O . SER A 1 710 ? 10.157 16.177 44.067 1.00 89.00 710 SER A O 1
ATOM 5487 N N . GLU A 1 711 ? 8.994 14.251 43.984 1.00 86.00 711 GLU A N 1
ATOM 5488 C CA . GLU A 1 711 ? 9.667 13.588 45.102 1.00 86.00 711 GLU A CA 1
ATOM 5489 C C . GLU A 1 711 ? 10.994 12.923 44.696 1.00 86.00 711 GLU A C 1
ATOM 5491 O O . GLU A 1 711 ? 11.758 12.486 45.561 1.00 86.00 711 GLU A O 1
ATOM 5496 N N . LEU A 1 712 ? 11.282 12.837 43.393 1.00 83.38 712 LEU A N 1
ATOM 5497 C CA . LEU A 1 712 ? 12.481 12.200 42.855 1.00 83.38 712 LEU A CA 1
ATOM 5498 C C . LEU A 1 712 ? 13.574 13.226 42.533 1.00 83.38 712 LEU A C 1
ATOM 5500 O O . LEU A 1 712 ? 13.302 14.353 42.120 1.00 83.38 712 LEU A O 1
ATOM 5504 N N . ASP A 1 713 ? 14.835 12.810 42.675 1.00 81.94 713 ASP A N 1
ATOM 5505 C CA . ASP A 1 713 ? 15.967 13.579 42.153 1.00 81.94 713 ASP A CA 1
ATOM 5506 C C . ASP A 1 713 ? 15.951 13.528 40.615 1.00 81.94 713 ASP A C 1
ATOM 5508 O O . ASP A 1 713 ? 15.780 12.461 40.021 1.00 81.94 713 ASP A O 1
ATOM 5512 N N . MET A 1 714 ? 16.151 14.676 39.965 1.00 84.94 714 MET A N 1
ATOM 5513 C CA . MET A 1 714 ? 16.187 14.791 38.504 1.00 84.94 714 MET A CA 1
ATOM 5514 C C . MET A 1 714 ? 17.268 13.910 37.873 1.00 84.94 714 MET A C 1
ATOM 5516 O O . MET A 1 714 ? 17.098 13.464 36.740 1.00 84.94 714 MET A O 1
ATOM 5520 N N . ASP A 1 715 ? 18.352 13.646 38.605 1.00 85.69 715 ASP A N 1
ATOM 5521 C CA . ASP A 1 715 ? 19.468 12.827 38.137 1.00 85.69 715 ASP A CA 1
ATOM 5522 C C . ASP A 1 715 ? 19.345 11.356 38.606 1.00 85.69 715 ASP A C 1
ATOM 5524 O O . ASP A 1 715 ? 20.213 10.527 38.319 1.00 85.69 715 ASP A O 1
ATOM 5528 N N . ALA A 1 716 ? 18.257 10.994 39.304 1.00 78.38 716 ALA A N 1
ATOM 5529 C CA . ALA A 1 716 ? 17.971 9.605 39.651 1.00 78.38 716 ALA A CA 1
ATOM 5530 C C . ALA A 1 716 ? 17.592 8.795 38.405 1.00 78.38 716 ALA A C 1
ATOM 5532 O O . ALA A 1 716 ? 16.799 9.224 37.564 1.00 78.38 716 ALA A O 1
ATOM 5533 N N . THR A 1 717 ? 18.129 7.578 38.308 1.00 69.94 717 THR A N 1
ATOM 5534 C CA . THR A 1 717 ? 17.744 6.625 37.264 1.00 69.94 717 THR A CA 1
ATOM 5535 C C . THR A 1 717 ? 16.377 6.037 37.578 1.00 69.94 717 THR A C 1
ATOM 5537 O O . THR A 1 717 ? 16.159 5.517 38.677 1.00 69.94 717 THR A O 1
ATOM 5540 N N . VAL A 1 718 ? 15.491 6.018 36.587 1.00 58.31 718 VAL A N 1
ATOM 5541 C CA . VAL A 1 718 ? 14.080 5.639 36.766 1.00 58.31 718 VAL A CA 1
ATOM 5542 C C . VAL A 1 718 ? 13.905 4.155 37.195 1.00 58.31 718 VAL A C 1
ATOM 5544 O O . VAL A 1 718 ? 12.854 3.770 37.693 1.00 58.31 718 VAL A O 1
ATOM 5547 N N . GLN A 1 719 ? 14.949 3.312 37.115 1.00 56.22 719 GLN A N 1
ATOM 5548 C CA . GLN A 1 719 ? 14.944 1.917 37.608 1.00 56.22 719 GLN A CA 1
ATOM 5549 C C . GLN A 1 719 ? 14.800 1.765 39.133 1.00 56.22 719 GLN A C 1
ATOM 5551 O O . GLN A 1 719 ? 14.464 0.683 39.604 1.00 56.22 719 GLN A O 1
ATOM 5556 N N . GLN A 1 720 ? 15.056 2.816 39.916 1.00 48.56 720 GLN A N 1
ATOM 5557 C CA . GLN A 1 720 ? 14.965 2.775 41.384 1.00 48.56 720 GLN A CA 1
ATOM 5558 C C . GLN A 1 720 ? 13.530 2.955 41.911 1.00 48.56 720 GLN A C 1
ATOM 5560 O O . GLN A 1 720 ? 13.320 3.120 43.111 1.00 48.56 720 GLN A O 1
ATOM 5565 N N . VAL A 1 721 ? 12.542 2.926 41.017 1.00 52.72 721 VAL A N 1
ATOM 5566 C CA . VAL A 1 721 ? 11.165 3.329 41.278 1.00 52.72 721 VAL A CA 1
ATOM 5567 C C . VAL A 1 721 ? 10.226 2.128 41.063 1.00 52.72 721 VAL A C 1
ATOM 5569 O O . VAL A 1 721 ? 9.898 1.766 39.934 1.00 52.72 721 VAL A O 1
ATOM 5572 N N . GLU A 1 722 ? 9.809 1.469 42.151 1.00 44.72 722 GLU A N 1
ATOM 5573 C CA . GLU A 1 722 ? 8.935 0.283 42.117 1.00 44.72 722 GLU A CA 1
ATOM 5574 C C . GLU A 1 722 ? 7.450 0.664 41.928 1.00 44.72 722 GLU A C 1
ATOM 5576 O O . GLU A 1 722 ? 6.748 0.988 42.884 1.00 44.72 722 GLU A O 1
ATOM 5581 N N . SER A 1 723 ? 6.936 0.596 40.694 1.00 49.59 723 SER A N 1
ATOM 5582 C CA . SER A 1 723 ? 5.488 0.483 40.432 1.00 49.59 723 SER A CA 1
ATOM 5583 C C . SER A 1 723 ? 5.194 -0.203 39.088 1.00 49.59 723 SER A C 1
ATOM 5585 O O . SER A 1 723 ? 5.881 0.019 38.088 1.00 49.59 723 SER A O 1
ATOM 5587 N N . ASP A 1 724 ? 4.147 -1.036 39.057 1.00 40.97 724 ASP A N 1
ATOM 5588 C CA . ASP A 1 724 ? 3.737 -1.849 37.898 1.00 40.97 724 ASP A CA 1
ATOM 5589 C C . ASP A 1 724 ? 3.354 -1.013 36.660 1.00 40.97 724 ASP A C 1
ATOM 5591 O O . ASP A 1 724 ? 3.518 -1.467 35.527 1.00 40.97 724 ASP A O 1
ATOM 5595 N N . ALA A 1 725 ? 2.886 0.230 36.845 1.00 42.69 725 ALA A N 1
ATOM 5596 C CA . ALA A 1 725 ? 2.574 1.148 35.741 1.00 42.69 725 ALA A CA 1
ATOM 5597 C C . ALA A 1 725 ? 3.840 1.654 35.024 1.00 42.69 725 ALA A C 1
ATOM 5599 O O . ALA A 1 725 ? 3.797 2.055 33.860 1.00 42.69 725 ALA A O 1
ATOM 5600 N N . ILE A 1 726 ? 4.976 1.611 35.721 1.00 45.97 726 ILE A N 1
ATOM 5601 C CA . ILE A 1 726 ? 6.225 2.249 35.324 1.00 45.97 726 ILE A CA 1
ATOM 5602 C C . ILE A 1 726 ? 7.046 1.310 34.432 1.00 45.97 726 ILE A C 1
ATOM 5604 O O . ILE A 1 726 ? 7.671 1.784 33.492 1.00 45.97 726 ILE A O 1
ATOM 5608 N N . GLN A 1 727 ? 6.973 -0.019 34.608 1.00 45.06 727 GLN A N 1
ATOM 5609 C CA . GLN A 1 727 ? 7.795 -0.971 33.837 1.00 45.06 727 GLN A CA 1
ATOM 5610 C C . GLN A 1 727 ? 7.573 -0.919 32.313 1.00 45.06 727 GLN A C 1
ATOM 5612 O O . GLN A 1 727 ? 8.527 -1.069 31.546 1.00 45.06 727 GLN A O 1
ATOM 5617 N N . SER A 1 728 ? 6.343 -0.658 31.852 1.00 45.28 728 SER A N 1
ATOM 5618 C CA . SER A 1 728 ? 6.046 -0.552 30.414 1.00 45.28 728 SER A CA 1
ATOM 5619 C C . SER A 1 728 ? 6.624 0.721 29.787 1.00 45.28 728 SER A C 1
ATOM 5621 O O . SER A 1 728 ? 7.094 0.661 28.652 1.00 45.28 728 SER A O 1
ATOM 5623 N N . ALA A 1 729 ? 6.607 1.850 30.505 1.00 43.75 729 ALA A N 1
ATOM 5624 C CA . ALA A 1 729 ? 7.197 3.112 30.051 1.00 43.75 729 ALA A CA 1
ATOM 5625 C C . ALA A 1 729 ? 8.734 3.103 30.195 1.00 43.75 729 ALA A C 1
ATOM 5627 O O . ALA A 1 729 ? 9.450 3.543 29.302 1.00 43.75 729 ALA A O 1
ATOM 5628 N N . LEU A 1 730 ? 9.242 2.495 31.272 1.00 47.19 730 LEU A N 1
ATOM 5629 C CA . LEU A 1 730 ? 10.665 2.346 31.596 1.00 47.19 730 LEU A CA 1
ATOM 5630 C C . LEU A 1 730 ? 11.459 1.489 30.620 1.00 47.19 730 LEU A C 1
ATOM 5632 O O . LEU A 1 730 ? 12.629 1.769 30.358 1.00 47.19 730 LEU A O 1
ATOM 5636 N N . SER A 1 731 ? 10.846 0.424 30.096 1.00 46.38 731 SER A N 1
ATOM 5637 C CA . SER A 1 731 ? 11.533 -0.523 29.210 1.00 46.38 731 SER A CA 1
ATOM 5638 C C . SER A 1 731 ? 12.090 0.125 27.931 1.00 46.38 731 SER A C 1
ATOM 5640 O O . SER A 1 731 ? 12.991 -0.438 27.313 1.00 46.38 731 SER A O 1
ATOM 5642 N N . ALA A 1 732 ? 11.605 1.319 27.567 1.00 48.09 732 ALA A N 1
ATOM 5643 C CA . ALA A 1 732 ? 12.046 2.086 26.405 1.00 48.09 732 ALA A CA 1
ATOM 5644 C C . ALA A 1 732 ? 13.253 3.012 26.666 1.00 48.09 732 ALA A C 1
ATOM 5646 O O . ALA A 1 732 ? 13.889 3.442 25.706 1.00 48.09 732 ALA A O 1
ATOM 5647 N N . HIS A 1 733 ? 13.586 3.321 27.927 1.00 49.53 733 HIS A N 1
ATOM 5648 C CA . HIS A 1 733 ? 14.575 4.360 28.273 1.00 49.53 733 HIS A CA 1
ATOM 5649 C C . HIS A 1 733 ? 15.772 3.870 29.106 1.00 49.53 733 HIS A C 1
ATOM 5651 O O . HIS A 1 733 ? 16.679 4.641 29.410 1.00 49.53 733 HIS A O 1
ATOM 5657 N N . GLY A 1 734 ? 15.855 2.575 29.423 1.00 57.06 734 GLY A N 1
ATOM 5658 C CA . GLY A 1 734 ? 17.081 1.966 29.952 1.00 57.06 734 GLY A CA 1
ATOM 5659 C C . GLY A 1 734 ? 17.594 2.616 31.246 1.00 57.06 734 GLY A C 1
ATOM 5660 O O . GLY A 1 734 ? 16.970 2.475 32.295 1.00 57.06 734 GLY A O 1
ATOM 5661 N N . SER A 1 735 ? 18.765 3.260 31.180 1.00 58.62 735 SER A N 1
ATOM 5662 C CA . SER A 1 735 ? 19.440 3.950 32.294 1.00 58.62 735 SER A CA 1
ATOM 5663 C C . SER A 1 735 ? 19.203 5.469 32.325 1.00 58.62 735 SER A C 1
ATOM 5665 O O . SER A 1 735 ? 19.992 6.179 32.944 1.00 58.62 735 SER A O 1
ATOM 5667 N N . ALA A 1 736 ? 18.177 5.971 31.631 1.00 72.00 736 ALA A N 1
ATOM 5668 C CA . ALA A 1 736 ? 17.834 7.391 31.592 1.00 72.00 736 ALA A CA 1
ATOM 5669 C C . ALA A 1 736 ? 17.492 7.952 32.983 1.00 72.00 736 ALA A C 1
ATOM 5671 O O . ALA A 1 736 ? 16.944 7.253 33.848 1.00 72.00 736 ALA A O 1
ATOM 5672 N N . THR A 1 737 ? 17.819 9.227 33.180 1.00 83.19 737 THR A N 1
ATOM 5673 C CA . THR A 1 737 ? 17.449 9.999 34.369 1.00 83.19 737 THR A CA 1
ATOM 5674 C C . THR A 1 737 ? 16.029 10.561 34.246 1.00 83.19 737 THR A C 1
ATOM 5676 O O . THR A 1 737 ? 15.457 10.608 33.154 1.00 83.19 737 THR A O 1
ATOM 5679 N N . VAL A 1 738 ? 15.439 11.016 35.356 1.00 81.88 738 VAL A N 1
ATOM 5680 C CA . VAL A 1 738 ? 14.153 11.746 35.333 1.00 81.88 738 VAL A CA 1
ATOM 5681 C C . VAL A 1 738 ? 14.241 12.989 34.430 1.00 81.88 738 VAL A C 1
ATOM 5683 O O . VAL A 1 738 ? 13.271 13.332 33.754 1.00 81.88 738 VAL A O 1
ATOM 5686 N N . ARG A 1 739 ? 15.416 13.630 34.360 1.00 85.38 739 ARG A N 1
ATOM 5687 C CA . ARG A 1 739 ? 15.710 14.736 33.439 1.00 85.38 739 ARG A CA 1
ATOM 5688 C C . ARG A 1 739 ? 15.617 14.331 31.980 1.00 85.38 739 ARG A C 1
ATOM 5690 O O . ARG A 1 739 ? 14.878 14.982 31.251 1.00 85.38 739 ARG A O 1
ATOM 5697 N N . ASP A 1 740 ? 16.323 13.277 31.582 1.00 82.62 740 ASP A N 1
ATOM 5698 C CA . ASP A 1 740 ? 16.316 12.807 30.191 1.00 82.62 740 ASP A CA 1
ATOM 5699 C C . ASP A 1 740 ? 14.884 12.474 29.754 1.00 82.62 740 ASP A C 1
ATOM 5701 O O . ASP A 1 740 ? 14.442 12.867 28.679 1.00 82.62 740 ASP A O 1
ATOM 5705 N N . TRP A 1 741 ? 14.114 11.838 30.644 1.00 79.12 741 TRP A N 1
ATOM 5706 C CA . TRP A 1 741 ? 12.724 11.486 30.371 1.00 79.12 741 TRP A CA 1
ATOM 5707 C C . TRP A 1 741 ? 11.816 12.710 30.187 1.00 79.12 741 TRP A C 1
ATOM 5709 O O . TRP A 1 741 ? 10.971 12.730 29.292 1.00 79.12 741 TRP A O 1
ATOM 5719 N N . ALA A 1 742 ? 11.989 13.743 31.017 1.00 85.25 742 ALA A N 1
ATOM 5720 C CA . ALA A 1 742 ? 11.247 14.991 30.876 1.00 85.25 742 ALA A CA 1
ATOM 5721 C C . ALA A 1 742 ? 11.643 15.749 29.599 1.00 85.25 742 ALA A C 1
ATOM 5723 O O . ALA A 1 742 ? 10.762 16.245 28.900 1.00 85.25 742 ALA A O 1
ATOM 5724 N N . GLU A 1 743 ? 12.942 15.820 29.289 1.00 86.31 743 GLU A N 1
ATOM 5725 C CA . GLU A 1 743 ? 13.477 16.509 28.110 1.00 86.31 743 GLU A CA 1
ATOM 5726 C C . GLU A 1 743 ? 13.024 15.845 26.806 1.00 86.31 743 GLU A C 1
ATOM 5728 O O . GLU A 1 743 ? 12.575 16.545 25.895 1.00 86.31 743 GLU A O 1
ATOM 5733 N N . ASP A 1 744 ? 13.046 14.513 26.735 1.00 80.44 744 ASP A N 1
ATOM 5734 C CA . ASP A 1 744 ? 12.575 13.760 25.569 1.00 80.44 744 ASP A CA 1
ATOM 5735 C C . ASP A 1 744 ? 11.080 13.980 25.300 1.00 80.44 744 ASP A C 1
ATOM 5737 O O . ASP A 1 744 ? 10.667 14.056 24.144 1.00 80.44 744 ASP A O 1
ATOM 5741 N N . LEU A 1 745 ? 10.268 14.172 26.346 1.00 83.44 745 LEU A N 1
ATOM 5742 C CA . LEU A 1 745 ? 8.832 14.425 26.207 1.00 83.44 745 LEU A CA 1
ATOM 5743 C C . LEU A 1 745 ? 8.501 15.865 25.775 1.00 83.44 745 LEU A C 1
ATOM 5745 O O . LEU A 1 745 ? 7.379 16.144 25.346 1.00 83.44 745 LEU A O 1
ATOM 5749 N N . THR A 1 746 ? 9.438 16.812 25.901 1.00 88.44 746 THR A N 1
ATOM 5750 C CA . THR A 1 746 ? 9.155 18.221 25.567 1.00 88.44 746 THR A CA 1
ATOM 5751 C C . THR A 1 746 ? 8.780 18.419 24.099 1.00 88.44 746 THR A C 1
ATOM 5753 O O . THR A 1 746 ? 8.005 19.325 23.787 1.00 88.44 746 THR A O 1
ATOM 5756 N N . VAL A 1 747 ? 9.264 17.551 23.208 1.00 88.81 747 VAL A N 1
ATOM 5757 C CA . VAL A 1 747 ? 8.943 17.550 21.779 1.00 88.81 747 VAL A CA 1
ATOM 5758 C C . VAL A 1 747 ? 8.482 16.151 21.386 1.00 88.81 747 VAL A C 1
ATOM 5760 O O . VAL A 1 747 ? 9.212 15.191 21.564 1.00 88.81 747 VAL A O 1
ATOM 5763 N N . GLY A 1 748 ? 7.286 16.027 20.811 1.00 75.62 748 GLY A N 1
ATOM 5764 C CA . GLY A 1 748 ? 6.805 14.767 20.231 1.00 75.62 748 GLY A CA 1
ATOM 5765 C C . GLY A 1 748 ? 6.104 13.792 21.186 1.00 75.62 748 GLY A C 1
ATOM 5766 O O . GLY A 1 748 ? 5.541 12.802 20.713 1.00 75.62 748 GLY A O 1
ATOM 5767 N N . GLY A 1 749 ? 6.048 14.095 22.487 1.00 76.81 749 GLY A N 1
ATOM 5768 C CA . GLY A 1 749 ? 5.250 13.357 23.468 1.00 76.81 749 GLY A CA 1
ATOM 5769 C C . GLY A 1 749 ? 5.616 11.873 23.555 1.00 76.81 749 GLY A C 1
ATOM 5770 O O . GLY A 1 749 ? 6.784 11.513 23.641 1.00 76.81 749 GLY A O 1
ATOM 5771 N N . ALA A 1 750 ? 4.608 10.996 23.549 1.00 66.88 750 ALA A N 1
ATOM 5772 C CA . ALA A 1 750 ? 4.793 9.542 23.676 1.00 66.88 750 ALA A CA 1
ATOM 5773 C C . ALA A 1 750 ? 5.044 8.806 22.336 1.00 66.88 750 ALA A C 1
ATOM 5775 O O . ALA A 1 750 ? 5.003 7.573 22.292 1.00 66.88 750 ALA A O 1
ATOM 5776 N N . GLY A 1 751 ? 5.225 9.544 21.235 1.00 74.94 751 GLY A N 1
ATOM 5777 C CA . GLY A 1 751 ? 5.463 9.003 19.896 1.00 74.94 751 GLY A CA 1
ATOM 5778 C C . GLY A 1 751 ? 6.907 9.211 19.419 1.00 74.94 751 GLY A C 1
ATOM 5779 O O . GLY A 1 751 ? 7.619 10.066 19.942 1.00 74.94 751 GLY A O 1
ATOM 5780 N N . PRO A 1 752 ? 7.360 8.465 18.398 1.00 86.81 752 PRO A N 1
ATOM 5781 C CA . PRO A 1 752 ? 8.669 8.667 17.805 1.00 86.81 752 PRO A CA 1
ATOM 5782 C C . PRO A 1 752 ? 8.691 9.960 16.979 1.00 86.81 752 PRO A C 1
ATOM 5784 O O . PRO A 1 752 ? 7.714 10.309 16.310 1.00 86.81 752 PRO A O 1
ATOM 5787 N N . ILE A 1 753 ? 9.838 10.638 16.986 1.00 91.06 753 ILE A N 1
ATOM 5788 C CA . ILE A 1 753 ? 10.093 11.819 16.159 1.00 91.06 753 ILE A CA 1
ATOM 5789 C C . ILE A 1 753 ? 10.846 11.388 14.903 1.00 91.06 753 ILE A C 1
ATOM 5791 O O . ILE A 1 753 ? 11.900 10.753 14.984 1.00 91.06 753 ILE A O 1
ATOM 5795 N N . ILE A 1 754 ? 10.331 11.766 13.736 1.00 93.19 754 ILE A N 1
ATOM 5796 C CA . ILE A 1 754 ? 11.034 11.630 12.466 1.00 93.19 754 ILE A CA 1
ATOM 5797 C C . ILE A 1 754 ? 11.403 13.011 11.937 1.00 93.19 754 ILE A C 1
ATOM 5799 O O . ILE A 1 754 ? 10.538 13.821 11.616 1.00 93.19 754 ILE A O 1
ATOM 5803 N N . THR A 1 755 ? 12.705 13.228 11.778 1.00 95.62 755 THR A N 1
ATOM 5804 C CA . THR A 1 755 ? 13.275 14.465 11.241 1.00 95.62 755 THR A CA 1
ATOM 5805 C C . THR A 1 755 ? 13.927 14.213 9.880 1.00 95.62 755 THR A C 1
ATOM 5807 O O . THR A 1 755 ? 14.537 13.151 9.664 1.00 95.62 755 THR A O 1
ATOM 5810 N N . GLY A 1 756 ? 13.774 15.161 8.949 1.00 94.56 756 GLY A N 1
ATOM 5811 C CA . GLY A 1 756 ? 14.450 15.131 7.650 1.00 94.56 756 GLY A CA 1
ATOM 5812 C C . GLY A 1 756 ? 13.825 16.007 6.561 1.00 94.56 756 GLY A C 1
ATOM 5813 O O . GLY A 1 756 ? 12.857 16.733 6.773 1.00 94.56 756 GLY A O 1
ATOM 5814 N N . SER A 1 757 ? 14.398 15.909 5.367 1.00 90.44 757 SER A N 1
ATOM 5815 C CA . SER A 1 757 ? 13.839 16.398 4.108 1.00 90.44 757 SER A CA 1
ATOM 5816 C C . SER A 1 757 ? 12.583 15.619 3.705 1.00 90.44 757 SER A C 1
ATOM 5818 O O . SER A 1 757 ? 12.365 14.521 4.222 1.00 90.44 757 SER A O 1
ATOM 5820 N N . PRO A 1 758 ? 11.762 16.120 2.765 1.00 86.50 758 PRO A N 1
ATOM 5821 C CA . PRO A 1 758 ? 10.532 15.434 2.369 1.00 86.50 758 PRO A CA 1
ATOM 5822 C C . PRO A 1 758 ? 10.776 14.006 1.874 1.00 86.50 758 PRO A C 1
ATOM 5824 O O . PRO A 1 758 ? 10.079 13.088 2.296 1.00 86.50 758 PRO A O 1
ATOM 5827 N N . GLU A 1 759 ? 11.834 13.805 1.080 1.00 80.31 759 GLU A N 1
ATOM 5828 C CA . GLU A 1 759 ? 12.279 12.486 0.615 1.00 80.31 759 GLU A CA 1
ATOM 5829 C C . GLU A 1 759 ? 12.662 11.579 1.798 1.00 80.31 759 GLU A C 1
ATOM 5831 O O . GLU A 1 759 ? 12.250 10.419 1.868 1.00 80.31 759 GLU A O 1
ATOM 5836 N N . THR A 1 760 ? 13.424 12.098 2.765 1.00 85.38 760 THR A N 1
ATOM 5837 C CA . THR A 1 760 ? 13.806 11.348 3.971 1.00 85.38 760 THR A CA 1
ATOM 5838 C C . THR A 1 760 ? 12.583 10.949 4.796 1.00 85.38 760 THR A C 1
ATOM 5840 O O . THR A 1 760 ? 12.499 9.802 5.242 1.00 85.38 760 THR A O 1
ATOM 5843 N N . ILE A 1 761 ? 11.633 11.867 4.999 1.00 93.00 761 ILE A N 1
ATOM 5844 C CA . ILE A 1 761 ? 10.395 11.595 5.735 1.00 93.00 761 ILE A CA 1
ATOM 5845 C C . ILE A 1 761 ? 9.572 10.523 5.017 1.00 93.00 761 ILE A C 1
ATOM 5847 O O . ILE A 1 761 ? 9.226 9.523 5.645 1.00 93.00 761 ILE A O 1
ATOM 5851 N N . ALA A 1 762 ? 9.302 10.693 3.719 1.00 85.00 762 ALA A N 1
ATOM 5852 C CA . ALA A 1 762 ? 8.508 9.755 2.928 1.00 85.00 762 ALA A CA 1
ATOM 5853 C C . ALA A 1 762 ? 9.088 8.333 2.992 1.00 85.00 762 ALA A C 1
ATOM 5855 O O . ALA A 1 762 ? 8.392 7.395 3.380 1.00 85.00 762 ALA A O 1
ATOM 5856 N N . ASN A 1 763 ? 10.396 8.189 2.752 1.00 77.31 763 ASN A N 1
ATOM 5857 C CA . ASN A 1 763 ? 11.085 6.899 2.828 1.00 77.31 763 ASN A CA 1
ATOM 5858 C C . ASN A 1 763 ? 10.973 6.246 4.215 1.00 77.31 763 ASN A C 1
ATOM 5860 O O . ASN A 1 763 ? 10.753 5.037 4.325 1.00 77.31 763 ASN A O 1
ATOM 5864 N N . LYS A 1 764 ? 11.135 7.028 5.292 1.00 86.88 764 LYS A N 1
ATOM 5865 C CA . LYS A 1 764 ? 11.039 6.504 6.661 1.00 86.88 764 LYS A CA 1
ATOM 5866 C C . LYS A 1 764 ? 9.607 6.084 7.005 1.00 86.88 764 LYS A C 1
ATOM 5868 O O . LYS A 1 764 ? 9.437 5.032 7.618 1.00 86.88 764 LYS A O 1
ATOM 5873 N N . LEU A 1 765 ? 8.595 6.852 6.596 1.00 89.31 765 LEU A N 1
ATOM 5874 C CA . LEU A 1 765 ? 7.184 6.500 6.791 1.00 89.31 765 LEU A CA 1
ATOM 5875 C C . LEU A 1 765 ? 6.815 5.217 6.040 1.00 89.31 765 LEU A C 1
ATOM 5877 O O . LEU A 1 765 ? 6.225 4.316 6.635 1.00 89.31 765 LEU A O 1
ATOM 5881 N N . GLU A 1 766 ? 7.216 5.087 4.773 1.00 80.62 766 GLU A N 1
ATOM 5882 C CA . GLU A 1 766 ? 6.989 3.878 3.970 1.00 80.62 766 GLU A CA 1
ATOM 5883 C C . GLU A 1 766 ? 7.655 2.644 4.588 1.00 80.62 766 GLU A C 1
ATOM 5885 O O . GLU A 1 766 ? 7.024 1.593 4.734 1.00 80.62 766 GLU A O 1
ATOM 5890 N N . GLN A 1 767 ? 8.917 2.773 5.007 1.00 77.69 767 GLN A N 1
ATOM 5891 C CA . GLN A 1 767 ? 9.636 1.690 5.673 1.00 77.69 767 GLN A CA 1
ATOM 5892 C C . GLN A 1 767 ? 8.939 1.279 6.975 1.00 77.69 767 GLN A C 1
ATOM 5894 O O . GLN A 1 767 ? 8.748 0.087 7.231 1.00 77.69 767 GLN A O 1
ATOM 5899 N N . TRP A 1 768 ? 8.544 2.252 7.797 1.00 86.75 768 TRP A N 1
ATOM 5900 C CA . TRP A 1 768 ? 7.870 1.988 9.064 1.00 86.75 768 TRP A CA 1
ATOM 5901 C C . TRP A 1 768 ? 6.525 1.300 8.841 1.00 86.75 768 TRP A C 1
ATOM 5903 O O . TRP A 1 768 ? 6.203 0.322 9.518 1.00 86.75 768 TRP A O 1
ATOM 5913 N N . PHE A 1 769 ? 5.753 1.766 7.862 1.00 85.06 769 PHE A N 1
ATOM 5914 C CA . PHE A 1 769 ? 4.466 1.193 7.487 1.00 85.06 769 PHE A CA 1
ATOM 5915 C C . PHE A 1 769 ? 4.600 -0.262 7.016 1.00 85.06 769 PHE A C 1
ATOM 5917 O O . PHE A 1 769 ? 3.862 -1.135 7.478 1.00 85.06 769 PHE A O 1
ATOM 5924 N N . ALA A 1 770 ? 5.608 -0.554 6.188 1.00 74.44 770 ALA A N 1
ATOM 5925 C CA . ALA A 1 770 ? 5.869 -1.898 5.678 1.00 74.44 770 ALA A CA 1
ATOM 5926 C C . ALA A 1 770 ? 6.225 -2.913 6.781 1.00 74.44 770 ALA A C 1
ATOM 5928 O O . ALA A 1 770 ? 5.820 -4.074 6.703 1.00 74.44 770 ALA A O 1
ATOM 5929 N N . VAL A 1 771 ? 6.968 -2.490 7.811 1.00 77.81 771 VAL A N 1
ATOM 5930 C CA . VAL A 1 771 ? 7.427 -3.373 8.901 1.00 77.81 771 VAL A CA 1
ATOM 5931 C C . VAL A 1 771 ? 6.381 -3.518 10.008 1.00 77.81 771 VAL A C 1
ATOM 5933 O O . VAL A 1 771 ? 6.184 -4.607 10.544 1.00 77.81 771 VAL A O 1
ATOM 5936 N N . SER A 1 772 ? 5.705 -2.426 10.361 1.00 84.06 772 SER A N 1
ATOM 5937 C CA . SER A 1 772 ? 4.842 -2.365 11.547 1.00 84.06 772 SER A CA 1
ATOM 5938 C C . SER A 1 772 ? 3.480 -3.041 11.381 1.00 84.06 772 SER A C 1
ATOM 5940 O O . SER A 1 772 ? 2.825 -3.346 12.373 1.00 84.06 772 SER A O 1
ATOM 5942 N N . GLY A 1 773 ? 3.013 -3.254 10.147 1.00 82.06 773 GLY A N 1
ATOM 5943 C CA . GLY A 1 773 ? 1.672 -3.788 9.890 1.00 82.06 773 GLY A CA 1
ATOM 5944 C C . GLY A 1 773 ? 0.528 -2.846 10.2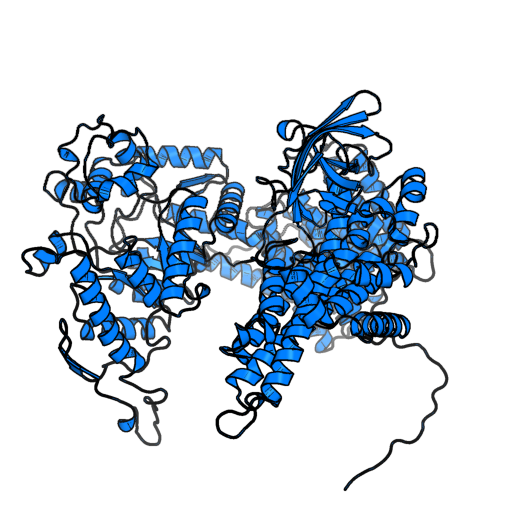91 1.00 82.06 773 GLY A C 1
ATOM 5945 O O . GLY A 1 773 ? -0.631 -3.287 10.313 1.00 82.06 773 GLY A O 1
ATOM 5946 N N . LEU A 1 774 ? 0.850 -1.582 10.593 1.00 92.56 774 LEU A N 1
ATOM 5947 C CA . LEU A 1 774 ? -0.107 -0.501 10.805 1.00 92.56 774 LEU A CA 1
ATOM 5948 C C . LEU A 1 774 ? -1.021 -0.323 9.583 1.00 92.56 774 LEU A C 1
ATOM 5950 O O . LEU A 1 774 ? -0.729 -0.774 8.472 1.00 92.56 774 LEU A O 1
ATOM 5954 N N . ASP A 1 775 ? -2.160 0.313 9.816 1.00 93.56 775 ASP A N 1
ATOM 5955 C CA . ASP A 1 775 ? -3.087 0.775 8.781 1.00 93.56 775 ASP A CA 1
ATOM 5956 C C . ASP A 1 775 ? -2.899 2.272 8.497 1.00 93.56 775 ASP A C 1
ATOM 5958 O O . ASP A 1 775 ? -3.239 2.740 7.416 1.00 93.56 775 ASP A O 1
ATOM 5962 N N . GLY A 1 776 ? -2.281 3.004 9.426 1.00 93.44 776 GLY A N 1
ATOM 5963 C CA . GLY A 1 776 ? -2.010 4.423 9.270 1.00 93.44 776 GLY A CA 1
ATOM 5964 C C . GLY A 1 776 ? -1.201 5.029 10.409 1.00 93.44 776 GLY A C 1
ATOM 5965 O O . GLY A 1 776 ? -0.724 4.327 11.309 1.00 93.44 776 GLY A O 1
ATOM 5966 N N . PHE A 1 777 ? -1.084 6.353 10.385 1.00 94.81 777 PHE A N 1
ATOM 5967 C CA . PHE A 1 777 ? -0.415 7.142 11.413 1.00 94.81 777 PHE A CA 1
ATOM 5968 C C . PHE A 1 777 ? -1.334 8.215 11.989 1.00 94.81 777 PHE A C 1
ATOM 5970 O O . PHE A 1 777 ? -2.171 8.779 11.287 1.00 94.81 777 PHE A O 1
ATOM 5977 N N . ASN A 1 778 ? -1.142 8.504 13.274 1.00 94.00 778 ASN A N 1
ATOM 5978 C CA . ASN A 1 778 ? -1.743 9.641 13.957 1.00 94.00 778 ASN A CA 1
ATOM 5979 C C . ASN A 1 778 ? -0.638 10.680 14.207 1.00 94.00 778 ASN A C 1
ATOM 5981 O O . ASN A 1 778 ? 0.232 10.474 15.059 1.00 94.00 778 ASN A O 1
ATOM 5985 N N . LEU A 1 779 ? -0.635 11.744 13.407 1.00 95.00 779 LEU A N 1
ATOM 5986 C CA . LEU A 1 779 ? 0.418 12.749 13.330 1.00 95.00 779 LEU A CA 1
ATOM 5987 C C . LEU A 1 779 ? 0.234 13.815 14.415 1.00 95.00 779 LEU A C 1
ATOM 5989 O O . LEU A 1 779 ? -0.640 14.672 14.302 1.00 95.00 779 LEU A O 1
ATOM 5993 N N . ALA A 1 780 ? 1.069 13.781 15.449 1.00 94.00 780 ALA A N 1
ATOM 5994 C CA . ALA A 1 780 ? 1.126 14.820 16.469 1.00 94.00 780 ALA A CA 1
ATOM 5995 C C . ALA A 1 780 ? 1.882 16.058 15.964 1.00 94.00 780 ALA A C 1
ATOM 5997 O O . ALA A 1 780 ? 2.848 15.952 15.203 1.00 94.00 780 ALA A O 1
ATOM 5998 N N . TYR A 1 781 ? 1.451 17.236 16.420 1.00 93.56 781 TYR A N 1
ATOM 5999 C CA . TYR A 1 781 ? 2.106 18.506 16.111 1.00 93.56 781 TYR A CA 1
ATOM 6000 C C . TYR A 1 781 ? 3.190 18.867 17.142 1.00 93.56 781 TYR A C 1
ATOM 6002 O O . TYR A 1 781 ? 3.143 18.459 18.310 1.00 93.56 781 TYR A O 1
ATOM 6010 N N . THR A 1 782 ? 4.154 19.685 16.716 1.00 93.62 782 THR A N 1
ATOM 6011 C CA . THR A 1 782 ? 5.081 20.389 17.614 1.00 93.62 782 THR A CA 1
ATOM 6012 C C . THR A 1 782 ? 4.682 21.858 17.730 1.00 93.62 782 THR A C 1
ATOM 6014 O O . THR A 1 782 ? 4.264 22.292 18.798 1.00 93.62 782 THR A O 1
ATOM 6017 N N . VAL A 1 783 ? 4.736 22.594 16.620 1.00 95.25 783 VAL A N 1
ATOM 6018 C CA . VAL A 1 783 ? 4.334 24.005 16.492 1.00 95.25 783 VAL A CA 1
ATOM 6019 C C . VAL A 1 783 ? 3.133 24.110 15.552 1.00 95.25 783 VAL A C 1
ATOM 6021 O O . VAL A 1 783 ? 3.184 23.581 14.440 1.00 95.25 783 VAL A O 1
ATOM 6024 N N . MET A 1 784 ? 2.055 24.778 15.962 1.00 93.50 784 MET A N 1
ATOM 6025 C CA . MET A 1 784 ? 0.828 24.923 15.166 1.00 93.50 784 MET A CA 1
ATOM 6026 C C . MET A 1 784 ? 0.697 26.337 14.568 1.00 93.50 784 MET A C 1
ATOM 6028 O O . MET A 1 784 ? 0.918 27.298 15.297 1.00 93.50 784 MET A O 1
ATOM 6032 N N . PRO A 1 785 ? 0.286 26.518 13.295 1.00 93.25 785 PRO A N 1
ATOM 6033 C CA . PRO A 1 785 ? -0.049 25.496 12.297 1.00 93.25 785 PRO A CA 1
ATOM 6034 C C . PRO A 1 785 ? 1.156 24.953 11.518 1.00 93.25 785 PRO A C 1
ATOM 6036 O O . PRO A 1 785 ? 0.982 24.030 10.724 1.00 93.25 785 PRO A O 1
ATOM 6039 N N . GLU A 1 786 ? 2.359 25.489 11.762 1.00 94.75 786 GLU A N 1
ATOM 6040 C CA . GLU A 1 786 ? 3.579 25.217 10.986 1.00 94.75 786 GLU A CA 1
ATOM 6041 C C . GLU A 1 786 ? 3.800 23.723 10.706 1.00 94.75 786 GLU A C 1
ATOM 6043 O O . GLU A 1 786 ? 3.973 23.341 9.554 1.00 94.75 786 GLU A O 1
ATOM 6048 N N . SER A 1 787 ? 3.715 22.865 11.727 1.00 93.19 787 SER A N 1
ATOM 6049 C CA . SER A 1 787 ? 3.971 21.422 11.580 1.00 93.19 787 SER A CA 1
ATOM 6050 C C . SER A 1 787 ? 3.028 20.766 10.570 1.00 93.19 787 SER A C 1
ATOM 6052 O O . SER A 1 787 ? 3.444 19.938 9.760 1.00 93.19 787 SER A O 1
ATOM 6054 N N . VAL A 1 788 ? 1.744 21.128 10.624 1.00 95.25 788 VAL A N 1
ATOM 6055 C CA . VAL A 1 788 ? 0.708 20.551 9.762 1.00 95.25 788 VAL A CA 1
ATOM 6056 C C . VAL A 1 788 ? 0.817 21.137 8.359 1.00 95.25 788 VAL A C 1
ATOM 6058 O O . VAL A 1 788 ? 0.774 20.392 7.383 1.00 95.25 788 VAL A O 1
ATOM 6061 N N . GLU A 1 789 ? 0.996 22.453 8.243 1.00 95.38 789 GLU A N 1
ATOM 6062 C CA . GLU A 1 789 ? 1.158 23.125 6.953 1.00 95.38 789 GLU A CA 1
ATOM 6063 C C . GLU A 1 789 ? 2.376 22.603 6.197 1.00 95.38 789 GLU A C 1
ATOM 6065 O O . GLU A 1 789 ? 2.256 22.254 5.027 1.00 95.38 789 GLU A O 1
ATOM 6070 N N . GLU A 1 790 ? 3.523 22.464 6.858 1.00 94.75 790 GLU A N 1
ATOM 6071 C CA . GLU A 1 790 ? 4.737 21.962 6.223 1.00 94.75 790 GLU A CA 1
ATOM 6072 C C . GLU A 1 790 ? 4.640 20.478 5.866 1.00 94.75 790 GLU A C 1
ATOM 6074 O O . GLU A 1 790 ? 5.120 20.078 4.806 1.00 94.75 790 GLU A O 1
ATOM 6079 N N . PHE A 1 791 ? 3.991 19.650 6.690 1.00 95.62 791 PHE A N 1
ATOM 6080 C CA . PHE A 1 791 ? 3.733 18.260 6.316 1.00 95.62 791 PHE A CA 1
ATOM 6081 C C . PHE A 1 791 ? 2.872 18.184 5.047 1.00 95.62 791 PHE A C 1
ATOM 6083 O O . PHE A 1 791 ? 3.201 17.461 4.104 1.00 95.62 791 PHE A O 1
ATOM 6090 N N . VAL A 1 792 ? 1.802 18.980 4.991 1.00 94.06 792 VAL A N 1
ATOM 6091 C CA . VAL A 1 792 ? 0.906 19.062 3.832 1.00 94.06 792 VAL A CA 1
ATOM 6092 C C . VAL A 1 792 ? 1.603 19.642 2.601 1.00 94.06 792 VAL A C 1
ATOM 6094 O O . VAL A 1 792 ? 1.356 19.184 1.489 1.00 94.06 792 VAL A O 1
ATOM 6097 N N . ASP A 1 793 ? 2.467 20.636 2.770 1.00 87.94 793 ASP A N 1
ATOM 6098 C CA . ASP A 1 793 ? 3.100 21.343 1.656 1.00 87.94 793 ASP A CA 1
ATOM 6099 C C . ASP A 1 793 ? 4.340 20.627 1.123 1.00 87.94 793 ASP A C 1
ATOM 6101 O O . ASP A 1 793 ? 4.669 20.773 -0.056 1.00 87.94 793 ASP A O 1
ATOM 6105 N N . LEU A 1 794 ? 5.030 19.864 1.972 1.00 87.62 794 LEU A N 1
ATOM 6106 C CA . LEU A 1 794 ? 6.306 19.246 1.632 1.00 87.62 794 LEU A CA 1
ATOM 6107 C C . LEU A 1 794 ? 6.216 17.722 1.520 1.00 87.62 794 LEU A C 1
ATOM 6109 O O . LEU A 1 794 ? 6.740 17.168 0.560 1.00 87.62 794 LEU A O 1
ATOM 6113 N N . VAL A 1 795 ? 5.552 17.037 2.457 1.00 90.88 795 VAL A N 1
ATOM 6114 C CA . VAL A 1 795 ? 5.560 15.562 2.537 1.00 90.88 795 VAL A CA 1
ATOM 6115 C C . VAL A 1 795 ? 4.451 14.934 1.698 1.00 90.88 795 VAL A C 1
ATOM 6117 O O . VAL A 1 795 ? 4.716 13.989 0.958 1.00 90.88 795 VAL A O 1
ATOM 6120 N N . ILE A 1 796 ? 3.219 15.453 1.765 1.00 89.06 796 ILE A N 1
ATOM 6121 C CA . ILE A 1 796 ? 2.091 14.906 0.987 1.00 89.06 796 ILE A CA 1
ATOM 6122 C C . ILE A 1 796 ? 2.387 14.875 -0.524 1.00 89.06 796 ILE A C 1
ATOM 6124 O O . ILE A 1 796 ? 2.162 13.828 -1.135 1.00 89.06 796 ILE A O 1
ATOM 6128 N N . PRO A 1 797 ? 2.931 15.941 -1.151 1.00 82.06 797 PRO A N 1
ATOM 6129 C CA . PRO A 1 797 ? 3.285 15.890 -2.564 1.00 82.06 797 PRO A CA 1
ATOM 6130 C C . PRO A 1 797 ? 4.321 14.810 -2.858 1.00 82.06 797 PRO A C 1
ATOM 6132 O O . PRO A 1 797 ? 4.168 14.112 -3.857 1.00 82.06 797 PRO A O 1
ATOM 6135 N N . GLU A 1 798 ? 5.316 14.636 -1.979 1.00 80.69 798 GLU A N 1
ATOM 6136 C CA . GLU A 1 798 ? 6.364 13.619 -2.118 1.00 80.69 798 GLU A CA 1
ATOM 6137 C C . GLU A 1 798 ? 5.768 12.204 -2.135 1.00 80.69 798 GLU A C 1
ATOM 6139 O O . GLU A 1 798 ? 6.050 11.419 -3.041 1.00 80.69 798 GLU A O 1
ATOM 6144 N N . LEU A 1 799 ? 4.833 11.922 -1.221 1.00 76.81 799 LEU A N 1
ATOM 6145 C CA . LEU A 1 799 ? 4.083 10.661 -1.179 1.00 76.81 799 LEU A CA 1
ATOM 6146 C C . LEU A 1 799 ? 3.198 10.443 -2.426 1.00 76.81 799 LEU A C 1
ATOM 6148 O O . LEU A 1 799 ? 2.826 9.313 -2.739 1.00 76.81 799 LEU A O 1
ATOM 6152 N N . GLN A 1 800 ? 2.870 11.505 -3.172 1.00 75.62 800 GLN A N 1
ATOM 6153 C CA . GLN A 1 800 ? 2.012 11.464 -4.364 1.00 75.62 800 GLN A CA 1
ATOM 6154 C C . GLN A 1 800 ? 2.771 11.531 -5.698 1.00 75.62 800 GLN A C 1
ATOM 6156 O O . GLN A 1 800 ? 2.151 11.341 -6.755 1.00 75.62 800 GLN A O 1
ATOM 6161 N N . VAL A 1 801 ? 4.089 11.779 -5.691 1.00 71.62 801 VAL A N 1
ATOM 6162 C CA . VAL A 1 801 ? 4.894 12.032 -6.904 1.00 71.62 801 VAL A CA 1
ATOM 6163 C C . VAL A 1 801 ? 4.680 10.952 -7.958 1.00 71.62 801 VAL A C 1
ATOM 6165 O O . VAL A 1 801 ? 4.474 11.265 -9.132 1.00 71.62 801 VAL A O 1
ATOM 6168 N N . ALA A 1 802 ? 4.680 9.679 -7.558 1.00 64.25 802 ALA A N 1
ATOM 6169 C CA . ALA A 1 802 ? 4.530 8.563 -8.486 1.00 64.25 802 ALA A CA 1
ATOM 6170 C C . ALA A 1 802 ? 3.173 8.578 -9.216 1.00 64.25 802 ALA A C 1
ATOM 6172 O O . ALA A 1 802 ? 3.116 8.386 -10.436 1.00 64.25 802 ALA A O 1
ATOM 6173 N N . MET A 1 803 ? 2.080 8.852 -8.496 1.00 70.06 803 MET A N 1
ATOM 6174 C CA . MET A 1 803 ? 0.731 8.910 -9.066 1.00 70.06 803 MET A CA 1
ATOM 6175 C C . MET A 1 803 ? 0.579 10.104 -10.014 1.00 70.06 803 MET A C 1
ATOM 6177 O O . MET A 1 803 ? 0.088 9.962 -11.139 1.00 70.06 803 MET A O 1
ATOM 6181 N N . LEU A 1 804 ? 1.036 11.283 -9.587 1.00 75.50 804 LEU A N 1
ATOM 6182 C CA . LEU A 1 804 ? 0.956 12.509 -10.382 1.00 75.50 804 LEU A CA 1
ATOM 6183 C C . LEU A 1 804 ? 1.821 12.418 -11.644 1.00 75.50 804 LEU A C 1
ATOM 6185 O O . LEU A 1 804 ? 1.366 12.779 -12.732 1.00 75.50 804 LEU A O 1
ATOM 6189 N N . ALA A 1 805 ? 3.032 11.864 -11.534 1.00 72.19 805 ALA A N 1
ATOM 6190 C CA . ALA A 1 805 ? 3.906 11.618 -12.675 1.00 72.19 805 ALA A CA 1
ATOM 6191 C C . ALA A 1 805 ? 3.246 10.671 -13.684 1.00 72.19 805 ALA A C 1
ATOM 6193 O O . ALA A 1 805 ? 3.197 10.975 -14.876 1.00 72.19 805 ALA A O 1
ATOM 6194 N N . THR A 1 806 ? 2.670 9.565 -13.207 1.00 70.75 806 THR A N 1
ATOM 6195 C CA . THR A 1 806 ? 1.956 8.598 -14.056 1.00 70.75 806 THR A CA 1
ATOM 6196 C C . THR A 1 806 ? 0.783 9.257 -14.785 1.00 70.75 806 THR A C 1
ATOM 6198 O O . THR A 1 806 ? 0.616 9.078 -15.993 1.00 70.75 806 THR A O 1
ATOM 6201 N N . THR A 1 807 ? 0.020 10.095 -14.082 1.00 77.88 807 THR A N 1
ATOM 6202 C CA . THR A 1 807 ? -1.124 10.829 -14.640 1.00 77.88 807 THR A CA 1
ATOM 6203 C C . THR A 1 807 ? -0.687 11.821 -15.723 1.00 77.88 807 THR A C 1
ATOM 6205 O O . THR A 1 807 ? -1.294 11.879 -16.793 1.00 77.88 807 THR A O 1
ATOM 6208 N N . ALA A 1 808 ? 0.407 12.557 -15.500 1.00 84.25 808 ALA A N 1
ATOM 6209 C CA . ALA A 1 808 ? 0.979 13.459 -16.499 1.00 84.25 808 ALA A CA 1
ATOM 6210 C C . ALA A 1 808 ? 1.471 12.711 -17.751 1.00 84.25 808 ALA A C 1
ATOM 6212 O O . ALA A 1 808 ? 1.210 13.150 -18.873 1.00 84.25 808 ALA A O 1
ATOM 6213 N N . MET A 1 809 ? 2.143 11.564 -17.588 1.00 87.44 809 MET A N 1
ATOM 6214 C CA . MET A 1 809 ? 2.609 10.761 -18.727 1.00 87.44 809 MET A CA 1
ATOM 6215 C C . MET A 1 809 ? 1.438 10.211 -19.547 1.00 87.44 809 MET A C 1
ATOM 6217 O O . MET A 1 809 ? 1.465 10.276 -20.780 1.00 87.44 809 MET A O 1
ATOM 6221 N N . ALA A 1 810 ? 0.379 9.746 -18.879 1.00 83.88 81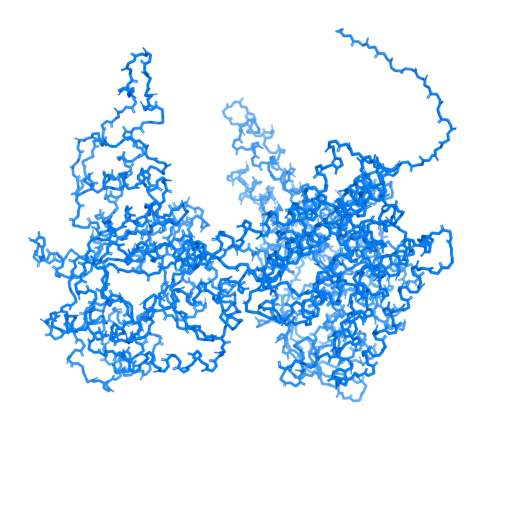0 ALA A N 1
ATOM 6222 C CA . ALA A 1 810 ? -0.853 9.319 -19.534 1.00 83.88 810 ALA A CA 1
ATOM 6223 C C . ALA A 1 810 ? -1.526 10.475 -20.292 1.00 83.88 810 ALA A C 1
ATOM 6225 O O . ALA A 1 810 ? -1.929 10.295 -21.440 1.00 83.88 810 ALA A O 1
ATOM 6226 N N . ALA A 1 811 ? -1.579 11.678 -19.708 1.00 88.38 811 ALA A N 1
ATOM 6227 C CA . ALA A 1 811 ? -2.105 12.868 -20.374 1.00 88.38 811 ALA A CA 1
ATOM 6228 C C . ALA A 1 811 ? -1.302 13.217 -21.644 1.00 88.38 811 ALA A C 1
ATOM 6230 O O . ALA A 1 811 ? -1.887 13.461 -22.700 1.00 88.38 811 ALA A O 1
ATOM 6231 N N . PHE A 1 812 ? 0.033 13.169 -21.598 1.00 89.00 812 PHE A N 1
ATOM 6232 C CA . PHE A 1 812 ? 0.877 13.436 -22.773 1.00 89.00 812 PHE A CA 1
ATOM 6233 C C . PHE A 1 812 ? 0.722 12.385 -23.872 1.00 89.00 812 PHE A C 1
ATOM 6235 O O . PHE A 1 812 ? 0.714 12.727 -25.059 1.00 89.00 812 PHE A O 1
ATOM 6242 N N . ALA A 1 813 ? 0.548 11.118 -23.496 1.00 88.12 813 ALA A N 1
ATOM 6243 C CA . ALA A 1 813 ? 0.258 10.049 -24.442 1.00 88.12 813 ALA A CA 1
ATOM 6244 C C . ALA A 1 813 ? -1.131 10.226 -25.074 1.00 88.12 813 ALA A C 1
ATOM 6246 O O . ALA A 1 813 ? -1.259 10.198 -26.302 1.00 88.12 813 ALA A O 1
ATOM 6247 N N . ALA A 1 814 ? -2.148 10.511 -24.254 1.00 89.69 814 ALA A N 1
ATOM 6248 C CA . ALA A 1 814 ? -3.514 10.779 -24.695 1.00 89.69 814 ALA A CA 1
ATOM 6249 C C . ALA A 1 814 ? -3.574 11.945 -25.689 1.00 89.69 814 ALA A C 1
ATOM 6251 O O . ALA A 1 814 ? -4.346 11.891 -26.641 1.00 89.69 814 ALA A O 1
ATOM 6252 N N . ASN A 1 815 ? -2.712 12.957 -25.545 1.00 91.44 815 ASN A N 1
ATOM 6253 C CA . ASN A 1 815 ? -2.613 14.048 -26.512 1.00 91.44 815 ASN A CA 1
ATOM 6254 C C . ASN A 1 815 ? -2.340 13.560 -27.947 1.00 91.44 815 ASN A C 1
ATOM 6256 O O . ASN A 1 815 ? -2.958 14.032 -28.901 1.00 91.44 815 ASN A O 1
ATOM 6260 N N . SER A 1 816 ? -1.403 12.619 -28.094 1.00 92.44 816 SER A N 1
ATOM 6261 C CA . SER A 1 816 ? -1.027 12.044 -29.391 1.00 92.44 816 SER A CA 1
ATOM 6262 C C . SER A 1 816 ? -2.148 11.173 -29.956 1.00 92.44 816 SER A C 1
ATOM 6264 O O . SER A 1 816 ? -2.434 11.237 -31.149 1.00 92.44 816 SER A O 1
ATOM 6266 N N . VAL A 1 817 ? -2.831 10.416 -29.092 1.00 92.06 817 VAL A N 1
ATOM 6267 C CA . VAL A 1 817 ? -3.952 9.549 -29.479 1.00 92.06 817 VAL A CA 1
ATOM 6268 C C . VAL A 1 817 ? -5.172 10.364 -29.910 1.00 92.06 817 VAL A C 1
ATOM 6270 O O . VAL A 1 817 ? -5.690 10.138 -30.997 1.00 92.06 817 VAL A O 1
ATOM 6273 N N . LEU A 1 818 ? -5.599 11.352 -29.119 1.00 93.44 818 LEU A N 1
ATOM 6274 C CA . LEU A 1 818 ? -6.767 12.191 -29.417 1.00 93.44 818 LEU A CA 1
ATOM 6275 C C . LEU A 1 818 ? -6.573 13.006 -30.701 1.00 93.44 818 LEU A C 1
ATOM 6277 O O . LEU A 1 818 ? -7.487 13.094 -31.518 1.00 93.44 818 LEU A O 1
ATOM 6281 N N . CYS A 1 819 ? -5.373 13.562 -30.905 1.00 93.06 819 CYS A N 1
ATOM 6282 C CA . CYS A 1 819 ? -5.021 14.246 -32.149 1.00 93.06 819 CYS A CA 1
ATOM 6283 C C . CYS A 1 819 ? -5.129 13.296 -33.344 1.00 93.06 819 CYS A C 1
ATOM 6285 O O . CYS A 1 819 ? -5.778 13.606 -34.342 1.00 93.06 819 CYS A O 1
ATOM 6287 N N . ARG A 1 820 ? -4.571 12.089 -33.217 1.00 93.06 820 ARG A N 1
ATOM 6288 C CA . ARG A 1 820 ? -4.628 11.094 -34.282 1.00 93.06 820 ARG A CA 1
ATOM 6289 C C . ARG A 1 820 ? -6.050 10.601 -34.561 1.00 93.06 820 ARG A C 1
ATOM 6291 O O . ARG A 1 820 ? -6.404 10.474 -35.727 1.00 93.06 820 ARG A O 1
ATOM 6298 N N . MET A 1 821 ? -6.877 10.377 -33.538 1.00 90.69 821 MET A N 1
ATOM 6299 C CA . MET A 1 821 ? -8.297 10.024 -33.691 1.00 90.69 821 MET A CA 1
ATOM 6300 C C . MET A 1 821 ? -9.076 11.088 -34.459 1.00 90.69 821 MET A C 1
ATOM 6302 O O . MET A 1 821 ? -9.880 10.751 -35.324 1.00 90.69 821 MET A O 1
ATOM 6306 N N . ALA A 1 822 ? -8.810 12.361 -34.177 1.00 91.94 822 ALA A N 1
ATOM 6307 C CA . ALA A 1 822 ? -9.482 13.466 -34.841 1.00 91.94 822 ALA A CA 1
ATOM 6308 C C . ALA A 1 822 ? -9.070 13.594 -36.318 1.00 91.94 822 ALA A C 1
ATOM 6310 O O . ALA A 1 822 ? -9.928 13.728 -37.189 1.00 91.94 822 ALA A O 1
ATOM 6311 N N . LEU A 1 823 ? -7.765 13.520 -36.601 1.00 91.19 823 LEU A N 1
ATOM 6312 C CA . LEU A 1 823 ? -7.223 13.806 -37.933 1.00 91.19 823 LEU A CA 1
ATOM 6313 C C . LEU A 1 823 ? -7.242 12.598 -38.878 1.00 91.19 823 LEU A C 1
ATOM 6315 O O . LEU A 1 823 ? -7.473 12.773 -40.068 1.00 91.19 823 LEU A O 1
ATOM 6319 N N . ARG A 1 824 ? -7.043 11.368 -38.376 1.00 84.75 824 ARG A N 1
ATOM 6320 C CA . ARG A 1 824 ? -7.079 10.145 -39.206 1.00 84.75 824 ARG A CA 1
ATOM 6321 C C . ARG A 1 824 ? -8.450 9.908 -39.824 1.00 84.75 824 ARG A C 1
ATOM 6323 O O . ARG A 1 824 ? -8.542 9.413 -40.939 1.00 84.75 824 ARG A O 1
ATOM 6330 N N . ALA A 1 825 ? -9.494 10.194 -39.057 1.00 82.50 825 ALA A N 1
ATOM 6331 C CA . ALA A 1 825 ? -10.874 9.993 -39.466 1.00 82.50 825 ALA A CA 1
ATOM 6332 C C . ALA A 1 825 ? -11.446 11.201 -40.231 1.00 82.50 825 ALA A C 1
ATOM 6334 O O . ALA A 1 825 ? -12.652 11.239 -40.453 1.00 82.50 825 ALA A O 1
ATOM 6335 N N . GLU A 1 826 ? -10.605 12.187 -40.587 1.00 85.81 826 GLU A N 1
ATOM 6336 C CA . GLU A 1 826 ? -11.005 13.419 -41.291 1.00 85.81 826 GLU A CA 1
ATOM 6337 C C . GLU A 1 826 ? -12.187 14.132 -40.603 1.00 85.81 826 GLU A C 1
ATOM 6339 O O . GLU A 1 826 ? -13.076 14.707 -41.230 1.00 85.81 826 GLU A O 1
ATOM 6344 N N . LEU A 1 827 ? -12.231 14.065 -39.267 1.00 90.50 827 LEU A N 1
ATOM 6345 C CA . LEU A 1 827 ? -13.313 14.651 -38.474 1.00 90.50 827 LEU A CA 1
ATOM 6346 C C . LEU A 1 827 ? -13.136 16.161 -38.299 1.00 90.50 827 LEU A C 1
ATOM 6348 O O . LEU A 1 827 ? -14.093 16.855 -37.941 1.00 90.50 827 LEU A O 1
ATOM 6352 N N . ILE A 1 828 ? -11.914 16.657 -38.466 1.00 94.38 828 ILE A N 1
ATOM 6353 C CA . ILE A 1 828 ? -11.534 18.055 -38.294 1.00 94.38 828 ILE A CA 1
ATOM 6354 C C . ILE A 1 828 ? -10.201 18.325 -38.999 1.00 94.38 828 ILE A C 1
ATOM 6356 O O . ILE A 1 828 ? -9.301 17.485 -38.956 1.00 94.38 828 ILE A O 1
ATOM 6360 N N . ASP A 1 829 ? -10.042 19.503 -39.603 1.00 93.44 829 ASP A N 1
ATOM 6361 C CA . ASP A 1 829 ? -8.761 19.895 -40.186 1.00 93.44 829 ASP A CA 1
ATOM 6362 C C . ASP A 1 829 ? -7.726 20.249 -39.094 1.00 93.44 829 ASP A C 1
ATOM 6364 O O . ASP A 1 829 ? -8.079 20.716 -38.004 1.00 93.44 829 ASP A O 1
ATOM 6368 N N . PRO A 1 830 ? -6.421 20.059 -39.347 1.00 92.81 830 PRO A N 1
ATOM 6369 C CA . PRO A 1 830 ? -5.398 20.283 -38.329 1.00 92.81 830 PRO A CA 1
ATOM 6370 C C . PRO A 1 830 ? -5.260 21.736 -37.870 1.00 92.81 830 PRO A C 1
ATOM 6372 O O . PRO A 1 830 ? -4.833 21.957 -36.731 1.00 92.81 830 PRO A O 1
ATOM 6375 N N . ALA A 1 831 ? -5.611 22.729 -38.692 1.00 92.69 831 ALA A N 1
ATOM 6376 C CA . ALA A 1 831 ? -5.550 24.133 -38.293 1.00 92.69 831 ALA A CA 1
ATOM 6377 C C . ALA A 1 831 ? -6.686 24.474 -37.309 1.00 92.69 831 ALA A C 1
ATOM 6379 O O . ALA A 1 831 ? -6.444 25.073 -36.252 1.00 92.69 831 ALA A O 1
ATOM 6380 N N . SER A 1 832 ? -7.903 24.007 -37.590 1.00 93.44 832 SER A N 1
ATOM 6381 C CA . SER A 1 832 ? -9.066 24.096 -36.704 1.00 93.44 832 SER A CA 1
ATOM 6382 C C . SER A 1 832 ? -8.871 23.285 -35.423 1.00 93.44 832 SER A C 1
ATOM 6384 O O . SER A 1 832 ? -9.137 23.797 -34.332 1.00 93.44 832 SER A O 1
ATOM 6386 N N . PHE A 1 833 ? -8.325 22.064 -35.514 1.00 94.75 833 PHE A N 1
ATOM 6387 C CA . PHE A 1 833 ? -7.979 21.241 -34.348 1.00 94.75 833 PHE A CA 1
ATOM 6388 C C . PHE A 1 833 ? -7.005 21.970 -33.426 1.00 94.75 833 PHE A C 1
ATOM 6390 O O . PHE A 1 833 ? -7.241 22.066 -32.223 1.00 94.75 833 PHE A O 1
ATOM 6397 N N . THR A 1 834 ? -5.938 22.541 -33.991 1.00 94.50 834 THR A N 1
ATOM 6398 C CA . THR A 1 834 ? -4.935 23.290 -33.223 1.00 94.50 834 THR A CA 1
ATOM 6399 C C . THR A 1 834 ? -5.550 24.495 -32.520 1.00 94.50 834 THR A C 1
ATOM 6401 O O . THR A 1 834 ? -5.253 24.745 -31.352 1.00 94.50 834 THR A O 1
ATOM 6404 N N . THR A 1 835 ? -6.435 25.218 -33.208 1.00 94.56 835 THR A N 1
ATOM 6405 C CA . THR A 1 835 ? -7.100 26.409 -32.669 1.00 94.56 835 THR A CA 1
ATOM 6406 C C . THR A 1 835 ? -8.028 26.055 -31.505 1.00 94.56 835 THR A C 1
ATOM 6408 O O . THR A 1 835 ? -7.922 26.657 -30.436 1.00 94.56 835 THR A O 1
ATOM 6411 N N . LEU A 1 836 ? -8.884 25.037 -31.664 1.00 94.50 836 LEU A N 1
ATOM 6412 C CA . LEU A 1 836 ? -9.785 24.570 -30.601 1.00 94.50 836 LEU A CA 1
ATOM 6413 C C . LEU A 1 836 ? -9.024 23.970 -29.413 1.00 94.50 836 LEU A C 1
ATOM 6415 O O . LEU A 1 836 ? -9.372 24.241 -28.263 1.00 94.50 836 LEU A O 1
ATOM 6419 N N . ARG A 1 837 ? -7.960 23.205 -29.678 1.00 94.75 837 ARG A N 1
ATOM 6420 C CA . ARG A 1 837 ? -7.077 22.642 -28.649 1.00 94.75 837 ARG A CA 1
ATOM 6421 C C . ARG A 1 837 ? -6.413 23.739 -27.817 1.00 94.75 837 ARG A C 1
ATOM 6423 O O . ARG A 1 837 ? -6.426 23.664 -26.590 1.00 94.75 837 ARG A O 1
ATOM 6430 N N . LEU A 1 838 ? -5.842 24.758 -28.465 1.00 93.62 838 LEU A N 1
ATOM 6431 C CA . LEU A 1 838 ? -5.223 25.893 -27.776 1.00 93.62 838 LEU A CA 1
ATOM 6432 C C . LEU A 1 838 ? -6.250 26.668 -26.953 1.00 93.62 838 LEU A C 1
ATOM 6434 O O . LEU A 1 838 ? -6.010 26.907 -25.775 1.00 93.62 838 LEU A O 1
ATOM 6438 N N . PHE A 1 839 ? -7.416 26.962 -27.530 1.00 94.62 839 PHE A N 1
ATOM 6439 C CA . PHE A 1 839 ? -8.489 27.666 -26.834 1.00 94.62 839 PHE A CA 1
ATOM 6440 C C . PHE A 1 839 ? -8.974 26.912 -25.584 1.00 94.62 839 PHE A C 1
ATOM 6442 O O . PHE A 1 839 ? -9.055 27.493 -24.500 1.00 94.62 839 PHE A O 1
ATOM 6449 N N . ALA A 1 840 ? -9.233 25.605 -25.693 1.00 95.44 840 ALA A N 1
ATOM 6450 C CA . ALA A 1 840 ? -9.630 24.778 -24.552 1.00 95.44 840 ALA A CA 1
ATOM 6451 C C . ALA A 1 840 ? -8.527 24.671 -23.489 1.00 95.44 840 ALA A C 1
ATOM 6453 O O . ALA A 1 840 ? -8.811 24.768 -22.294 1.00 95.44 840 ALA A O 1
ATOM 6454 N N . GLY A 1 841 ? -7.266 24.527 -23.912 1.00 93.19 841 GLY A N 1
ATOM 6455 C CA . GLY A 1 841 ? -6.113 24.550 -23.013 1.00 93.19 841 GLY A CA 1
ATOM 6456 C C . GLY A 1 841 ? -5.986 25.879 -22.267 1.00 93.19 841 GLY A C 1
ATOM 6457 O O . GLY A 1 841 ? -5.793 25.877 -21.054 1.00 93.19 841 GLY A O 1
ATOM 6458 N N . THR A 1 842 ? -6.179 27.010 -22.956 1.00 93.12 842 THR A N 1
ATOM 6459 C CA . THR A 1 842 ? -6.217 28.348 -22.347 1.00 93.12 842 THR A CA 1
ATOM 6460 C C . THR A 1 842 ? -7.295 28.438 -21.275 1.00 93.12 842 THR A C 1
ATOM 6462 O O . THR A 1 842 ? -6.992 28.845 -20.157 1.00 93.12 842 THR A O 1
ATOM 6465 N N . LEU A 1 843 ? -8.537 28.046 -21.581 1.00 93.56 843 LEU A N 1
ATOM 6466 C CA . LEU A 1 843 ? -9.637 28.107 -20.614 1.00 93.56 843 LEU A CA 1
ATOM 6467 C C . LEU A 1 843 ? -9.365 27.233 -19.385 1.00 93.56 843 LEU A C 1
ATOM 6469 O O . LEU A 1 843 ? -9.549 27.689 -18.259 1.00 93.56 843 LEU A O 1
ATOM 6473 N N . CYS A 1 844 ? -8.882 26.006 -19.594 1.00 92.94 844 CYS A N 1
ATOM 6474 C CA . CYS A 1 844 ? -8.545 25.085 -18.513 1.00 92.94 844 CYS A CA 1
ATOM 6475 C C . CYS A 1 844 ? -7.424 25.639 -17.618 1.00 92.94 844 CYS A C 1
ATOM 6477 O O . CYS A 1 844 ? -7.574 25.689 -16.399 1.00 92.94 844 CYS A O 1
ATOM 6479 N N . LEU A 1 845 ? -6.327 26.123 -18.207 1.00 89.94 845 LEU A N 1
ATOM 6480 C CA . LEU A 1 845 ? -5.198 26.673 -17.453 1.00 89.94 845 LEU A CA 1
ATOM 6481 C C . LEU A 1 845 ? -5.567 27.960 -16.711 1.00 89.94 845 LEU A C 1
ATOM 6483 O O . LEU A 1 845 ? -5.182 28.123 -15.557 1.00 89.94 845 LEU A O 1
ATOM 6487 N N . LEU A 1 846 ? -6.333 28.859 -17.335 1.00 89.19 846 LEU A N 1
ATOM 6488 C CA . LEU A 1 846 ? -6.825 30.066 -16.667 1.00 89.19 846 LEU A CA 1
ATOM 6489 C C . LEU A 1 846 ? -7.761 29.720 -15.506 1.00 89.19 846 LEU A C 1
ATOM 6491 O O . LEU A 1 846 ? -7.667 30.350 -14.456 1.00 89.19 846 LEU A O 1
ATOM 6495 N N . PHE A 1 847 ? -8.609 28.700 -15.661 1.00 89.06 847 PHE A N 1
ATOM 6496 C CA . PHE A 1 847 ? -9.449 28.198 -14.577 1.00 89.06 847 PHE A CA 1
ATOM 6497 C C . PHE A 1 847 ? -8.608 27.638 -13.421 1.00 89.06 847 PHE A C 1
ATOM 6499 O O . PHE A 1 847 ? -8.805 28.049 -12.280 1.00 89.06 847 PHE A O 1
ATOM 6506 N N . ILE A 1 848 ? -7.621 26.779 -13.705 1.00 86.88 848 ILE A N 1
ATOM 6507 C CA . ILE A 1 848 ? -6.707 26.221 -12.692 1.00 86.88 848 ILE A CA 1
ATOM 6508 C C . ILE A 1 848 ? -5.974 27.342 -11.945 1.00 86.88 848 ILE A C 1
ATOM 6510 O O . ILE A 1 848 ? -5.917 27.334 -10.717 1.00 86.88 848 ILE A O 1
ATOM 6514 N N . VAL A 1 849 ? -5.434 28.327 -12.667 1.00 84.94 849 VAL A N 1
ATOM 6515 C CA . VAL A 1 849 ? -4.731 29.468 -12.065 1.00 84.94 849 VAL A CA 1
ATOM 6516 C C . VAL A 1 849 ? -5.683 30.305 -11.210 1.00 84.94 849 VAL A C 1
ATOM 6518 O O . VAL A 1 849 ? -5.339 30.637 -10.080 1.00 84.94 849 VAL A O 1
ATOM 6521 N N . ALA A 1 850 ? -6.893 30.597 -11.693 1.00 83.62 850 ALA A N 1
ATOM 6522 C CA . ALA A 1 850 ? -7.884 31.363 -10.940 1.00 83.62 850 ALA A CA 1
ATOM 6523 C C . ALA A 1 850 ? -8.306 30.653 -9.642 1.00 83.62 850 ALA A C 1
ATOM 6525 O O . ALA A 1 850 ? -8.383 31.290 -8.589 1.00 83.62 850 ALA A O 1
ATOM 6526 N N . VAL A 1 851 ? -8.527 29.335 -9.694 1.00 80.00 851 VAL A N 1
ATOM 6527 C CA . VAL A 1 851 ? -8.835 28.519 -8.511 1.00 80.00 851 VAL A CA 1
ATOM 6528 C C . VAL A 1 851 ? -7.659 28.529 -7.533 1.00 80.00 851 VAL A C 1
ATOM 6530 O O . VAL A 1 851 ? -7.863 28.815 -6.355 1.00 80.00 851 VAL A O 1
ATOM 6533 N N . ARG A 1 852 ? -6.421 28.320 -8.006 1.00 80.12 852 ARG A N 1
ATOM 6534 C CA . ARG A 1 852 ? -5.213 28.355 -7.158 1.00 80.12 852 ARG A CA 1
ATOM 6535 C C . ARG A 1 852 ? -5.000 29.715 -6.495 1.00 80.12 852 ARG A C 1
ATOM 6537 O O . ARG A 1 852 ? -4.713 29.757 -5.301 1.00 80.12 852 ARG A O 1
ATOM 6544 N N . SER A 1 853 ? -5.156 30.817 -7.229 1.00 76.94 853 SER A N 1
ATOM 6545 C CA . SER A 1 853 ? -5.051 32.175 -6.675 1.00 76.94 853 SER A CA 1
ATOM 6546 C C . SER A 1 853 ? -6.116 32.431 -5.609 1.00 76.94 853 SER A C 1
ATOM 6548 O O . SER A 1 853 ? -5.797 32.936 -4.535 1.00 76.94 853 SER A O 1
ATOM 6550 N N . LYS A 1 854 ? -7.362 31.996 -5.852 1.00 72.12 854 LYS A N 1
ATOM 6551 C CA . LYS A 1 854 ? -8.455 32.109 -4.877 1.00 72.12 854 LYS A CA 1
ATOM 6552 C C . LYS A 1 854 ? -8.190 31.290 -3.611 1.00 72.12 854 LYS A C 1
ATOM 6554 O O . LYS A 1 854 ? -8.399 31.804 -2.519 1.00 72.12 854 LYS A O 1
ATOM 6559 N N . MET A 1 855 ? -7.702 30.054 -3.746 1.00 64.19 855 MET A N 1
ATOM 6560 C CA . MET A 1 855 ? -7.338 29.204 -2.602 1.00 64.19 855 MET A CA 1
ATOM 6561 C C . MET A 1 855 ? -6.176 29.785 -1.787 1.00 64.19 855 MET A C 1
ATOM 6563 O O . MET A 1 855 ? -6.152 29.633 -0.574 1.00 64.19 855 MET A O 1
ATOM 6567 N N . ARG A 1 856 ? -5.231 30.474 -2.440 1.00 65.50 856 ARG A N 1
ATOM 6568 C CA . ARG A 1 856 ? -4.071 31.112 -1.792 1.00 65.50 856 ARG A CA 1
ATOM 6569 C C . ARG A 1 856 ? -4.338 32.536 -1.291 1.00 65.50 856 ARG A C 1
ATOM 6571 O O . ARG A 1 856 ? -3.428 33.152 -0.750 1.00 65.50 856 ARG A O 1
ATOM 6578 N N . GLY A 1 857 ? -5.535 33.086 -1.504 1.00 58.44 857 GLY A N 1
ATOM 6579 C CA . GLY A 1 857 ? -5.865 34.464 -1.124 1.00 58.44 857 GLY A CA 1
ATOM 6580 C C . GLY A 1 857 ? -5.031 35.537 -1.840 1.00 58.44 857 GLY A C 1
ATOM 6581 O O . GLY A 1 857 ? -4.853 36.624 -1.298 1.00 58.44 857 GLY A O 1
ATOM 6582 N N . THR A 1 858 ? -4.495 35.248 -3.032 1.00 68.38 858 THR A N 1
ATOM 6583 C CA . THR A 1 858 ? -3.642 36.174 -3.796 1.00 68.38 858 THR A CA 1
ATOM 6584 C C . THR A 1 858 ? -4.370 36.767 -5.003 1.00 68.38 858 THR A C 1
ATOM 6586 O O . THR A 1 858 ? -5.175 36.101 -5.655 1.00 68.38 858 THR A O 1
ATOM 6589 N N . ASP A 1 859 ? -4.066 38.028 -5.331 1.00 65.12 859 ASP A N 1
ATOM 6590 C CA . ASP A 1 859 ? -4.614 38.693 -6.517 1.00 65.12 859 ASP A CA 1
ATOM 6591 C C . ASP A 1 859 ? -4.063 38.066 -7.802 1.00 65.12 859 ASP A C 1
ATOM 6593 O O . ASP A 1 859 ? -2.851 38.040 -8.041 1.00 65.12 859 ASP A O 1
ATOM 6597 N N . TRP A 1 860 ? -4.962 37.617 -8.680 1.00 65.81 860 TRP A N 1
ATOM 6598 C CA . TRP A 1 860 ? -4.584 37.135 -10.003 1.00 65.81 860 TRP A CA 1
ATOM 6599 C C . TRP A 1 860 ? -4.031 38.281 -10.859 1.00 65.81 860 TRP A C 1
ATOM 6601 O O . TRP A 1 860 ? -4.713 39.275 -11.118 1.00 65.81 860 TRP A O 1
ATOM 6611 N N . ARG A 1 861 ? -2.796 38.123 -11.347 1.00 62.00 861 ARG A N 1
ATOM 6612 C CA . ARG A 1 861 ? -2.189 39.018 -12.339 1.00 62.00 861 ARG A CA 1
ATOM 6613 C C . ARG A 1 861 ? -1.692 38.203 -13.533 1.00 62.00 861 ARG A C 1
ATOM 6615 O O . ARG A 1 861 ? -0.880 37.299 -13.334 1.00 62.00 861 ARG A O 1
ATOM 6622 N N . PRO A 1 862 ? -2.132 38.502 -14.768 1.00 61.19 862 PRO A N 1
ATOM 6623 C CA . PRO A 1 862 ? -1.611 37.824 -15.947 1.00 61.19 862 PRO A CA 1
ATOM 6624 C C . PRO A 1 862 ? -0.109 38.104 -16.100 1.00 61.19 862 PRO A C 1
ATOM 6626 O O . PRO A 1 862 ? 0.338 39.254 -16.052 1.00 61.19 862 PRO A O 1
ATOM 6629 N N . ALA A 1 863 ? 0.679 37.039 -16.258 1.00 66.69 863 ALA A N 1
ATOM 6630 C CA . ALA A 1 863 ? 2.109 37.124 -16.501 1.00 66.69 863 ALA A CA 1
ATOM 6631 C C . ALA A 1 863 ? 2.380 37.774 -17.866 1.00 66.69 863 ALA A C 1
ATOM 6633 O O . ALA A 1 863 ? 1.623 37.604 -18.825 1.00 66.69 863 ALA A O 1
ATOM 6634 N N . LYS A 1 864 ? 3.481 38.526 -17.970 1.00 69.75 864 LYS A N 1
ATOM 6635 C CA . LYS A 1 864 ? 3.875 39.155 -19.238 1.00 69.75 864 LYS A CA 1
ATOM 6636 C C . LYS A 1 864 ? 4.230 38.079 -20.275 1.00 69.75 864 LYS A C 1
ATOM 6638 O O . LYS A 1 864 ? 4.926 37.126 -19.926 1.00 69.75 864 LYS A O 1
ATOM 6643 N N . PRO A 1 865 ? 3.822 38.237 -21.549 1.00 71.38 865 PRO A N 1
ATOM 6644 C CA . PRO A 1 865 ? 4.146 37.263 -22.578 1.00 71.38 865 PRO A CA 1
ATOM 6645 C C . PRO A 1 865 ? 5.648 37.236 -22.848 1.00 71.38 865 PRO A C 1
ATOM 6647 O O . PRO A 1 865 ? 6.266 38.258 -23.161 1.00 71.38 865 PRO A O 1
ATOM 6650 N N . VAL A 1 866 ? 6.225 36.039 -22.807 1.00 81.81 866 VAL A N 1
ATOM 6651 C CA . VAL A 1 866 ? 7.567 35.796 -23.331 1.00 81.81 866 VAL A CA 1
ATOM 6652 C C . VAL A 1 866 ? 7.404 35.395 -24.790 1.00 81.81 866 VAL A C 1
ATOM 6654 O O . VAL A 1 866 ? 7.152 34.236 -25.105 1.00 81.81 866 VAL A O 1
ATOM 6657 N N . TRP A 1 867 ? 7.530 36.360 -25.706 1.00 84.81 867 TRP A N 1
ATOM 6658 C CA . TRP A 1 867 ? 7.262 36.146 -27.137 1.00 84.81 867 TRP A CA 1
ATOM 6659 C C . TRP A 1 867 ? 8.051 34.986 -27.755 1.00 84.81 867 TRP A C 1
ATOM 6661 O O . TRP A 1 867 ? 7.534 34.294 -28.626 1.00 84.81 867 TRP A O 1
ATOM 6671 N N . LYS A 1 868 ? 9.269 34.715 -27.270 1.00 87.25 868 LYS A N 1
ATOM 6672 C CA . LYS A 1 868 ? 10.048 33.537 -27.687 1.00 87.25 868 LYS A CA 1
ATOM 6673 C C . LYS A 1 868 ? 9.339 32.221 -27.331 1.00 87.25 868 LYS A C 1
ATOM 6675 O O . LYS A 1 868 ? 9.287 31.324 -28.166 1.00 87.25 868 LYS A O 1
ATOM 6680 N N . SER A 1 869 ? 8.745 32.132 -26.140 1.00 86.94 869 SER A N 1
ATOM 6681 C CA . SER A 1 869 ? 7.946 30.985 -25.693 1.00 86.94 869 SER A CA 1
ATOM 6682 C C . SER A 1 869 ? 6.624 30.885 -26.453 1.00 86.94 869 SER A C 1
ATOM 6684 O O . SER A 1 869 ? 6.254 29.798 -26.875 1.00 86.94 869 SER A O 1
ATOM 6686 N N . VAL A 1 870 ? 5.943 32.006 -26.709 1.00 89.06 870 VAL A N 1
ATOM 6687 C CA . VAL A 1 870 ? 4.705 32.032 -27.516 1.00 89.06 870 VAL A CA 1
ATOM 6688 C C . VAL A 1 870 ? 4.957 31.514 -28.935 1.00 89.06 870 VAL A C 1
ATOM 6690 O O . VAL A 1 870 ? 4.199 30.681 -29.432 1.00 89.06 870 VAL A O 1
ATOM 6693 N N . LEU A 1 871 ? 6.039 31.962 -29.581 1.00 90.44 871 LEU A N 1
ATOM 6694 C CA . LEU A 1 871 ? 6.415 31.511 -30.924 1.00 90.44 871 LEU A CA 1
ATOM 6695 C C . LEU A 1 871 ? 6.798 30.025 -30.938 1.00 90.44 871 LEU A C 1
ATOM 6697 O O . LEU A 1 871 ? 6.335 29.292 -31.809 1.00 90.44 871 LEU A O 1
ATOM 6701 N N . ALA A 1 872 ? 7.583 29.567 -29.958 1.00 90.75 872 ALA A N 1
ATOM 6702 C CA . ALA A 1 872 ? 7.950 28.158 -29.823 1.00 90.75 872 ALA A CA 1
ATOM 6703 C C . ALA A 1 872 ? 6.721 27.261 -29.581 1.00 90.75 872 ALA A C 1
ATOM 6705 O O . ALA A 1 872 ? 6.568 26.232 -30.234 1.00 90.75 872 ALA A O 1
ATOM 6706 N N . LEU A 1 873 ? 5.797 27.682 -28.711 1.00 91.12 873 LEU A N 1
ATOM 6707 C CA . LEU A 1 873 ? 4.545 26.970 -28.451 1.00 91.12 873 LEU A CA 1
ATOM 6708 C C . LEU A 1 873 ? 3.657 26.907 -29.700 1.00 91.12 873 LEU A C 1
ATOM 6710 O O . LEU A 1 873 ? 3.115 25.850 -30.013 1.00 91.12 873 LEU A O 1
ATOM 6714 N N . SER A 1 874 ? 3.539 28.017 -30.434 1.00 92.38 874 SER A N 1
ATOM 6715 C CA . SER A 1 874 ? 2.752 28.084 -31.673 1.00 92.38 874 SER A CA 1
ATOM 6716 C C . SER A 1 874 ? 3.329 27.159 -32.748 1.00 92.38 874 SER A C 1
ATOM 6718 O O . SER A 1 874 ? 2.590 26.398 -33.370 1.00 92.38 874 SER A O 1
ATOM 6720 N N . ALA A 1 875 ? 4.656 27.172 -32.922 1.00 93.25 875 ALA A N 1
ATOM 6721 C CA . ALA A 1 875 ? 5.354 26.293 -33.856 1.00 93.25 875 ALA A CA 1
ATOM 6722 C C . ALA A 1 875 ? 5.191 24.812 -33.481 1.00 93.25 875 ALA A C 1
ATOM 6724 O O . ALA A 1 875 ? 4.906 23.999 -34.359 1.00 93.25 875 ALA A O 1
ATOM 6725 N N . TYR A 1 876 ? 5.302 24.472 -32.189 1.00 93.94 876 TYR A N 1
ATOM 6726 C CA . TYR A 1 876 ? 5.027 23.124 -31.688 1.00 93.94 876 TYR A CA 1
ATOM 6727 C C . TYR A 1 876 ? 3.608 22.679 -32.042 1.00 93.94 876 TYR A C 1
ATOM 6729 O O . TYR A 1 876 ? 3.438 21.659 -32.703 1.00 93.94 876 TYR A O 1
ATOM 6737 N N . MET A 1 877 ? 2.598 23.444 -31.627 1.00 91.50 877 MET A N 1
ATOM 6738 C CA . MET A 1 877 ? 1.196 23.041 -31.737 1.00 91.50 877 MET A CA 1
ATOM 6739 C C . MET A 1 877 ? 0.753 22.864 -33.193 1.00 91.50 877 MET A C 1
ATOM 6741 O O . MET A 1 877 ? 0.081 21.885 -33.507 1.00 91.50 877 MET A O 1
ATOM 6745 N N . LEU A 1 878 ? 1.172 23.768 -34.084 1.00 92.38 878 LEU A N 1
ATOM 6746 C CA . LEU A 1 878 ? 0.858 23.682 -35.511 1.00 92.38 878 LEU A CA 1
ATOM 6747 C C . LEU A 1 878 ? 1.557 22.485 -36.161 1.00 92.38 878 LEU A C 1
ATOM 6749 O O . LEU A 1 878 ? 0.896 21.631 -36.748 1.00 92.38 878 LEU A O 1
ATOM 6753 N N . CYS A 1 879 ? 2.880 22.371 -36.020 1.00 95.44 879 CYS A N 1
ATOM 6754 C CA . CYS A 1 879 ? 3.618 21.286 -36.665 1.00 95.44 879 CYS A CA 1
ATOM 6755 C C . CYS A 1 879 ? 3.200 19.909 -36.122 1.00 95.44 879 CYS A C 1
ATOM 6757 O O . CYS A 1 879 ? 3.128 18.953 -36.888 1.00 95.44 879 CYS A O 1
ATOM 6759 N N . PHE A 1 880 ? 2.858 19.819 -34.832 1.00 95.31 880 PHE A N 1
ATOM 6760 C CA . PHE A 1 880 ? 2.335 18.608 -34.198 1.00 95.31 880 PHE A CA 1
ATOM 6761 C C . PHE A 1 880 ? 1.027 18.140 -34.843 1.00 95.31 880 PHE A C 1
ATOM 6763 O O . PHE A 1 880 ? 0.911 16.972 -35.209 1.00 95.31 880 PHE A O 1
ATOM 6770 N N . SER A 1 881 ? 0.047 19.036 -35.000 1.00 94.31 881 SER A N 1
ATOM 6771 C CA . SER A 1 881 ? -1.250 18.668 -35.575 1.00 94.31 881 SER A CA 1
ATOM 6772 C C . SER A 1 881 ? -1.114 18.305 -37.052 1.00 94.31 881 SER A C 1
ATOM 6774 O O . SER A 1 881 ? -1.604 17.265 -37.474 1.00 94.31 881 SER A O 1
ATOM 6776 N N . PHE A 1 882 ? -0.382 19.096 -37.844 1.00 93.69 882 PHE A N 1
ATOM 6777 C CA . PHE A 1 882 ? -0.172 18.776 -39.259 1.00 93.69 882 PHE A CA 1
ATOM 6778 C C . PHE A 1 882 ? 0.586 17.455 -39.454 1.00 93.69 882 PHE A C 1
ATOM 6780 O O . PHE A 1 882 ? 0.244 16.694 -40.355 1.00 93.69 882 PHE A O 1
ATOM 6787 N N . ALA A 1 883 ? 1.553 17.129 -38.591 1.00 94.31 883 ALA A N 1
ATOM 6788 C CA . ALA A 1 883 ? 2.281 15.864 -38.655 1.00 94.31 883 ALA A CA 1
ATOM 6789 C C . ALA A 1 883 ? 1.377 14.624 -38.471 1.00 94.31 883 ALA A C 1
ATOM 6791 O O . ALA A 1 883 ? 1.564 13.619 -39.158 1.00 94.31 883 ALA A O 1
ATOM 6792 N N . TYR A 1 884 ? 0.366 14.690 -37.598 1.00 94.12 884 TYR A N 1
ATOM 6793 C CA . TYR A 1 884 ? -0.529 13.557 -37.307 1.00 94.12 884 TYR A CA 1
ATOM 6794 C C . TYR A 1 884 ? -1.608 13.272 -38.361 1.00 94.12 884 TYR A C 1
ATOM 6796 O O . TYR A 1 884 ? -2.375 12.315 -38.206 1.00 94.12 884 TYR A O 1
ATOM 6804 N N . GLN A 1 885 ? -1.637 14.026 -39.464 1.00 90.44 885 GLN A N 1
ATOM 6805 C CA . GLN A 1 885 ? -2.406 13.621 -40.644 1.00 90.44 885 GLN A CA 1
ATOM 6806 C C . GLN A 1 885 ? -1.936 12.248 -41.162 1.00 90.44 885 GLN A C 1
ATOM 6808 O O . GLN A 1 885 ? -2.759 11.361 -41.390 1.00 90.44 885 GLN A O 1
ATOM 6813 N N . SER A 1 886 ? -0.615 12.049 -41.278 1.00 89.81 886 SER A N 1
ATOM 6814 C CA . SER A 1 886 ? -0.018 10.821 -41.837 1.00 89.81 886 SER A CA 1
ATOM 6815 C C . SER A 1 886 ? 0.686 9.953 -40.782 1.00 89.81 886 SER A C 1
ATOM 6817 O O . SER A 1 886 ? 0.627 8.726 -40.851 1.00 89.81 886 SER A O 1
ATOM 6819 N N . LEU A 1 887 ? 1.308 10.546 -39.753 1.00 91.75 887 LEU A N 1
ATOM 6820 C CA . LEU A 1 887 ? 2.047 9.763 -38.752 1.00 91.75 887 LEU A CA 1
ATOM 6821 C C . LEU A 1 887 ? 1.131 8.916 -37.855 1.00 91.75 887 LEU A C 1
ATOM 6823 O O . LEU A 1 887 ? 0.071 9.370 -37.428 1.00 91.75 887 LEU A O 1
ATOM 6827 N N . SER A 1 888 ? 1.593 7.715 -37.494 1.00 91.25 888 SER A N 1
ATOM 6828 C CA . SER A 1 888 ? 1.004 6.916 -36.409 1.00 91.25 888 SER A CA 1
ATOM 6829 C C . SER A 1 888 ? 1.292 7.538 -35.039 1.00 91.25 888 SER A C 1
ATOM 6831 O O . SER A 1 888 ? 2.288 8.255 -34.888 1.00 91.25 888 SER A O 1
ATOM 6833 N N . THR A 1 889 ? 0.471 7.246 -34.023 1.00 90.69 889 THR A N 1
ATOM 6834 C CA . THR A 1 889 ? 0.636 7.783 -32.656 1.00 90.69 889 THR A CA 1
ATOM 6835 C C . THR A 1 889 ? 2.024 7.482 -32.098 1.00 90.69 889 THR A C 1
ATOM 6837 O O . THR A 1 889 ? 2.687 8.372 -31.568 1.00 90.69 889 THR A O 1
ATOM 6840 N N . GLY A 1 890 ? 2.493 6.243 -32.263 1.00 86.94 890 GLY A N 1
ATOM 6841 C CA . GLY A 1 890 ? 3.795 5.800 -31.772 1.00 86.94 890 GLY A CA 1
ATOM 6842 C C . GLY A 1 890 ? 4.966 6.460 -32.502 1.00 86.94 890 GLY A C 1
ATOM 6843 O O . GLY A 1 890 ? 5.886 6.956 -31.854 1.00 86.94 890 GLY A O 1
ATOM 6844 N N . SER A 1 891 ? 4.925 6.531 -33.840 1.00 89.50 891 SER A N 1
ATOM 6845 C CA . SER A 1 891 ? 6.006 7.156 -34.624 1.00 89.50 891 SER A CA 1
ATOM 6846 C C . SER A 1 891 ? 6.078 8.660 -34.372 1.00 89.50 891 SER A C 1
ATOM 6848 O O . SER A 1 891 ? 7.164 9.209 -34.193 1.00 89.50 891 SER A O 1
ATOM 6850 N N . GLY A 1 892 ? 4.919 9.323 -34.319 1.00 91.12 892 GLY A N 1
ATOM 6851 C CA . GLY A 1 892 ? 4.823 10.745 -34.011 1.00 91.12 892 GLY A CA 1
ATOM 6852 C C . GLY A 1 892 ? 5.354 11.065 -32.615 1.00 91.12 892 GLY A C 1
ATOM 6853 O O . GLY A 1 892 ? 6.200 11.946 -32.470 1.00 91.12 892 GLY A O 1
ATOM 6854 N N . ALA A 1 893 ? 4.942 10.308 -31.595 1.00 91.00 893 ALA A N 1
ATOM 6855 C CA . ALA A 1 893 ? 5.408 10.518 -30.229 1.00 91.00 893 ALA A CA 1
ATOM 6856 C C . ALA A 1 893 ? 6.914 10.242 -30.082 1.00 91.00 893 ALA A C 1
ATOM 6858 O O . ALA A 1 893 ? 7.607 11.001 -29.404 1.00 91.00 893 ALA A O 1
ATOM 6859 N N . LEU A 1 894 ? 7.445 9.212 -30.750 1.00 88.94 894 LEU A N 1
ATOM 6860 C CA . LEU A 1 894 ? 8.873 8.894 -30.705 1.00 88.94 894 LEU A CA 1
ATOM 6861 C C . LEU A 1 894 ? 9.730 9.991 -31.359 1.00 88.94 894 LEU A C 1
ATOM 6863 O O . LEU A 1 894 ? 10.732 10.406 -30.775 1.00 88.94 894 LEU A O 1
ATOM 6867 N N . LEU A 1 895 ? 9.313 10.512 -32.521 1.00 90.50 895 LEU A N 1
ATOM 6868 C CA . LEU A 1 895 ? 9.971 11.648 -33.183 1.00 90.50 895 LEU A CA 1
ATOM 6869 C C . LEU A 1 895 ? 9.903 12.922 -32.334 1.00 90.50 895 LEU A C 1
ATOM 6871 O O . LEU A 1 895 ? 10.907 13.628 -32.200 1.00 90.50 895 LEU A O 1
ATOM 6875 N N . LEU A 1 896 ? 8.739 13.198 -31.741 1.00 91.38 896 LEU A N 1
ATOM 6876 C CA . LEU A 1 896 ? 8.517 14.364 -30.893 1.00 91.38 896 LEU A CA 1
ATOM 6877 C C . LEU A 1 896 ? 9.443 14.336 -29.675 1.00 91.38 896 LEU A C 1
ATOM 6879 O O . LEU A 1 896 ? 10.288 15.215 -29.519 1.00 91.38 896 LEU A O 1
ATOM 6883 N N . PHE A 1 897 ? 9.311 13.316 -28.825 1.00 87.31 897 PHE A N 1
ATOM 6884 C CA . PHE A 1 897 ? 10.068 13.230 -27.576 1.00 87.31 897 PHE A CA 1
ATOM 6885 C C . PHE A 1 897 ? 11.556 12.979 -27.824 1.00 87.31 897 PHE A C 1
ATOM 6887 O O . PHE A 1 897 ? 12.382 13.535 -27.105 1.00 87.31 897 PHE A O 1
ATOM 6894 N N . GLY A 1 898 ? 11.924 12.245 -28.878 1.00 84.19 898 GLY A N 1
ATOM 6895 C CA . GLY A 1 898 ? 13.320 12.113 -29.295 1.00 84.19 898 GLY A CA 1
ATOM 6896 C C . GLY A 1 898 ? 13.962 13.468 -29.617 1.00 84.19 898 GLY A C 1
ATOM 6897 O O . GLY A 1 898 ? 15.056 13.764 -29.140 1.00 84.19 898 GLY A O 1
ATOM 6898 N N . SER A 1 899 ? 13.255 14.339 -30.343 1.00 85.12 899 SER A N 1
ATOM 6899 C CA . SER A 1 899 ? 13.740 15.691 -30.675 1.00 85.12 899 SER A CA 1
ATOM 6900 C C . SER A 1 899 ? 13.828 16.611 -29.458 1.00 85.12 899 SER A C 1
ATOM 6902 O O . SER A 1 899 ? 14.764 17.403 -29.343 1.00 85.12 899 SER A O 1
ATOM 6904 N N . VAL A 1 900 ? 12.881 16.486 -28.525 1.00 86.31 900 VAL A N 1
ATOM 6905 C CA . VAL A 1 900 ? 12.887 17.222 -27.250 1.00 86.31 900 VAL A CA 1
ATOM 6906 C C . VAL A 1 900 ? 14.123 16.861 -26.432 1.00 86.31 900 VAL A C 1
ATOM 6908 O O . VAL A 1 900 ? 14.825 17.743 -25.941 1.00 86.31 900 VAL A O 1
ATOM 6911 N N . GLN A 1 901 ? 14.439 15.571 -26.328 1.00 80.56 901 GLN A N 1
ATOM 6912 C CA . GLN A 1 901 ? 15.633 15.130 -25.614 1.00 80.56 901 GLN A CA 1
ATOM 6913 C C . GLN A 1 901 ? 16.906 15.636 -26.301 1.00 80.56 901 GLN A C 1
ATOM 6915 O O . GLN A 1 901 ? 17.789 16.159 -25.628 1.00 80.56 901 GLN A O 1
ATOM 6920 N N . LEU A 1 902 ? 16.978 15.598 -27.637 1.00 78.19 902 LEU A N 1
ATOM 6921 C CA . LEU A 1 902 ? 18.127 16.131 -28.376 1.00 78.19 902 LEU A CA 1
ATOM 6922 C C . LEU A 1 902 ? 18.394 17.615 -28.084 1.00 78.19 902 LEU A C 1
ATOM 6924 O O . LEU A 1 902 ? 19.552 17.987 -27.885 1.00 78.19 902 LEU A O 1
ATOM 6928 N N . ILE A 1 903 ? 17.364 18.467 -28.019 1.00 81.25 903 ILE A N 1
ATOM 6929 C CA . ILE A 1 903 ? 17.557 19.896 -27.723 1.00 81.25 903 ILE A CA 1
ATOM 6930 C C . ILE A 1 903 ? 17.926 20.141 -26.253 1.00 81.25 903 ILE A C 1
ATOM 6932 O O . ILE A 1 903 ? 18.780 20.990 -25.978 1.00 81.25 903 ILE A O 1
ATOM 6936 N N . MET A 1 904 ? 17.367 19.373 -25.308 1.00 78.81 904 MET A N 1
ATOM 6937 C CA . MET A 1 904 ? 17.765 19.464 -23.898 1.00 78.81 904 MET A CA 1
ATOM 6938 C C . MET A 1 904 ? 19.229 19.052 -23.703 1.00 78.81 904 MET A C 1
ATOM 6940 O O . MET A 1 904 ? 19.998 19.790 -23.087 1.00 78.81 904 MET A O 1
ATOM 6944 N N . ILE A 1 905 ? 19.637 17.932 -24.305 1.00 75.12 905 ILE A N 1
ATOM 6945 C CA . ILE A 1 905 ? 21.013 17.420 -24.263 1.00 75.12 905 ILE A CA 1
ATOM 6946 C C . ILE A 1 905 ? 21.981 18.404 -24.929 1.00 75.12 905 ILE A C 1
ATOM 6948 O O . ILE A 1 905 ? 23.016 18.740 -24.358 1.00 75.12 905 ILE A O 1
ATOM 6952 N N . SER A 1 906 ? 21.636 18.922 -26.111 1.00 77.44 906 SER A N 1
ATOM 6953 C CA . SER A 1 906 ? 22.469 19.905 -26.820 1.00 77.44 906 SER A CA 1
ATOM 6954 C C . SER A 1 906 ? 22.691 21.164 -25.982 1.00 77.44 906 SER A C 1
ATOM 6956 O O . SER A 1 906 ? 23.793 21.707 -25.940 1.00 77.44 906 SER A O 1
ATOM 6958 N N . THR A 1 907 ? 21.660 21.610 -25.265 1.00 75.44 907 THR A N 1
ATOM 6959 C CA . THR A 1 907 ? 21.747 22.785 -24.392 1.00 75.44 907 THR A CA 1
ATOM 6960 C C . THR A 1 907 ? 22.621 22.525 -23.165 1.00 75.44 907 THR A C 1
ATOM 6962 O O . THR A 1 907 ? 23.410 23.395 -22.798 1.00 75.44 907 THR A O 1
ATOM 6965 N N . ALA A 1 908 ? 22.528 21.336 -22.564 1.00 70.94 908 ALA A N 1
ATOM 6966 C CA . ALA A 1 908 ? 23.394 20.913 -21.463 1.00 70.94 908 ALA A CA 1
ATOM 6967 C C . ALA A 1 908 ? 24.883 20.953 -21.865 1.00 70.94 908 ALA A C 1
ATOM 6969 O O . ALA A 1 908 ? 25.706 21.543 -21.163 1.00 70.94 908 ALA A O 1
ATOM 6970 N N . ILE A 1 909 ? 25.212 20.450 -23.062 1.00 73.31 909 ILE A N 1
ATOM 6971 C CA . ILE A 1 909 ? 26.571 20.504 -23.629 1.00 73.31 909 ILE A CA 1
ATOM 6972 C C . ILE A 1 909 ? 27.038 21.955 -23.814 1.00 73.31 909 ILE A C 1
ATOM 6974 O O . ILE A 1 909 ? 28.138 22.314 -23.397 1.00 73.31 909 ILE A O 1
ATOM 6978 N N . ILE A 1 910 ? 26.202 22.808 -24.419 1.00 77.50 910 ILE A N 1
ATOM 6979 C CA . ILE A 1 910 ? 26.533 24.223 -24.675 1.00 77.50 910 ILE A CA 1
ATOM 6980 C C . ILE A 1 910 ? 26.772 24.990 -23.365 1.00 77.50 910 ILE A C 1
ATOM 6982 O O . ILE A 1 910 ? 27.594 25.904 -23.328 1.00 77.50 910 ILE A O 1
ATOM 6986 N N . ARG A 1 911 ? 26.095 24.606 -22.276 1.00 74.25 911 ARG A N 1
ATOM 6987 C CA . ARG A 1 911 ? 26.281 25.184 -20.935 1.00 74.25 911 ARG A CA 1
ATOM 6988 C C . ARG A 1 911 ? 27.528 24.674 -20.202 1.00 74.25 911 ARG A C 1
ATOM 6990 O O . ARG A 1 911 ? 27.782 25.113 -19.085 1.00 74.25 911 ARG A O 1
ATOM 6997 N N . GLY A 1 912 ? 28.329 23.815 -20.832 1.00 70.88 912 GLY A N 1
ATOM 6998 C CA . GLY A 1 912 ? 29.613 23.356 -20.307 1.00 70.88 912 GLY A CA 1
ATOM 6999 C C . GLY A 1 912 ? 29.554 22.048 -19.517 1.00 70.88 912 GLY A C 1
ATOM 7000 O O . GLY A 1 912 ? 30.546 21.700 -18.873 1.00 70.88 912 GLY A O 1
ATOM 7001 N N . GLU A 1 913 ? 28.443 21.302 -19.565 1.00 73.88 913 GLU A N 1
ATOM 7002 C CA . GLU A 1 913 ? 28.383 19.969 -18.957 1.00 73.88 913 GLU A CA 1
ATOM 7003 C C . GLU A 1 913 ? 29.307 18.994 -19.699 1.00 73.88 913 GLU A C 1
ATOM 7005 O O . GLU A 1 913 ? 29.228 18.809 -20.917 1.00 73.88 913 GLU A O 1
ATOM 7010 N N . ARG A 1 914 ? 30.215 18.351 -18.955 1.00 74.81 914 ARG A N 1
ATOM 7011 C CA . ARG A 1 914 ? 31.144 17.365 -19.517 1.00 74.81 914 ARG A CA 1
ATOM 7012 C C . ARG A 1 914 ? 30.447 16.019 -19.681 1.00 74.81 914 ARG A C 1
ATOM 7014 O O . ARG A 1 914 ? 30.120 15.351 -18.701 1.00 74.81 914 ARG A O 1
ATOM 7021 N N . LEU A 1 915 ? 30.280 15.595 -20.930 1.00 73.12 915 LEU A N 1
ATOM 7022 C CA . LEU A 1 915 ? 29.751 14.275 -21.255 1.00 73.12 915 LEU A CA 1
ATOM 7023 C C . LEU A 1 915 ? 30.830 13.191 -21.169 1.00 73.12 915 LEU A C 1
ATOM 7025 O O . LEU A 1 915 ? 31.971 13.379 -21.588 1.00 73.12 915 LEU A O 1
ATOM 7029 N N . SER A 1 916 ? 30.448 12.038 -20.640 1.00 78.50 916 SER A N 1
ATOM 7030 C CA . SER A 1 916 ? 31.266 10.842 -20.543 1.00 78.50 916 SER A CA 1
ATOM 7031 C C . SER A 1 916 ? 31.163 10.075 -21.847 1.00 78.50 916 SER A C 1
ATOM 7033 O O . SER A 1 916 ? 30.257 10.281 -22.660 1.00 78.50 916 SER A O 1
ATOM 7035 N N . MET A 1 917 ? 32.068 9.119 -22.021 1.00 77.38 917 MET A N 1
ATOM 7036 C CA . MET A 1 917 ? 32.005 8.204 -23.153 1.00 77.38 917 MET A CA 1
ATOM 7037 C C . MET A 1 917 ? 30.649 7.475 -23.225 1.00 77.38 917 MET A C 1
ATOM 7039 O O . MET A 1 917 ? 30.113 7.295 -24.314 1.00 77.38 917 MET A O 1
ATOM 7043 N N . LEU A 1 918 ? 30.049 7.126 -22.078 1.00 74.69 918 LEU A N 1
ATOM 7044 C CA . LEU A 1 918 ? 28.759 6.431 -22.023 1.00 74.69 918 LEU A CA 1
ATOM 7045 C C . LEU A 1 918 ? 27.605 7.300 -22.543 1.00 74.69 918 LEU A C 1
ATOM 7047 O O . LEU A 1 918 ? 26.731 6.797 -23.245 1.00 74.69 918 LEU A O 1
ATOM 7051 N N . ALA A 1 919 ? 27.617 8.601 -22.256 1.00 71.75 919 ALA A N 1
ATOM 7052 C CA . ALA A 1 919 ? 26.610 9.511 -22.790 1.00 71.75 919 ALA A CA 1
ATOM 7053 C C . ALA A 1 919 ? 26.758 9.752 -24.284 1.00 71.75 919 ALA A C 1
ATOM 7055 O O . ALA A 1 919 ? 25.751 9.810 -24.984 1.00 71.75 919 ALA A O 1
ATOM 7056 N N . TRP A 1 920 ? 27.987 9.831 -24.793 1.00 79.75 920 TRP A N 1
ATOM 7057 C CA . TRP A 1 920 ? 28.218 9.900 -26.235 1.00 79.75 920 TRP A CA 1
ATOM 7058 C C . TRP A 1 920 ? 27.702 8.654 -26.957 1.00 79.75 920 TRP A C 1
ATOM 7060 O O . TRP A 1 920 ? 27.073 8.771 -28.012 1.00 79.75 920 TRP A O 1
ATOM 7070 N N . VAL A 1 921 ? 27.894 7.472 -26.363 1.00 82.75 921 VAL A N 1
ATOM 7071 C CA . VAL A 1 921 ? 27.300 6.222 -26.857 1.00 82.75 921 VAL A CA 1
ATOM 7072 C C . VAL A 1 921 ? 25.774 6.289 -26.793 1.00 82.75 921 VAL A C 1
ATOM 7074 O O . VAL A 1 921 ? 25.118 6.006 -27.791 1.00 82.75 921 VAL A O 1
ATOM 7077 N N . GLY A 1 922 ? 25.202 6.730 -25.670 1.00 79.00 922 GLY A N 1
ATOM 7078 C CA . GLY A 1 922 ? 23.755 6.884 -25.504 1.00 79.00 922 GLY A CA 1
ATOM 7079 C C . GLY A 1 922 ? 23.118 7.811 -26.544 1.00 79.00 922 GLY A C 1
ATOM 7080 O O . GLY A 1 922 ? 22.156 7.420 -27.201 1.00 79.00 922 GLY A O 1
ATOM 7081 N N . ILE A 1 923 ? 23.701 8.993 -26.777 1.00 78.50 923 ILE A N 1
ATOM 7082 C CA . ILE A 1 923 ? 23.263 9.944 -27.816 1.00 78.50 923 ILE A CA 1
ATOM 7083 C C . ILE A 1 923 ? 23.337 9.304 -29.204 1.00 78.50 923 ILE A C 1
ATOM 7085 O O . ILE A 1 923 ? 22.400 9.427 -29.992 1.00 78.50 923 ILE A O 1
ATOM 7089 N N . SER A 1 924 ? 24.432 8.601 -29.501 1.00 81.31 924 SER A N 1
ATOM 7090 C CA . SER A 1 924 ? 24.642 7.968 -30.807 1.00 81.31 924 SER A CA 1
ATOM 7091 C C . SER A 1 924 ? 23.622 6.858 -31.074 1.00 81.31 924 SER A C 1
ATOM 7093 O O . SER A 1 924 ? 23.071 6.781 -32.170 1.00 81.31 924 SER A O 1
ATOM 7095 N N . VAL A 1 925 ? 23.324 6.032 -30.066 1.00 83.19 925 VAL A N 1
ATOM 7096 C CA . VAL A 1 925 ? 22.311 4.966 -30.140 1.00 83.19 925 VAL A CA 1
ATOM 7097 C C . VAL A 1 925 ? 20.900 5.553 -30.227 1.00 83.19 925 VAL A C 1
ATOM 7099 O O . VAL A 1 925 ? 20.078 5.089 -31.015 1.00 83.19 925 VAL A O 1
ATOM 7102 N N . ALA A 1 926 ? 20.621 6.623 -29.479 1.00 77.81 926 ALA A N 1
ATOM 7103 C CA . ALA A 1 926 ? 19.319 7.272 -29.529 1.00 77.81 926 ALA A CA 1
ATOM 7104 C C . ALA A 1 926 ? 19.044 7.887 -30.910 1.00 77.81 926 ALA A C 1
ATOM 7106 O O . ALA A 1 926 ? 17.963 7.717 -31.485 1.00 77.81 926 ALA A O 1
ATOM 7107 N N . GLY A 1 927 ? 20.059 8.570 -31.450 1.00 80.38 927 GLY A N 1
ATOM 7108 C CA . GLY A 1 927 ? 20.047 9.158 -32.782 1.00 80.38 927 GLY A CA 1
ATOM 7109 C C . GLY A 1 927 ? 19.941 8.108 -33.884 1.00 80.38 927 GLY A C 1
ATOM 7110 O O . GLY A 1 927 ? 19.176 8.308 -34.825 1.00 80.38 927 GLY A O 1
ATOM 7111 N N . SER A 1 928 ? 20.624 6.964 -33.760 1.00 84.25 928 SER A N 1
ATOM 7112 C CA . SER A 1 928 ? 20.508 5.881 -34.743 1.00 84.25 928 SER A CA 1
ATOM 7113 C C . SER A 1 928 ? 19.108 5.268 -34.768 1.00 84.25 928 SER A C 1
ATOM 7115 O O . SER A 1 928 ? 18.622 4.957 -35.851 1.00 84.25 928 SER A O 1
ATOM 7117 N N . GLY A 1 929 ? 18.415 5.185 -33.626 1.00 83.19 929 GLY A N 1
ATOM 7118 C CA . GLY A 1 929 ? 17.006 4.783 -33.563 1.00 83.19 929 GLY A CA 1
ATOM 7119 C C . GLY A 1 929 ? 16.070 5.730 -34.318 1.00 83.19 929 GLY A C 1
ATOM 7120 O O . GLY A 1 929 ? 15.230 5.276 -35.097 1.00 83.19 929 GLY A O 1
ATOM 7121 N N . LEU A 1 930 ? 16.265 7.047 -34.178 1.00 82.88 930 LEU A N 1
ATOM 7122 C CA . LEU A 1 930 ? 15.480 8.053 -34.906 1.00 82.88 930 LEU A CA 1
ATOM 7123 C C . LEU A 1 930 ? 15.790 8.040 -36.408 1.00 82.88 930 LEU A C 1
ATOM 7125 O O . LEU A 1 930 ? 14.873 8.075 -37.226 1.00 82.88 930 LEU A O 1
ATOM 7129 N N . VAL A 1 931 ? 17.069 7.935 -36.781 1.00 85.81 931 VAL A N 1
ATOM 7130 C CA . VAL A 1 931 ? 17.502 7.801 -38.183 1.00 85.81 931 VAL A CA 1
ATOM 7131 C C . VAL A 1 931 ? 16.944 6.519 -38.796 1.00 85.81 931 VAL A C 1
ATOM 7133 O O . VAL A 1 931 ? 16.444 6.533 -39.921 1.00 85.81 931 VAL A O 1
ATOM 7136 N N . TYR A 1 932 ? 16.968 5.417 -38.047 1.00 87.25 932 TYR A N 1
ATOM 7137 C CA . TYR A 1 932 ? 16.382 4.157 -38.473 1.00 87.25 932 TYR A CA 1
ATOM 7138 C C . TYR A 1 932 ? 14.876 4.296 -38.679 1.00 87.25 932 TYR A C 1
ATOM 7140 O O . TYR A 1 932 ? 14.383 3.847 -39.711 1.00 87.25 932 TYR A O 1
ATOM 7148 N N . LEU A 1 933 ? 14.154 4.989 -37.790 1.00 85.94 933 LEU A N 1
ATOM 7149 C CA . LEU A 1 933 ? 12.717 5.224 -37.935 1.00 85.94 933 LEU A CA 1
ATOM 7150 C C . LEU A 1 933 ? 12.368 5.921 -39.255 1.00 85.94 933 LEU A C 1
ATOM 7152 O O . LEU A 1 933 ? 11.431 5.480 -39.909 1.00 85.94 933 LEU A O 1
ATOM 7156 N N . VAL A 1 934 ? 13.134 6.933 -39.675 1.00 86.75 934 VAL A N 1
ATOM 7157 C CA . VAL A 1 934 ? 12.851 7.740 -40.885 1.00 86.75 934 VAL A CA 1
ATOM 7158 C C . VAL A 1 934 ? 13.581 7.276 -42.151 1.00 86.75 934 VAL A C 1
ATOM 7160 O O . VAL A 1 934 ? 13.384 7.848 -43.220 1.00 86.75 934 VAL A O 1
ATOM 7163 N N . SER A 1 935 ? 14.438 6.255 -42.062 1.00 86.06 935 SER A N 1
ATOM 7164 C CA . SER A 1 935 ? 15.184 5.745 -43.222 1.00 86.06 935 SER A CA 1
ATOM 7165 C C . SER A 1 935 ? 14.267 5.256 -44.374 1.00 86.06 935 SER A C 1
ATOM 7167 O O . SER A 1 935 ? 13.140 4.820 -44.142 1.00 86.06 935 SER A O 1
ATOM 7169 N N . PRO A 1 936 ? 14.681 5.294 -45.649 1.00 82.94 936 PRO A N 1
ATOM 7170 C CA . PRO A 1 936 ? 13.811 4.851 -46.744 1.00 82.94 936 PRO A CA 1
ATOM 7171 C C . PRO A 1 936 ? 13.363 3.382 -46.592 1.00 82.94 936 PRO A C 1
ATOM 7173 O O . PRO A 1 936 ? 14.183 2.502 -46.348 1.00 82.94 936 PRO A O 1
ATOM 7176 N N . GLY A 1 937 ? 12.063 3.103 -46.726 1.00 77.12 937 GLY A N 1
ATOM 7177 C CA . GLY A 1 937 ? 11.499 1.748 -46.660 1.00 77.12 937 GLY A CA 1
ATOM 7178 C C . GLY A 1 937 ? 9.969 1.743 -46.722 1.00 77.12 937 GLY A C 1
ATOM 7179 O O . GLY A 1 937 ? 9.348 2.776 -46.503 1.00 77.12 937 GLY A O 1
ATOM 7180 N N . ILE A 1 938 ? 9.352 0.586 -46.989 1.00 73.56 938 ILE A N 1
ATOM 7181 C CA . ILE A 1 938 ? 7.890 0.454 -47.203 1.00 73.56 938 ILE A CA 1
ATOM 7182 C C . ILE A 1 938 ? 7.074 0.925 -45.986 1.00 73.56 938 ILE A C 1
ATOM 7184 O O . ILE A 1 938 ? 5.993 1.477 -46.135 1.00 73.56 938 ILE A O 1
ATOM 7188 N N . GLN A 1 939 ? 7.612 0.739 -44.780 1.00 76.88 939 GLN A N 1
ATOM 7189 C CA . GLN A 1 939 ? 6.985 1.150 -43.518 1.00 76.88 939 GLN A CA 1
ATOM 7190 C C . GLN A 1 939 ? 7.555 2.476 -42.978 1.00 76.88 939 GLN A C 1
ATOM 7192 O O . GLN A 1 939 ? 7.439 2.751 -41.786 1.00 76.88 939 GLN A O 1
ATOM 7197 N N . ALA A 1 940 ? 8.276 3.251 -43.802 1.00 81.69 940 ALA A N 1
ATOM 7198 C CA . ALA A 1 940 ? 8.816 4.543 -43.379 1.00 81.69 940 ALA A CA 1
ATOM 7199 C C . ALA A 1 940 ? 7.682 5.557 -43.185 1.00 81.69 940 ALA A C 1
ATOM 7201 O O . ALA A 1 940 ? 6.805 5.639 -44.046 1.00 81.69 940 ALA A O 1
ATOM 7202 N N . PRO A 1 941 ? 7.713 6.361 -42.110 1.00 86.06 941 PRO A N 1
ATOM 7203 C CA . PRO A 1 941 ? 6.844 7.516 -42.019 1.00 86.06 941 PRO A CA 1
ATOM 7204 C C . PRO A 1 941 ? 7.187 8.502 -43.140 1.00 86.06 941 PRO A C 1
ATOM 7206 O O . PRO A 1 941 ? 8.346 8.644 -43.542 1.00 86.06 941 PRO A O 1
ATOM 7209 N N . GLU A 1 942 ? 6.177 9.199 -43.649 1.00 88.44 942 GLU A N 1
ATOM 7210 C CA . GLU A 1 942 ? 6.372 10.137 -44.747 1.00 88.44 942 GLU A CA 1
ATOM 7211 C C . GLU A 1 942 ? 7.371 11.255 -44.379 1.00 88.44 942 GLU A C 1
ATOM 7213 O O . GLU A 1 942 ? 7.276 11.827 -43.283 1.00 88.44 942 GLU A O 1
ATOM 7218 N N . PRO A 1 943 ? 8.314 11.619 -45.273 1.00 89.06 943 PRO A N 1
ATOM 7219 C CA . PRO A 1 943 ? 9.386 12.560 -44.942 1.00 89.06 943 PRO A CA 1
ATOM 7220 C C . PRO A 1 943 ? 8.899 13.948 -44.513 1.00 89.06 943 PRO A C 1
ATOM 7222 O O . PRO A 1 943 ? 9.445 14.520 -43.571 1.00 89.06 943 PRO A O 1
ATOM 7225 N N . MET A 1 944 ? 7.861 14.480 -45.168 1.00 92.62 944 MET A N 1
ATOM 7226 C CA . MET A 1 944 ? 7.307 15.805 -44.856 1.00 92.62 944 MET A CA 1
ATOM 7227 C C . MET A 1 944 ? 6.716 15.838 -43.441 1.00 92.62 944 MET A C 1
ATOM 7229 O O . MET A 1 944 ? 7.075 16.688 -42.629 1.00 92.62 944 MET A O 1
ATOM 7233 N N . TYR A 1 945 ? 5.852 14.876 -43.119 1.00 92.94 945 TYR A N 1
ATOM 7234 C CA . TYR A 1 945 ? 5.192 14.789 -41.817 1.00 92.94 945 TYR A CA 1
ATOM 7235 C C . TYR A 1 945 ? 6.173 14.437 -40.691 1.00 92.94 945 TYR A C 1
ATOM 7237 O O . TYR A 1 945 ? 6.069 14.972 -39.586 1.00 92.94 945 TYR A O 1
ATOM 7245 N N . SER A 1 946 ? 7.188 13.623 -40.989 1.00 92.50 946 SER A N 1
ATOM 7246 C CA . SER A 1 946 ? 8.306 13.365 -40.075 1.00 92.50 946 SER A CA 1
ATOM 7247 C C . SER A 1 946 ? 9.086 14.645 -39.768 1.00 92.50 946 SER A C 1
ATOM 7249 O O . SER A 1 946 ? 9.359 14.929 -38.604 1.00 92.50 946 SER A O 1
ATOM 7251 N N . ALA A 1 947 ? 9.397 15.456 -40.787 1.00 93.00 947 ALA A N 1
ATOM 7252 C CA . ALA A 1 947 ? 10.080 16.736 -40.610 1.00 93.00 947 ALA A CA 1
ATOM 7253 C C . ALA A 1 947 ? 9.251 17.719 -39.769 1.00 93.00 947 ALA A C 1
ATOM 7255 O O . ALA A 1 947 ? 9.794 18.353 -38.865 1.00 93.00 947 ALA A O 1
ATOM 7256 N N . LEU A 1 948 ? 7.936 17.794 -40.002 1.00 95.38 948 LEU A N 1
ATOM 7257 C CA . LEU A 1 948 ? 7.028 18.591 -39.173 1.00 95.38 948 LEU A CA 1
ATOM 7258 C C . LEU A 1 948 ? 7.061 18.140 -37.706 1.00 95.38 948 LEU A C 1
ATOM 7260 O O . LEU A 1 948 ? 7.183 18.979 -36.816 1.00 95.38 948 LEU A O 1
ATOM 7264 N N . MET A 1 949 ? 7.034 16.835 -37.429 1.00 95.44 949 MET A N 1
ATOM 7265 C CA . MET A 1 949 ? 7.089 16.343 -36.048 1.00 95.44 949 MET A CA 1
ATOM 7266 C C . MET A 1 949 ? 8.437 16.616 -35.363 1.00 95.44 949 MET A C 1
ATOM 7268 O O . MET A 1 949 ? 8.471 16.956 -34.180 1.00 95.44 949 MET A O 1
ATOM 7272 N N . LEU A 1 950 ? 9.550 16.529 -36.099 1.00 92.44 950 LEU A N 1
ATOM 7273 C CA . LEU A 1 950 ? 10.871 16.916 -35.589 1.00 92.44 950 LEU A CA 1
ATOM 7274 C C . LEU A 1 950 ? 10.905 18.408 -35.221 1.00 92.44 950 LEU A C 1
ATOM 7276 O O . LEU A 1 950 ? 11.352 18.767 -34.131 1.00 92.44 950 LEU A O 1
ATOM 7280 N N . VAL A 1 951 ? 10.374 19.280 -36.088 1.00 94.56 951 VAL A N 1
ATOM 7281 C CA . VAL A 1 951 ? 10.229 20.718 -35.799 1.00 94.56 951 VAL A CA 1
ATOM 7282 C C . VAL A 1 951 ? 9.347 20.935 -34.572 1.00 94.56 951 VAL A C 1
ATOM 7284 O O . VAL A 1 951 ? 9.705 21.730 -33.703 1.00 94.56 951 VAL A O 1
ATOM 7287 N N . ALA A 1 952 ? 8.242 20.194 -34.453 1.00 94.50 952 ALA A N 1
ATOM 7288 C CA . ALA A 1 952 ? 7.364 20.265 -33.293 1.00 94.50 952 ALA A CA 1
ATOM 7289 C C . ALA A 1 952 ? 8.115 19.927 -31.995 1.00 94.50 952 ALA A C 1
ATOM 7291 O O . ALA A 1 952 ? 7.991 20.646 -31.004 1.00 94.50 952 ALA A O 1
ATOM 7292 N N . GLY A 1 953 ? 8.940 18.877 -32.002 1.00 90.62 953 GLY A N 1
ATOM 7293 C CA . GLY A 1 953 ? 9.701 18.458 -30.826 1.00 90.62 953 GLY A CA 1
ATOM 7294 C C . GLY A 1 953 ? 10.832 19.421 -30.464 1.00 90.62 953 GLY A C 1
ATOM 7295 O O . GLY A 1 953 ? 11.008 19.747 -29.291 1.00 90.62 953 GLY A O 1
ATOM 7296 N N . LEU A 1 954 ? 11.547 19.963 -31.454 1.00 90.75 954 LEU A N 1
ATOM 7297 C CA . LEU A 1 954 ? 12.542 21.017 -31.223 1.00 90.75 954 LEU A CA 1
ATOM 7298 C C . LEU A 1 954 ? 11.897 22.280 -30.637 1.00 90.75 954 LEU A C 1
ATOM 7300 O O . LEU A 1 954 ? 12.421 22.859 -29.684 1.00 90.75 954 LEU A O 1
ATOM 7304 N N . ALA A 1 955 ? 10.742 22.686 -31.168 1.00 92.06 955 ALA A N 1
ATOM 7305 C CA . ALA A 1 955 ? 9.991 23.835 -30.680 1.00 92.06 955 ALA A CA 1
ATOM 7306 C C . ALA A 1 955 ? 9.457 23.608 -29.255 1.00 92.06 955 ALA A C 1
ATOM 7308 O O . ALA A 1 955 ? 9.564 24.501 -28.414 1.00 92.06 955 ALA A O 1
ATOM 7309 N N . TRP A 1 956 ? 8.968 22.403 -28.942 1.00 90.25 956 TRP A N 1
ATOM 7310 C CA . TRP A 1 956 ? 8.542 22.035 -27.589 1.00 90.25 956 TRP A CA 1
ATOM 7311 C C . TRP A 1 956 ? 9.700 22.022 -26.585 1.00 90.25 956 TRP A C 1
ATOM 7313 O O . TRP A 1 956 ? 9.567 22.530 -25.470 1.00 90.25 956 TRP A O 1
ATOM 7323 N N . GLY A 1 957 ? 10.860 21.487 -26.965 1.00 85.25 957 GLY A N 1
ATOM 7324 C CA . GLY A 1 957 ? 12.024 21.508 -26.084 1.00 85.25 957 GLY A CA 1
ATOM 7325 C C . GLY A 1 957 ? 12.587 22.922 -25.892 1.00 85.25 957 GLY A C 1
ATOM 7326 O O . GLY A 1 957 ? 12.937 23.284 -24.772 1.00 85.25 957 GLY A O 1
ATOM 7327 N N . ALA A 1 958 ? 12.570 23.776 -26.923 1.00 86.06 958 ALA A N 1
ATOM 7328 C CA . ALA A 1 958 ? 12.891 25.199 -26.777 1.00 86.06 958 ALA A CA 1
ATOM 7329 C C . ALA A 1 958 ? 11.901 25.918 -25.842 1.00 86.06 958 ALA A C 1
ATOM 7331 O O . ALA A 1 958 ? 12.323 26.636 -24.937 1.00 86.06 958 ALA A O 1
ATOM 7332 N N . TYR A 1 959 ? 10.596 25.675 -26.008 1.00 86.62 959 TYR A N 1
ATOM 7333 C CA . TYR A 1 959 ? 9.555 26.167 -25.102 1.00 86.62 959 TYR A CA 1
ATOM 7334 C C . TYR A 1 959 ? 9.822 25.747 -23.650 1.00 86.62 959 TYR A C 1
ATOM 7336 O O . TYR A 1 959 ? 9.796 26.586 -22.751 1.00 86.62 959 TYR A O 1
ATOM 7344 N N . SER A 1 960 ? 10.155 24.472 -23.434 1.00 79.38 960 SER A N 1
ATOM 7345 C CA . SER A 1 960 ? 10.462 23.922 -22.110 1.00 79.38 960 SER A CA 1
ATOM 7346 C C . SER A 1 960 ? 11.680 24.599 -21.472 1.00 79.38 960 SER A C 1
ATOM 7348 O O . SER A 1 960 ? 11.652 24.929 -20.290 1.00 79.38 960 SER A O 1
ATOM 7350 N N . LEU A 1 961 ? 12.724 24.889 -22.255 1.00 75.38 961 LEU A N 1
ATOM 7351 C CA . LEU A 1 961 ? 13.921 25.590 -21.778 1.00 75.38 961 LEU A CA 1
ATOM 7352 C C . LEU A 1 961 ? 13.654 27.062 -21.433 1.00 75.38 961 LEU A C 1
ATOM 7354 O O . LEU A 1 961 ? 14.249 27.584 -20.490 1.00 75.38 961 LEU A O 1
ATOM 7358 N N . PHE A 1 962 ? 12.770 27.737 -22.176 1.00 75.69 962 PHE A N 1
ATOM 7359 C CA . PHE A 1 962 ? 12.365 29.115 -21.880 1.00 75.69 962 PHE A CA 1
ATOM 7360 C C . PHE A 1 962 ? 11.401 29.208 -20.689 1.00 75.69 962 PHE A C 1
ATOM 7362 O O . PHE A 1 962 ? 11.384 30.225 -20.002 1.00 75.69 962 PHE A O 1
ATOM 7369 N N . GLY A 1 963 ? 10.605 28.163 -20.444 1.00 61.19 963 GLY A N 1
ATOM 7370 C CA . GLY A 1 963 ? 9.613 28.102 -19.367 1.00 61.19 963 GLY A CA 1
ATOM 7371 C C . GLY A 1 963 ? 10.188 27.938 -17.956 1.00 61.19 963 GLY A C 1
ATOM 7372 O O . GLY A 1 963 ? 9.465 28.154 -16.991 1.00 61.19 963 GLY A O 1
ATOM 7373 N N . LEU A 1 964 ? 11.479 27.613 -17.817 1.00 54.47 964 LEU A N 1
ATOM 7374 C CA . LEU A 1 964 ? 12.170 27.413 -16.531 1.00 54.47 964 LEU A CA 1
ATOM 7375 C C . LEU A 1 964 ? 12.569 28.721 -15.810 1.00 54.47 964 LEU A C 1
ATOM 7377 O O . LEU A 1 964 ? 13.365 28.690 -14.876 1.00 54.47 964 LEU A O 1
ATOM 7381 N N . GLN A 1 965 ? 12.070 29.880 -16.247 1.00 52.62 965 GLN A N 1
ATOM 7382 C CA . GLN A 1 965 ? 12.419 31.186 -15.675 1.00 52.62 965 GLN A CA 1
ATOM 7383 C C . GLN A 1 965 ? 11.162 31.917 -15.176 1.00 52.62 965 GLN A C 1
ATOM 7385 O O . GLN A 1 965 ? 10.564 32.704 -15.909 1.00 52.62 965 GLN A O 1
ATOM 7390 N N . GLY A 1 966 ? 10.756 31.649 -13.930 1.00 55.00 966 GLY A N 1
ATOM 7391 C CA . GLY A 1 966 ? 9.693 32.375 -13.220 1.00 55.00 966 GLY A CA 1
ATOM 7392 C C . GLY A 1 966 ? 9.128 31.614 -12.011 1.00 55.00 966 GLY A C 1
ATOM 7393 O O . GLY A 1 966 ? 9.193 30.389 -11.976 1.00 55.00 966 GLY A O 1
ATOM 7394 N N . ASP A 1 967 ? 8.544 32.339 -11.051 1.00 57.69 967 ASP A N 1
ATOM 7395 C CA . ASP A 1 967 ? 8.031 31.781 -9.783 1.00 57.69 967 ASP A CA 1
ATOM 7396 C C . ASP A 1 967 ? 6.716 30.976 -9.936 1.00 57.69 967 ASP A C 1
ATOM 7398 O O . ASP A 1 967 ? 6.346 30.213 -9.045 1.00 57.69 967 ASP A O 1
ATOM 7402 N N . ASP A 1 968 ? 6.005 31.108 -11.070 1.00 74.62 968 ASP A N 1
ATOM 7403 C CA . ASP A 1 968 ? 4.769 30.362 -11.377 1.00 74.62 968 ASP A CA 1
ATOM 7404 C C . ASP A 1 968 ? 4.736 29.840 -12.836 1.00 74.62 968 ASP A C 1
ATOM 7406 O O . ASP A 1 968 ? 4.233 30.514 -13.750 1.00 74.62 968 ASP A O 1
ATOM 7410 N N . PRO A 1 969 ? 5.232 28.610 -13.075 1.00 77.06 969 PRO A N 1
ATOM 7411 C CA . PRO A 1 969 ? 5.243 27.981 -14.398 1.00 77.06 969 PRO A CA 1
ATOM 7412 C C . PRO A 1 969 ? 3.848 27.728 -14.992 1.00 77.06 969 PRO A C 1
ATOM 7414 O O . PRO A 1 969 ? 3.679 27.740 -16.217 1.00 77.06 969 PRO A O 1
ATOM 7417 N N . THR A 1 970 ? 2.829 27.512 -14.150 1.00 81.56 970 THR A N 1
ATOM 7418 C CA . THR A 1 970 ? 1.458 27.236 -14.616 1.00 81.56 970 THR A CA 1
ATOM 7419 C C . THR A 1 970 ? 0.819 28.511 -15.162 1.00 81.56 970 THR A C 1
ATOM 7421 O O . THR A 1 970 ? 0.270 28.500 -16.265 1.00 81.56 970 THR A O 1
ATOM 7424 N N . SER A 1 971 ? 0.961 29.635 -14.452 1.00 82.12 971 SER A N 1
ATOM 7425 C CA . SER A 1 971 ? 0.483 30.946 -14.916 1.00 82.12 971 SER A CA 1
ATOM 7426 C C . SER A 1 971 ? 1.227 31.443 -16.159 1.00 82.12 971 SER A C 1
ATOM 7428 O O . SER A 1 971 ? 0.609 31.964 -17.096 1.00 82.12 971 SER A O 1
ATOM 7430 N N . ALA A 1 972 ? 2.544 31.223 -16.237 1.00 81.75 972 ALA A N 1
ATOM 7431 C CA . ALA A 1 972 ? 3.316 31.522 -17.443 1.00 81.75 972 ALA A CA 1
ATOM 7432 C C . ALA A 1 972 ? 2.812 30.714 -18.655 1.00 81.75 972 ALA A C 1
ATOM 7434 O O . ALA A 1 972 ? 2.613 31.268 -19.739 1.00 81.75 972 ALA A O 1
ATOM 7435 N N . THR A 1 973 ? 2.529 29.423 -18.459 1.00 85.62 973 THR A N 1
ATOM 7436 C CA . THR A 1 973 ? 1.982 28.544 -19.504 1.00 85.62 973 THR A CA 1
ATOM 7437 C C . THR A 1 973 ? 0.579 28.971 -19.935 1.00 85.62 973 THR A C 1
ATOM 7439 O O . THR A 1 973 ? 0.322 29.054 -21.136 1.00 85.62 973 THR A O 1
ATOM 7442 N N . ALA A 1 974 ? -0.300 29.336 -18.995 1.00 87.88 974 ALA A N 1
ATOM 7443 C CA . ALA A 1 974 ? -1.639 29.850 -19.297 1.00 87.88 974 ALA A CA 1
ATOM 7444 C C . ALA A 1 974 ? -1.590 31.071 -20.235 1.00 87.88 974 ALA A C 1
ATOM 7446 O O . ALA A 1 974 ? -2.312 31.128 -21.234 1.00 87.88 974 ALA A O 1
ATOM 7447 N N . ASN A 1 975 ? -0.685 32.018 -19.960 1.00 87.06 975 ASN A N 1
ATOM 7448 C CA . ASN A 1 975 ? -0.498 33.199 -20.805 1.00 87.06 975 ASN A CA 1
ATOM 7449 C C . ASN A 1 975 ? 0.094 32.840 -22.171 1.00 87.06 975 ASN A C 1
ATOM 7451 O O . ASN A 1 975 ? -0.388 33.331 -23.190 1.00 87.06 975 ASN A O 1
ATOM 7455 N N . ASN A 1 976 ? 1.084 31.947 -22.236 1.00 88.69 976 ASN A N 1
ATOM 7456 C CA . ASN A 1 976 ? 1.639 31.520 -23.522 1.00 88.69 976 ASN A CA 1
ATOM 7457 C C . ASN A 1 976 ? 0.568 30.884 -24.426 1.00 88.69 976 ASN A C 1
ATOM 7459 O O . ASN A 1 976 ? 0.521 31.196 -25.615 1.00 88.69 976 ASN A O 1
ATOM 7463 N N . PHE A 1 977 ? -0.327 30.064 -23.865 1.00 90.81 977 PHE A N 1
ATOM 7464 C CA . PHE A 1 977 ? -1.477 29.494 -24.578 1.00 90.81 977 PHE A CA 1
ATOM 7465 C C . PHE A 1 977 ? -2.450 30.575 -25.068 1.00 90.81 977 PHE A C 1
ATOM 7467 O O . PHE A 1 977 ? -2.868 30.558 -26.229 1.00 90.81 977 PHE A O 1
ATOM 7474 N N . LEU A 1 978 ? -2.774 31.552 -24.212 1.00 91.12 978 LEU A N 1
ATOM 7475 C CA . LEU A 1 978 ? -3.636 32.682 -24.570 1.00 91.12 978 LEU A CA 1
ATOM 7476 C C . LEU A 1 978 ? -3.092 33.459 -25.780 1.00 91.12 978 LEU A C 1
ATOM 7478 O O . LEU A 1 978 ? -3.845 33.746 -26.705 1.00 91.12 978 LEU A O 1
ATOM 7482 N N . TYR A 1 979 ? -1.789 33.755 -25.810 1.00 90.75 979 TYR A N 1
ATOM 7483 C CA . TYR A 1 979 ? -1.166 34.498 -26.914 1.00 90.75 979 TYR A CA 1
ATOM 7484 C C . TYR A 1 979 ? -0.847 33.640 -28.148 1.00 90.75 979 TYR A C 1
ATOM 7486 O O . TYR A 1 979 ? -0.743 34.183 -29.247 1.00 90.75 979 TYR A O 1
ATOM 7494 N N . ALA A 1 980 ? -0.726 32.317 -28.005 1.00 90.94 980 ALA A N 1
ATOM 7495 C CA . ALA A 1 980 ? -0.576 31.396 -29.134 1.00 90.94 980 ALA A CA 1
ATOM 7496 C C . ALA A 1 980 ? -1.906 31.146 -29.871 1.00 90.94 980 ALA A C 1
ATOM 7498 O O . ALA A 1 980 ? -1.908 30.898 -31.077 1.00 90.94 980 ALA A O 1
ATOM 7499 N N . THR A 1 981 ? -3.045 31.251 -29.177 1.00 91.81 981 THR A N 1
ATOM 7500 C CA . THR A 1 981 ? -4.377 30.993 -29.757 1.00 91.81 981 THR A CA 1
ATOM 7501 C C . THR A 1 981 ? -4.686 31.878 -30.982 1.00 91.81 981 THR A C 1
ATOM 7503 O O . THR A 1 981 ? -5.076 31.327 -32.013 1.00 91.81 981 THR A O 1
ATOM 7506 N N . PRO A 1 982 ? -4.453 33.212 -30.968 1.00 91.62 982 PRO A N 1
ATOM 7507 C CA . PRO A 1 982 ? -4.629 34.055 -32.155 1.00 91.62 982 PRO A CA 1
ATOM 7508 C C . PRO A 1 982 ? -3.736 33.669 -33.340 1.00 91.62 982 PRO A C 1
ATOM 7510 O O . PRO A 1 982 ? -4.150 33.817 -34.487 1.00 91.62 982 PRO A O 1
ATOM 7513 N N . VAL A 1 983 ? -2.523 33.166 -33.083 1.00 90.50 983 VAL A N 1
ATOM 7514 C CA . VAL A 1 983 ? -1.601 32.720 -34.141 1.00 90.50 983 VAL A CA 1
ATOM 7515 C C . VAL A 1 983 ? -2.167 31.489 -34.850 1.00 90.50 983 VAL A C 1
ATOM 7517 O O . VAL A 1 983 ? -2.181 31.448 -36.077 1.00 90.50 983 VAL A O 1
ATOM 7520 N N . ALA A 1 984 ? -2.692 30.517 -34.098 1.00 89.31 984 ALA A N 1
ATOM 7521 C CA . ALA A 1 984 ? -3.347 29.344 -34.675 1.00 89.31 984 ALA A CA 1
ATOM 7522 C C . ALA A 1 984 ? -4.632 29.708 -35.436 1.00 89.31 984 ALA A C 1
ATOM 7524 O O . ALA A 1 984 ? -4.846 29.213 -36.543 1.00 89.31 984 ALA A O 1
ATOM 7525 N N . LEU A 1 985 ? -5.427 30.643 -34.900 1.00 91.12 985 LEU A N 1
ATOM 7526 C CA . LEU A 1 985 ? -6.625 31.145 -35.572 1.00 91.12 985 LEU A CA 1
ATOM 7527 C C . LEU A 1 985 ? -6.290 31.799 -36.921 1.00 91.12 985 LEU A C 1
ATOM 7529 O O . LEU A 1 985 ? -6.977 31.546 -37.904 1.00 91.12 985 LEU A O 1
ATOM 7533 N N . LEU A 1 986 ? -5.221 32.600 -36.999 1.00 92.44 986 LEU A N 1
ATOM 7534 C CA . LEU A 1 986 ? -4.764 33.186 -38.265 1.00 92.44 986 LEU A CA 1
ATOM 7535 C C . LEU A 1 986 ? -4.399 32.113 -39.298 1.00 92.44 986 LEU A C 1
ATOM 7537 O O . LEU A 1 986 ? -4.752 32.260 -40.463 1.00 92.44 986 LEU A O 1
ATOM 7541 N N . VAL A 1 987 ? -3.742 31.026 -38.883 1.00 88.62 987 VAL A N 1
ATOM 7542 C CA . VAL A 1 987 ? -3.430 29.902 -39.782 1.00 88.62 987 VAL A CA 1
ATOM 7543 C C . VAL A 1 987 ? -4.706 29.201 -40.256 1.00 88.62 987 VAL A C 1
ATOM 7545 O O . VAL A 1 987 ? -4.828 28.935 -41.447 1.00 88.62 987 VAL A O 1
ATOM 7548 N N . SER A 1 988 ? -5.681 28.980 -39.371 1.00 87.38 988 SER A N 1
ATOM 7549 C CA . SER A 1 988 ? -6.994 28.417 -39.732 1.00 87.38 988 SER A CA 1
ATOM 7550 C C . SER A 1 988 ? -7.767 29.314 -40.712 1.00 87.38 988 SER A C 1
ATOM 7552 O O . SER A 1 988 ? -8.369 28.818 -41.660 1.00 87.38 988 SER A O 1
ATOM 7554 N N . LEU A 1 989 ? -7.680 30.642 -40.568 1.00 88.25 989 LEU A N 1
ATOM 7555 C CA . LEU A 1 989 ? -8.279 31.594 -41.511 1.00 88.25 989 LEU A CA 1
ATOM 7556 C C . LEU A 1 989 ? -7.576 31.604 -42.879 1.00 88.25 989 LEU A C 1
ATOM 7558 O O . LEU A 1 989 ? -8.240 31.736 -43.909 1.00 88.25 989 LEU A O 1
ATOM 7562 N N . ILE A 1 990 ? -6.247 31.463 -42.906 1.00 88.94 990 ILE A N 1
ATOM 7563 C CA . ILE A 1 990 ? -5.468 31.358 -44.151 1.00 88.94 990 ILE A CA 1
ATOM 7564 C C . ILE A 1 990 ? -5.790 30.046 -44.879 1.00 88.94 990 ILE A C 1
ATOM 7566 O O . ILE A 1 990 ? -5.941 30.056 -46.097 1.00 88.94 990 ILE A O 1
ATOM 7570 N N . ASP A 1 991 ? -5.964 28.947 -44.142 1.00 84.31 991 ASP A N 1
ATOM 7571 C CA . ASP A 1 991 ? -6.340 27.628 -44.672 1.00 84.31 991 ASP A CA 1
ATOM 7572 C C . ASP A 1 991 ? -7.867 27.435 -44.791 1.00 84.31 991 ASP A C 1
ATOM 7574 O O . ASP A 1 991 ? -8.381 26.319 -44.864 1.00 84.31 991 ASP A O 1
ATOM 7578 N N . SER A 1 992 ? -8.628 28.534 -44.829 1.00 80.81 992 SER A N 1
ATOM 7579 C CA . SER A 1 992 ? -10.098 28.507 -44.805 1.00 80.81 992 SER A CA 1
ATOM 7580 C C . SER A 1 992 ? -10.735 27.723 -45.956 1.00 80.81 992 SER A C 1
ATOM 7582 O O . SER A 1 992 ? -11.861 27.249 -45.818 1.00 80.81 992 SER A O 1
ATOM 7584 N N . SER A 1 993 ? -10.025 27.535 -47.073 1.00 81.06 993 SER A N 1
ATOM 7585 C CA . SER A 1 993 ? -10.483 26.703 -48.191 1.00 81.06 993 SER A CA 1
ATOM 7586 C C . SER A 1 993 ? -10.526 25.199 -47.885 1.00 81.06 993 SER A C 1
ATOM 7588 O O . SER A 1 993 ? -11.244 24.486 -48.577 1.00 81.06 993 SER A O 1
ATOM 7590 N N . ASN A 1 994 ? -9.787 24.719 -46.875 1.00 80.75 994 ASN A N 1
ATOM 7591 C CA . ASN A 1 994 ? -9.741 23.308 -46.453 1.00 80.75 994 ASN A CA 1
ATOM 7592 C C . ASN A 1 994 ? -10.424 23.068 -45.092 1.00 80.75 994 ASN A C 1
ATOM 7594 O O . ASN A 1 994 ? -10.357 21.965 -44.538 1.00 80.75 994 ASN A O 1
ATOM 7598 N N . MET A 1 995 ? -11.075 24.099 -44.547 1.00 86.50 995 MET A N 1
ATOM 7599 C CA . MET A 1 995 ? -11.653 24.075 -43.210 1.00 86.50 995 MET A CA 1
ATOM 7600 C C . MET A 1 995 ? -12.823 23.088 -43.128 1.00 86.50 995 MET A C 1
ATOM 7602 O O . MET A 1 995 ? -13.830 23.238 -43.824 1.00 86.50 995 MET A O 1
ATOM 7606 N N . HIS A 1 996 ? -12.713 22.105 -42.237 1.00 87.56 996 HIS A N 1
ATOM 7607 C CA . HIS A 1 996 ? -13.790 21.166 -41.935 1.00 87.56 996 HIS A CA 1
ATOM 7608 C C . HIS A 1 996 ? -13.800 20.842 -40.443 1.00 87.56 996 HIS A C 1
ATOM 7610 O O . HIS A 1 996 ? -12.762 20.657 -39.814 1.00 87.56 996 HIS A O 1
ATOM 7616 N N . LEU A 1 997 ? -14.996 20.795 -39.860 1.00 91.06 997 LEU A N 1
ATOM 7617 C CA . LEU A 1 997 ? -15.193 20.582 -38.431 1.00 91.06 997 LEU A CA 1
ATOM 7618 C C . LEU A 1 997 ? -16.486 19.804 -38.203 1.00 91.06 997 LEU A C 1
ATOM 7620 O O . LEU A 1 997 ? -17.577 20.285 -38.506 1.00 91.06 997 LEU A O 1
ATOM 7624 N N . THR A 1 998 ? -16.363 18.618 -37.620 1.00 94.06 998 THR A N 1
ATOM 7625 C CA . THR A 1 998 ? -17.495 17.826 -37.129 1.00 94.06 998 THR A CA 1
ATOM 7626 C C . THR A 1 998 ? -17.603 17.919 -35.607 1.00 94.06 998 THR A C 1
ATOM 7628 O O . THR A 1 998 ? -16.632 18.243 -34.920 1.00 94.06 998 THR A O 1
ATOM 7631 N N . TRP A 1 999 ? -18.774 17.588 -35.052 1.00 90.31 999 TRP A N 1
ATOM 7632 C CA . TRP A 1 999 ? -18.962 17.531 -33.597 1.00 90.31 999 TRP A CA 1
ATOM 7633 C C . TRP A 1 999 ? -17.978 16.577 -32.892 1.00 90.31 999 TRP A C 1
ATOM 7635 O O . TRP A 1 999 ? -17.346 17.016 -31.929 1.00 90.31 999 TRP A O 1
ATOM 7645 N N . PRO A 1 1000 ? -17.764 15.325 -33.358 1.00 90.31 1000 PRO A N 1
ATOM 7646 C CA . PRO A 1 1000 ? -16.766 14.437 -32.759 1.00 90.31 1000 PRO A CA 1
ATOM 7647 C C . PRO A 1 1000 ? -15.334 14.982 -32.855 1.00 90.31 1000 PRO A C 1
ATOM 7649 O O . PRO A 1 1000 ? -14.597 14.941 -31.873 1.00 90.31 1000 PRO A O 1
ATOM 7652 N N . GLY A 1 1001 ? -14.950 15.556 -34.003 1.00 90.75 1001 GLY A N 1
ATOM 7653 C CA . GLY A 1 1001 ? -13.627 16.166 -34.186 1.00 90.75 1001 GLY A CA 1
ATOM 7654 C C . GLY A 1 1001 ? -13.389 17.354 -33.248 1.00 90.75 1001 GLY A C 1
ATOM 7655 O O . GLY A 1 1001 ? -12.327 17.460 -32.631 1.00 90.75 1001 GLY A O 1
ATOM 7656 N N . GLY A 1 1002 ? -14.407 18.199 -33.064 1.00 93.19 1002 GLY A N 1
ATOM 7657 C CA . GLY A 1 1002 ? -14.390 19.282 -32.083 1.00 93.19 1002 GLY A CA 1
ATOM 7658 C C . GLY A 1 1002 ? -14.243 18.775 -30.646 1.00 93.19 1002 GLY A C 1
ATOM 7659 O O . GLY A 1 1002 ? -13.423 19.304 -29.900 1.00 93.19 1002 GLY A O 1
ATOM 7660 N N . LEU A 1 1003 ? -14.967 17.717 -30.261 1.00 93.56 1003 LEU A N 1
ATOM 7661 C CA . LEU A 1 1003 ? -14.851 17.105 -28.929 1.00 93.56 1003 LEU A CA 1
ATOM 7662 C C . LEU A 1 1003 ? -13.443 16.558 -28.662 1.00 93.56 1003 LEU A C 1
ATOM 7664 O O . LEU A 1 1003 ? -12.898 16.804 -27.586 1.00 93.56 1003 LEU A O 1
ATOM 7668 N N . PHE A 1 1004 ? -12.820 15.883 -29.633 1.00 93.31 1004 PHE A N 1
ATOM 7669 C CA . PHE A 1 1004 ? -11.437 15.419 -29.493 1.00 93.31 1004 PHE A CA 1
ATOM 7670 C C . PHE A 1 1004 ? -10.443 16.578 -29.348 1.00 93.31 1004 PHE A C 1
ATOM 7672 O O . PHE A 1 1004 ? -9.538 16.497 -28.515 1.00 93.31 1004 PHE A O 1
ATOM 7679 N N . ALA A 1 1005 ? -10.627 17.673 -30.095 1.00 94.19 1005 ALA A N 1
ATOM 7680 C CA . ALA A 1 1005 ? -9.797 18.872 -29.971 1.00 94.19 1005 ALA A CA 1
ATOM 7681 C C . ALA A 1 1005 ? -9.940 19.530 -28.589 1.00 94.19 1005 ALA A C 1
ATOM 7683 O O . ALA A 1 1005 ? -8.939 19.855 -27.947 1.00 94.19 1005 ALA A O 1
ATOM 7684 N N . LEU A 1 1006 ? -11.175 19.667 -28.093 1.00 95.00 1006 LEU A N 1
ATOM 7685 C CA . LEU A 1 1006 ? -11.459 20.206 -26.762 1.00 95.00 1006 LEU A CA 1
ATOM 7686 C C . LEU A 1 1006 ? -10.876 19.315 -25.655 1.00 95.00 1006 LEU A C 1
ATOM 7688 O O . LEU A 1 1006 ? -10.239 19.830 -24.738 1.00 95.00 1006 LEU A O 1
ATOM 7692 N N . ALA A 1 1007 ? -11.029 17.991 -25.756 1.00 91.69 1007 ALA A N 1
ATOM 7693 C CA . ALA A 1 1007 ? -10.472 17.034 -24.800 1.00 91.69 1007 ALA A CA 1
ATOM 7694 C C . ALA A 1 1007 ? -8.933 17.048 -24.798 1.00 91.69 1007 ALA A C 1
ATOM 7696 O O . ALA A 1 1007 ? -8.315 17.106 -23.736 1.00 91.69 1007 ALA A O 1
ATOM 7697 N N . SER A 1 1008 ? -8.299 17.073 -25.977 1.00 93.25 1008 SER A N 1
ATOM 7698 C CA . SER A 1 1008 ? -6.841 17.215 -26.123 1.00 93.25 1008 SER A CA 1
ATOM 7699 C C . SER A 1 1008 ? -6.338 18.548 -25.547 1.00 93.25 1008 SER A C 1
ATOM 7701 O O . SER A 1 1008 ? -5.277 18.611 -24.917 1.00 93.25 1008 SER A O 1
ATOM 7703 N N . GLY A 1 1009 ? -7.114 19.620 -25.705 1.00 91.56 1009 GLY A N 1
ATOM 7704 C CA . GLY A 1 1009 ? -6.803 20.929 -25.141 1.00 91.56 1009 GLY A CA 1
ATOM 7705 C C . GLY A 1 1009 ? -6.909 20.956 -23.622 1.00 91.56 1009 GLY A C 1
ATOM 7706 O O . GLY A 1 1009 ? -5.936 21.280 -22.946 1.00 91.56 1009 GLY A O 1
ATOM 7707 N N . ALA A 1 1010 ? -8.064 20.583 -23.074 1.00 90.81 1010 ALA A N 1
ATOM 7708 C CA . ALA A 1 1010 ? -8.343 20.676 -21.645 1.00 90.81 1010 ALA A CA 1
ATOM 7709 C C . ALA A 1 1010 ? -7.594 19.619 -20.816 1.00 90.81 1010 ALA A C 1
ATOM 7711 O O . ALA A 1 1010 ? -6.919 19.968 -19.851 1.00 90.81 1010 ALA A O 1
ATOM 7712 N N . LEU A 1 1011 ? -7.674 18.340 -21.196 1.00 85.19 1011 LEU A N 1
ATOM 7713 C CA . LEU A 1 1011 ? -7.120 17.238 -20.401 1.00 85.19 1011 LEU A CA 1
ATOM 7714 C C . LEU A 1 1011 ? -5.622 17.070 -20.647 1.00 85.19 1011 LEU A C 1
ATOM 7716 O O . LEU A 1 1011 ? -4.826 17.046 -19.712 1.00 85.19 1011 LEU A O 1
ATOM 7720 N N . ALA A 1 1012 ? -5.230 16.977 -21.916 1.00 85.38 1012 ALA A N 1
ATOM 7721 C CA . ALA A 1 1012 ? -3.873 16.588 -22.267 1.00 85.38 1012 ALA A CA 1
ATOM 7722 C C . ALA A 1 1012 ? -2.880 17.761 -22.210 1.00 85.38 1012 ALA A C 1
ATOM 7724 O O . ALA A 1 1012 ? -1.737 17.587 -21.792 1.00 85.38 1012 ALA A O 1
ATOM 7725 N N . SER A 1 1013 ? -3.326 18.959 -22.601 1.00 86.25 1013 SER A N 1
ATOM 7726 C CA . SER A 1 1013 ? -2.490 20.166 -22.608 1.00 86.25 1013 SER A CA 1
ATOM 7727 C C . SER A 1 1013 ? -2.714 21.038 -21.365 1.00 86.25 1013 SER A C 1
ATOM 7729 O O . SER A 1 1013 ? -1.749 21.497 -20.770 1.00 86.25 1013 SER A O 1
ATOM 7731 N N . GLY A 1 1014 ? -3.961 21.250 -20.935 1.00 86.75 1014 GLY A N 1
ATOM 7732 C CA . GLY A 1 1014 ? -4.281 22.077 -19.769 1.00 86.75 1014 GLY A CA 1
ATOM 7733 C C . GLY A 1 1014 ? -3.926 21.403 -18.444 1.00 86.75 1014 GLY A C 1
ATOM 7734 O O . GLY A 1 1014 ? -2.943 21.767 -17.797 1.00 86.75 1014 GLY A O 1
ATOM 7735 N N . ALA A 1 1015 ? -4.702 20.390 -18.054 1.00 85.38 1015 ALA A N 1
ATOM 7736 C CA . ALA A 1 1015 ? -4.475 19.642 -16.820 1.00 85.38 1015 ALA A CA 1
ATOM 7737 C C . ALA A 1 1015 ? -3.124 18.904 -16.836 1.00 85.38 1015 ALA A C 1
ATOM 7739 O O . ALA A 1 1015 ? -2.362 19.005 -15.878 1.00 85.38 1015 ALA A O 1
ATOM 7740 N N . GLY A 1 1016 ? -2.782 18.239 -17.946 1.00 86.69 1016 GLY A N 1
ATOM 7741 C CA . GLY A 1 1016 ? -1.515 17.518 -18.101 1.00 86.69 1016 GLY A CA 1
ATOM 7742 C C . GLY A 1 1016 ? -0.271 18.378 -17.847 1.00 86.69 1016 GLY A C 1
ATOM 7743 O O . GLY A 1 1016 ? 0.618 17.953 -17.110 1.00 86.69 1016 GLY A O 1
ATOM 7744 N N . TYR A 1 1017 ? -0.202 19.604 -18.389 1.00 86.50 1017 TYR A N 1
ATOM 7745 C CA . TYR A 1 1017 ? 0.928 20.503 -18.111 1.00 86.50 1017 TYR A CA 1
ATOM 7746 C C . TYR A 1 1017 ? 0.918 21.023 -16.677 1.00 86.50 1017 TYR A C 1
ATOM 7748 O O . TYR A 1 1017 ? 1.980 21.077 -16.062 1.00 86.50 1017 TYR A O 1
ATOM 7756 N N . ALA A 1 1018 ? -0.248 21.356 -16.117 1.00 83.75 1018 ALA A N 1
ATOM 7757 C CA . ALA A 1 1018 ? -0.338 21.790 -14.724 1.00 83.75 1018 ALA A CA 1
ATOM 7758 C C . ALA A 1 1018 ? 0.179 20.711 -13.753 1.00 83.75 1018 ALA A C 1
ATOM 7760 O O . ALA A 1 1018 ? 0.988 21.017 -12.878 1.00 83.75 1018 ALA A O 1
ATOM 7761 N N . ILE A 1 1019 ? -0.223 19.450 -13.954 1.00 83.50 1019 ILE A N 1
ATOM 7762 C CA . ILE A 1 1019 ? 0.237 18.305 -13.153 1.00 83.50 1019 ILE A CA 1
ATOM 7763 C C . ILE A 1 1019 ? 1.736 18.079 -13.355 1.00 83.50 1019 ILE A C 1
ATOM 7765 O O . ILE A 1 1019 ? 2.477 17.942 -12.387 1.00 83.50 1019 ILE A O 1
ATOM 7769 N N . TRP A 1 1020 ? 2.212 18.081 -14.602 1.00 85.88 1020 TRP A N 1
ATOM 7770 C CA . TRP A 1 1020 ? 3.628 17.852 -14.886 1.00 85.88 1020 TRP A CA 1
ATOM 7771 C C . TRP A 1 1020 ? 4.538 18.911 -14.264 1.00 85.88 1020 TRP A C 1
ATOM 7773 O O . TRP A 1 1020 ? 5.569 18.572 -13.690 1.00 85.88 1020 TRP A O 1
ATOM 7783 N N . TYR A 1 1021 ? 4.158 20.188 -14.334 1.00 80.62 1021 TYR A N 1
ATOM 7784 C CA . TYR A 1 1021 ? 4.935 21.248 -13.697 1.00 80.62 1021 TYR A CA 1
ATOM 7785 C C . TYR A 1 1021 ? 4.902 21.171 -12.170 1.00 80.62 1021 TYR A C 1
ATOM 7787 O O . TYR A 1 1021 ? 5.879 21.585 -11.557 1.00 80.62 1021 TYR A O 1
ATOM 7795 N N . ALA A 1 1022 ? 3.843 20.625 -11.563 1.00 74.44 1022 ALA A N 1
ATOM 7796 C CA . ALA A 1 1022 ? 3.839 20.320 -10.133 1.00 74.44 1022 ALA A CA 1
ATOM 7797 C C . ALA A 1 1022 ? 4.834 19.192 -9.810 1.00 74.44 1022 ALA A C 1
ATOM 7799 O O . ALA A 1 1022 ? 5.687 19.355 -8.949 1.00 74.44 1022 ALA A O 1
ATOM 7800 N N . VAL A 1 1023 ? 4.813 18.094 -10.574 1.00 76.44 1023 VAL A N 1
ATOM 7801 C CA . VAL A 1 1023 ? 5.752 16.967 -10.412 1.00 76.44 1023 VAL A CA 1
ATOM 7802 C C . VAL A 1 1023 ? 7.210 17.413 -10.555 1.00 76.44 1023 VAL A C 1
ATOM 7804 O O . VAL A 1 1023 ? 8.050 17.028 -9.747 1.00 76.44 1023 VAL A O 1
ATOM 7807 N N . LEU A 1 1024 ? 7.520 18.255 -11.548 1.00 74.12 1024 LEU A N 1
ATOM 7808 C CA . LEU A 1 1024 ? 8.879 18.751 -11.808 1.00 74.12 1024 LEU A CA 1
ATOM 7809 C C . LEU A 1 1024 ? 9.509 19.512 -10.632 1.00 74.12 1024 LEU A C 1
ATOM 7811 O O . LEU A 1 1024 ? 10.729 19.648 -10.605 1.00 74.12 1024 LEU A O 1
ATOM 7815 N N . GLN A 1 1025 ? 8.711 20.010 -9.684 1.00 69.81 1025 GLN A N 1
ATOM 7816 C CA . GLN A 1 1025 ? 9.223 20.673 -8.481 1.00 69.81 1025 GLN A CA 1
ATOM 7817 C C . GLN A 1 1025 ? 9.810 19.680 -7.470 1.00 69.81 1025 GLN A C 1
ATOM 7819 O O . GLN A 1 1025 ? 10.661 20.067 -6.675 1.00 69.81 1025 GLN A O 1
ATOM 7824 N N . HIS A 1 1026 ? 9.397 18.412 -7.538 1.00 66.00 1026 HIS A N 1
ATOM 7825 C CA . HIS A 1 1026 ? 9.748 17.365 -6.575 1.00 66.00 1026 HIS A CA 1
ATOM 7826 C C . HIS A 1 1026 ? 10.709 16.316 -7.144 1.00 66.00 1026 HIS A C 1
ATOM 7828 O O . HIS A 1 1026 ? 11.214 15.471 -6.417 1.00 66.00 1026 HIS A O 1
ATOM 7834 N N . ILE A 1 1027 ? 11.007 16.355 -8.447 1.00 59.31 1027 ILE A N 1
ATOM 7835 C CA . ILE A 1 1027 ? 11.894 15.374 -9.080 1.00 59.31 1027 ILE A CA 1
ATOM 7836 C C . ILE A 1 1027 ? 13.081 16.031 -9.777 1.00 59.31 1027 ILE A C 1
ATOM 7838 O O . ILE A 1 1027 ? 12.973 17.081 -10.410 1.00 59.31 1027 ILE A O 1
ATOM 7842 N N . LYS A 1 1028 ? 14.240 15.364 -9.725 1.00 63.28 1028 LYS A N 1
ATOM 7843 C CA . LYS A 1 1028 ? 15.427 15.784 -10.482 1.00 63.28 1028 LYS A CA 1
ATOM 7844 C C . LYS A 1 1028 ? 15.126 15.766 -11.989 1.00 63.28 1028 LYS A C 1
ATOM 7846 O O . LYS A 1 1028 ? 14.389 14.908 -12.482 1.00 63.28 1028 LYS A O 1
ATOM 7851 N N . ALA A 1 1029 ? 15.765 16.662 -12.746 1.00 63.78 1029 ALA A N 1
ATOM 7852 C CA . ALA A 1 1029 ? 15.607 16.749 -14.203 1.00 63.78 1029 ALA A CA 1
ATOM 7853 C C . ALA A 1 1029 ? 15.910 15.419 -14.926 1.00 63.78 1029 ALA A C 1
ATOM 7855 O O . ALA A 1 1029 ? 15.297 15.107 -15.945 1.00 63.78 1029 ALA A O 1
ATOM 7856 N N . THR A 1 1030 ? 16.812 14.605 -14.371 1.00 57.62 1030 THR A N 1
ATOM 7857 C CA . THR A 1 1030 ? 17.111 13.248 -14.850 1.00 57.62 1030 THR A CA 1
ATOM 7858 C C . THR A 1 1030 ? 15.927 12.310 -14.699 1.00 57.62 1030 THR A C 1
ATOM 7860 O O . THR A 1 1030 ? 15.549 11.654 -15.665 1.00 57.62 1030 THR A O 1
ATOM 7863 N N . THR A 1 1031 ? 15.311 12.272 -13.518 1.00 59.97 1031 THR A N 1
ATOM 7864 C CA . THR A 1 1031 ? 14.107 11.485 -13.239 1.00 59.97 1031 THR A CA 1
ATOM 7865 C C . THR A 1 1031 ? 12.965 11.911 -14.155 1.00 59.97 1031 THR A C 1
ATOM 7867 O O . THR A 1 1031 ? 12.317 11.062 -14.764 1.00 59.97 1031 THR A O 1
ATOM 7870 N N . ALA A 1 1032 ? 12.783 13.219 -14.345 1.00 69.44 1032 ALA A N 1
ATOM 7871 C CA . ALA A 1 1032 ? 11.785 13.761 -15.258 1.00 69.44 1032 ALA A CA 1
ATOM 7872 C C . ALA A 1 1032 ? 12.009 13.310 -16.710 1.00 69.44 1032 ALA A C 1
ATOM 7874 O O . ALA A 1 1032 ? 11.075 12.866 -17.380 1.00 69.44 1032 ALA A O 1
ATOM 7875 N N . ALA A 1 1033 ? 13.257 13.375 -17.185 1.00 68.44 1033 ALA A N 1
ATOM 7876 C CA . ALA A 1 1033 ? 13.620 12.913 -18.517 1.00 68.44 1033 ALA A CA 1
ATOM 7877 C C . ALA A 1 1033 ? 13.377 11.405 -18.683 1.00 68.44 1033 ALA A C 1
ATOM 7879 O O . ALA A 1 1033 ? 12.828 11.004 -19.706 1.00 68.44 1033 ALA A O 1
ATOM 7880 N N . VAL A 1 1034 ? 13.709 10.581 -17.675 1.00 66.00 1034 VAL A N 1
ATOM 7881 C CA . VAL A 1 1034 ? 13.421 9.133 -17.680 1.00 66.00 1034 VAL A CA 1
ATOM 7882 C C . VAL A 1 1034 ? 11.915 8.874 -17.742 1.00 66.00 1034 VAL A C 1
ATOM 7884 O O . VAL A 1 1034 ? 11.477 8.058 -18.547 1.00 66.00 1034 VAL A O 1
ATOM 7887 N N . MET A 1 1035 ? 11.109 9.572 -16.938 1.00 70.44 1035 MET A N 1
ATOM 7888 C CA . MET A 1 1035 ? 9.652 9.394 -16.926 1.00 70.44 1035 MET A CA 1
ATOM 7889 C C . MET A 1 1035 ? 9.031 9.711 -18.291 1.00 70.44 1035 MET A C 1
ATOM 7891 O O . MET A 1 1035 ? 8.210 8.937 -18.783 1.00 70.44 1035 MET A O 1
ATOM 7895 N N . GLN A 1 1036 ? 9.484 10.776 -18.960 1.00 77.19 1036 GLN A N 1
ATOM 7896 C CA . GLN A 1 1036 ? 9.008 11.155 -20.297 1.00 77.19 1036 GLN A CA 1
ATOM 7897 C C . GLN A 1 1036 ? 9.306 10.114 -21.387 1.00 77.19 1036 GLN A C 1
ATOM 7899 O O . GLN A 1 1036 ? 8.612 10.092 -22.405 1.00 77.19 1036 GLN A O 1
ATOM 7904 N N . LEU A 1 1037 ? 10.269 9.206 -21.177 1.00 74.19 1037 LEU A N 1
ATOM 7905 C CA . LEU A 1 1037 ? 10.529 8.084 -22.093 1.00 74.19 1037 LEU A CA 1
ATOM 7906 C C . LEU A 1 1037 ? 9.374 7.084 -22.159 1.00 74.19 1037 LEU A C 1
ATOM 7908 O O . LEU A 1 1037 ? 9.283 6.328 -23.123 1.00 74.19 1037 LEU A O 1
ATOM 7912 N N . SER A 1 1038 ? 8.477 7.088 -21.173 1.00 77.12 1038 SER A N 1
ATOM 7913 C CA . SER A 1 1038 ? 7.275 6.252 -21.200 1.00 77.12 1038 SER A CA 1
ATOM 7914 C C . SER A 1 1038 ? 6.219 6.759 -22.190 1.00 77.12 1038 SER A C 1
ATOM 7916 O O . SER A 1 1038 ? 5.433 5.961 -22.700 1.00 77.12 1038 SER A O 1
ATOM 7918 N N . VAL A 1 1039 ? 6.213 8.057 -22.526 1.00 85.75 1039 VAL A N 1
ATOM 7919 C CA . VAL A 1 1039 ? 5.143 8.673 -23.330 1.00 85.75 1039 VAL A CA 1
ATOM 7920 C C . VAL A 1 1039 ? 5.040 8.080 -24.741 1.00 85.75 1039 VAL A C 1
ATOM 7922 O O . VAL A 1 1039 ? 3.921 7.754 -25.141 1.00 85.75 1039 VAL A O 1
ATOM 7925 N N . PRO A 1 1040 ? 6.135 7.866 -25.504 1.00 87.06 1040 PRO A N 1
ATOM 7926 C CA . PRO A 1 1040 ? 6.048 7.211 -26.810 1.00 87.06 1040 PRO A CA 1
ATOM 7927 C C . PRO A 1 1040 ? 5.483 5.789 -26.750 1.00 87.06 1040 PRO A C 1
ATOM 7929 O O . PRO A 1 1040 ? 4.688 5.416 -27.610 1.00 87.06 1040 PRO A O 1
ATOM 7932 N N . ALA A 1 1041 ? 5.841 5.016 -25.720 1.00 79.31 1041 ALA A N 1
ATOM 7933 C CA . ALA A 1 1041 ? 5.330 3.660 -25.531 1.00 79.31 1041 ALA A CA 1
ATOM 7934 C C . ALA A 1 1041 ? 3.831 3.662 -25.192 1.00 79.31 1041 ALA A C 1
ATOM 7936 O O . ALA A 1 1041 ? 3.060 2.914 -25.791 1.00 79.31 1041 ALA A O 1
ATOM 7937 N N . LEU A 1 1042 ? 3.399 4.555 -24.296 1.00 82.56 1042 LEU A N 1
ATOM 7938 C CA . LEU A 1 1042 ? 1.988 4.740 -23.949 1.00 82.56 1042 LEU A CA 1
ATOM 7939 C C . LEU A 1 1042 ? 1.161 5.235 -25.146 1.00 82.56 1042 LEU A C 1
ATOM 7941 O O . LEU A 1 1042 ? 0.050 4.761 -25.370 1.00 82.56 1042 LEU A O 1
ATOM 7945 N N . ALA A 1 1043 ? 1.704 6.155 -25.949 1.00 87.31 1043 ALA A N 1
ATOM 7946 C CA . ALA A 1 1043 ? 1.047 6.651 -27.156 1.00 87.31 1043 ALA A CA 1
ATOM 7947 C C . ALA A 1 1043 ? 0.923 5.558 -28.227 1.00 87.31 1043 ALA A C 1
ATOM 7949 O O . ALA A 1 1043 ? -0.126 5.447 -28.865 1.00 87.31 1043 ALA A O 1
ATOM 7950 N N . ALA A 1 1044 ? 1.959 4.731 -28.406 1.00 84.25 1044 ALA A N 1
ATOM 7951 C CA . ALA A 1 1044 ? 1.917 3.572 -29.295 1.00 84.25 1044 ALA A CA 1
ATOM 7952 C C . ALA A 1 1044 ? 0.867 2.553 -28.830 1.00 84.25 1044 ALA A C 1
ATOM 7954 O O . ALA A 1 1044 ? 0.039 2.135 -29.632 1.00 84.25 1044 ALA A O 1
ATOM 7955 N N . LEU A 1 1045 ? 0.831 2.227 -27.532 1.00 81.00 1045 LEU A N 1
ATOM 7956 C CA . LEU A 1 1045 ? -0.180 1.340 -26.952 1.00 81.00 1045 LEU A CA 1
ATOM 7957 C C . LEU A 1 1045 ? -1.602 1.886 -27.154 1.00 81.00 1045 LEU A C 1
ATOM 7959 O O . LEU A 1 1045 ? -2.490 1.145 -27.561 1.00 81.00 1045 LEU A O 1
ATOM 7963 N N . GLY A 1 1046 ? -1.814 3.187 -26.938 1.00 83.75 1046 GLY A N 1
ATOM 7964 C CA . GLY A 1 1046 ? -3.097 3.836 -27.214 1.00 83.75 1046 GLY A CA 1
ATOM 7965 C C . GLY A 1 1046 ? -3.478 3.804 -28.699 1.00 83.75 1046 GLY A C 1
ATOM 7966 O O . GLY A 1 1046 ? -4.643 3.597 -29.023 1.00 83.75 1046 GLY A O 1
ATOM 7967 N N . GLY A 1 1047 ? -2.504 3.936 -29.605 1.00 86.06 1047 GLY A N 1
ATOM 7968 C CA . GLY A 1 1047 ? -2.710 3.753 -31.046 1.00 86.06 1047 GLY A CA 1
ATOM 7969 C C . GLY A 1 1047 ? -3.120 2.328 -31.413 1.00 86.06 1047 GLY A C 1
ATOM 7970 O O . GLY A 1 1047 ? -4.018 2.134 -32.227 1.00 86.06 1047 GLY A O 1
ATOM 7971 N N . VAL A 1 1048 ? -2.525 1.323 -30.773 1.00 83.50 1048 VAL A N 1
ATOM 7972 C CA . VAL A 1 1048 ? -2.904 -0.084 -30.971 1.00 83.50 1048 VAL A CA 1
ATOM 7973 C C . VAL A 1 1048 ? -4.319 -0.338 -30.441 1.00 83.50 1048 VAL A C 1
ATOM 7975 O O . VAL A 1 1048 ? -5.167 -0.826 -31.179 1.00 83.50 1048 VAL A O 1
ATOM 7978 N N . LEU A 1 1049 ? -4.601 0.037 -29.191 1.00 84.25 1049 LEU A N 1
ATOM 7979 C CA . LEU A 1 1049 ? -5.863 -0.293 -28.518 1.00 84.25 1049 LEU A CA 1
ATOM 7980 C C . LEU A 1 1049 ? -7.071 0.491 -29.048 1.00 84.25 1049 LEU A C 1
ATOM 7982 O O . LEU A 1 1049 ? -8.160 -0.064 -29.138 1.00 84.25 1049 LEU A O 1
ATOM 7986 N N . LEU A 1 1050 ? -6.902 1.780 -29.362 1.00 85.81 1050 LEU A N 1
ATOM 7987 C CA . LEU A 1 1050 ? -8.022 2.675 -29.693 1.00 85.81 1050 LEU A CA 1
ATOM 7988 C C . LEU A 1 1050 ? -8.131 2.990 -31.188 1.00 85.81 1050 LEU A C 1
ATOM 7990 O O . LEU A 1 1050 ? -9.193 3.402 -31.647 1.00 85.81 1050 LEU A O 1
ATOM 7994 N N . LEU A 1 1051 ? -7.044 2.826 -31.945 1.00 84.12 1051 LEU A N 1
ATOM 7995 C CA . LEU A 1 1051 ? -6.980 3.155 -33.372 1.00 84.12 1051 LEU A CA 1
ATOM 7996 C C . LEU A 1 1051 ? -6.623 1.951 -34.254 1.00 84.12 1051 LEU A C 1
ATOM 7998 O O . LEU A 1 1051 ? -6.568 2.108 -35.478 1.00 84.12 1051 LEU A O 1
ATOM 8002 N N . ALA A 1 1052 ? -6.371 0.775 -33.666 1.00 84.69 1052 ALA A N 1
ATOM 8003 C CA . ALA A 1 1052 ? -5.904 -0.414 -34.376 1.00 84.69 1052 ALA A CA 1
ATOM 8004 C C . ALA A 1 1052 ? -4.688 -0.122 -35.282 1.00 84.69 1052 ALA A C 1
ATOM 8006 O O . ALA A 1 1052 ? -4.598 -0.598 -36.414 1.00 84.69 1052 ALA A O 1
ATOM 8007 N N . GLU A 1 1053 ? -3.768 0.739 -34.830 1.00 86.62 1053 GLU A N 1
ATOM 8008 C CA . GLU A 1 1053 ? -2.531 1.004 -35.568 1.00 86.62 1053 GLU A CA 1
ATOM 8009 C C . GLU A 1 1053 ? -1.572 -0.194 -35.450 1.00 86.62 1053 GLU A C 1
ATOM 8011 O O . GLU A 1 1053 ? -1.374 -0.710 -34.349 1.00 86.62 1053 GLU A O 1
ATOM 8016 N N . PRO A 1 1054 ? -0.951 -0.651 -36.554 1.00 79.56 1054 PRO A N 1
ATOM 8017 C CA . PRO A 1 1054 ? -0.089 -1.825 -36.528 1.00 79.56 1054 PRO A CA 1
ATOM 8018 C C . PRO A 1 1054 ? 1.226 -1.537 -35.797 1.00 79.56 1054 PRO A C 1
ATOM 8020 O O . PRO A 1 1054 ? 1.920 -0.554 -36.081 1.00 79.56 1054 PRO A O 1
ATOM 8023 N N . LEU A 1 1055 ? 1.617 -2.443 -34.899 1.00 79.69 1055 LEU A N 1
ATOM 8024 C CA . LEU A 1 1055 ? 2.922 -2.397 -34.248 1.00 79.69 1055 LEU A CA 1
ATOM 8025 C C . LEU A 1 1055 ? 3.991 -2.940 -35.208 1.00 79.69 1055 LEU A C 1
ATOM 8027 O O . LEU A 1 1055 ? 4.200 -4.144 -35.325 1.00 79.69 1055 LEU A O 1
ATOM 8031 N N . THR A 1 1056 ? 4.664 -2.051 -35.937 1.00 84.75 1056 THR A N 1
ATOM 8032 C CA . THR A 1 1056 ? 5.702 -2.468 -36.889 1.00 84.75 1056 THR A CA 1
ATOM 8033 C C . THR A 1 1056 ? 7.006 -2.814 -36.172 1.00 84.75 1056 THR A C 1
ATOM 8035 O O . THR A 1 1056 ? 7.425 -2.116 -35.246 1.00 84.75 1056 THR A O 1
ATOM 8038 N N . LEU A 1 1057 ? 7.716 -3.842 -36.654 1.00 83.00 1057 LEU A N 1
ATOM 8039 C CA . LEU A 1 1057 ? 9.069 -4.176 -36.181 1.00 83.00 1057 LEU A CA 1
ATOM 8040 C C . LEU A 1 1057 ? 9.998 -2.954 -36.249 1.00 83.00 1057 LEU A C 1
ATOM 8042 O O . LEU A 1 1057 ? 10.820 -2.729 -35.366 1.00 83.00 1057 LEU A O 1
ATOM 8046 N N . ARG A 1 1058 ? 9.810 -2.121 -37.276 1.00 84.38 1058 ARG A N 1
ATOM 8047 C CA . ARG A 1 1058 ? 10.526 -0.862 -37.455 1.00 84.38 1058 ARG A CA 1
ATOM 8048 C C . ARG A 1 1058 ? 10.319 0.105 -36.287 1.00 84.38 1058 ARG A C 1
ATOM 8050 O O . ARG A 1 1058 ? 11.296 0.639 -35.769 1.00 84.38 1058 ARG A O 1
ATOM 8057 N N . LEU A 1 1059 ? 9.069 0.321 -35.873 1.00 82.88 1059 LEU A N 1
ATOM 8058 C CA . LEU A 1 1059 ? 8.731 1.178 -34.739 1.00 82.88 1059 LEU A CA 1
ATOM 8059 C C . LEU A 1 1059 ? 9.259 0.592 -33.427 1.00 82.88 1059 LEU A C 1
ATOM 8061 O O . LEU A 1 1059 ? 9.804 1.338 -32.620 1.00 82.88 1059 LEU A O 1
ATOM 8065 N N . VAL A 1 1060 ? 9.163 -0.726 -33.231 1.00 83.19 1060 VAL A N 1
ATOM 8066 C CA . VAL A 1 1060 ? 9.698 -1.408 -32.040 1.00 83.19 1060 VAL A CA 1
ATOM 8067 C C . VAL A 1 1060 ? 11.211 -1.221 -31.940 1.00 83.19 1060 VAL A C 1
ATOM 8069 O O . VAL A 1 1060 ? 11.702 -0.739 -30.923 1.00 83.19 1060 VAL A O 1
ATOM 8072 N N . LEU A 1 1061 ? 11.955 -1.521 -33.007 1.00 85.56 1061 LEU A N 1
ATOM 8073 C CA . LEU A 1 1061 ? 13.413 -1.382 -33.032 1.00 85.56 1061 LEU A CA 1
ATOM 8074 C C . LEU A 1 1061 ? 13.852 0.076 -32.870 1.00 85.56 1061 LEU A C 1
ATOM 8076 O O . LEU A 1 1061 ? 14.758 0.357 -32.088 1.00 85.56 1061 LEU A O 1
ATOM 8080 N N . ALA A 1 1062 ? 13.185 1.011 -33.552 1.00 83.94 1062 ALA A N 1
ATOM 8081 C CA . ALA A 1 1062 ? 13.425 2.437 -33.360 1.00 83.94 1062 ALA A CA 1
ATOM 8082 C C . ALA A 1 1062 ? 13.159 2.863 -31.912 1.00 83.94 1062 ALA A C 1
ATOM 8084 O O . ALA A 1 1062 ? 13.959 3.589 -31.338 1.00 83.94 1062 ALA A O 1
ATOM 8085 N N . THR A 1 1063 ? 12.083 2.372 -31.293 1.00 80.94 1063 THR A N 1
ATOM 8086 C CA . THR A 1 1063 ? 11.740 2.670 -29.895 1.00 80.94 1063 THR A CA 1
ATOM 8087 C C . THR A 1 1063 ? 12.801 2.127 -28.943 1.00 80.94 1063 THR A C 1
ATOM 8089 O O . THR A 1 1063 ? 13.271 2.858 -28.076 1.00 80.94 1063 THR A O 1
ATOM 8092 N N . VAL A 1 1064 ? 13.243 0.880 -29.129 1.00 82.62 1064 VAL A N 1
ATOM 8093 C CA . VAL A 1 1064 ? 14.300 0.255 -28.316 1.00 82.62 1064 VAL A CA 1
ATOM 8094 C C . VAL A 1 1064 ? 15.616 1.022 -28.436 1.00 82.62 1064 VAL A C 1
ATOM 8096 O O . VAL A 1 1064 ? 16.239 1.324 -27.420 1.00 82.62 1064 VAL A O 1
ATOM 8099 N N . LEU A 1 1065 ? 16.028 1.381 -29.654 1.00 82.50 1065 LEU A N 1
ATOM 8100 C CA . LEU A 1 1065 ? 17.254 2.145 -29.889 1.00 82.50 1065 LEU A CA 1
ATOM 8101 C C . LEU A 1 1065 ? 17.148 3.568 -29.326 1.00 82.50 1065 LEU A C 1
ATOM 8103 O O . LEU A 1 1065 ? 18.023 4.008 -28.584 1.00 82.50 1065 LEU A O 1
ATOM 8107 N N . THR A 1 1066 ? 16.058 4.277 -29.617 1.00 74.06 1066 THR A N 1
ATOM 8108 C CA . THR A 1 1066 ? 15.848 5.654 -29.164 1.00 74.06 1066 THR A CA 1
ATOM 8109 C C . THR A 1 1066 ? 15.728 5.738 -27.644 1.00 74.06 1066 THR A C 1
ATOM 8111 O O . THR A 1 1066 ? 16.506 6.454 -27.018 1.00 74.06 1066 THR A O 1
ATOM 8114 N N . LEU A 1 1067 ? 14.824 4.976 -27.022 1.00 74.56 1067 LEU A N 1
ATOM 8115 C CA . LEU A 1 1067 ? 14.637 5.006 -25.568 1.00 74.56 1067 LEU A CA 1
ATOM 8116 C C . LEU A 1 1067 ? 15.824 4.379 -24.824 1.00 74.56 1067 LEU A C 1
ATOM 8118 O O . LEU A 1 1067 ? 16.249 4.911 -23.800 1.00 74.56 1067 LEU A O 1
ATOM 8122 N N . GLY A 1 1068 ? 16.406 3.295 -25.348 1.00 75.44 1068 GLY A N 1
ATOM 8123 C CA . GLY A 1 1068 ? 17.588 2.648 -24.773 1.00 75.44 1068 GLY A CA 1
ATOM 8124 C C . GLY A 1 1068 ? 18.833 3.536 -24.821 1.00 75.44 1068 GLY A C 1
ATOM 8125 O O . GLY A 1 1068 ? 19.576 3.612 -23.841 1.00 75.44 1068 GLY A O 1
ATOM 8126 N N . GLY A 1 1069 ? 19.030 4.273 -25.917 1.00 75.75 1069 GLY A N 1
ATOM 8127 C CA . GLY A 1 1069 ? 20.085 5.276 -26.037 1.00 75.75 1069 GLY A CA 1
ATOM 8128 C C . GLY A 1 1069 ? 19.904 6.445 -25.065 1.00 75.75 1069 GLY A C 1
ATOM 8129 O O . GLY A 1 1069 ? 20.858 6.843 -24.394 1.00 75.75 1069 GLY A O 1
ATOM 8130 N N . ILE A 1 1070 ? 18.675 6.950 -24.901 1.00 68.06 1070 ILE A N 1
ATOM 8131 C CA . ILE A 1 1070 ? 18.402 8.020 -23.929 1.00 68.06 1070 ILE A CA 1
ATOM 8132 C C . ILE A 1 1070 ? 18.598 7.512 -22.490 1.00 68.06 1070 ILE A C 1
ATOM 8134 O O . ILE A 1 1070 ? 19.211 8.198 -21.674 1.00 68.06 1070 ILE A O 1
ATOM 8138 N N . ALA A 1 1071 ? 18.183 6.282 -22.176 1.00 68.06 1071 ALA A N 1
ATOM 8139 C CA . ALA A 1 1071 ? 18.435 5.666 -20.873 1.00 68.06 1071 ALA A CA 1
ATOM 8140 C C . ALA A 1 1071 ? 19.941 5.500 -20.577 1.00 68.06 1071 ALA A C 1
ATOM 8142 O O . ALA A 1 1071 ? 20.377 5.708 -19.443 1.00 68.06 1071 ALA A O 1
ATOM 8143 N N . LEU A 1 1072 ? 20.752 5.164 -21.588 1.00 73.81 1072 LEU A N 1
ATOM 8144 C CA . LEU A 1 1072 ? 22.216 5.121 -21.486 1.00 73.81 1072 LEU A CA 1
ATOM 8145 C C . LEU A 1 1072 ? 22.822 6.505 -21.219 1.00 73.81 1072 LEU A C 1
ATOM 8147 O O . LEU A 1 1072 ? 23.722 6.617 -20.389 1.00 73.81 1072 LEU A O 1
ATOM 8151 N N . PHE A 1 1073 ? 22.313 7.550 -21.879 1.00 68.88 1073 PHE A N 1
ATOM 8152 C CA . PHE A 1 1073 ? 22.730 8.933 -21.640 1.00 68.88 1073 PHE A CA 1
ATOM 8153 C C . PHE A 1 1073 ? 22.439 9.378 -20.199 1.00 68.88 1073 PHE A C 1
ATOM 8155 O O . PHE A 1 1073 ? 23.321 9.893 -19.512 1.00 68.88 1073 PHE A O 1
ATOM 8162 N N . LEU A 1 1074 ? 21.228 9.113 -19.705 1.00 63.00 1074 LEU A N 1
ATOM 8163 C CA . LEU A 1 1074 ? 20.791 9.545 -18.373 1.00 63.00 1074 LEU A CA 1
ATOM 8164 C C . LEU A 1 1074 ? 21.528 8.835 -17.226 1.00 63.00 1074 LEU A C 1
ATOM 8166 O O . LEU A 1 1074 ? 21.634 9.394 -16.138 1.00 63.00 1074 LEU A O 1
ATOM 8170 N N . ARG A 1 1075 ? 22.112 7.652 -17.467 1.00 67.12 1075 ARG A N 1
ATOM 8171 C CA . ARG A 1 1075 ? 22.975 6.954 -16.494 1.00 67.12 1075 ARG A CA 1
ATOM 8172 C C . ARG A 1 1075 ? 24.288 7.676 -16.186 1.00 67.12 1075 ARG A C 1
ATOM 8174 O O . ARG A 1 1075 ? 24.955 7.287 -15.233 1.00 67.12 1075 ARG A O 1
ATOM 8181 N N . GLN A 1 1076 ? 24.682 8.678 -16.974 1.00 60.72 1076 GLN A N 1
ATOM 8182 C CA . GLN A 1 1076 ? 25.915 9.415 -16.723 1.00 60.72 1076 GLN A CA 1
ATOM 8183 C C . GLN A 1 1076 ? 25.779 10.452 -15.599 1.00 60.72 1076 GLN A C 1
ATOM 8185 O O . GLN A 1 1076 ? 26.764 10.692 -14.903 1.00 60.72 1076 GLN A O 1
ATOM 8190 N N . GLN A 1 1077 ? 24.633 11.127 -15.462 1.00 51.19 1077 GLN A N 1
ATOM 8191 C CA . GLN A 1 1077 ? 24.596 12.338 -14.640 1.00 51.19 1077 GLN A CA 1
ATOM 8192 C C . GLN A 1 1077 ? 25.020 12.028 -13.192 1.00 51.19 1077 GLN A C 1
ATOM 8194 O O . GLN A 1 1077 ? 24.393 11.175 -12.555 1.00 51.19 1077 GLN A O 1
ATOM 8199 N N . PRO A 1 1078 ? 26.086 12.676 -12.674 1.00 36.62 1078 PRO A N 1
ATOM 8200 C CA . PRO A 1 1078 ? 26.474 12.498 -11.289 1.00 36.62 1078 PRO A CA 1
ATOM 8201 C C . PRO A 1 1078 ? 25.287 12.895 -10.417 1.00 36.62 1078 PRO A C 1
ATOM 8203 O O . PRO A 1 1078 ? 24.643 13.917 -10.666 1.00 36.62 1078 PRO A O 1
ATOM 8206 N N . ARG A 1 1079 ? 24.987 12.087 -9.398 1.00 38.00 1079 ARG A N 1
ATOM 8207 C CA . ARG A 1 1079 ? 24.119 12.536 -8.311 1.00 38.00 1079 ARG A CA 1
ATOM 8208 C C . ARG A 1 1079 ? 24.849 13.693 -7.629 1.00 38.00 1079 ARG A C 1
ATOM 8210 O O . ARG A 1 1079 ? 25.790 13.451 -6.882 1.00 38.00 1079 ARG A O 1
ATOM 8217 N N . ALA A 1 1080 ? 24.470 14.918 -7.990 1.00 27.83 1080 ALA A N 1
ATOM 8218 C CA . ALA A 1 1080 ? 24.711 16.091 -7.164 1.00 27.83 1080 ALA A CA 1
ATOM 8219 C C . ALA A 1 1080 ? 23.950 15.937 -5.848 1.00 27.83 1080 ALA A C 1
ATOM 8221 O O . ALA A 1 1080 ? 22.793 15.419 -5.900 1.00 27.83 1080 ALA A O 1
#

Secondary structure (DSSP, 8-state):
----------------------SPPHHHHHHHHHHHHHHTTS-HHHHHHHHHHT---HHHHHHHHHTTGGGTTS-GGGTS----HHHHHHHHHHHIIIIIHHHHHHHHHHHHHTTHHHHHHS-HHHHHHHHHHHHHTSS-EEEE--BTTBSS-GGG---EEEEETTEEEEEEEEEEEETGGG-SEEEEEEESS-GGG-SSTTSSEEEEEEE-SSTTEEEEEE--SS--SS-EEEEEEEEEEEEGGGEESSTTBHHHHHHHHHHHHHHHHHHHHHHHHHHHHHHHHHHHHH-EETTEEGGGSHHHHHHHHHHHHHHHHHHHHHHHHHHHHHTT---HHHHHHHHHHHHHHHHHHHHHHHHHHGGGGGSGGG-HHHHHHHHHHHTTSSS-------EEEEEEESBSBSSSSSGGGSTT--GGGGGSHHHHHHHHHHHHHTT-SEEEEE--SS----GGGSTHHHHHHTBS-SB--GGGTHHHHHTT-SS-EEEEEEEGGGS-HHHHHHHHHHHHHHHTS-EEEEEE----HHHHHHTT-SSPPPHHHHHHHHHHHHHHHHIIIIISB-TT-EEEETTTTEEE-GGGB--EEEE-SS-EEEE--SSPPPSSSSPEEEE---SHHHHHHHHHH-SEEEE--SSHHHHHHHHHHHHHHHHHTT--GGGSEEEEEEEEEE-SSHHHHHHHHHHHHHH--HHHHHHHHHHHH---GGGS-TTSBGGG---TTHHHHHTTTTT-BHHHHHHHHTTTTTS-EEEE-HHHHHHHHHHHHHHH--SEEEEE-SSTTHHHHHIIIIIHHHHHHHHHHHHHHHHHHHHHHHHHHHHHTTSB-HHHHHHHHHHHHHHHHHHHHHHHHHHTT----PPPP-HHHHHHHHHHHHHHHHHTTTS-HHHHHHHHHHHHHHHHHHHHHHTT----HHHHHHHHHHHHHHHHHHSSSTTPPPHHHHHHHHHHHHHHHHHHHHHTSSS-HHHHHHHHHHHHHHHHHHHHHHTGGG--B-HHHHHHHHHIIIIIIIIHHHHHHHHTTTS-HHHHHHHHTHHHHHHHHHHHHHH-----HHHHHHHHHHHHHHHHHHTTS---

Foldseek 3Di:
DDDDDDDDDDDPDDPDPPDDDPDDDPVLVVLLVVLLVLLVVQALVNLLVLWVVLAAPVVSLLSCLVVQLLQDCPDVVLPHPNDFLLSNLSNLLSNLLRNNQLLNNVSRCCLPLVCQLCSVFADPVSSNPPNNCRRNVVAAEKEFQADPVPDPNSLPDDFAWEDDPQKTFTFDKGFQTWQLVVHQWYFHKHFHDDCVRDPDSQFRIWTFRAGRPDPQKDWAFDDALTSSSITTTMIGGHRGIGGNSRTGHDGRNHSVSCLLSLLSVLLNLLSSLLSLLNNLLVLLVVQQQPDDDPHHRNCVPCVLVVLSVVLVVLSVVLVVLSSVLRVCSRVVHPRNVSSVVSLLSSLVSSLSSLVSSLVSCPPCSPPCVSVSVNSNRSSPVSCPPSDNNDDFDAAEEAEEELFQAEQFWQLCPPPQFDSVCSVDLVQLQVLLVLCVLLVHQAYAYDAALFALCQAVNGSVLCVVRRQRPPGDQPLVNLLSSLVNDQRYAYEYEDAQVQDQLLVVLLSQLVSLQSSQQRYHYEYHLHQDQRSCVVNPHPGDDDPLVSLVSVVLSVVVSCCQLPPQADPPQQPCDPVVPDGGNVVRGHWDADDDDNDGGTGRRPDDHGPVSHHQYEYEDPDPSRLLSCLQDHQEYEYEDAALQVLQVSLVSSLVSVVVNVHHSNSYAYAYEEEEQEDQWLVVSVVVVVVLLVSFDLSSLQSVVCSQQVHHCNVDDQQDFLVVDDDPSVCVVNVVPPRDGNVVSSSVSNARHRHYYDTGYLLSVQVVLVVSCVRNVHSYYHYYYRGPPVRSNCCSVGNSCLNCLVVLLVLLLLLQLLLLLLLLVLQQVPQWALLVLLLLLLVLLLVQLVVVQVVVCVVVVHDDDQDDAPVLLLVLQLLLSSLLSVLSNQDFLLLLLLLQLLLLLVLVVVVCVVVPDDADPLLVQLNVLLVVLNCLQQPDDPNHGDPSSSVSSSSSNNSVSSSVVVLPDDPDSSSNLSNSSVSSSVVSVVVCVVVVVSGHHHPSSSVSSSCSNNRNNRVSVVSLVSSPVNDDPLVSSLSNLCNSVSSNVSCCPPVVDDDDPSSVSSSCRNSVSSVSNSVPDDPD

Radius of gyration: 34.13 Å; Cα contacts (8 Å, |Δi|>4): 2079; chains: 1; bounding box: 93×81×96 Å

Organism: Symbiodinium pilosum (NCBI:txid2952)

pLDDT: mean 88.0, std 12.59, range [27.34, 98.69]

Solvent-accessible surface area (backbone atoms only — not comparable to full-atom values): 54045 Å² total; per-residue (Å²): 140,81,89,84,84,91,80,88,81,90,79,94,74,84,76,79,76,84,67,92,74,87,72,74,51,74,67,56,48,49,50,40,54,51,51,44,58,60,45,63,81,51,47,53,68,56,45,53,48,27,35,72,68,51,34,68,62,55,75,59,50,53,54,40,19,76,71,40,60,34,4,31,56,36,48,51,94,35,62,19,67,45,66,26,56,44,61,44,21,45,50,30,15,37,38,3,34,68,48,33,22,58,50,50,26,56,82,44,50,38,52,43,28,57,39,38,35,41,76,75,41,32,50,71,69,48,36,70,67,44,42,38,36,30,12,57,57,80,44,38,50,16,51,33,68,31,27,95,93,12,56,92,54,56,62,64,53,74,28,31,32,50,79,54,95,65,31,28,37,29,38,41,54,31,34,75,21,43,42,48,92,73,14,53,28,26,44,29,56,29,25,64,39,62,75,91,77,38,97,45,62,58,43,21,19,26,30,30,58,33,78,45,81,42,95,40,40,49,79,42,75,55,92,67,94,47,51,29,13,48,51,29,16,39,37,39,34,60,62,32,77,35,51,57,82,39,37,36,54,56,83,29,43,17,53,66,48,45,47,60,17,53,38,45,40,27,32,38,53,16,26,28,26,38,11,29,15,52,30,20,39,51,51,28,52,53,49,22,61,67,42,66,57,97,91,39,39,42,45,78,37,62,92,45,38,51,59,55,53,50,27,50,55,38,36,56,57,15,47,55,36,34,54,52,22,22,48,30,48,62,72,72,43,94,29,64,68,40,12,49,51,12,26,41,40,9,14,51,21,11,29,51,13,11,48,51,18,24,60,65,47,45,78,53,15,78,34,73,91,66,44,33,42,55,42,30,45,43,27,54,49,42,42,53,55,96,53,71,69,72,91,70,78,75,44,39,28,40,41,48,45,44,26,48,20,74,50,15,17,27,28,69,73,39,93,73,30,50,32,79,44,54,89,38,70,63,51,48,35,51,51,38,42,50,39,47,76,43,66,29,54,23,39,35,33,47,73,73,84,35,62,38,34,40,27,75,71,32,45,61,44,12,58,75,38,21,38,52,30,69,62,56,73,58,77,72,50,46,65,56,26,43,75,63,48,89,74,53,22,40,33,35,47,47,53,55,87,81,51,61,51,73,62,48,46,46,53,50,36,51,44,18,50,75,44,70,48,30,41,23,38,26,57,37,66,74,85,53,48,50,28,29,41,73,75,76,37,94,54,58,74,57,78,68,58,37,53,55,49,45,54,54,44,50,55,53,35,48,40,40,42,64,58,13,43,46,91,78,18,69,60,67,35,79,86,84,67,41,48,57,48,67,95,36,53,35,70,42,78,43,85,59,95,86,50,75,46,80,45,59,50,90,62,76,79,28,79,60,37,59,58,52,31,28,26,61,49,83,49,75,70,34,31,45,51,32,22,65,64,29,36,30,36,50,41,65,42,80,49,37,68,56,33,26,53,52,46,54,52,42,30,48,30,12,43,76,62,75,42,63,43,81,61,48,40,34,27,37,39,32,17,66,40,70,30,95,36,46,67,56,9,51,52,48,51,53,54,53,57,73,42,39,27,48,60,17,22,40,13,50,51,7,49,75,57,71,42,49,58,68,82,51,61,52,79,39,46,61,82,82,58,94,50,86,69,46,56,74,66,44,72,79,52,71,82,40,26,48,46,54,55,20,56,55,24,14,54,32,29,79,23,34,73,47,70,13,14,33,68,54,44,44,54,50,51,53,54,37,43,72,62,11,70,49,41,25,38,31,40,38,51,59,37,35,60,54,38,59,53,48,41,38,71,45,32,46,53,57,73,37,39,69,61,45,45,51,51,20,38,51,20,53,10,46,31,42,32,32,50,29,59,19,33,62,68,67,27,24,29,44,43,54,34,38,23,42,15,31,47,30,17,20,54,39,27,46,48,53,46,52,52,52,26,60,77,67,75,46,86,84,70,88,53,81,79,54,63,71,39,21,51,20,46,39,48,14,48,50,25,41,38,56,12,28,57,79,40,50,28,29,61,41,36,41,40,20,53,52,27,22,49,51,47,51,52,52,49,43,47,74,72,65,55,83,78,50,74,57,24,56,49,9,52,50,36,18,50,47,12,53,50,57,40,60,38,94,58,97,86,33,55,57,70,69,36,50,50,29,19,35,50,12,10,40,20,44,29,51,23,55,67,59,54,75,72,68,100,50,56,56,51,48,49,24,38,31,31,55,64,20,26,62,57,33,43,51,51,26,61,72,44,48,92,69,66,45,79,36,73,71,18,50,50,30,19,36,46,30,5,28,49,22,51,15,50,16,46,46,42,41,59,56,38,56,76,78,44,55,72,64,57,52,55,58,55,58,59,49,24,26,57,47,7,29,51,42,19,35,77,76,63,68,46,80,88,47,70,61,57,51,52,19,46,51,29,26,50,50,9,48,55,41,27,60,70,58,66,74,87,124

Mean predicted aligned error: 16.92 Å

InterPro domains:
  IPR000620 EamA domain [PF00892] (802-933)
  IPR000620 EamA domain [PF00892] (947-1074)
  IPR006089 Acyl-CoA dehydrogenase, conserved site [PS00072] (144-156)
  IPR006089 Acyl-CoA dehydrogenase, conserved site [PS00073] (359-378)
  IPR006091 Acyl-CoA dehydrogenase/oxidase, middle domain [PF02770] (142-239)
  IPR009075 Acyl-CoA dehydrogenase/oxidase, C-terminal [PF00441] (252-386)
  IPR009100 Acyl-CoA dehydrogenase/oxidase, N-terminal and middle domain superfamily [SSF56645] (17-264)
  IPR011251 Luciferase-like domain [PF00296] (413-770)
  IPR013786 Acyl-CoA dehydrogenase/oxidase, N-terminal [PF02771] (25-138)
  IPR016215 Nitrilotriacetate monooxygenase component A/pristinamycin IIA synthase subunit A [TIGR03860] (396-804)
  IPR036250 Acyl-CoA dehydrogenase-like, C-terminal [SSF47203] (250-386)
  IPR036661 Luciferase-like domain superfamily [G3DSA:3.20.20.30] (393-825)
  IPR036661 Luciferase-like domain superfamily [SSF51679] (390-802)
  IPR037069 Acyl-CoA dehydrogenase/oxidase, N-terminal domain superfamily [G3DSA:1.10.540.10] (11-139)
  IPR037185 Multidrug transporter EmrE superfamily [SSF103481] (837-937)
  IPR037185 Multidrug transporter EmrE superfamily [SSF103481] (984-1077)
  IPR046373 Acyl-CoA oxidase/dehydrogenase, middle domain superfamily [G3DSA:2.40.110.10] (141-256)
  IPR051260 Diverse substrate monooxygenases [PTHR30011] (390-801)

Sequence (1080 aa):
MYNLPCSSLNANSPLEETSMDFELTDQQLLIQQSVSRLCADYPDEYWSQKDKDHEFPWDFYDAMAAAGWLGIAIPEAYGGSGQGITEASLVLETIAASGAAMNGATPIHLSIFGMHPVVKYGTEEMKQKYLPAVASGDLHVAFGVTEPDAGTDTTSISTFARLDGDTYTVKGRKVWTTKALQSQRVLLLVRTTPKDQVERRTDGLTLLLAELQRPEVSISPIDKLGRNAVATCEVVYDNLPVLVTDRVGEEGKGFRYILDGLNAERILIAAEALGIGRAALRRAVNYANERVVFGRPIGKNQGIAFPLAEARMRLDAAELMIRKASWMIDQGLPCGAEANMAKWLAADASFFAADRAMQTHGGFGYATEYHVERYWREARLMKIAGVQVMAREMLLCAFDMNCVGHQSQGLWRHPRDHSADFNTMKYWQDLARTLERGLFDGIFLADVTGVYDVFGGSPDAALRAATQVPTNDPFTIVPVMASVTENLCFGVTGSIPYEPPYSFARKISSLDHLTSGRIGWNIVTGYLDSAAKGIGQDKKEAHDTRYDIAHEYMQVVYALWERSWEDGAVLRDRTSGVFTDPDKVHRIDHDGKYFKLNAIHLCEPSPQRTPVLFQAGTSPKGQAFAGKHAECVFIGGHNAEQHARSVASLRAQATAHGRDPSDLKIFGAITVIVAPTDAQAEEKLADYKSYGLNEGALALLSGWTGMDLSELDMDATVQQVESDAIQSALSAHGSATVRDWAEDLTVGGAGPIITGSPETIANKLEQWFAVSGLDGFNLAYTVMPESVEEFVDLVIPELQVAMLATTAMAAFAANSVLCRMALRAELIDPASFTTLRLFAGTLCLLFIVAVRSKMRGTDWRPAKPVWKSVLALSAYMLCFSFAYQSLSTGSGALLLFGSVQLIMISTAIIRGERLSMLAWVGISVAGSGLVYLVSPGIQAPEPMYSALMLVAGLAWGAYSLFGLQGDDPTSATANNFLYATPVALLVSLIDSSNMHLTWPGGLFALASGALASGAGYAIWYAVLQHIKATTAAVMQLSVPALAALGGVLLLAEPLTLRLVLATVLTLGGIALFLRQQPRA